Protein AF-A0A094CEX2-F1 (afdb_monomer)

Solvent-accessible surface area (backbone atoms only — not comparable to full-atom values): 44362 Å² total; per-residue (Å²): 135,81,74,61,68,61,62,55,50,54,52,52,53,50,49,59,58,53,74,72,60,43,93,90,74,58,53,67,59,61,56,51,52,52,51,27,53,52,49,45,54,44,64,75,66,52,51,73,67,57,58,60,52,45,56,56,52,57,50,51,46,53,52,35,51,51,54,36,54,76,50,42,46,71,78,70,44,41,90,73,66,64,40,45,44,69,59,51,19,60,75,56,70,47,59,51,69,62,50,50,57,41,48,51,49,36,34,75,69,55,29,30,37,68,82,51,87,66,22,38,23,62,32,82,62,39,48,41,73,76,74,40,56,47,42,49,33,54,49,48,46,56,69,63,39,42,66,25,55,77,40,43,69,62,50,55,74,77,42,61,81,70,44,42,69,32,36,31,51,2,42,35,23,51,68,67,78,37,59,77,31,34,56,66,64,52,32,72,75,33,67,69,62,37,49,51,49,55,50,15,53,56,21,40,42,68,71,55,57,64,75,85,37,53,74,59,58,58,49,65,84,78,47,87,57,85,53,58,86,45,31,36,36,36,31,50,61,42,64,84,37,63,57,58,52,51,48,52,48,50,23,44,74,69,71,52,75,81,69,43,36,38,34,38,23,25,46,58,78,51,53,72,72,44,63,88,76,78,53,80,84,50,48,80,44,72,48,60,63,89,41,76,48,84,73,60,47,26,43,25,39,36,39,56,75,52,60,36,63,31,35,68,73,58,36,26,50,36,47,30,26,48,50,70,21,44,34,79,82,15,32,41,39,40,36,38,59,62,44,63,95,63,78,50,72,63,65,79,32,77,76,50,62,66,58,58,48,28,54,46,22,39,29,43,6,16,36,64,36,29,69,70,53,49,50,52,39,32,53,74,25,50,36,39,79,72,44,70,77,64,84,70,97,61,87,62,95,60,66,50,36,47,38,33,46,28,35,60,48,83,74,76,71,80,74,78,70,69,59,54,47,80,81,32,86,64,59,82,52,56,70,68,60,52,49,56,54,47,72,76,43,58,69,38,55,43,49,51,53,23,70,61,34,72,67,44,27,68,73,39,41,79,76,43,59,76,50,66,85,73,51,54,72,68,52,50,43,52,27,46,59,59,52,38,73,81,31,86,63,39,42,72,39,90,62,62,71,41,80,44,53,53,94,56,44,75,82,54,53,59,72,69,88,85,63,77,83,68,88,82,76,53,55,50,57,52,53,39,54,54,30,33,76,56,22,38,38,64,75,45,49,30,74,65,38,50,37,42,18,36,48,30,45,74,72,68,38,53,70,63,13,50,57,36,32,56,61,35,37,28,79,48,81,42,79,42,92,92,42,35,28,34,41,40,39,27,44,50,46,78,50,98,72,23,39,29,36,41,42,36,40,37,37,38,39,58,64,88,56,72,66,83,57,95,45,82,65,63,73,31,81,25,56,90,47,75,33,52,27,67,71,54,37,54,69,71,67,47,81,78,64,46,79,87,49,26,67,87,50,74,70,85,81,56,76,44,69,50,57,45,36,55,39,35,36,40,68,47,60,43,58,57,62,91,54,10,34,35,43,38,40,38,34,25,35,43,50,38,51,50,82,51,99,74,36,62,45,46,46,47,30,68,56,66,96,86,66,85,58,77,56,91,78,65,89,57,51,57,44,22,63,66,71,73,44,57,63,92,77,59,58,87,67,78,78,55,50,75,66,53,52,49,50,50,47,65,58,48,70,67,80,80,84,89,71,94,74,88,78,88,76,80,71,80,67,71,85,70,74,73,96,65,50,43,47,75,61,96,91,39,84,39,81,46,128

Mean predicted aligned error: 18.52 Å

Foldseek 3Di:
DPDPVVLVVLVVVLVVLVVPDDPVDDFLVSVLLSVLSVVLSCVVVDDPVNVVCVVVLVVLLLVLVLVCVVLVLLVVADQDDKDALVVSCVVSVHDSVVSQVSVVSCCVVVQWPDPDVRMIHGDPNSCCCVPALQVLLSNLCVPQFVVLLVCVVVLVVVDPPCLLLAQQSFSSCVSVVRRNDFPVRVVVVPVVSVVSVLSNVVSVCVVPPPPPLDQLLCQLVLDDQVDQAAAQEEEAQCQLCRNVVVSVVSNVVSVDPSSHAAEYEEAPVSPVPHPPPNDPRYHYDYDDLLDADPRAAHQEYEEEPPQQLHHLVSSLSSLLSVLVRHDQNHWYWYFAAADDPDQDPRSVRPPCPQVVVQSSSSNSNGGHYHPVSVCVSCVSSQKDFDAAFDPDPDRDPPPRRRGGTIGHDPDPPPCPPPQLLVPDPNVPPDLVVVVVVLVPDQLLVLVLQLPSHPVSVVSCVVVNVVAVVPDDLVSLLSSVVSVVVVVLQWDQDSQQSDIDGLVVLVLQWDDPPPDDDDPDDGRQNVLQVVLVVLLLHAPRAHLRLQLSLLSCVVVVVNVSNVVSQVSRWDWDWDQDPPQKIKIWTKHWDAFPLWIKMKIKIKIFDALLDWPPDPDQCWPHNFNQGTRRGPVCVQLQVFDDDTSVQLDPDDRPLFWAADQQAQKIWDWHKHDPDRLGIMIMIMMMATCTNSPDPPRPRSVSRRDPPPRRDTDDDDGQPRVCRVVVHGSVPDDRCVPDDPVNVVCNSPSRDDPDDPDDDDDDDDPPVVVPDDPFHWDDDPNDTHTDD

Nearest PDB structures (foldseek):
  8gzi-assembly1_A  TM=8.769E-01  e=2.306E-27  Apiospora montagnei NRRL 25634
  8gx4-assembly1_A  TM=8.651E-01  e=3.452E-27  Apiospora montagnei NRRL 25634
  7y3h-assembly1_A  TM=8.638E-01  e=3.630E-27  Apiospora montagnei NRRL 25634
  7wvs-assembly1_A  TM=8.689E-01  e=3.172E-26  Aspergillus carbonarius ITEM 5010
  7ww0-assembly1_A  TM=8.620E-01  e=8.694E-26  Aspergillus carbonarius ITEM 5010

pLDDT: mean 79.98, std 17.13, range [29.84, 98.12]

Structure (mmCIF, N/CA/C/O backbone):
data_AF-A0A094CEX2-F1
#
_entry.id   AF-A0A094CEX2-F1
#
loop_
_atom_site.group_PDB
_atom_site.id
_atom_site.type_symbol
_atom_site.label_atom_id
_atom_site.label_alt_id
_atom_site.label_comp_id
_atom_site.label_asym_id
_atom_site.label_entity_id
_atom_site.label_seq_id
_atom_site.pdbx_PDB_ins_code
_atom_site.Cartn_x
_atom_site.Cartn_y
_atom_site.Cartn_z
_atom_site.occupancy
_atom_site.B_iso_or_equiv
_atom_site.auth_seq_id
_atom_site.auth_comp_id
_atom_site.auth_asym_id
_atom_site.auth_atom_id
_atom_site.pdbx_PDB_model_num
ATOM 1 N N . MET A 1 1 ? 19.146 40.187 -23.172 1.00 41.97 1 MET A N 1
ATOM 2 C CA . MET A 1 1 ? 18.973 38.766 -22.816 1.00 41.97 1 MET A CA 1
ATOM 3 C C . MET A 1 1 ? 19.075 38.684 -21.307 1.00 41.97 1 MET A C 1
ATOM 5 O O . MET A 1 1 ? 20.151 38.933 -20.786 1.00 41.97 1 MET A O 1
ATOM 9 N N . ALA A 1 2 ? 17.954 38.509 -20.607 1.00 44.34 2 ALA A N 1
ATOM 10 C CA . ALA A 1 2 ? 17.988 38.311 -19.162 1.00 44.34 2 ALA A CA 1
ATOM 11 C C . ALA A 1 2 ? 18.497 36.888 -18.921 1.00 44.34 2 ALA A C 1
ATOM 13 O O . ALA A 1 2 ? 17.893 35.943 -19.421 1.00 44.34 2 ALA A O 1
ATOM 14 N N . THR A 1 3 ? 19.634 36.747 -18.244 1.00 53.03 3 THR A N 1
ATOM 15 C CA . THR A 1 3 ? 20.130 35.459 -17.755 1.00 53.03 3 THR A CA 1
ATOM 16 C C . THR A 1 3 ? 18.992 34.798 -16.991 1.00 53.03 3 THR A C 1
ATOM 18 O O . THR A 1 3 ? 18.396 35.448 -16.127 1.00 53.03 3 THR A O 1
ATOM 21 N N . ASP A 1 4 ? 18.649 33.555 -17.329 1.00 66.12 4 ASP A N 1
ATOM 22 C CA . ASP A 1 4 ? 17.597 32.836 -16.621 1.00 66.12 4 ASP A CA 1
ATOM 23 C C . ASP A 1 4 ? 18.059 32.606 -15.177 1.00 66.12 4 ASP A C 1
ATOM 25 O O . ASP A 1 4 ? 18.829 31.697 -14.863 1.00 66.12 4 ASP A O 1
ATOM 29 N N . SER A 1 5 ? 17.674 33.535 -14.301 1.00 75.75 5 SER A N 1
ATOM 30 C CA . SER A 1 5 ? 18.176 33.617 -12.930 1.00 75.75 5 SER A CA 1
ATOM 31 C C . SER A 1 5 ? 17.856 32.366 -12.117 1.00 75.75 5 SER A C 1
ATOM 33 O O . SER A 1 5 ? 18.447 32.158 -11.063 1.00 75.75 5 SER A O 1
ATOM 35 N N . LYS A 1 6 ? 16.904 31.541 -12.564 1.00 81.44 6 LYS A N 1
ATOM 36 C CA . LYS A 1 6 ? 16.589 30.255 -11.949 1.00 81.44 6 LYS A CA 1
ATOM 37 C C . LYS A 1 6 ? 17.618 29.186 -12.335 1.00 81.44 6 LYS A C 1
ATOM 39 O O . LYS A 1 6 ? 18.218 28.614 -11.434 1.00 81.44 6 LYS A O 1
ATOM 44 N N . LEU A 1 7 ? 17.898 29.012 -13.629 1.00 82.88 7 LEU A N 1
ATOM 45 C CA . LEU A 1 7 ? 18.857 28.019 -14.130 1.00 82.88 7 LEU A CA 1
ATOM 46 C C . LEU A 1 7 ? 20.246 28.183 -13.495 1.00 82.88 7 LEU A C 1
ATOM 48 O O . LEU A 1 7 ? 20.850 27.216 -13.038 1.00 82.88 7 LEU A O 1
ATOM 52 N N . VAL A 1 8 ? 20.734 29.426 -13.418 1.00 85.62 8 VAL A N 1
ATOM 53 C CA . VAL A 1 8 ? 22.031 29.729 -12.791 1.00 85.62 8 VAL A CA 1
ATOM 54 C C . VAL A 1 8 ? 22.029 29.350 -11.307 1.00 85.62 8 VAL A C 1
ATOM 56 O O . VAL A 1 8 ? 22.964 28.699 -10.852 1.00 85.62 8 VAL A O 1
ATOM 59 N N . ARG A 1 9 ? 20.957 29.677 -10.569 1.00 84.75 9 ARG A N 1
ATOM 60 C CA . ARG A 1 9 ? 20.820 29.316 -9.147 1.00 84.75 9 ARG A CA 1
ATOM 61 C C . ARG A 1 9 ? 20.773 27.804 -8.926 1.00 84.75 9 ARG A C 1
ATOM 63 O O . ARG A 1 9 ? 21.356 27.323 -7.958 1.00 84.75 9 ARG A O 1
ATOM 70 N N . ASP A 1 10 ? 20.104 27.059 -9.801 1.00 83.44 10 ASP A N 1
ATOM 71 C CA . ASP A 1 10 ? 19.992 25.602 -9.679 1.00 83.44 10 ASP A CA 1
ATOM 72 C C . ASP A 1 10 ? 21.339 24.913 -9.964 1.00 83.44 10 ASP A C 1
ATOM 74 O O . ASP A 1 10 ? 21.730 23.996 -9.238 1.00 83.44 10 ASP A O 1
ATOM 78 N N . ILE A 1 11 ? 22.106 25.414 -10.942 1.00 88.62 11 ILE A N 1
ATOM 79 C CA . ILE A 1 11 ? 23.482 24.963 -11.219 1.00 88.62 11 ILE A CA 1
ATOM 80 C C . ILE A 1 11 ? 24.421 25.298 -10.054 1.00 88.62 11 ILE A C 1
ATOM 82 O O . ILE A 1 11 ? 25.196 24.441 -9.631 1.00 88.62 11 ILE A O 1
ATOM 86 N N . GLU A 1 12 ? 24.352 26.516 -9.510 1.00 88.75 12 GLU A N 1
ATOM 87 C CA . GLU A 1 12 ? 25.137 26.914 -8.334 1.00 88.75 12 GLU A CA 1
ATOM 88 C C . GLU A 1 12 ? 24.800 26.030 -7.125 1.00 88.75 12 GLU A C 1
ATOM 90 O O . GLU A 1 12 ? 25.701 25.536 -6.450 1.00 88.75 12 GLU A O 1
ATOM 95 N N . SER A 1 13 ? 23.514 25.741 -6.896 1.00 83.81 13 SER A N 1
ATOM 96 C CA . SER A 1 13 ? 23.085 24.827 -5.836 1.00 83.81 13 SER A CA 1
ATOM 97 C C . SER A 1 13 ? 23.597 23.403 -6.050 1.00 83.81 13 SER A C 1
ATOM 99 O O . SER A 1 13 ? 24.000 22.769 -5.075 1.00 83.81 13 SER A O 1
ATOM 101 N N . LEU A 1 14 ? 23.568 22.881 -7.280 1.00 87.19 14 LEU A N 1
ATOM 102 C CA . LEU A 1 14 ? 24.113 21.560 -7.599 1.00 87.19 14 LEU A CA 1
ATOM 103 C C . LEU A 1 14 ? 25.624 21.519 -7.343 1.00 87.19 14 LEU A C 1
ATOM 105 O O . LEU A 1 14 ? 26.117 20.560 -6.751 1.00 87.19 14 LEU A O 1
ATOM 109 N N . LEU A 1 15 ? 26.345 22.570 -7.744 1.00 89.00 15 LEU A N 1
ATOM 110 C CA . LEU A 1 15 ? 27.784 22.691 -7.540 1.00 89.00 15 LEU A CA 1
ATOM 111 C C . LEU A 1 15 ? 28.150 22.705 -6.051 1.00 89.00 15 LEU A C 1
ATOM 113 O O . LEU A 1 15 ? 29.106 22.039 -5.666 1.00 89.00 15 LEU A O 1
ATOM 117 N N . GLU A 1 16 ? 27.400 23.419 -5.209 1.00 85.50 16 GLU A N 1
ATOM 118 C CA . GLU A 1 16 ? 27.648 23.435 -3.761 1.00 85.50 16 GLU A CA 1
ATOM 119 C C . GLU A 1 16 ? 27.480 22.051 -3.123 1.00 85.50 16 GLU A C 1
ATOM 121 O O . GLU A 1 16 ? 28.332 21.633 -2.340 1.00 85.50 16 GLU A O 1
ATOM 126 N N . VAL A 1 17 ? 26.442 21.294 -3.500 1.00 81.12 17 VAL A N 1
ATOM 127 C CA . VAL A 1 17 ? 26.275 19.912 -3.012 1.00 81.12 17 VAL A CA 1
ATOM 128 C C . VAL A 1 17 ? 27.386 19.009 -3.559 1.00 81.12 17 VAL A C 1
ATOM 130 O O . VAL A 1 17 ? 27.942 18.196 -2.823 1.00 81.12 17 VAL A O 1
ATOM 133 N N . ALA A 1 18 ? 27.762 19.175 -4.830 1.00 85.00 18 ALA A N 1
ATOM 134 C CA . ALA A 1 18 ? 28.803 18.375 -5.470 1.00 85.00 18 ALA A CA 1
ATOM 135 C C . ALA A 1 18 ? 30.206 18.636 -4.893 1.00 85.00 18 ALA A C 1
ATOM 137 O O . ALA A 1 18 ? 31.010 17.711 -4.827 1.00 85.00 18 ALA A O 1
ATOM 138 N N . LYS A 1 19 ? 30.506 19.856 -4.421 1.00 84.88 19 LYS A N 1
ATOM 139 C CA . LYS A 1 19 ? 31.777 20.182 -3.743 1.00 84.88 19 LYS A CA 1
ATOM 140 C C . LYS A 1 19 ? 31.993 19.377 -2.460 1.00 84.88 19 LYS A C 1
ATOM 142 O O . LYS A 1 19 ? 33.137 19.146 -2.084 1.00 84.88 19 LYS A O 1
ATOM 147 N N . GLY A 1 20 ? 30.910 18.969 -1.797 1.00 76.69 20 GLY A N 1
ATOM 148 C CA . GLY A 1 20 ? 30.946 18.107 -0.614 1.00 76.69 20 GLY A CA 1
ATOM 149 C C . GLY A 1 20 ? 30.864 16.610 -0.924 1.00 76.69 20 GLY A C 1
ATOM 150 O O . GLY A 1 20 ? 30.819 15.812 0.010 1.00 76.69 20 GLY A O 1
ATOM 151 N N . TYR A 1 21 ? 30.804 16.213 -2.200 1.00 81.31 21 TYR A N 1
ATOM 152 C CA . TYR A 1 21 ? 30.651 14.816 -2.594 1.00 81.31 21 TYR A CA 1
ATOM 153 C C . TYR A 1 21 ? 32.002 14.108 -2.695 1.00 81.31 21 TYR A C 1
ATOM 155 O O . TYR A 1 21 ? 32.784 14.360 -3.611 1.00 81.31 21 TYR A O 1
ATOM 163 N N . ASP A 1 22 ? 32.242 13.174 -1.781 1.00 78.94 22 ASP A N 1
ATOM 164 C CA . ASP A 1 22 ? 33.359 12.236 -1.849 1.00 78.94 22 ASP A CA 1
ATOM 165 C C . ASP A 1 22 ? 32.870 10.896 -2.424 1.00 78.94 22 ASP A C 1
ATOM 167 O O . ASP A 1 22 ? 32.064 10.203 -1.807 1.00 78.94 22 ASP A O 1
ATOM 171 N N . ALA A 1 23 ? 33.348 10.513 -3.610 1.00 72.25 23 ALA A N 1
ATOM 172 C CA . ALA A 1 23 ? 32.933 9.274 -4.269 1.00 72.25 23 ALA A CA 1
ATOM 173 C C . ALA A 1 23 ? 33.337 7.996 -3.505 1.00 72.25 23 ALA A C 1
ATOM 175 O O . ALA A 1 23 ? 32.732 6.949 -3.741 1.00 72.25 23 ALA A O 1
ATOM 176 N N . GLU A 1 24 ? 34.329 8.070 -2.612 1.00 71.44 24 GLU A N 1
ATOM 177 C CA . GLU A 1 24 ? 34.808 6.938 -1.812 1.00 71.44 24 GLU A CA 1
ATOM 178 C C . GLU A 1 24 ? 34.102 6.835 -0.449 1.00 71.44 24 GLU A C 1
ATOM 180 O O . GLU A 1 24 ? 34.021 5.743 0.112 1.00 71.44 24 GLU A O 1
ATOM 185 N N . GLN A 1 25 ? 33.552 7.943 0.070 1.00 64.25 25 GLN A N 1
ATOM 186 C CA . GLN A 1 25 ? 32.942 8.013 1.410 1.00 64.25 25 GLN A CA 1
ATOM 187 C C . GLN A 1 25 ? 31.435 8.322 1.418 1.00 64.25 25 GLN A C 1
ATOM 189 O O . GLN A 1 25 ? 30.785 8.170 2.454 1.00 64.25 25 GLN A O 1
ATOM 194 N N . ALA A 1 26 ? 30.855 8.777 0.303 1.00 60.72 26 ALA A N 1
ATOM 195 C CA . ALA A 1 26 ? 29.472 9.243 0.279 1.00 60.72 26 ALA A CA 1
ATOM 196 C C . ALA A 1 26 ? 28.456 8.102 0.396 1.00 60.72 26 ALA A C 1
ATOM 198 O O . ALA A 1 26 ? 28.494 7.104 -0.329 1.00 60.72 26 ALA A O 1
ATOM 199 N N . ASP A 1 27 ? 27.458 8.316 1.252 1.00 70.00 27 ASP A N 1
ATOM 200 C CA . ASP A 1 27 ? 26.315 7.426 1.358 1.00 70.00 27 ASP A CA 1
ATOM 201 C C . ASP A 1 27 ? 25.450 7.446 0.077 1.00 70.00 27 ASP A C 1
ATOM 203 O O . ASP A 1 27 ? 25.404 8.399 -0.711 1.00 70.00 27 ASP A O 1
ATOM 207 N N . LYS A 1 28 ? 24.721 6.350 -0.155 1.00 68.94 28 LYS A N 1
ATOM 208 C CA . LYS A 1 28 ? 23.826 6.195 -1.315 1.00 68.94 28 LYS A CA 1
ATOM 209 C C . LYS A 1 28 ? 22.787 7.324 -1.411 1.00 68.94 28 LYS A C 1
ATOM 211 O O . LYS A 1 28 ? 22.345 7.642 -2.513 1.00 68.94 28 LYS A O 1
ATOM 216 N N . ARG A 1 29 ? 22.419 7.942 -0.285 1.00 69.94 29 ARG A N 1
ATOM 217 C CA . ARG A 1 29 ? 21.447 9.040 -0.204 1.00 69.94 29 ARG A CA 1
ATOM 218 C C . ARG A 1 29 ? 21.976 10.305 -0.871 1.00 69.94 29 ARG A C 1
ATOM 220 O O . ARG A 1 29 ? 21.283 10.858 -1.719 1.00 69.94 29 ARG A O 1
ATOM 227 N N . THR A 1 30 ? 23.198 10.711 -0.550 1.00 75.25 30 THR A N 1
ATOM 228 C CA . THR A 1 30 ? 23.838 11.900 -1.127 1.00 75.25 30 THR A CA 1
ATOM 229 C C . THR A 1 30 ? 24.037 11.738 -2.632 1.00 75.25 30 THR A C 1
ATOM 231 O O . THR A 1 30 ? 23.718 12.639 -3.406 1.00 75.25 30 THR A O 1
ATOM 234 N N . ARG A 1 31 ? 24.466 10.549 -3.083 1.00 80.75 31 ARG A N 1
ATOM 235 C CA . ARG A 1 31 ? 24.586 10.253 -4.521 1.00 80.75 31 ARG A CA 1
ATOM 236 C C . ARG A 1 31 ? 23.244 10.376 -5.252 1.00 80.75 31 ARG A C 1
ATOM 238 O O . ARG A 1 31 ? 23.190 10.942 -6.340 1.00 80.75 31 ARG A O 1
ATOM 245 N N . LEU A 1 32 ? 22.172 9.823 -4.681 1.00 76.38 32 LEU A N 1
ATOM 246 C CA . LEU A 1 32 ? 20.836 9.887 -5.280 1.00 76.38 32 LEU A CA 1
ATOM 247 C C . LEU A 1 32 ? 20.270 11.314 -5.285 1.00 76.38 32 LEU A C 1
ATOM 249 O O . LEU A 1 32 ? 19.606 11.679 -6.248 1.00 76.38 32 LEU A O 1
ATOM 253 N N . ASP A 1 33 ? 20.559 12.121 -4.259 1.00 76.94 33 ASP A N 1
ATOM 254 C CA . ASP A 1 33 ? 20.197 13.546 -4.226 1.00 76.94 33 ASP A CA 1
ATOM 255 C C . ASP A 1 33 ? 20.841 14.324 -5.380 1.00 76.94 33 ASP A C 1
ATOM 257 O O . ASP A 1 33 ? 20.167 15.071 -6.089 1.00 76.94 33 ASP A O 1
ATOM 261 N N . LEU A 1 34 ? 22.138 14.099 -5.609 1.00 82.06 34 LEU A N 1
ATOM 262 C CA . LEU A 1 34 ? 22.882 14.733 -6.697 1.00 82.06 34 LEU A CA 1
ATOM 263 C C . LEU A 1 34 ? 22.347 14.351 -8.075 1.00 82.06 34 LEU A C 1
ATOM 265 O O . LEU A 1 34 ? 22.128 15.230 -8.906 1.00 82.06 34 LEU A O 1
ATOM 269 N N . ILE A 1 35 ? 22.104 13.057 -8.307 1.00 82.19 35 ILE A N 1
ATOM 270 C CA . ILE A 1 35 ? 21.503 12.578 -9.560 1.00 82.19 35 ILE A CA 1
ATOM 271 C C . ILE A 1 35 ? 20.138 13.230 -9.764 1.00 82.19 35 ILE A C 1
ATOM 273 O O . ILE A 1 35 ? 19.864 13.749 -10.839 1.00 82.19 35 ILE A O 1
ATOM 277 N N . ALA A 1 36 ? 19.321 13.299 -8.714 1.00 77.81 36 ALA A N 1
ATOM 278 C CA . ALA A 1 36 ? 17.993 13.875 -8.820 1.00 77.81 36 ALA A CA 1
ATOM 279 C C . ALA A 1 36 ? 17.995 15.362 -9.193 1.00 77.81 36 ALA A C 1
ATOM 281 O O . ALA A 1 36 ? 17.142 15.814 -9.956 1.00 77.81 36 ALA A O 1
ATOM 282 N N . ARG A 1 37 ? 18.959 16.128 -8.677 1.00 79.81 37 ARG A N 1
ATOM 283 C CA . ARG A 1 37 ? 19.152 17.535 -9.056 1.00 79.81 37 ARG A CA 1
ATOM 284 C C . ARG A 1 37 ? 19.651 17.674 -10.493 1.00 79.81 37 ARG A C 1
ATOM 286 O O . ARG A 1 37 ? 19.204 18.575 -11.197 1.00 79.81 37 ARG A O 1
ATOM 293 N N . LEU A 1 38 ? 20.550 16.789 -10.925 1.00 85.25 38 LEU A N 1
ATOM 294 C CA . LEU A 1 38 ? 21.049 16.764 -12.300 1.00 85.25 38 LEU A CA 1
ATOM 295 C C . LEU A 1 38 ? 19.926 16.453 -13.298 1.00 85.25 38 LEU A C 1
ATOM 297 O O . LEU A 1 38 ? 19.821 17.120 -14.323 1.00 85.25 38 LEU A O 1
ATOM 301 N N . ASP A 1 39 ? 19.070 15.484 -12.985 1.00 80.56 39 ASP A N 1
ATOM 302 C CA . ASP A 1 39 ? 17.951 15.110 -13.849 1.00 80.56 39 ASP A CA 1
ATOM 303 C C . ASP A 1 39 ? 16.885 16.209 -13.909 1.00 80.56 39 ASP A C 1
ATOM 305 O O . ASP A 1 39 ? 16.397 16.509 -14.992 1.00 80.56 39 ASP A O 1
ATOM 309 N N . ALA A 1 40 ? 16.584 16.885 -12.793 1.00 79.06 40 ALA A N 1
ATOM 310 C CA . ALA A 1 40 ? 15.690 18.047 -12.797 1.00 79.06 40 ALA A CA 1
ATOM 311 C C . ALA A 1 40 ? 16.228 19.188 -13.679 1.00 79.06 40 ALA A C 1
ATOM 313 O O . ALA A 1 40 ? 15.484 19.788 -14.450 1.00 79.06 40 ALA A O 1
ATOM 314 N N . LEU A 1 41 ? 17.537 19.453 -13.612 1.00 84.19 41 LEU A N 1
ATOM 315 C CA . LEU A 1 41 ? 18.189 20.425 -14.487 1.00 84.19 41 LEU A CA 1
ATOM 316 C C . LEU A 1 41 ? 18.095 20.002 -15.959 1.00 84.19 41 LEU A C 1
ATOM 318 O O . LEU A 1 41 ? 17.832 20.827 -16.830 1.00 84.19 41 LEU A O 1
ATOM 322 N N . ARG A 1 42 ? 18.296 18.711 -16.238 1.00 83.75 42 ARG A N 1
ATOM 323 C CA . ARG A 1 42 ? 18.160 18.151 -17.582 1.00 83.75 42 ARG A CA 1
ATOM 324 C C . ARG A 1 42 ? 16.732 18.279 -18.107 1.00 83.75 42 ARG A C 1
ATOM 326 O O . ARG A 1 42 ? 16.567 18.675 -19.248 1.00 83.75 42 ARG A O 1
ATOM 333 N N . GLU A 1 43 ? 15.717 18.003 -17.293 1.00 82.00 43 GLU A N 1
ATOM 334 C CA . GLU A 1 43 ? 14.307 18.154 -17.679 1.00 82.00 43 GLU A CA 1
ATOM 335 C C . GLU A 1 43 ? 13.951 19.592 -18.079 1.00 82.00 43 GLU A C 1
ATOM 337 O O . GLU A 1 43 ? 13.131 19.784 -18.972 1.00 82.00 43 GLU A O 1
ATOM 342 N N . GLU A 1 44 ? 14.572 20.600 -17.459 1.00 82.94 44 GLU A N 1
ATOM 343 C CA . GLU A 1 44 ? 14.368 22.009 -17.827 1.00 82.94 44 GLU A CA 1
ATOM 344 C C . GLU A 1 44 ? 15.051 22.399 -19.141 1.00 82.94 44 GLU A C 1
ATOM 346 O O . GLU A 1 44 ? 14.623 23.347 -19.801 1.00 82.94 44 GLU A O 1
ATOM 351 N N . LEU A 1 45 ? 16.113 21.681 -19.509 1.00 85.00 45 LEU A N 1
ATOM 352 C CA . LEU A 1 45 ? 16.909 21.933 -20.707 1.00 85.00 45 LEU A CA 1
ATOM 353 C C . LEU A 1 45 ? 16.503 21.055 -21.900 1.00 85.00 45 LEU A C 1
ATOM 355 O O . LEU A 1 45 ? 16.787 21.431 -23.035 1.00 85.00 45 LEU A O 1
ATOM 359 N N . ASP A 1 46 ? 15.889 19.895 -21.651 1.00 86.06 46 ASP A N 1
ATOM 360 C CA . ASP A 1 46 ? 15.481 18.931 -22.674 1.00 86.06 46 ASP A CA 1
ATOM 361 C C . ASP A 1 46 ? 14.490 19.598 -23.649 1.00 86.06 46 ASP A C 1
ATOM 363 O O . ASP A 1 46 ? 13.420 20.078 -23.261 1.00 86.06 46 ASP A O 1
ATOM 367 N N . ASP A 1 47 ? 14.808 19.574 -24.945 1.00 91.62 47 ASP A N 1
ATOM 368 C CA . ASP A 1 47 ? 13.845 19.955 -25.973 1.00 91.62 47 ASP A CA 1
ATOM 369 C C . ASP A 1 47 ? 12.689 18.928 -26.009 1.00 91.62 47 ASP A C 1
ATOM 371 O O . ASP A 1 47 ? 12.936 17.716 -25.986 1.00 91.62 47 ASP A O 1
ATOM 375 N N . PRO A 1 48 ? 11.411 19.352 -26.087 1.00 91.88 48 PRO A N 1
ATOM 376 C CA . PRO A 1 48 ? 10.281 18.423 -26.069 1.00 91.88 48 PRO A CA 1
ATOM 377 C C . PRO A 1 48 ? 10.300 17.370 -27.189 1.00 91.88 48 PRO A C 1
ATOM 379 O O . PRO A 1 48 ? 9.851 16.239 -26.979 1.00 91.88 48 PRO A O 1
ATOM 382 N N . VAL A 1 49 ? 10.811 17.713 -28.376 1.00 92.06 49 VAL A N 1
ATOM 383 C CA . VAL A 1 49 ? 10.921 16.787 -29.512 1.00 92.06 49 VAL A CA 1
ATOM 384 C C . VAL A 1 49 ? 12.058 15.800 -29.266 1.00 92.06 49 VAL A C 1
ATOM 386 O O . VAL A 1 49 ? 11.878 14.598 -29.466 1.00 92.06 49 VAL A O 1
ATOM 389 N N . GLU A 1 50 ? 13.198 16.263 -28.758 1.00 88.00 50 GLU A N 1
ATOM 390 C CA . GLU A 1 50 ? 14.301 15.381 -28.355 1.00 88.00 50 GLU A CA 1
ATOM 391 C C . GLU A 1 50 ? 13.887 14.428 -27.225 1.00 88.00 50 GLU A C 1
ATOM 393 O O . GLU A 1 50 ? 14.181 13.230 -27.277 1.00 88.00 50 GLU A O 1
ATOM 398 N N . LYS A 1 51 ? 13.115 14.914 -26.244 1.00 88.69 51 LYS A N 1
ATOM 399 C CA . LYS A 1 51 ? 12.554 14.088 -25.170 1.00 88.69 51 LYS A CA 1
ATOM 400 C C . LYS A 1 51 ? 11.635 13.001 -25.716 1.00 88.69 51 LYS A C 1
ATOM 402 O O . LYS A 1 51 ? 11.718 11.854 -25.273 1.00 88.69 51 LYS A O 1
ATOM 407 N N . MET A 1 52 ? 10.795 13.321 -26.699 1.00 91.00 52 MET A N 1
ATOM 408 C CA . MET A 1 52 ? 9.973 12.327 -27.392 1.00 91.00 52 MET A CA 1
ATOM 409 C C . MET A 1 52 ? 10.849 11.283 -28.104 1.00 91.00 52 MET A C 1
ATOM 411 O O . MET A 1 52 ? 10.620 10.083 -27.952 1.00 91.00 52 MET A O 1
ATOM 415 N N . PHE A 1 53 ? 11.883 11.709 -28.833 1.00 89.56 53 PHE A N 1
ATOM 416 C CA . PHE A 1 53 ? 12.781 10.787 -29.536 1.00 89.56 53 PHE A CA 1
ATOM 417 C C . PHE A 1 53 ? 13.682 9.965 -28.603 1.00 89.56 53 PHE A C 1
ATOM 419 O O . PHE A 1 53 ? 14.108 8.876 -28.991 1.00 89.56 53 PHE A O 1
ATOM 426 N N . SER A 1 54 ? 13.900 10.395 -27.355 1.00 89.00 54 SER A N 1
ATOM 427 C CA . SER A 1 54 ? 14.651 9.616 -26.356 1.00 89.00 54 SER A CA 1
ATOM 428 C C . SER A 1 54 ? 14.059 8.222 -26.094 1.00 89.00 54 SER A C 1
ATOM 430 O O . SER A 1 54 ? 14.793 7.294 -25.755 1.00 89.00 54 SER A O 1
ATOM 432 N N . GLN A 1 55 ? 12.759 8.027 -26.349 1.00 90.81 55 GLN A N 1
ATOM 433 C CA . GLN A 1 55 ? 12.120 6.710 -26.259 1.00 90.81 55 GLN A CA 1
ATOM 434 C C . GLN A 1 55 ? 12.692 5.714 -27.280 1.00 90.81 55 GLN A C 1
ATOM 436 O O . GLN A 1 55 ? 12.872 4.538 -26.961 1.00 90.81 55 GLN A O 1
ATOM 441 N N . ILE A 1 56 ? 13.054 6.182 -28.482 1.00 90.69 56 ILE A N 1
ATOM 442 C CA . ILE A 1 56 ? 13.715 5.353 -29.503 1.00 90.69 56 ILE A CA 1
ATOM 443 C C . ILE A 1 56 ? 15.115 4.956 -29.036 1.00 90.69 56 ILE A C 1
ATOM 445 O O . ILE A 1 56 ? 15.527 3.813 -29.242 1.00 90.69 56 ILE A O 1
ATOM 449 N N . THR A 1 57 ? 15.836 5.866 -28.376 1.00 87.75 57 THR A N 1
ATOM 450 C CA . THR A 1 57 ? 17.156 5.578 -27.802 1.00 87.75 57 THR A CA 1
ATOM 451 C C . THR A 1 57 ? 17.067 4.481 -26.744 1.00 87.75 57 THR A C 1
ATOM 453 O O . THR A 1 57 ? 17.790 3.491 -26.843 1.00 87.75 57 THR A O 1
ATOM 456 N N . ASN A 1 58 ? 16.135 4.596 -25.792 1.00 89.19 58 ASN A N 1
ATOM 457 C CA . ASN A 1 58 ? 15.945 3.606 -24.725 1.00 89.19 58 ASN A CA 1
ATOM 458 C C . ASN A 1 58 ? 15.578 2.220 -25.282 1.00 89.19 58 ASN A C 1
ATOM 460 O O . ASN A 1 58 ? 16.139 1.202 -24.865 1.00 89.19 58 ASN A O 1
ATOM 464 N N . TYR A 1 59 ? 14.675 2.185 -26.266 1.00 90.88 59 TYR A N 1
ATOM 465 C CA . TYR A 1 59 ? 14.305 0.965 -26.982 1.00 90.88 59 TYR A CA 1
ATOM 466 C C . TYR A 1 59 ? 15.510 0.332 -27.691 1.00 90.88 59 TYR A C 1
ATOM 468 O O . TYR A 1 59 ? 15.806 -0.846 -27.493 1.00 90.88 59 TYR A O 1
ATOM 476 N N . SER A 1 60 ? 16.240 1.125 -28.478 1.00 93.19 60 SER A N 1
ATOM 477 C CA . SER A 1 60 ? 17.376 0.647 -29.275 1.00 93.19 60 SER A CA 1
ATOM 478 C C . SER A 1 60 ? 18.509 0.132 -28.390 1.00 93.19 60 SER A C 1
ATOM 480 O O . SER A 1 60 ? 19.133 -0.879 -28.707 1.00 93.19 60 SER A O 1
ATOM 482 N N . GLN A 1 61 ? 18.751 0.797 -27.257 1.00 94.06 61 GLN A N 1
ATOM 483 C CA . GLN A 1 61 ? 19.715 0.361 -26.254 1.00 94.06 61 GLN A CA 1
ATOM 484 C C . GLN A 1 61 ? 19.306 -0.979 -25.638 1.00 94.06 61 GLN A C 1
ATOM 486 O O . GLN A 1 61 ? 20.125 -1.892 -25.598 1.00 94.06 61 GLN A O 1
ATOM 491 N N . THR A 1 62 ? 18.049 -1.124 -25.213 1.00 93.25 62 THR A N 1
ATOM 492 C CA . THR A 1 62 ? 17.547 -2.374 -24.616 1.00 93.25 62 THR A CA 1
ATOM 493 C C . THR A 1 62 ? 17.633 -3.537 -25.609 1.00 93.25 62 THR A C 1
ATOM 495 O O . THR A 1 62 ? 18.116 -4.614 -25.262 1.00 93.25 62 THR A O 1
ATOM 498 N N . ALA A 1 63 ? 17.255 -3.307 -26.870 1.00 93.75 63 ALA A N 1
ATOM 499 C CA . ALA A 1 63 ? 17.361 -4.304 -27.933 1.00 93.75 63 ALA A CA 1
ATOM 500 C C . ALA A 1 63 ? 18.820 -4.712 -28.214 1.00 93.75 63 ALA A C 1
ATOM 502 O O . ALA A 1 63 ? 19.113 -5.900 -28.354 1.00 93.75 63 ALA A O 1
ATOM 503 N N . ALA A 1 64 ? 19.747 -3.747 -28.259 1.00 96.25 64 ALA A N 1
ATOM 504 C CA . ALA A 1 64 ? 21.166 -4.023 -28.471 1.00 96.25 64 ALA A CA 1
ATOM 505 C C . ALA A 1 64 ? 21.798 -4.777 -27.293 1.00 96.25 64 ALA A C 1
ATOM 507 O O . ALA A 1 64 ? 22.564 -5.713 -27.519 1.00 96.25 64 ALA A O 1
ATOM 508 N N . VAL A 1 65 ? 21.450 -4.414 -26.053 1.00 95.38 65 VAL A N 1
ATOM 509 C CA . VAL A 1 65 ? 21.861 -5.152 -24.850 1.00 95.38 65 VAL A CA 1
ATOM 510 C C . VAL A 1 65 ? 21.387 -6.597 -24.933 1.00 95.38 65 VAL A C 1
ATOM 512 O O . VAL A 1 65 ? 22.219 -7.492 -24.803 1.00 95.38 65 VAL A O 1
ATOM 515 N N . ASN A 1 66 ? 20.098 -6.834 -25.209 1.00 93.31 66 ASN A N 1
ATOM 516 C CA . ASN A 1 66 ? 19.566 -8.196 -25.276 1.00 93.31 66 ASN A CA 1
ATOM 517 C C . ASN A 1 66 ? 20.274 -9.021 -26.361 1.00 93.31 66 ASN A C 1
ATOM 519 O O . ASN A 1 66 ? 20.776 -10.108 -26.091 1.00 93.31 66 ASN A O 1
ATOM 523 N N . ALA A 1 67 ? 20.418 -8.474 -27.573 1.00 95.19 67 ALA A N 1
ATOM 524 C CA . ALA A 1 67 ? 21.115 -9.161 -28.659 1.00 95.19 67 ALA A CA 1
ATOM 525 C C . ALA A 1 67 ? 22.561 -9.534 -28.279 1.00 95.19 67 ALA A C 1
ATOM 527 O O . ALA A 1 67 ? 22.984 -10.673 -28.470 1.00 95.19 67 ALA A O 1
ATOM 528 N N . LEU A 1 68 ? 23.322 -8.597 -27.709 1.00 96.12 68 LEU A N 1
ATOM 529 C CA . LEU A 1 68 ? 24.726 -8.821 -27.352 1.00 96.12 68 LEU A CA 1
ATOM 530 C C . LEU A 1 68 ? 24.897 -9.739 -26.129 1.00 96.12 68 LEU A C 1
ATOM 532 O O . LEU A 1 68 ? 25.892 -10.464 -26.055 1.00 96.12 68 LEU A O 1
ATOM 536 N N . LEU A 1 69 ? 23.934 -9.764 -25.203 1.00 93.44 69 LEU A N 1
ATOM 537 C CA . LEU A 1 69 ? 23.867 -10.743 -24.112 1.00 93.44 69 LEU A CA 1
ATOM 538 C C . LEU A 1 69 ? 23.670 -12.165 -24.647 1.00 93.44 69 LEU A C 1
ATOM 540 O O . LEU A 1 69 ? 24.446 -13.055 -24.299 1.00 93.44 69 LEU A O 1
ATOM 544 N N . GLN A 1 70 ? 22.702 -12.364 -25.547 1.00 90.81 70 GLN A N 1
ATOM 545 C CA . GLN A 1 70 ? 22.417 -13.668 -26.163 1.00 90.81 70 GLN A CA 1
ATOM 546 C C . GLN A 1 70 ? 23.605 -14.184 -26.993 1.00 90.81 70 GLN A C 1
ATOM 548 O O . GLN A 1 70 ? 23.920 -15.374 -26.984 1.00 90.81 70 GLN A O 1
ATOM 553 N N . LEU A 1 71 ? 24.330 -13.273 -27.649 1.00 95.19 71 LEU A N 1
ATOM 554 C CA . LEU A 1 71 ? 25.578 -13.564 -28.365 1.00 95.19 71 LEU A CA 1
ATOM 555 C C . LEU A 1 71 ? 26.795 -13.743 -27.444 1.00 95.19 71 LEU A C 1
ATOM 557 O O . LEU A 1 71 ? 27.901 -13.977 -27.925 1.00 95.19 71 LEU A O 1
ATOM 561 N N . LYS A 1 72 ? 26.620 -13.608 -26.123 1.00 95.00 72 LYS A N 1
ATOM 562 C CA . LYS A 1 72 ? 27.677 -13.685 -25.103 1.00 95.00 72 LYS A CA 1
ATOM 563 C C . LYS A 1 72 ? 28.819 -12.688 -25.313 1.00 95.00 72 LYS A C 1
ATOM 565 O O . LYS A 1 72 ? 29.909 -12.878 -24.779 1.00 95.00 72 LYS A O 1
ATOM 570 N N . VAL A 1 73 ? 28.572 -11.582 -26.015 1.00 97.38 73 VAL A N 1
ATOM 571 C CA . VAL A 1 73 ? 29.586 -10.557 -26.305 1.00 97.38 73 VAL A CA 1
ATOM 572 C C . VAL A 1 73 ? 30.170 -9.978 -25.020 1.00 97.38 73 VAL A C 1
ATOM 574 O O . VAL A 1 73 ? 31.385 -9.847 -24.913 1.00 97.38 73 VAL A O 1
ATOM 577 N N . PHE A 1 74 ? 29.331 -9.727 -24.011 1.00 96.44 74 PHE A N 1
ATOM 578 C CA . PHE A 1 74 ? 29.780 -9.265 -22.695 1.00 96.44 74 PHE A CA 1
ATOM 579 C C . PHE A 1 74 ? 30.817 -10.197 -22.054 1.00 96.44 74 PHE A C 1
ATOM 581 O O . PHE A 1 74 ? 31.720 -9.712 -21.397 1.00 96.44 74 PHE A O 1
ATOM 588 N N . HIS A 1 75 ? 30.744 -11.509 -22.286 1.00 95.62 75 HIS A N 1
ATOM 589 C CA . HIS A 1 75 ? 31.673 -12.483 -21.706 1.00 95.62 75 HIS A CA 1
ATOM 590 C C . HIS A 1 75 ? 32.989 -12.604 -22.492 1.00 95.62 75 HIS A C 1
ATOM 592 O O . HIS A 1 75 ? 33.978 -13.103 -21.959 1.00 95.62 75 HIS A O 1
ATOM 598 N N . HIS A 1 76 ? 32.991 -12.194 -23.764 1.00 96.81 76 HIS A N 1
ATOM 599 C CA . HIS A 1 76 ? 34.130 -12.331 -24.674 1.00 96.81 76 HIS A CA 1
ATOM 600 C C . HIS A 1 76 ? 34.954 -11.050 -24.830 1.00 96.81 76 HIS A C 1
ATOM 602 O O . HIS A 1 76 ? 36.106 -11.121 -25.259 1.00 96.81 76 HIS A O 1
ATOM 608 N N . VAL A 1 77 ? 34.410 -9.887 -24.461 1.00 97.38 77 VAL A N 1
ATOM 609 C CA . VAL A 1 77 ? 35.228 -8.685 -24.266 1.00 97.38 77 VAL A CA 1
ATOM 610 C C . VAL A 1 77 ? 36.103 -8.905 -23.020 1.00 97.38 77 VAL A C 1
ATOM 612 O O . VAL A 1 77 ? 35.599 -9.337 -21.984 1.00 97.38 77 VAL A O 1
ATOM 615 N N . PRO A 1 78 ? 37.423 -8.664 -23.085 1.00 96.31 78 PRO A N 1
ATOM 616 C CA . PRO A 1 78 ? 38.296 -8.918 -21.947 1.00 96.31 78 PRO A CA 1
ATOM 617 C C . PRO A 1 78 ? 37.989 -7.936 -20.809 1.00 96.31 78 PRO A C 1
ATOM 619 O O . PRO A 1 78 ? 37.852 -6.733 -21.042 1.00 96.31 78 PRO A O 1
ATOM 622 N N . ARG A 1 79 ? 37.907 -8.446 -19.567 1.00 94.81 79 ARG A N 1
ATOM 623 C CA . ARG A 1 79 ? 37.649 -7.636 -18.355 1.00 94.81 79 ARG A CA 1
ATOM 624 C C . ARG A 1 79 ? 38.620 -6.462 -18.219 1.00 94.81 79 ARG A C 1
ATOM 626 O O . ARG A 1 79 ? 38.209 -5.372 -17.832 1.00 94.81 79 ARG A O 1
ATOM 633 N N . GLU A 1 80 ? 39.881 -6.690 -18.574 1.00 93.25 80 GLU A N 1
ATOM 634 C CA . GLU A 1 80 ? 40.925 -5.673 -18.667 1.00 93.25 80 GLU A CA 1
ATOM 635 C C . GLU A 1 80 ? 41.489 -5.634 -20.091 1.00 93.25 80 GLU A C 1
ATOM 637 O O . GLU A 1 80 ? 41.765 -6.672 -20.690 1.00 93.25 80 GLU A O 1
ATOM 642 N N . GLY A 1 81 ? 41.686 -4.431 -20.630 1.00 94.25 81 GLY A N 1
ATOM 643 C CA . GLY A 1 81 ? 42.150 -4.231 -22.003 1.00 94.25 81 GLY A CA 1
ATOM 644 C C . GLY A 1 81 ? 41.006 -4.047 -22.998 1.00 94.25 81 GLY A C 1
ATOM 645 O O . GLY A 1 81 ? 39.941 -3.532 -22.657 1.00 94.25 81 GLY A O 1
ATOM 646 N N . SER A 1 82 ? 41.252 -4.399 -24.258 1.00 97.31 82 SER A N 1
ATOM 647 C CA . SER A 1 82 ? 40.315 -4.175 -25.359 1.00 97.31 82 SER A CA 1
ATOM 648 C C . SER A 1 82 ? 40.413 -5.262 -26.420 1.00 97.31 82 SER A C 1
ATOM 650 O O . SER A 1 82 ? 41.460 -5.888 -26.554 1.00 97.31 82 SER A O 1
ATOM 652 N N . ILE A 1 83 ? 39.360 -5.421 -27.218 1.00 98.00 83 ILE A N 1
ATOM 653 C CA . ILE A 1 83 ? 39.292 -6.379 -28.325 1.00 98.00 83 ILE A CA 1
ATOM 654 C C . ILE A 1 83 ? 38.820 -5.701 -29.614 1.00 98.00 83 ILE A C 1
ATOM 656 O O . ILE A 1 83 ? 37.959 -4.818 -29.582 1.00 98.00 83 ILE A O 1
ATOM 660 N N . ALA A 1 84 ? 39.381 -6.105 -30.754 1.00 98.00 84 ALA A N 1
ATOM 661 C CA . ALA A 1 84 ? 38.957 -5.613 -32.062 1.00 98.00 84 ALA A CA 1
ATOM 662 C C . ALA A 1 84 ? 37.622 -6.251 -32.485 1.00 98.00 84 ALA A C 1
ATOM 664 O O . ALA A 1 84 ? 37.407 -7.448 -32.296 1.00 98.00 84 ALA A O 1
ATOM 665 N N . ALA A 1 85 ? 36.744 -5.485 -33.136 1.00 97.56 85 ALA A N 1
ATOM 666 C CA . ALA A 1 85 ? 35.426 -5.939 -33.579 1.00 97.56 85 ALA A CA 1
ATOM 667 C C . ALA A 1 85 ? 35.512 -7.173 -34.486 1.00 97.56 85 ALA A C 1
ATOM 669 O O . ALA A 1 85 ? 34.714 -8.091 -34.349 1.00 97.56 85 ALA A O 1
ATOM 670 N N . LYS A 1 86 ? 36.513 -7.228 -35.376 1.00 97.81 86 LYS A N 1
ATOM 671 C CA . LYS A 1 86 ? 36.744 -8.370 -36.274 1.00 97.81 86 LYS A CA 1
ATOM 672 C C . LYS A 1 86 ? 37.038 -9.664 -35.517 1.00 97.81 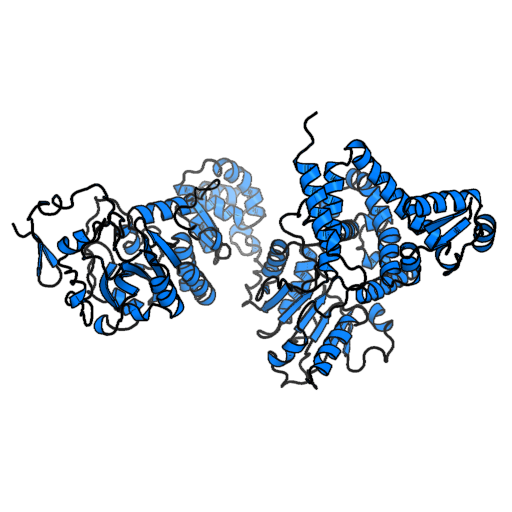86 LYS A C 1
ATOM 674 O O . LYS A 1 86 ? 36.529 -10.714 -35.893 1.00 97.81 86 LYS A O 1
ATOM 679 N N . GLU A 1 87 ? 37.857 -9.582 -34.476 1.00 98.00 87 GLU A N 1
ATOM 680 C CA . GLU A 1 87 ? 38.188 -10.726 -33.627 1.00 98.00 87 GLU A CA 1
ATOM 681 C C . GLU A 1 87 ? 36.967 -11.150 -32.806 1.00 98.00 87 GLU A C 1
ATOM 683 O O . GLU A 1 87 ? 36.584 -12.317 -32.813 1.00 98.00 87 GLU A O 1
ATOM 688 N N . LEU A 1 88 ? 36.283 -10.186 -32.186 1.00 97.75 88 LEU A N 1
ATOM 689 C CA . LEU A 1 88 ? 35.076 -10.436 -31.404 1.00 97.75 88 LEU A CA 1
ATOM 690 C C . LEU A 1 88 ? 33.964 -11.075 -32.251 1.00 97.75 88 LEU A C 1
ATOM 692 O O . LEU A 1 88 ? 33.365 -12.055 -31.819 1.00 97.75 88 LEU A O 1
ATOM 696 N N . ALA A 1 89 ? 33.740 -10.584 -33.474 1.00 98.06 89 ALA A N 1
ATOM 697 C CA . ALA A 1 89 ? 32.774 -11.123 -34.436 1.00 98.06 89 ALA A CA 1
ATOM 698 C C . ALA A 1 89 ? 33.068 -12.582 -34.808 1.00 98.06 89 ALA A C 1
ATOM 700 O O . ALA A 1 89 ? 32.146 -13.392 -34.903 1.00 98.06 89 ALA A O 1
ATOM 701 N N . GLN A 1 90 ? 34.348 -12.935 -34.966 1.00 97.75 90 GLN A N 1
ATOM 702 C CA . GLN A 1 90 ? 34.770 -14.316 -35.205 1.00 97.75 90 GLN A CA 1
ATOM 703 C C . GLN A 1 90 ? 34.512 -15.208 -33.987 1.00 97.75 90 GLN A C 1
ATOM 705 O O . GLN A 1 90 ? 34.022 -16.321 -34.156 1.00 97.75 90 GLN A O 1
ATOM 710 N N . ILE A 1 91 ? 34.798 -14.718 -32.775 1.00 97.62 91 ILE A N 1
ATOM 711 C CA . ILE A 1 91 ? 34.579 -15.464 -31.525 1.00 97.62 91 ILE A CA 1
ATOM 712 C C . ILE A 1 91 ? 33.093 -15.775 -31.322 1.00 97.62 91 ILE A C 1
ATOM 714 O O . ILE A 1 91 ? 32.746 -16.916 -31.023 1.00 97.62 91 ILE A O 1
ATOM 718 N N . VAL A 1 92 ? 32.214 -14.783 -31.504 1.00 96.94 92 VAL A N 1
ATOM 719 C CA . VAL A 1 92 ? 30.764 -14.961 -31.297 1.00 96.94 92 VAL A CA 1
ATOM 720 C C . VAL A 1 92 ? 30.023 -15.483 -32.530 1.00 96.94 92 VAL A C 1
ATOM 722 O O . VAL A 1 92 ? 28.818 -15.711 -32.464 1.00 96.94 92 VAL A O 1
ATOM 725 N N . ASN A 1 93 ? 30.733 -15.696 -33.644 1.00 96.69 93 ASN A N 1
ATOM 726 C CA . ASN A 1 93 ? 30.198 -16.171 -34.921 1.00 96.69 93 ASN A CA 1
ATOM 727 C C . ASN A 1 93 ? 29.030 -15.315 -35.459 1.00 96.69 93 ASN A C 1
ATOM 729 O O . ASN A 1 93 ? 27.951 -15.822 -35.772 1.00 96.69 93 ASN A O 1
ATOM 733 N N . VAL A 1 94 ? 29.251 -14.003 -35.565 1.00 97.19 94 VAL A N 1
ATOM 734 C CA . VAL A 1 94 ? 28.291 -13.034 -36.120 1.00 97.19 94 VAL A CA 1
ATOM 735 C C . VAL A 1 94 ? 28.967 -12.191 -37.190 1.00 97.19 94 VAL A C 1
ATOM 737 O O . VAL A 1 94 ? 30.173 -11.965 -37.150 1.00 97.19 94 VAL A O 1
ATOM 740 N N . ASP A 1 95 ? 28.187 -11.723 -38.161 1.00 98.12 95 ASP A N 1
ATOM 741 C CA . ASP A 1 95 ? 28.676 -10.789 -39.168 1.00 98.12 95 ASP A CA 1
ATOM 742 C C . ASP A 1 95 ? 29.256 -9.513 -38.524 1.00 98.12 95 ASP A C 1
ATOM 744 O O . ASP A 1 95 ? 28.679 -8.934 -37.597 1.00 98.12 95 ASP A O 1
ATOM 748 N N . LEU A 1 96 ? 30.411 -9.074 -39.028 1.00 97.81 96 LEU A N 1
ATOM 749 C CA . LEU A 1 96 ? 31.136 -7.927 -38.486 1.00 97.81 96 LEU A CA 1
ATOM 750 C C . LEU A 1 96 ? 30.289 -6.648 -38.521 1.00 97.81 96 LEU A C 1
ATOM 752 O O . LEU A 1 96 ? 30.296 -5.891 -37.553 1.00 97.81 96 LEU A 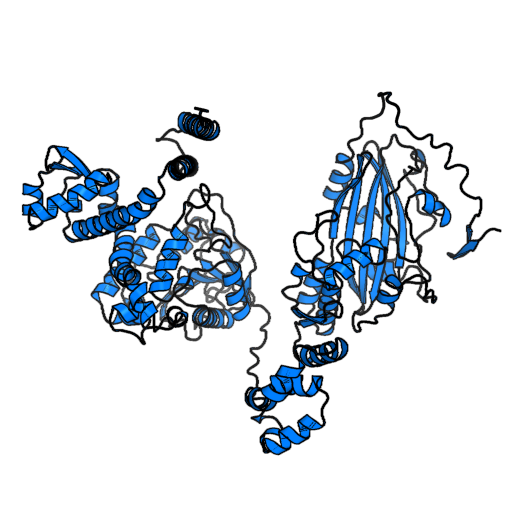O 1
ATOM 756 N N . GLU A 1 97 ? 29.536 -6.405 -39.595 1.00 97.69 97 GLU A N 1
ATOM 757 C CA . GLU A 1 97 ? 28.720 -5.198 -39.719 1.00 97.69 97 GLU A CA 1
ATOM 758 C C . GLU A 1 97 ? 27.591 -5.191 -38.682 1.00 97.69 97 GLU A C 1
ATOM 760 O O . GLU A 1 97 ? 27.323 -4.164 -38.050 1.00 97.69 97 GLU A O 1
ATOM 765 N N . VAL A 1 98 ? 26.965 -6.349 -38.456 1.00 97.25 98 VAL A N 1
ATOM 766 C CA . VAL A 1 98 ? 25.916 -6.512 -37.443 1.00 97.25 98 VAL A CA 1
ATOM 767 C C . VAL A 1 98 ? 26.469 -6.237 -36.045 1.00 97.25 98 VAL A C 1
ATOM 769 O O . VAL A 1 98 ? 25.906 -5.405 -35.326 1.00 97.25 98 VAL A O 1
ATOM 772 N N . LEU A 1 99 ? 27.588 -6.870 -35.672 1.00 97.81 99 LEU A N 1
ATOM 773 C CA . LEU A 1 99 ? 28.219 -6.660 -34.366 1.00 97.81 99 LEU A CA 1
ATOM 774 C C . LEU A 1 99 ? 28.589 -5.187 -34.162 1.00 97.81 99 LEU A C 1
ATOM 776 O O . LEU A 1 99 ? 28.228 -4.596 -33.144 1.00 97.81 99 LEU A O 1
ATOM 780 N N . THR A 1 100 ? 29.262 -4.575 -35.139 1.00 97.19 100 THR A N 1
ATOM 781 C CA . THR A 1 100 ? 29.702 -3.179 -35.058 1.00 97.19 100 THR A CA 1
ATOM 782 C C . THR A 1 100 ? 28.518 -2.228 -34.878 1.00 97.19 100 THR A C 1
ATOM 784 O O . THR A 1 100 ? 28.592 -1.294 -34.079 1.00 97.19 100 THR A O 1
ATOM 787 N N . ARG A 1 101 ? 27.386 -2.457 -35.559 1.00 96.38 101 ARG A N 1
ATOM 788 C CA . ARG A 1 101 ? 26.179 -1.621 -35.410 1.00 96.38 101 ARG A CA 1
ATOM 789 C C . ARG A 1 101 ? 25.554 -1.721 -34.019 1.00 96.38 101 ARG A C 1
ATOM 791 O O . ARG A 1 101 ? 25.145 -0.694 -33.481 1.00 96.38 101 ARG A O 1
ATOM 798 N N . LEU A 1 102 ? 25.508 -2.917 -33.431 1.00 97.00 102 LEU A N 1
ATOM 799 C CA . LEU A 1 102 ? 25.012 -3.113 -32.065 1.00 97.00 102 LEU A CA 1
ATOM 800 C C . LEU A 1 102 ? 25.966 -2.496 -31.031 1.00 97.00 102 LEU A C 1
ATOM 802 O O . LEU A 1 102 ? 25.528 -1.780 -30.129 1.00 97.00 102 LEU A O 1
ATOM 806 N N . MET A 1 103 ? 27.275 -2.698 -31.204 1.00 97.38 103 MET A N 1
ATOM 807 C CA . MET A 1 103 ? 28.294 -2.124 -30.325 1.00 97.38 103 MET A CA 1
ATOM 808 C C . MET A 1 103 ? 28.306 -0.596 -30.376 1.00 97.38 103 MET A C 1
ATOM 810 O O . MET A 1 103 ? 28.450 0.023 -29.326 1.00 97.38 103 MET A O 1
ATOM 814 N N . ARG A 1 104 ? 28.070 0.033 -31.540 1.00 95.69 104 ARG A N 1
ATOM 815 C CA . ARG A 1 104 ? 27.962 1.502 -31.658 1.00 95.69 104 ARG A CA 1
ATOM 816 C C . ARG A 1 104 ? 26.944 2.084 -30.683 1.00 95.69 104 ARG A C 1
ATOM 818 O O . ARG A 1 104 ? 27.262 3.062 -30.009 1.00 95.69 104 ARG A O 1
ATOM 825 N N . ILE A 1 105 ? 25.771 1.457 -30.561 1.00 95.62 105 ILE A N 1
ATOM 826 C CA . ILE A 1 105 ? 24.726 1.878 -29.618 1.00 95.62 105 ILE A CA 1
ATOM 827 C C . ILE A 1 105 ? 25.274 1.812 -28.190 1.00 95.62 105 ILE A C 1
ATOM 829 O O . ILE A 1 105 ? 25.272 2.821 -27.491 1.00 95.62 105 ILE A O 1
ATOM 833 N N . LEU A 1 106 ? 25.823 0.662 -27.784 1.00 96.44 106 LEU A N 1
ATOM 834 C CA . LEU A 1 106 ? 26.300 0.470 -26.411 1.00 96.44 106 LEU A CA 1
ATOM 835 C C . LEU A 1 106 ? 27.552 1.289 -26.073 1.00 96.44 106 LEU A C 1
ATOM 837 O O . LEU A 1 106 ? 27.772 1.608 -24.906 1.00 96.44 106 LEU A O 1
ATOM 841 N N . THR A 1 107 ? 28.368 1.656 -27.062 1.00 96.31 107 THR A N 1
ATOM 842 C CA . THR A 1 107 ? 29.478 2.597 -26.868 1.00 96.31 107 THR A CA 1
ATOM 843 C C . THR A 1 107 ? 28.998 4.040 -26.753 1.00 96.31 107 THR A C 1
ATOM 845 O O . THR A 1 107 ? 29.489 4.776 -25.901 1.00 96.31 107 THR A O 1
ATOM 848 N N . ALA A 1 108 ? 28.002 4.443 -27.551 1.00 93.00 108 ALA A N 1
ATOM 849 C CA . ALA A 1 108 ? 27.431 5.787 -27.504 1.00 93.00 108 ALA A CA 1
ATOM 850 C C . ALA A 1 108 ? 26.660 6.039 -26.198 1.00 93.00 108 ALA A C 1
ATOM 852 O O . ALA A 1 108 ? 26.666 7.155 -25.686 1.00 93.00 108 ALA A O 1
ATOM 853 N N . THR A 1 109 ? 26.049 4.998 -25.622 1.00 92.06 109 THR A N 1
ATOM 854 C CA . THR A 1 109 ? 25.371 5.055 -24.317 1.00 92.06 109 THR A CA 1
ATOM 855 C C . THR A 1 109 ? 26.297 4.730 -23.140 1.00 92.06 109 THR A C 1
ATOM 857 O O . THR A 1 109 ? 25.822 4.553 -22.019 1.00 92.06 109 THR A O 1
ATOM 860 N N . ASN A 1 110 ? 27.616 4.647 -23.371 1.00 93.75 110 ASN A N 1
ATOM 861 C CA . ASN A 1 110 ? 28.647 4.408 -22.355 1.00 93.75 110 ASN A CA 1
ATOM 862 C C . ASN A 1 110 ? 28.487 3.091 -21.561 1.00 93.75 110 ASN A C 1
ATOM 864 O O . ASN A 1 110 ? 29.013 2.960 -20.457 1.00 93.75 110 ASN A O 1
ATOM 868 N N . ILE A 1 111 ? 27.787 2.093 -22.113 1.00 95.75 111 ILE A N 1
ATOM 869 C CA . ILE A 1 111 ? 27.801 0.726 -21.572 1.00 95.75 111 ILE A CA 1
ATOM 870 C C . ILE A 1 111 ? 29.167 0.099 -21.862 1.00 95.75 111 ILE A C 1
ATOM 872 O O . ILE A 1 111 ? 29.834 -0.363 -20.940 1.00 95.75 111 ILE A O 1
ATOM 876 N N . PHE A 1 112 ? 29.626 0.165 -23.110 1.00 97.38 112 PHE A N 1
ATOM 877 C CA . PHE A 1 112 ? 31.001 -0.147 -23.507 1.00 97.38 112 PHE A CA 1
ATOM 878 C C . PHE A 1 112 ? 31.778 1.133 -23.826 1.00 97.38 112 PHE A C 1
ATOM 880 O O . PHE A 1 112 ? 31.203 2.211 -23.966 1.00 97.38 112 PHE A O 1
ATOM 887 N N . ARG A 1 113 ? 33.100 1.020 -23.966 1.00 96.06 113 ARG A N 1
ATOM 888 C CA . ARG A 1 113 ? 33.974 2.104 -24.427 1.00 96.06 113 ARG A CA 1
ATOM 889 C C . ARG A 1 113 ? 34.624 1.726 -25.754 1.00 96.06 113 ARG A C 1
ATOM 891 O O . ARG A 1 113 ? 35.137 0.619 -25.882 1.00 96.06 113 ARG A O 1
ATOM 898 N N . SER A 1 114 ? 34.665 2.663 -26.701 1.00 94.75 114 SER A N 1
ATOM 899 C CA . SER A 1 114 ? 35.518 2.556 -27.893 1.00 94.75 114 SER A CA 1
ATOM 900 C C . SER A 1 114 ? 36.892 3.140 -27.568 1.00 94.75 114 SER A C 1
ATOM 902 O O . SER A 1 114 ? 36.978 4.311 -27.202 1.00 94.75 114 SER A O 1
ATOM 904 N N . VAL A 1 115 ? 37.954 2.337 -27.650 1.00 93.31 115 VAL A N 1
ATOM 905 C CA . VAL A 1 115 ? 39.336 2.798 -27.378 1.00 93.31 115 VAL A CA 1
ATOM 906 C C . VAL A 1 115 ? 40.085 3.196 -28.650 1.00 93.31 115 VAL A C 1
ATOM 908 O O . VAL A 1 115 ? 40.999 4.012 -28.600 1.00 93.31 115 VAL A O 1
ATOM 911 N N . ALA A 1 116 ? 39.666 2.645 -29.786 1.00 92.00 116 ALA A N 1
ATOM 912 C CA . ALA A 1 116 ? 40.093 2.995 -31.134 1.00 92.00 116 ALA A CA 1
ATOM 913 C C . ALA A 1 116 ? 38.929 2.713 -32.101 1.00 92.00 116 ALA A C 1
ATOM 915 O O . ALA A 1 116 ? 37.843 2.313 -31.662 1.00 92.00 116 ALA A O 1
ATOM 916 N N . GLU A 1 117 ? 39.143 2.926 -33.401 1.00 91.69 117 GLU A N 1
ATOM 917 C CA . GLU A 1 117 ? 38.196 2.506 -34.437 1.00 91.69 117 GLU A CA 1
ATOM 918 C C . GLU A 1 117 ? 37.923 1.000 -34.312 1.00 91.69 117 GLU A C 1
ATOM 920 O O . GLU A 1 117 ? 38.855 0.201 -34.190 1.00 91.69 117 GLU A O 1
ATOM 925 N N . ASP A 1 118 ? 36.638 0.636 -34.249 1.00 93.12 118 ASP A N 1
ATOM 926 C CA . ASP A 1 118 ? 36.154 -0.743 -34.130 1.00 93.12 118 ASP A CA 1
ATOM 927 C C . ASP A 1 118 ? 36.897 -1.585 -33.073 1.00 93.12 118 ASP A C 1
ATOM 929 O O . ASP A 1 118 ? 37.174 -2.765 -33.272 1.00 93.12 118 ASP A O 1
ATOM 933 N N . THR A 1 119 ? 37.241 -0.976 -31.934 1.00 97.62 119 THR A N 1
ATOM 934 C CA . THR A 1 119 ? 37.948 -1.642 -30.831 1.00 97.62 119 THR A CA 1
ATOM 935 C C . THR A 1 119 ? 37.295 -1.293 -29.499 1.00 97.62 119 THR A C 1
ATOM 937 O O . THR A 1 119 ? 37.193 -0.116 -29.137 1.00 97.62 119 THR A O 1
ATOM 940 N N . TYR A 1 120 ? 36.872 -2.314 -28.754 1.00 98.06 120 TYR A N 1
ATOM 941 C CA . TYR A 1 120 ? 35.969 -2.172 -27.614 1.00 98.06 120 TYR A CA 1
ATOM 942 C C . TYR A 1 120 ? 36.595 -2.643 -26.305 1.00 98.06 120 TYR A C 1
ATOM 944 O O . TYR A 1 120 ? 37.317 -3.637 -26.269 1.00 98.06 120 TYR A O 1
ATOM 952 N N . ALA A 1 121 ? 36.277 -1.941 -25.223 1.00 97.94 121 ALA A N 1
ATOM 953 C CA . ALA A 1 121 ? 36.664 -2.273 -23.859 1.00 97.94 121 ALA A CA 1
ATOM 954 C C . ALA A 1 121 ? 35.456 -2.168 -22.923 1.00 97.94 121 ALA A C 1
ATOM 956 O O . ALA A 1 121 ? 34.529 -1.383 -23.168 1.00 97.94 121 ALA A O 1
ATOM 957 N N . HIS A 1 122 ? 35.482 -2.923 -21.828 1.00 97.88 122 HIS A N 1
ATOM 958 C CA . HIS A 1 122 ? 34.476 -2.793 -20.783 1.00 97.88 122 HIS A CA 1
ATOM 959 C C . HIS A 1 122 ? 34.503 -1.408 -20.121 1.00 97.88 122 HIS A C 1
ATOM 961 O O . HIS A 1 122 ? 35.546 -0.779 -19.937 1.00 97.88 122 HIS A O 1
ATOM 967 N N . THR A 1 123 ? 33.326 -0.954 -19.701 1.00 96.75 123 THR A N 1
ATOM 968 C CA . THR A 1 123 ? 33.179 0.007 -18.603 1.00 96.75 123 THR A CA 1
ATOM 969 C C . THR A 1 123 ? 32.629 -0.709 -17.370 1.00 96.75 123 THR A C 1
ATOM 971 O O . THR A 1 123 ? 32.125 -1.834 -17.464 1.00 96.75 123 THR A O 1
ATOM 974 N N . LYS A 1 124 ? 32.611 -0.017 -16.224 1.00 93.06 124 LYS A N 1
ATOM 975 C CA . LYS A 1 124 ? 31.916 -0.505 -15.024 1.00 93.06 124 LYS A CA 1
ATOM 976 C C . LYS A 1 124 ? 30.441 -0.856 -15.272 1.00 93.06 124 LYS A C 1
ATOM 978 O O . LYS A 1 124 ? 29.917 -1.708 -14.576 1.00 93.06 124 LYS A O 1
ATOM 983 N N . PHE A 1 125 ? 29.783 -0.239 -16.260 1.00 94.12 125 PHE A N 1
ATOM 984 C CA . PHE A 1 125 ? 28.377 -0.500 -16.577 1.00 94.12 125 PHE A CA 1
ATOM 985 C C . PHE A 1 125 ? 28.187 -1.787 -17.383 1.00 94.12 125 PHE A C 1
ATOM 987 O O . PHE A 1 125 ? 27.239 -2.517 -17.136 1.00 94.12 125 PHE A O 1
ATOM 994 N N . SER A 1 126 ? 29.093 -2.103 -18.315 1.00 95.38 126 SER A N 1
ATOM 995 C CA . SER A 1 126 ? 29.043 -3.383 -19.037 1.00 95.38 126 SER A CA 1
ATOM 996 C C . SER A 1 126 ? 29.373 -4.594 -18.158 1.00 95.38 126 SER A C 1
ATOM 998 O O . SER A 1 126 ? 28.860 -5.671 -18.422 1.00 95.38 126 SER A O 1
ATOM 1000 N N . LEU A 1 127 ? 30.205 -4.434 -17.122 1.00 94.62 127 LEU A N 1
ATOM 1001 C CA . LEU A 1 127 ? 30.591 -5.544 -16.237 1.00 94.62 127 LEU A CA 1
ATOM 1002 C C . LEU A 1 127 ? 29.427 -6.040 -15.364 1.00 94.62 127 LEU A C 1
ATOM 1004 O O . LEU A 1 127 ? 29.363 -7.225 -15.057 1.00 94.62 127 LEU A O 1
ATOM 1008 N N . VAL A 1 128 ? 28.466 -5.164 -15.041 1.00 91.69 128 VAL A N 1
ATOM 1009 C CA . VAL A 1 128 ? 27.234 -5.523 -14.308 1.00 91.69 128 VAL A CA 1
ATOM 1010 C C . VAL A 1 128 ? 26.486 -6.660 -15.011 1.00 91.69 128 VAL A C 1
ATOM 1012 O O . VAL A 1 128 ? 26.015 -7.572 -14.353 1.00 91.69 128 VAL A O 1
ATOM 1015 N N . TYR A 1 129 ? 26.469 -6.683 -16.344 1.00 91.88 129 TYR A N 1
ATOM 1016 C CA . TYR A 1 129 ? 25.805 -7.730 -17.130 1.00 91.88 129 TYR A CA 1
ATOM 1017 C C . TYR A 1 129 ? 26.489 -9.111 -17.072 1.00 91.88 129 TYR A C 1
ATOM 1019 O O . TYR A 1 129 ? 25.981 -10.069 -17.647 1.00 91.88 129 TYR A O 1
ATOM 1027 N N . ILE A 1 130 ? 27.659 -9.208 -16.435 1.00 90.12 130 ILE A N 1
ATOM 1028 C CA . ILE A 1 130 ? 28.388 -10.462 -16.197 1.00 90.12 130 ILE A CA 1
ATOM 1029 C C . ILE A 1 130 ? 28.304 -10.840 -14.716 1.00 90.12 130 ILE A C 1
ATOM 1031 O O . ILE A 1 130 ? 28.134 -12.007 -14.380 1.00 90.12 130 ILE A O 1
ATOM 1035 N N . ASP A 1 131 ? 28.473 -9.845 -13.844 1.00 82.38 131 ASP A N 1
ATOM 1036 C CA . ASP A 1 131 ? 28.722 -10.053 -12.417 1.00 82.38 131 ASP A CA 1
ATOM 1037 C C . ASP A 1 131 ? 27.470 -9.902 -11.546 1.00 82.38 131 ASP A C 1
ATOM 1039 O O . ASP A 1 131 ? 27.439 -10.403 -10.422 1.00 82.38 131 ASP A O 1
ATOM 1043 N N . ASP A 1 132 ? 26.452 -9.189 -12.027 1.00 79.62 132 ASP A N 1
ATOM 1044 C CA . ASP A 1 132 ? 25.282 -8.842 -11.229 1.00 79.62 132 ASP A CA 1
ATOM 1045 C C . ASP A 1 132 ? 24.167 -9.872 -11.391 1.00 79.62 132 ASP A C 1
ATOM 1047 O O . ASP A 1 132 ? 23.703 -10.172 -12.498 1.00 79.62 132 ASP A O 1
ATOM 1051 N N . VAL A 1 133 ? 23.695 -10.356 -10.246 1.00 75.62 133 VAL A N 1
ATOM 1052 C CA . VAL A 1 133 ? 22.591 -11.309 -10.130 1.00 75.62 133 VAL A CA 1
ATOM 1053 C C . VAL A 1 133 ? 21.309 -10.772 -10.789 1.00 75.62 133 VAL A C 1
ATOM 1055 O O . VAL A 1 133 ? 20.556 -11.531 -11.395 1.00 75.62 133 VAL A O 1
ATOM 1058 N N . ALA A 1 134 ? 21.074 -9.457 -10.786 1.00 79.62 134 ALA A N 1
ATOM 1059 C CA . ALA A 1 134 ? 19.885 -8.849 -11.381 1.00 79.62 134 ALA A CA 1
ATOM 1060 C C . ALA A 1 134 ? 19.802 -8.993 -12.916 1.00 79.62 134 ALA A C 1
ATOM 1062 O O . ALA A 1 134 ? 18.736 -8.755 -13.490 1.00 79.62 134 ALA A O 1
ATOM 1063 N N . THR A 1 135 ? 20.880 -9.405 -13.594 1.00 86.12 135 THR A N 1
ATOM 1064 C CA . THR A 1 135 ? 20.907 -9.578 -15.058 1.00 86.12 135 THR A CA 1
ATOM 1065 C C . THR A 1 135 ? 19.906 -10.630 -15.544 1.00 86.12 135 THR A C 1
ATOM 1067 O O . THR A 1 135 ? 19.233 -10.424 -16.558 1.00 86.12 135 THR A O 1
ATOM 1070 N N . ASP A 1 136 ? 19.740 -11.729 -14.804 1.00 87.44 136 ASP A N 1
ATOM 1071 C CA . ASP A 1 136 ? 18.761 -12.768 -15.153 1.00 87.44 136 ASP A CA 1
ATOM 1072 C C . ASP A 1 136 ? 17.324 -12.236 -15.059 1.00 87.44 136 ASP A C 1
ATOM 1074 O O . ASP A 1 136 ? 16.484 -12.533 -15.910 1.00 87.44 136 ASP A O 1
ATOM 1078 N N . PHE A 1 137 ? 17.048 -11.388 -14.062 1.00 87.81 137 PHE A N 1
ATOM 1079 C CA . PHE A 1 137 ? 15.744 -10.748 -13.902 1.00 87.81 137 PHE A CA 1
ATOM 1080 C C . PHE A 1 137 ? 15.464 -9.726 -15.011 1.00 87.81 137 PHE A C 1
ATOM 1082 O O . PHE A 1 137 ? 14.367 -9.704 -15.568 1.00 87.81 137 PHE A O 1
ATOM 1089 N N . LEU A 1 138 ? 16.465 -8.927 -15.399 1.00 88.12 138 LEU A N 1
ATOM 1090 C CA . LEU A 1 138 ? 16.355 -8.040 -16.560 1.00 88.12 138 LEU A CA 1
ATOM 1091 C C . LEU A 1 138 ? 16.012 -8.832 -17.830 1.00 88.12 138 LEU A C 1
ATOM 1093 O O . LEU A 1 138 ? 15.092 -8.460 -18.557 1.00 88.12 138 LEU A O 1
ATOM 1097 N N . THR A 1 139 ? 16.733 -9.927 -18.078 1.00 88.50 139 THR A N 1
ATOM 1098 C CA . THR A 1 139 ? 16.534 -10.775 -19.262 1.00 88.50 139 THR A CA 1
ATOM 1099 C C . THR A 1 139 ? 15.130 -11.375 -19.275 1.00 88.50 139 THR A C 1
ATOM 1101 O O . THR A 1 139 ? 14.463 -11.339 -20.305 1.00 88.50 139 THR A O 1
ATOM 1104 N N . LEU A 1 140 ? 14.624 -11.827 -18.120 1.00 90.69 140 LEU A N 1
ATOM 1105 C CA . LEU A 1 140 ? 13.244 -12.294 -17.980 1.00 90.69 140 LEU A CA 1
ATOM 1106 C C . LEU A 1 140 ? 12.230 -11.220 -18.402 1.00 90.69 140 LEU A C 1
ATOM 1108 O O . LEU A 1 140 ? 11.339 -11.501 -19.199 1.00 90.69 140 LEU A O 1
ATOM 1112 N N . CYS A 1 141 ? 12.361 -9.990 -17.899 1.00 90.88 141 CYS A N 1
ATOM 1113 C CA . CYS A 1 141 ? 11.456 -8.897 -18.260 1.00 90.88 141 CYS A CA 1
ATOM 1114 C C . CYS A 1 141 ? 11.506 -8.583 -19.764 1.00 90.88 141 CYS A C 1
ATOM 1116 O O . CYS A 1 141 ? 10.468 -8.368 -20.395 1.00 90.88 141 CYS A O 1
ATOM 1118 N N . VAL A 1 142 ? 12.702 -8.574 -20.354 1.00 92.00 142 VAL A N 1
ATOM 1119 C CA . VAL A 1 142 ? 12.881 -8.275 -21.780 1.00 92.00 142 VAL A CA 1
ATOM 1120 C C . VAL A 1 142 ? 12.337 -9.390 -22.674 1.00 92.00 142 VAL A C 1
ATOM 1122 O O . VAL A 1 142 ? 11.730 -9.082 -23.695 1.00 92.00 142 VAL A O 1
ATOM 1125 N N . ASP A 1 143 ? 12.507 -10.657 -22.304 1.00 89.25 143 ASP A N 1
ATOM 1126 C CA . ASP A 1 143 ? 12.105 -11.787 -23.148 1.00 89.25 143 ASP A CA 1
ATOM 1127 C C . ASP A 1 143 ? 10.630 -12.177 -22.960 1.00 89.25 143 ASP A C 1
ATOM 1129 O O . ASP A 1 143 ? 9.957 -12.540 -23.925 1.00 89.25 143 ASP A O 1
ATOM 1133 N N . GLU A 1 144 ? 10.100 -12.101 -21.736 1.00 90.88 144 GLU A N 1
ATOM 1134 C CA . GLU A 1 144 ? 8.745 -12.571 -21.422 1.00 90.88 144 GLU A CA 1
ATOM 1135 C C . GLU A 1 144 ? 7.699 -11.451 -21.506 1.00 90.88 144 GLU A C 1
ATOM 1137 O O . GLU A 1 144 ? 6.588 -11.675 -21.986 1.00 90.88 144 GLU A O 1
ATOM 1142 N N . VAL A 1 145 ? 8.032 -10.237 -21.055 1.00 92.69 145 VAL A N 1
ATOM 1143 C CA . VAL A 1 145 ? 7.052 -9.152 -20.870 1.00 92.69 145 VAL A CA 1
ATOM 1144 C C . VAL A 1 145 ? 7.087 -8.156 -22.025 1.00 92.69 145 VAL A C 1
ATOM 1146 O O . VAL A 1 145 ? 6.041 -7.815 -22.586 1.00 92.69 145 VAL A O 1
ATOM 1149 N N . ALA A 1 146 ? 8.276 -7.682 -22.407 1.00 93.62 146 ALA A N 1
ATOM 1150 C CA . ALA A 1 146 ? 8.412 -6.602 -23.383 1.00 93.62 146 ALA A CA 1
ATOM 1151 C C . ALA A 1 146 ? 7.745 -6.890 -24.750 1.00 93.62 146 ALA A C 1
ATOM 1153 O O . ALA A 1 146 ? 7.071 -5.991 -25.260 1.00 93.62 146 ALA A O 1
ATOM 1154 N N . PRO A 1 147 ? 7.820 -8.104 -25.343 1.00 94.12 147 PRO A N 1
ATOM 1155 C CA . PRO A 1 147 ? 7.198 -8.381 -26.641 1.00 94.12 147 PRO A CA 1
ATOM 1156 C C . PRO A 1 147 ? 5.673 -8.227 -26.626 1.00 94.12 147 PRO A C 1
ATOM 1158 O O . PRO A 1 147 ? 5.085 -7.709 -27.578 1.00 94.12 147 PRO A O 1
ATOM 1161 N N . ALA A 1 148 ? 5.028 -8.637 -25.531 1.00 94.81 148 ALA A N 1
ATOM 1162 C CA . ALA A 1 148 ? 3.598 -8.440 -25.329 1.00 94.81 148 ALA A CA 1
ATOM 1163 C C . ALA A 1 148 ? 3.272 -6.966 -25.035 1.00 94.81 148 ALA A C 1
ATOM 1165 O O . ALA A 1 148 ? 2.315 -6.428 -25.593 1.00 94.81 148 ALA A O 1
ATOM 1166 N N . ALA A 1 149 ? 4.103 -6.286 -24.236 1.00 94.38 149 ALA A N 1
ATOM 1167 C CA . ALA A 1 149 ? 3.949 -4.865 -23.921 1.00 94.38 149 ALA A CA 1
ATOM 1168 C C . ALA A 1 149 ? 3.980 -3.974 -25.178 1.00 94.38 149 ALA A C 1
ATOM 1170 O O . ALA A 1 149 ? 3.127 -3.101 -25.345 1.00 94.38 149 ALA A O 1
ATOM 1171 N N . TYR A 1 150 ? 4.910 -4.220 -26.110 1.00 93.06 150 TYR A N 1
ATOM 1172 C CA . TYR A 1 150 ? 5.003 -3.463 -27.367 1.00 93.06 150 TYR A CA 1
ATOM 1173 C C . TYR A 1 150 ? 3.779 -3.635 -28.271 1.00 93.06 150 TYR A C 1
ATOM 1175 O O . TYR A 1 150 ? 3.470 -2.750 -29.068 1.00 93.06 150 TYR A O 1
ATOM 1183 N N . ARG A 1 151 ? 3.059 -4.752 -28.132 1.00 94.56 151 ARG A N 1
ATOM 1184 C CA . ARG A 1 151 ? 1.858 -5.068 -28.914 1.00 94.56 151 ARG A CA 1
ATOM 1185 C C . ARG A 1 151 ? 0.557 -4.716 -28.186 1.00 94.56 151 ARG A C 1
ATOM 1187 O O . ARG A 1 151 ? -0.517 -5.075 -28.663 1.00 94.56 151 ARG A O 1
ATOM 1194 N N . LEU A 1 152 ? 0.619 -3.963 -27.082 1.00 94.38 152 LEU A N 1
ATOM 1195 C CA . LEU A 1 152 ? -0.573 -3.486 -26.371 1.00 94.38 152 LEU A CA 1
ATOM 1196 C C . LEU A 1 152 ? -1.590 -2.762 -27.274 1.00 94.38 152 LEU A C 1
ATOM 1198 O O . LEU A 1 152 ? -2.777 -3.042 -27.118 1.00 94.38 152 LEU A O 1
ATOM 1202 N N . PRO A 1 153 ? -1.201 -1.896 -28.236 1.00 94.56 153 PRO A N 1
ATOM 1203 C CA . PRO A 1 153 ? -2.175 -1.278 -29.138 1.00 94.56 153 PRO A CA 1
ATOM 1204 C C . PRO A 1 153 ? -2.960 -2.298 -29.978 1.00 94.56 153 PRO A C 1
ATOM 1206 O O . PRO A 1 153 ? -4.169 -2.155 -30.149 1.00 94.56 153 PRO A O 1
ATOM 1209 N N . GLU A 1 154 ? -2.298 -3.351 -30.467 1.00 95.75 154 GLU A N 1
ATOM 1210 C CA . GLU A 1 154 ? -2.944 -4.433 -31.223 1.00 95.75 154 GLU A CA 1
ATOM 1211 C C . GLU A 1 154 ? -3.892 -5.238 -30.327 1.00 95.75 154 GLU A C 1
ATOM 1213 O O . GLU A 1 154 ? -5.048 -5.472 -30.692 1.00 95.75 154 GLU A O 1
ATOM 1218 N N . TYR A 1 155 ? -3.439 -5.591 -29.122 1.00 95.31 155 TYR A N 1
ATOM 1219 C CA . TYR A 1 155 ? -4.263 -6.264 -28.120 1.00 95.31 155 TYR A CA 1
ATOM 1220 C C . TYR A 1 155 ? -5.522 -5.441 -27.789 1.00 95.31 155 TYR A C 1
ATOM 1222 O O . TYR A 1 155 ? -6.640 -5.942 -27.902 1.00 95.31 155 TYR A O 1
ATOM 1230 N N . MET A 1 156 ? -5.370 -4.148 -27.481 1.00 93.81 156 MET A N 1
ATOM 1231 C CA . MET A 1 156 ? -6.484 -3.250 -27.138 1.00 93.81 156 MET A CA 1
ATOM 1232 C C . MET A 1 156 ? -7.442 -2.992 -28.307 1.00 93.81 156 MET A C 1
ATOM 1234 O O . MET A 1 156 ? -8.595 -2.638 -28.084 1.00 93.81 156 MET A O 1
ATOM 1238 N N . SER A 1 157 ? -6.994 -3.162 -29.554 1.00 94.00 157 SER A N 1
ATOM 1239 C CA . SER A 1 157 ? -7.873 -3.052 -30.727 1.00 94.00 157 SER A CA 1
ATOM 1240 C C . SER A 1 157 ? -8.781 -4.272 -30.922 1.00 94.00 157 SER A C 1
ATOM 1242 O O . SER A 1 157 ? -9.806 -4.177 -31.596 1.00 94.00 157 SER A O 1
ATOM 1244 N N . THR A 1 158 ? -8.408 -5.413 -30.336 1.00 91.44 158 THR A N 1
ATOM 1245 C CA . THR A 1 158 ? -9.093 -6.705 -30.496 1.00 91.44 158 THR A CA 1
ATOM 1246 C C . THR A 1 158 ? -9.828 -7.160 -29.234 1.00 91.44 158 THR A C 1
ATOM 1248 O O . THR A 1 158 ? -10.691 -8.032 -29.322 1.00 91.44 158 THR A O 1
ATOM 1251 N N . HIS A 1 159 ? -9.548 -6.540 -28.084 1.00 92.19 159 HIS A N 1
ATOM 1252 C CA . HIS A 1 159 ? -10.112 -6.887 -26.780 1.00 92.19 159 HIS A CA 1
ATOM 1253 C C . HIS A 1 159 ? -10.809 -5.691 -26.135 1.00 92.19 159 HIS A C 1
ATOM 1255 O O . HIS A 1 159 ? -10.440 -4.537 -26.345 1.00 92.19 159 HIS A O 1
ATOM 1261 N N . ASP A 1 160 ? -11.801 -5.968 -25.290 1.00 89.25 160 ASP A N 1
ATOM 1262 C CA . ASP A 1 160 ? -12.341 -4.943 -24.403 1.00 89.25 160 ASP A CA 1
ATOM 1263 C C . ASP A 1 160 ? -11.262 -4.487 -23.410 1.00 89.25 160 ASP A C 1
ATOM 1265 O O . ASP A 1 160 ? -10.518 -5.307 -22.869 1.00 89.25 160 ASP A O 1
ATOM 1269 N N . SER A 1 161 ? -11.203 -3.184 -23.117 1.00 81.81 161 SER A N 1
ATOM 1270 C CA . SER A 1 161 ? -10.190 -2.629 -22.210 1.00 81.81 161 SER A CA 1
ATOM 1271 C C . SER A 1 161 ? -10.222 -3.234 -20.802 1.00 81.81 161 SER A C 1
ATOM 1273 O O . SER A 1 161 ? -9.202 -3.232 -20.127 1.00 81.81 161 SER A O 1
ATOM 1275 N N . SER A 1 162 ? -11.361 -3.767 -20.346 1.00 85.81 162 SER A N 1
ATOM 1276 C CA . SER A 1 162 ? -11.457 -4.469 -19.060 1.00 85.81 162 SER A CA 1
ATOM 1277 C C . SER A 1 162 ? -10.942 -5.911 -19.118 1.00 85.81 162 SER A C 1
ATOM 1279 O O . SER A 1 162 ? -10.613 -6.475 -18.077 1.00 85.81 162 SER A O 1
ATOM 1281 N N . GLY A 1 163 ? -10.808 -6.493 -20.316 1.00 84.50 163 GLY A N 1
ATOM 1282 C CA . GLY A 1 163 ? -10.246 -7.828 -20.532 1.00 84.50 163 GLY A CA 1
ATOM 1283 C C . GLY A 1 163 ? -8.781 -7.942 -20.105 1.00 84.50 163 GLY A C 1
ATOM 1284 O O . GLY A 1 163 ? -8.364 -9.002 -19.644 1.00 84.50 163 GLY A O 1
ATOM 1285 N N . ILE A 1 164 ? -8.029 -6.836 -20.144 1.00 89.38 164 ILE A N 1
ATOM 1286 C CA . ILE A 1 164 ? -6.642 -6.786 -19.656 1.00 89.38 164 ILE A CA 1
ATOM 1287 C C . ILE A 1 164 ? -6.543 -7.057 -18.144 1.00 89.38 164 ILE A C 1
ATOM 1289 O O . ILE A 1 164 ? -5.527 -7.547 -17.664 1.00 89.38 164 ILE A O 1
ATOM 1293 N N . LEU A 1 165 ? -7.621 -6.782 -17.397 1.00 90.75 165 LEU A N 1
ATOM 1294 C CA . LEU A 1 165 ? -7.727 -6.995 -15.950 1.00 90.75 165 LEU A CA 1
ATOM 1295 C C . LEU A 1 165 ? -8.238 -8.400 -15.602 1.00 90.75 165 LEU A C 1
ATOM 1297 O O . LEU A 1 165 ? -8.696 -8.637 -14.486 1.00 90.75 165 LEU A O 1
ATOM 1301 N N . ASN A 1 166 ? -8.227 -9.333 -16.550 1.00 92.50 166 ASN A N 1
ATOM 1302 C CA . ASN A 1 166 ? -8.480 -10.741 -16.288 1.00 92.50 166 ASN A CA 1
ATOM 1303 C C . ASN A 1 166 ? -7.174 -11.517 -16.524 1.00 92.50 166 ASN A C 1
ATOM 1305 O O . ASN A 1 166 ? -6.701 -11.564 -17.663 1.00 92.50 166 ASN A O 1
ATOM 1309 N N . PRO A 1 167 ? -6.615 -12.184 -15.492 1.00 93.44 167 PRO A N 1
ATOM 1310 C CA . PRO A 1 167 ? -5.349 -12.906 -15.610 1.00 93.44 167 PRO A CA 1
ATOM 1311 C C . PRO A 1 167 ? -5.305 -13.961 -16.724 1.00 93.44 167 PRO A C 1
ATOM 1313 O O . PRO A 1 167 ? -4.226 -14.322 -17.180 1.00 93.44 167 PRO A O 1
ATOM 1316 N N . ARG A 1 168 ? -6.464 -14.475 -17.161 1.00 94.38 168 ARG A N 1
ATOM 1317 C CA . ARG A 1 168 ? -6.573 -15.508 -18.206 1.00 94.38 168 ARG A CA 1
ATOM 1318 C C . ARG A 1 168 ? -6.687 -14.958 -19.627 1.00 94.38 168 ARG A C 1
ATOM 1320 O O . ARG A 1 168 ? -6.655 -15.738 -20.571 1.00 94.38 168 ARG A O 1
ATOM 1327 N N . THR A 1 169 ? -6.847 -13.653 -19.793 1.00 94.44 169 THR A N 1
ATOM 1328 C CA . THR A 1 169 ? -6.891 -12.979 -21.103 1.00 94.44 169 THR A CA 1
ATOM 1329 C C . THR A 1 169 ? -5.796 -11.924 -21.193 1.00 94.44 169 THR A C 1
ATOM 1331 O O . THR A 1 169 ? -5.939 -10.952 -21.920 1.00 94.44 169 THR A O 1
ATOM 1334 N N . SER A 1 170 ? -4.716 -12.065 -20.417 1.00 95.19 170 SER A N 1
ATOM 1335 C CA . SER A 1 170 ? -3.659 -11.058 -20.334 1.00 95.19 170 SER A CA 1
ATOM 1336 C C . SER A 1 170 ? -2.928 -10.868 -21.675 1.00 95.19 170 SER A C 1
ATOM 1338 O O . SER A 1 170 ? -2.867 -11.803 -22.483 1.00 95.19 170 SER A O 1
ATOM 1340 N N . PRO A 1 171 ? -2.318 -9.692 -21.921 1.00 96.25 171 PRO A N 1
ATOM 1341 C CA . PRO A 1 171 ? -1.527 -9.444 -23.126 1.00 96.25 171 PRO A CA 1
ATOM 1342 C C . PRO A 1 171 ? -0.432 -10.490 -23.355 1.00 96.25 171 PRO A C 1
ATOM 1344 O O . PRO A 1 171 ? -0.166 -10.859 -24.497 1.00 96.25 171 PRO A O 1
ATOM 1347 N N . PHE A 1 172 ? 0.173 -11.010 -22.281 1.00 96.12 172 PHE A N 1
ATOM 1348 C CA . PHE A 1 172 ? 1.125 -12.116 -22.352 1.00 96.12 172 PHE A CA 1
ATOM 1349 C C . PHE A 1 172 ? 0.499 -13.390 -22.933 1.00 96.12 172 PHE A C 1
ATOM 1351 O O . PHE A 1 172 ? 1.056 -13.989 -23.857 1.00 96.12 172 PHE A O 1
ATOM 1358 N N . ALA A 1 173 ? -0.650 -13.814 -22.398 1.00 95.19 173 ALA A N 1
ATOM 1359 C CA . ALA A 1 173 ? -1.333 -15.020 -22.853 1.00 95.19 173 ALA A CA 1
ATOM 1360 C C . ALA A 1 173 ? -1.779 -14.878 -24.314 1.00 95.19 173 ALA A C 1
ATOM 1362 O O . ALA A 1 173 ? -1.569 -15.796 -25.105 1.00 95.19 173 ALA A O 1
ATOM 1363 N N . TRP A 1 174 ? -2.302 -13.710 -24.692 1.00 95.75 174 TRP A N 1
ATOM 1364 C CA . TRP A 1 174 ? -2.650 -13.387 -26.075 1.00 95.75 174 TRP A CA 1
ATOM 1365 C C . TRP A 1 174 ? -1.440 -13.428 -27.015 1.00 95.75 174 TRP A C 1
ATOM 1367 O O . TRP A 1 174 ? -1.485 -14.103 -28.038 1.00 95.75 174 TRP A O 1
ATOM 1377 N N . HIS A 1 175 ? -0.327 -12.782 -26.647 1.00 95.81 175 HIS A N 1
ATOM 1378 C CA . HIS A 1 175 ? 0.887 -12.743 -27.471 1.00 95.81 175 HIS A CA 1
ATOM 1379 C C . HIS A 1 175 ? 1.445 -14.140 -27.783 1.00 95.81 175 HIS A C 1
ATOM 1381 O O . HIS A 1 175 ? 2.064 -14.337 -28.826 1.00 95.81 175 HIS A O 1
ATOM 1387 N N . ASN A 1 176 ? 1.244 -15.096 -26.874 1.00 95.38 176 ASN A N 1
ATOM 1388 C CA . ASN A 1 176 ? 1.749 -16.462 -26.992 1.00 95.38 176 ASN A CA 1
ATOM 1389 C C . ASN A 1 176 ? 0.685 -17.475 -27.472 1.00 95.38 176 ASN A C 1
ATOM 1391 O O . ASN A 1 176 ? 0.920 -18.679 -27.364 1.00 95.38 176 ASN A O 1
ATOM 1395 N N . ASP A 1 177 ? -0.481 -17.031 -27.959 1.00 96.00 177 ASP A N 1
ATOM 1396 C CA . ASP A 1 177 ? -1.599 -17.897 -28.374 1.00 96.00 177 ASP A CA 1
ATOM 1397 C C . ASP A 1 177 ? -2.054 -18.867 -27.258 1.00 96.00 177 ASP A C 1
ATOM 1399 O O . ASP A 1 177 ? -2.192 -20.083 -27.452 1.00 96.00 177 ASP A O 1
ATOM 1403 N N . ARG A 1 178 ? -2.214 -18.348 -26.034 1.00 96.12 178 ARG A N 1
ATOM 1404 C CA . ARG A 1 178 ? -2.556 -19.106 -24.813 1.00 96.12 178 ARG A CA 1
ATOM 1405 C C . ARG A 1 178 ? -3.662 -18.472 -23.968 1.00 96.12 178 ARG A C 1
ATOM 1407 O O . ARG A 1 178 ? -3.769 -18.770 -22.778 1.00 96.12 178 ARG A O 1
ATOM 1414 N N . GLU A 1 179 ? -4.510 -17.636 -24.557 1.00 94.12 179 GLU A N 1
ATOM 1415 C CA . GLU A 1 179 ? -5.692 -17.133 -23.852 1.00 94.12 179 GLU A CA 1
ATOM 1416 C C . GLU A 1 179 ? -6.540 -18.272 -23.261 1.00 94.12 179 GLU A C 1
ATOM 1418 O O . GLU A 1 179 ? -6.648 -19.371 -23.808 1.00 94.12 179 GLU A O 1
ATOM 1423 N N . GLY A 1 180 ? -7.113 -18.009 -22.090 1.00 94.31 180 GLY A N 1
ATOM 1424 C CA . GLY A 1 180 ? -7.721 -19.004 -21.211 1.00 94.31 180 GLY A CA 1
ATOM 1425 C C . GLY A 1 180 ? -6.786 -19.484 -20.098 1.00 94.31 180 GLY A C 1
ATOM 1426 O O . GLY A 1 180 ? -7.285 -19.976 -19.083 1.00 94.31 180 GLY A O 1
ATOM 1427 N N . LYS A 1 181 ? -5.467 -19.293 -20.228 1.00 95.31 181 LYS A N 1
ATOM 1428 C CA . LYS A 1 181 ? -4.463 -19.622 -19.204 1.00 95.31 181 LYS A CA 1
ATOM 1429 C C . LYS A 1 181 ? -3.864 -18.367 -18.583 1.00 95.31 181 LYS A C 1
ATOM 1431 O O . LYS A 1 181 ? -3.723 -17.349 -19.253 1.00 95.31 181 LYS A O 1
ATOM 1436 N N . ASN A 1 182 ? -3.520 -18.440 -17.300 1.00 94.31 182 ASN A N 1
ATOM 1437 C CA . ASN A 1 182 ? -2.721 -17.394 -16.658 1.00 94.31 182 ASN A CA 1
ATOM 1438 C C . ASN A 1 182 ? -1.221 -17.563 -16.974 1.00 94.31 182 ASN A C 1
ATOM 1440 O O . ASN A 1 182 ? -0.794 -18.602 -17.479 1.00 94.31 182 ASN A O 1
ATOM 1444 N N . PHE A 1 183 ? -0.418 -16.547 -16.649 1.00 94.44 183 PHE A N 1
ATOM 1445 C CA . PHE A 1 183 ? 1.031 -16.528 -16.890 1.00 94.44 183 PHE A CA 1
ATOM 1446 C C . PHE A 1 183 ? 1.756 -17.801 -16.414 1.00 94.44 183 PHE A C 1
ATOM 1448 O O . PHE A 1 183 ? 2.516 -18.405 -17.171 1.00 94.44 183 PHE A O 1
ATOM 1455 N N . TYR A 1 184 ? 1.473 -18.264 -15.195 1.00 90.62 184 TYR A N 1
ATOM 1456 C CA . TYR A 1 184 ? 2.122 -19.445 -14.619 1.00 90.62 184 TYR A CA 1
ATOM 1457 C C . TYR A 1 184 ? 1.683 -20.748 -15.287 1.00 90.62 184 TYR A C 1
ATOM 1459 O O . TYR A 1 184 ? 2.513 -21.617 -15.544 1.00 90.62 184 TYR A O 1
ATOM 1467 N N . GLU A 1 185 ? 0.396 -20.885 -15.612 1.00 91.56 185 GLU A N 1
ATOM 1468 C CA . GLU A 1 185 ? -0.119 -22.031 -16.369 1.00 91.56 185 GLU A CA 1
ATOM 1469 C C . GLU A 1 185 ? 0.552 -22.140 -17.743 1.00 91.56 185 GLU A C 1
ATOM 1471 O O . GLU A 1 185 ? 0.863 -23.248 -18.171 1.00 91.56 185 GLU A O 1
ATOM 1476 N N . CYS A 1 186 ? 0.834 -21.012 -18.404 1.00 93.25 186 CYS A N 1
ATOM 1477 C CA . CYS A 1 186 ? 1.610 -20.983 -19.644 1.00 93.25 186 CYS A CA 1
ATOM 1478 C C . CYS A 1 186 ? 3.061 -21.446 -19.427 1.00 93.25 186 CYS A C 1
ATOM 1480 O O . CYS A 1 186 ? 3.540 -22.313 -20.157 1.00 93.25 186 CYS A O 1
ATOM 1482 N N . LEU A 1 187 ? 3.755 -20.925 -18.405 1.00 90.50 187 LEU A N 1
ATOM 1483 C CA . LEU A 1 187 ? 5.139 -21.321 -18.105 1.00 90.50 187 LEU A CA 1
ATOM 1484 C C . LEU A 1 187 ? 5.277 -22.818 -17.805 1.00 90.50 187 LEU A C 1
ATOM 1486 O O . LEU A 1 187 ? 6.264 -23.433 -18.206 1.00 90.50 187 LEU A O 1
ATOM 1490 N N . LEU A 1 188 ? 4.287 -23.433 -17.151 1.00 86.00 188 LEU A N 1
ATOM 1491 C CA . LEU A 1 188 ? 4.294 -24.873 -16.871 1.00 86.00 188 LEU A CA 1
ATOM 1492 C C . LEU A 1 188 ? 4.345 -25.739 -18.144 1.00 86.00 188 LEU A C 1
ATOM 1494 O O . LEU A 1 188 ? 4.839 -26.869 -18.082 1.00 86.00 188 LEU A O 1
ATOM 1498 N N . GLU A 1 189 ? 3.897 -25.215 -19.290 1.00 89.75 189 GLU A N 1
ATOM 1499 C CA . GLU A 1 189 ? 3.979 -25.883 -20.600 1.00 89.75 189 GLU A CA 1
ATOM 1500 C C . GLU A 1 189 ? 5.345 -25.731 -21.277 1.00 89.75 189 GLU A C 1
ATOM 1502 O O . GLU A 1 189 ? 5.637 -26.434 -22.246 1.00 89.75 189 GLU A O 1
ATOM 1507 N N . TRP A 1 190 ? 6.195 -24.835 -20.769 1.00 91.62 190 TRP A N 1
ATOM 1508 C CA . TRP A 1 190 ? 7.492 -24.493 -21.344 1.00 91.62 190 TRP A CA 1
ATOM 1509 C C . TRP A 1 190 ? 8.609 -24.682 -20.310 1.00 91.62 190 TRP A C 1
ATOM 1511 O O . TRP A 1 190 ? 9.079 -23.706 -19.722 1.00 91.62 190 TRP A O 1
ATOM 1521 N N . PRO A 1 191 ? 9.090 -25.924 -20.097 1.00 86.19 191 PRO A N 1
ATOM 1522 C CA . PRO A 1 191 ? 10.057 -26.236 -19.043 1.00 86.19 191 PRO A CA 1
ATOM 1523 C C . PRO A 1 191 ? 11.319 -25.365 -19.060 1.00 86.19 191 PRO A C 1
ATOM 1525 O O . PRO A 1 191 ? 11.831 -25.013 -18.003 1.00 86.19 191 PRO A O 1
ATOM 1528 N N . GLU A 1 192 ? 11.805 -24.991 -20.246 1.00 87.38 192 GLU A N 1
ATOM 1529 C CA . GLU A 1 192 ? 12.970 -24.116 -20.394 1.00 87.38 192 GLU A CA 1
ATOM 1530 C C . GLU A 1 192 ? 12.687 -22.682 -19.909 1.00 87.38 192 GLU A C 1
ATOM 1532 O O . GLU A 1 192 ? 13.467 -22.133 -19.131 1.00 87.38 192 GLU A O 1
ATOM 1537 N N . ARG A 1 193 ? 11.547 -22.094 -20.307 1.00 90.19 193 ARG A N 1
ATOM 1538 C CA . ARG A 1 193 ? 11.112 -20.757 -19.856 1.00 90.19 193 ARG A CA 1
ATOM 1539 C C . ARG A 1 193 ? 10.845 -20.748 -18.356 1.00 90.19 193 ARG A C 1
ATOM 1541 O O . ARG A 1 193 ? 11.297 -19.841 -17.667 1.00 90.19 193 ARG A O 1
ATOM 1548 N N . LEU A 1 194 ? 10.197 -21.793 -17.836 1.00 85.50 194 LEU A N 1
ATOM 1549 C CA . LEU A 1 194 ? 9.991 -21.981 -16.399 1.00 85.50 194 LEU A CA 1
ATOM 1550 C C . LEU A 1 194 ? 11.320 -22.050 -15.635 1.00 85.50 194 LEU A C 1
ATOM 1552 O O . LEU A 1 194 ? 11.448 -21.459 -14.568 1.00 85.50 194 LEU A O 1
ATOM 1556 N N . ASN A 1 195 ? 12.325 -22.744 -16.176 1.00 83.44 195 ASN A N 1
ATOM 1557 C CA . ASN A 1 195 ? 13.645 -22.799 -15.554 1.00 83.44 195 ASN A CA 1
ATOM 1558 C C . ASN A 1 195 ? 14.314 -21.415 -15.515 1.00 83.44 195 ASN A C 1
ATOM 1560 O O . ASN A 1 195 ? 14.830 -21.027 -14.469 1.00 83.44 195 ASN A O 1
ATOM 1564 N N . ARG A 1 196 ? 14.257 -20.645 -16.613 1.00 85.69 196 ARG A N 1
ATOM 1565 C CA . ARG A 1 196 ? 14.756 -19.257 -16.631 1.00 85.69 196 ARG A CA 1
ATOM 1566 C C . ARG A 1 196 ? 14.013 -18.367 -15.639 1.00 85.69 196 ARG A C 1
ATOM 1568 O O . ARG A 1 196 ? 14.656 -17.625 -14.906 1.00 85.69 196 ARG A O 1
ATOM 1575 N N . PHE A 1 197 ? 12.689 -18.493 -15.564 1.00 88.19 197 PHE A N 1
ATOM 1576 C CA . PHE A 1 197 ? 11.871 -17.803 -14.568 1.00 88.19 197 PHE A CA 1
ATOM 1577 C C . PHE A 1 197 ? 12.340 -18.119 -13.141 1.00 88.19 197 PHE A C 1
ATOM 1579 O O . PHE A 1 197 ? 12.613 -17.205 -12.371 1.00 88.19 197 PHE A O 1
ATOM 1586 N N . ASN A 1 198 ? 12.533 -19.396 -12.800 1.00 82.69 198 ASN A N 1
ATOM 1587 C CA . ASN A 1 198 ? 12.988 -19.801 -11.465 1.00 82.69 198 ASN A CA 1
ATOM 1588 C C . ASN A 1 198 ? 14.387 -19.260 -11.111 1.00 82.69 198 ASN A C 1
ATOM 1590 O O . ASN A 1 198 ? 14.634 -18.893 -9.956 1.00 82.69 198 ASN A O 1
ATOM 1594 N N . ILE A 1 199 ? 15.303 -19.208 -12.086 1.00 83.12 199 ILE A N 1
ATOM 1595 C CA . ILE A 1 199 ? 16.627 -18.588 -11.919 1.00 83.12 199 ILE A CA 1
ATOM 1596 C C . ILE A 1 199 ? 16.459 -17.090 -11.648 1.00 83.12 199 ILE A C 1
ATOM 1598 O O . ILE A 1 199 ? 16.928 -16.609 -10.620 1.00 83.12 199 ILE A O 1
ATOM 1602 N N . ALA A 1 200 ? 15.708 -16.383 -12.493 1.00 87.12 200 ALA A N 1
ATOM 1603 C CA . ALA A 1 200 ? 15.452 -14.953 -12.353 1.00 87.12 200 ALA A CA 1
ATOM 1604 C C . ALA A 1 200 ? 14.769 -14.582 -11.023 1.00 87.12 200 ALA A C 1
ATOM 1606 O O . ALA A 1 200 ? 15.115 -13.570 -10.422 1.00 87.12 200 ALA A O 1
ATOM 1607 N N . MET A 1 201 ? 13.842 -15.401 -10.514 1.00 85.06 201 MET A N 1
ATOM 1608 C CA . MET A 1 201 ? 13.244 -15.179 -9.188 1.00 85.06 201 MET A CA 1
ATOM 1609 C C . MET A 1 201 ? 14.279 -15.341 -8.068 1.00 85.06 201 MET A C 1
ATOM 1611 O O . MET A 1 201 ? 14.310 -14.553 -7.126 1.00 85.06 201 MET A O 1
ATOM 1615 N N . THR A 1 202 ? 15.175 -16.328 -8.189 1.00 79.94 202 THR A N 1
ATOM 1616 C CA . THR A 1 202 ? 16.265 -16.541 -7.222 1.00 79.94 202 THR A CA 1
ATOM 1617 C C . THR A 1 202 ? 17.234 -15.361 -7.197 1.00 79.94 202 THR A C 1
ATOM 1619 O O . THR A 1 202 ? 17.704 -14.972 -6.128 1.00 79.94 202 THR A O 1
ATOM 1622 N N . THR A 1 203 ? 17.544 -14.779 -8.352 1.00 80.62 203 THR A N 1
ATOM 1623 C CA . THR A 1 203 ? 18.479 -13.660 -8.416 1.00 80.62 203 THR A CA 1
ATOM 1624 C C . THR A 1 203 ? 17.849 -12.321 -8.046 1.00 80.62 203 THR A C 1
ATOM 1626 O O . THR A 1 203 ? 18.498 -11.510 -7.384 1.00 80.62 203 THR A O 1
ATOM 1629 N N . GLN A 1 204 ? 16.572 -12.107 -8.379 1.00 82.00 204 GLN A N 1
ATOM 1630 C CA . GLN A 1 204 ? 15.799 -10.954 -7.916 1.00 82.00 204 GLN A CA 1
ATOM 1631 C C . GLN A 1 204 ? 15.747 -10.911 -6.382 1.00 82.00 204 GLN A C 1
ATOM 1633 O O . GLN A 1 204 ? 15.895 -9.852 -5.779 1.00 82.00 204 GLN A O 1
ATOM 1638 N N . GLU A 1 205 ? 15.572 -12.069 -5.749 1.00 79.56 205 GLU A N 1
ATOM 1639 C CA . GLU A 1 205 ? 15.602 -12.227 -4.296 1.00 79.56 205 GLU A CA 1
ATOM 1640 C C . GLU A 1 205 ? 16.961 -11.863 -3.680 1.00 79.56 205 GLU A C 1
ATOM 1642 O O . GLU A 1 205 ? 17.021 -11.216 -2.637 1.00 79.56 205 GLU A O 1
ATOM 1647 N N . ALA A 1 206 ? 18.065 -12.217 -4.342 1.00 76.44 206 ALA A N 1
ATOM 1648 C CA . ALA A 1 206 ? 19.405 -11.831 -3.902 1.00 76.44 206 ALA A CA 1
ATOM 1649 C C . ALA A 1 206 ? 19.672 -10.322 -4.073 1.00 76.44 206 ALA A C 1
ATOM 1651 O O . ALA A 1 206 ? 20.319 -9.713 -3.222 1.00 76.44 206 ALA A O 1
ATOM 1652 N N . ALA A 1 207 ? 19.165 -9.715 -5.151 1.00 73.19 207 ALA A N 1
ATOM 1653 C CA . ALA A 1 207 ? 19.299 -8.281 -5.414 1.00 73.19 207 ALA A CA 1
ATOM 1654 C C . ALA A 1 207 ? 18.460 -7.416 -4.457 1.00 73.19 207 ALA A C 1
ATOM 1656 O O . ALA A 1 207 ? 18.820 -6.275 -4.161 1.00 73.19 207 ALA A O 1
ATOM 1657 N N . LEU A 1 208 ? 17.338 -7.959 -3.985 1.00 76.50 208 LEU A N 1
ATOM 1658 C CA . LEU A 1 208 ? 16.366 -7.301 -3.120 1.00 76.50 208 LEU A CA 1
ATOM 1659 C C . LEU A 1 208 ? 16.082 -8.207 -1.916 1.00 76.50 208 LEU A C 1
ATOM 1661 O O . LEU A 1 208 ? 15.046 -8.875 -1.900 1.00 76.50 208 LEU A O 1
ATOM 1665 N N . PRO A 1 209 ? 16.999 -8.277 -0.938 1.00 76.31 209 PRO A N 1
ATOM 1666 C CA . PRO A 1 209 ? 16.868 -9.189 0.192 1.00 76.31 209 PRO A CA 1
ATOM 1667 C C . PRO A 1 209 ? 15.694 -8.805 1.097 1.00 76.31 209 PRO A C 1
ATOM 1669 O O . PRO A 1 209 ? 15.328 -7.635 1.199 1.00 76.31 209 PRO A O 1
ATOM 1672 N N . VAL A 1 210 ? 15.135 -9.799 1.793 1.00 80.81 210 VAL A N 1
ATOM 1673 C CA . VAL A 1 210 ? 14.024 -9.591 2.739 1.00 80.81 210 VAL A CA 1
ATOM 1674 C C . VAL A 1 210 ? 14.462 -8.830 3.997 1.00 80.81 210 VAL A C 1
ATOM 1676 O O . VAL A 1 210 ? 13.670 -8.138 4.642 1.00 80.81 210 VAL A O 1
ATOM 1679 N N . LEU A 1 211 ? 15.742 -8.955 4.353 1.00 78.19 211 LEU A N 1
ATOM 1680 C CA . LEU A 1 211 ? 16.325 -8.349 5.544 1.00 78.19 211 LEU A CA 1
ATOM 1681 C C . LEU A 1 211 ? 16.329 -6.820 5.441 1.00 78.19 211 LEU A C 1
ATOM 1683 O O . LEU A 1 211 ? 16.669 -6.244 4.409 1.00 78.19 211 LEU A O 1
ATOM 1687 N N . GLY A 1 212 ? 15.958 -6.154 6.535 1.00 70.94 212 GLY A N 1
ATOM 1688 C CA . GLY A 1 212 ? 15.827 -4.695 6.592 1.00 70.94 212 GLY A CA 1
ATOM 1689 C C . GLY A 1 212 ? 14.467 -4.155 6.132 1.00 70.94 212 GLY A C 1
ATOM 1690 O O . GLY A 1 212 ? 14.177 -2.989 6.388 1.00 70.94 212 GLY A O 1
ATOM 1691 N N . MET A 1 213 ? 13.604 -4.987 5.532 1.00 71.06 213 MET A N 1
ATOM 1692 C CA . MET A 1 213 ? 12.211 -4.615 5.231 1.00 71.06 213 MET A CA 1
ATOM 1693 C C . MET A 1 213 ? 11.310 -4.638 6.473 1.00 71.06 213 MET A C 1
ATOM 1695 O O . MET A 1 213 ? 10.277 -3.966 6.510 1.00 71.06 213 MET A O 1
ATOM 1699 N N . PHE A 1 214 ? 11.675 -5.456 7.461 1.00 75.38 214 PHE A N 1
ATOM 1700 C CA . PHE A 1 214 ? 10.960 -5.650 8.716 1.00 75.38 214 PHE A CA 1
ATOM 1701 C C . PHE A 1 214 ? 11.935 -6.150 9.794 1.00 75.38 214 PHE A C 1
ATOM 1703 O O . PHE A 1 214 ? 12.839 -6.915 9.462 1.00 75.38 214 PHE A O 1
ATOM 1710 N N . PRO A 1 215 ? 11.777 -5.760 11.073 1.00 78.25 215 PRO A N 1
ATOM 1711 C CA . PRO A 1 215 ? 12.621 -6.261 12.156 1.00 78.25 215 PRO A CA 1
ATOM 1712 C C . PRO A 1 215 ? 12.184 -7.673 12.591 1.00 78.25 215 PRO A C 1
ATOM 1714 O O . PRO A 1 215 ? 11.566 -7.842 13.647 1.00 78.25 215 PRO A O 1
ATOM 1717 N N . PHE A 1 216 ? 12.462 -8.699 11.778 1.00 83.44 216 PHE A N 1
ATOM 1718 C CA . PHE A 1 216 ? 11.986 -10.072 12.015 1.00 83.44 216 PHE A CA 1
ATOM 1719 C C . PHE A 1 216 ? 12.491 -10.659 13.336 1.00 83.44 216 PHE A C 1
ATOM 1721 O O . PHE A 1 216 ? 11.747 -11.362 14.019 1.00 83.44 216 PHE A O 1
ATOM 1728 N N . SER A 1 217 ? 13.703 -10.288 13.746 1.00 83.38 217 SER A N 1
ATOM 1729 C CA . SER A 1 217 ? 14.283 -10.599 15.061 1.00 83.38 217 SER A CA 1
ATOM 1730 C C . SER A 1 217 ? 13.407 -10.196 16.260 1.00 83.38 217 SER A C 1
ATOM 1732 O O . SER A 1 217 ? 13.533 -10.773 17.337 1.00 83.38 217 SER A O 1
ATOM 1734 N N . THR A 1 218 ? 12.472 -9.253 16.101 1.00 82.50 218 THR A N 1
ATOM 1735 C CA . THR A 1 218 ? 11.555 -8.838 17.182 1.00 82.50 218 THR A CA 1
ATOM 1736 C C . THR A 1 218 ? 10.314 -9.722 17.319 1.00 82.50 218 THR A C 1
ATOM 1738 O O . THR A 1 218 ? 9.644 -9.678 18.353 1.00 82.50 218 THR A O 1
ATOM 1741 N N . LEU A 1 219 ? 10.002 -10.546 16.311 1.00 82.31 219 LEU A N 1
ATOM 1742 C CA . LEU A 1 219 ? 8.791 -11.371 16.286 1.00 82.31 219 LEU A CA 1
ATOM 1743 C C . LEU A 1 219 ? 8.695 -12.348 17.461 1.00 82.31 219 LEU A C 1
ATOM 1745 O O . LEU A 1 219 ? 7.638 -12.358 18.102 1.00 82.31 219 LEU A O 1
ATOM 1749 N N . PRO A 1 220 ? 9.748 -13.123 17.802 1.00 83.25 220 PRO A N 1
ATOM 1750 C CA . PRO A 1 220 ? 9.641 -14.135 18.849 1.00 83.25 220 PRO A CA 1
ATOM 1751 C C . PRO A 1 220 ? 9.261 -13.559 20.214 1.00 83.25 220 PRO A C 1
ATOM 1753 O O . PRO A 1 220 ? 8.519 -14.187 20.954 1.00 83.25 220 PRO A O 1
ATOM 1756 N N . ALA A 1 221 ? 9.690 -12.333 20.534 1.00 79.69 221 ALA A N 1
ATOM 1757 C CA . ALA A 1 221 ? 9.360 -11.684 21.805 1.00 79.69 221 ALA A CA 1
ATOM 1758 C C . ALA A 1 221 ? 7.861 -11.357 21.955 1.00 79.69 221 ALA A C 1
ATOM 1760 O O . ALA A 1 221 ? 7.379 -11.141 23.066 1.00 79.69 221 ALA A O 1
ATOM 1761 N N . SER A 1 222 ? 7.127 -11.296 20.842 1.00 73.88 222 SER A N 1
ATOM 1762 C CA . SER A 1 222 ? 5.693 -10.981 20.797 1.00 73.88 222 SER A CA 1
ATOM 1763 C C . SER A 1 222 ? 4.797 -12.208 20.602 1.00 73.88 222 SER A C 1
ATOM 1765 O O . SER A 1 222 ? 3.572 -12.073 20.560 1.00 73.88 222 SER A O 1
ATOM 1767 N N . ILE A 1 223 ? 5.402 -13.390 20.464 1.00 82.31 223 ILE A N 1
ATOM 1768 C CA . ILE A 1 223 ? 4.740 -14.640 20.107 1.00 82.31 223 ILE A CA 1
ATOM 1769 C C . ILE A 1 223 ? 4.898 -15.639 21.254 1.00 82.31 223 ILE A C 1
ATOM 1771 O O . ILE A 1 223 ? 5.990 -15.847 21.770 1.00 82.31 223 ILE A O 1
ATOM 1775 N N . ASP A 1 224 ? 3.798 -16.282 21.644 1.00 80.75 224 ASP A N 1
ATOM 1776 C CA . ASP A 1 224 ? 3.836 -17.389 22.597 1.00 80.75 224 ASP A CA 1
ATOM 1777 C C . ASP A 1 224 ? 4.325 -18.669 21.903 1.00 80.75 224 ASP A C 1
ATOM 1779 O O . ASP A 1 224 ? 3.539 -19.389 21.294 1.00 80.75 224 ASP A O 1
ATOM 1783 N N . THR A 1 225 ? 5.627 -18.944 21.992 1.00 78.62 225 THR A N 1
ATOM 1784 C CA . THR A 1 225 ? 6.269 -20.135 21.412 1.00 78.62 225 THR A CA 1
ATOM 1785 C C . THR A 1 225 ? 6.207 -21.363 22.332 1.00 78.62 225 THR A C 1
ATOM 1787 O O . THR A 1 225 ? 7.033 -22.267 22.210 1.00 78.62 225 THR A O 1
ATOM 1790 N N . SER A 1 226 ? 5.284 -21.401 23.302 1.00 80.44 226 SER A N 1
ATOM 1791 C CA . SER A 1 226 ? 5.167 -22.524 24.247 1.00 80.44 226 SER A CA 1
ATOM 1792 C C . SER A 1 226 ? 4.671 -23.826 23.608 1.00 80.44 226 SER A C 1
ATOM 1794 O O . SER A 1 226 ? 4.972 -24.902 24.129 1.00 80.44 226 SER A O 1
ATOM 1796 N N . ASP A 1 227 ? 3.947 -23.744 22.487 1.00 84.06 227 ASP A N 1
ATOM 1797 C CA . ASP A 1 227 ? 3.518 -24.896 21.690 1.00 84.06 227 ASP A CA 1
ATOM 1798 C C . ASP A 1 227 ? 4.497 -25.144 20.524 1.00 84.06 227 ASP A C 1
ATOM 1800 O O . ASP A 1 227 ? 4.439 -24.433 19.518 1.00 84.06 227 ASP A O 1
ATOM 1804 N N . PRO A 1 228 ? 5.383 -26.155 20.611 1.00 79.69 228 PRO A N 1
ATOM 1805 C CA . PRO A 1 228 ? 6.370 -26.434 19.569 1.00 79.69 228 PRO A CA 1
ATOM 1806 C C . PRO A 1 228 ? 5.762 -27.042 18.295 1.00 79.69 228 PRO A C 1
ATOM 1808 O O . PRO A 1 228 ? 6.422 -27.069 17.255 1.00 79.69 228 PRO A O 1
ATOM 1811 N N . GLU A 1 229 ? 4.525 -27.550 18.354 1.00 85.50 229 GLU A N 1
ATOM 1812 C CA . GLU A 1 229 ? 3.838 -28.131 17.196 1.00 85.50 229 GLU A CA 1
ATOM 1813 C C . GLU A 1 229 ? 3.151 -27.066 16.338 1.00 85.50 229 GLU A C 1
ATOM 1815 O O . GLU A 1 229 ? 2.913 -27.282 15.146 1.00 85.50 229 GLU A O 1
ATOM 1820 N N . ARG A 1 230 ? 2.869 -25.899 16.922 1.00 90.56 230 ARG A N 1
ATOM 1821 C CA . ARG A 1 230 ? 2.320 -24.748 16.218 1.00 90.56 230 ARG A CA 1
ATOM 1822 C C . ARG A 1 230 ? 3.393 -24.114 15.334 1.00 90.56 230 ARG A C 1
ATOM 1824 O O . ARG A 1 230 ? 4.460 -23.722 15.799 1.00 90.56 230 ARG A O 1
ATOM 1831 N N . ALA A 1 231 ? 3.104 -23.986 14.039 1.00 93.69 231 ALA A N 1
ATOM 1832 C CA . ALA A 1 231 ? 4.032 -23.361 13.103 1.00 93.69 231 ALA A CA 1
ATOM 1833 C C . ALA A 1 231 ? 4.301 -21.897 13.494 1.00 93.69 231 ALA A C 1
ATOM 1835 O O . ALA A 1 231 ? 3.370 -21.098 13.651 1.00 93.69 231 ALA A O 1
ATOM 1836 N N . PHE A 1 232 ? 5.579 -21.547 13.618 1.00 92.81 232 PHE A N 1
ATOM 1837 C CA . PHE A 1 232 ? 6.026 -20.183 13.875 1.00 92.81 232 PHE A CA 1
ATOM 1838 C C . PHE A 1 232 ? 5.740 -19.290 12.673 1.00 92.81 232 PHE A C 1
ATOM 1840 O O . PHE A 1 232 ? 5.102 -18.246 12.792 1.00 92.81 232 PHE A O 1
ATOM 1847 N N . ILE A 1 233 ? 6.167 -19.741 11.497 1.00 93.50 233 ILE A N 1
ATOM 1848 C CA . ILE A 1 233 ? 6.010 -19.020 10.243 1.00 93.50 233 ILE A CA 1
ATOM 1849 C C . ILE A 1 233 ? 5.678 -19.994 9.117 1.00 93.50 233 ILE A C 1
ATOM 1851 O O . ILE A 1 233 ? 6.273 -21.067 9.008 1.00 93.50 233 ILE A O 1
ATOM 1855 N N . VAL A 1 234 ? 4.712 -19.606 8.291 1.00 97.19 234 VAL A N 1
ATOM 1856 C CA . VAL A 1 234 ? 4.341 -20.279 7.047 1.00 97.19 234 VAL A CA 1
ATOM 1857 C C . VAL A 1 234 ? 4.629 -19.315 5.903 1.00 97.19 234 VAL A C 1
ATOM 1859 O O . VAL A 1 234 ? 3.935 -18.308 5.765 1.00 97.19 234 VAL A O 1
ATOM 1862 N N . ASP A 1 235 ? 5.653 -19.612 5.109 1.00 96.81 235 ASP A N 1
ATOM 1863 C CA . ASP A 1 235 ? 6.013 -18.862 3.904 1.00 96.81 235 ASP A CA 1
ATOM 1864 C C . ASP A 1 235 ? 5.198 -19.389 2.714 1.00 96.81 235 ASP A C 1
ATOM 1866 O O . ASP A 1 235 ? 5.447 -20.489 2.212 1.00 96.81 235 ASP A O 1
ATOM 1870 N N . VAL A 1 236 ? 4.151 -18.653 2.333 1.00 97.25 236 VAL A N 1
ATOM 1871 C CA . VAL A 1 236 ? 3.145 -19.081 1.353 1.00 97.25 236 VAL A CA 1
ATOM 1872 C C . VAL A 1 236 ? 3.572 -18.660 -0.051 1.00 97.25 236 VAL A C 1
ATOM 1874 O O . VAL A 1 236 ? 3.650 -17.469 -0.341 1.00 97.25 236 VAL A O 1
ATOM 1877 N N . ALA A 1 237 ? 3.772 -19.643 -0.934 1.00 93.44 237 ALA A N 1
ATOM 1878 C CA . ALA A 1 237 ? 4.395 -19.463 -2.249 1.00 93.44 237 ALA A CA 1
ATOM 1879 C C . ALA A 1 237 ? 5.804 -18.845 -2.154 1.00 93.44 237 ALA A C 1
ATOM 1881 O O . ALA A 1 237 ? 6.178 -17.976 -2.938 1.00 93.44 237 ALA A O 1
ATOM 1882 N N . GLY A 1 238 ? 6.590 -19.311 -1.178 1.00 91.56 238 GLY A N 1
ATOM 1883 C CA . GLY A 1 238 ? 7.938 -18.810 -0.883 1.00 91.56 238 GLY A CA 1
ATOM 1884 C C . GLY A 1 238 ? 9.021 -19.230 -1.888 1.00 91.56 238 GLY A C 1
ATOM 1885 O O . GLY A 1 238 ? 10.217 -19.046 -1.636 1.00 91.56 238 GLY A O 1
ATOM 1886 N N . GLY A 1 239 ? 8.653 -19.858 -3.009 1.00 88.75 239 GLY A N 1
ATOM 1887 C CA . GLY A 1 239 ? 9.587 -20.318 -4.027 1.00 88.75 239 GLY A CA 1
ATOM 1888 C C . GLY A 1 239 ? 10.542 -21.378 -3.482 1.00 88.75 239 GLY A C 1
ATOM 1889 O O . GLY A 1 239 ? 10.134 -22.462 -3.069 1.00 88.75 239 GLY A O 1
ATOM 1890 N N . ARG A 1 240 ? 11.848 -21.077 -3.485 1.00 87.50 240 ARG A N 1
ATOM 1891 C CA . ARG A 1 240 ? 12.886 -21.994 -2.979 1.00 87.50 240 ARG A CA 1
ATOM 1892 C C . ARG A 1 240 ? 13.261 -21.722 -1.516 1.00 87.50 240 ARG A C 1
ATOM 1894 O O . ARG A 1 240 ? 14.239 -22.295 -1.041 1.00 87.50 240 ARG A O 1
ATOM 1901 N N . GLY A 1 241 ? 12.500 -20.880 -0.807 1.00 89.31 241 GLY A N 1
ATOM 1902 C CA . GLY A 1 241 ? 12.629 -20.637 0.634 1.00 89.31 241 GLY A CA 1
ATOM 1903 C C . GLY A 1 241 ? 13.782 -19.722 1.049 1.00 89.31 241 GLY A C 1
ATOM 1904 O O . GLY A 1 241 ? 14.203 -19.758 2.203 1.00 89.31 241 GLY A O 1
ATOM 1905 N N . GLN A 1 242 ? 14.321 -18.911 0.135 1.00 86.44 242 GLN A N 1
ATOM 1906 C CA . GLN A 1 242 ? 15.446 -18.018 0.429 1.00 86.44 242 GLN A CA 1
ATOM 1907 C C . GLN A 1 242 ? 15.075 -16.946 1.464 1.00 86.44 242 GLN A C 1
ATOM 1909 O O . GLN A 1 242 ? 15.850 -16.722 2.395 1.00 86.44 242 GLN A O 1
ATOM 1914 N N . SER A 1 243 ? 13.895 -16.320 1.337 1.00 89.00 243 SER A N 1
ATOM 1915 C CA . SER A 1 243 ? 13.410 -15.338 2.317 1.00 89.00 243 SER A CA 1
ATOM 1916 C C . SER A 1 243 ? 13.212 -15.989 3.685 1.00 89.00 243 SER A C 1
ATOM 1918 O O . SER A 1 243 ? 13.705 -15.467 4.682 1.00 89.00 243 SER A O 1
ATOM 1920 N N . LEU A 1 244 ? 12.569 -17.162 3.733 1.00 91.56 244 LEU A N 1
ATOM 1921 C CA . LEU A 1 244 ? 12.379 -17.911 4.974 1.00 91.56 244 LEU A CA 1
ATOM 1922 C C . LEU A 1 244 ? 13.713 -18.219 5.668 1.00 91.56 244 LEU A C 1
ATOM 1924 O O . LEU A 1 244 ? 13.840 -17.979 6.863 1.00 91.56 244 LEU A O 1
ATOM 1928 N N . LEU A 1 245 ? 14.720 -18.671 4.916 1.00 89.38 245 LEU A N 1
ATOM 1929 C CA . LEU A 1 245 ? 16.054 -18.958 5.446 1.00 89.38 245 LEU A CA 1
ATOM 1930 C C . LEU A 1 245 ? 16.758 -17.706 5.994 1.00 89.38 245 LEU A C 1
ATOM 1932 O O . LEU A 1 245 ? 17.444 -17.781 7.012 1.00 89.38 245 LEU A O 1
ATOM 1936 N N . GLN A 1 246 ? 16.619 -16.557 5.324 1.00 88.31 246 GLN A N 1
ATOM 1937 C CA . GLN A 1 246 ? 17.162 -15.285 5.813 1.00 88.31 246 GLN A CA 1
ATOM 1938 C C . GLN A 1 246 ? 16.470 -14.853 7.113 1.00 88.31 246 GLN A C 1
ATOM 1940 O O . GLN A 1 246 ? 17.152 -14.494 8.069 1.00 88.31 246 GLN A O 1
ATOM 1945 N N . ILE A 1 247 ? 15.139 -14.957 7.171 1.00 89.50 247 ILE A N 1
ATOM 1946 C CA . ILE A 1 247 ? 14.335 -14.622 8.353 1.00 89.50 247 ILE A CA 1
ATOM 1947 C C . ILE A 1 247 ? 14.723 -15.504 9.545 1.00 89.50 247 ILE A C 1
ATOM 1949 O O . ILE A 1 247 ? 14.966 -14.990 10.635 1.00 89.50 247 ILE A O 1
ATOM 1953 N N . THR A 1 248 ? 14.810 -16.825 9.358 1.00 88.69 248 THR A N 1
ATOM 1954 C CA . THR A 1 248 ? 15.165 -17.741 10.453 1.00 88.69 248 THR A CA 1
ATOM 1955 C C . THR A 1 248 ? 16.583 -17.490 10.958 1.00 88.69 248 THR A C 1
ATOM 1957 O O . THR A 1 248 ? 16.793 -17.491 12.166 1.00 88.69 248 THR A O 1
ATOM 1960 N N . ARG A 1 249 ? 17.537 -17.195 10.063 1.00 88.00 249 ARG A N 1
ATOM 1961 C CA . ARG A 1 249 ? 18.915 -16.845 10.446 1.00 88.00 249 ARG A CA 1
ATOM 1962 C C . ARG A 1 249 ? 18.996 -15.537 11.224 1.00 88.00 249 ARG A C 1
ATOM 1964 O O . ARG A 1 249 ? 19.650 -15.518 12.257 1.00 88.00 249 ARG A O 1
ATOM 1971 N N . GLU A 1 250 ? 18.313 -14.475 10.785 1.00 87.69 250 GLU A N 1
ATOM 1972 C CA . GLU A 1 250 ? 18.279 -13.196 11.522 1.00 87.69 250 GLU A CA 1
ATOM 1973 C C . GLU A 1 250 ? 17.769 -13.406 12.958 1.00 87.69 250 GLU A C 1
ATOM 1975 O O . GLU A 1 250 ? 18.298 -12.845 13.920 1.00 87.69 250 GLU A O 1
ATOM 1980 N N . ILE A 1 251 ? 16.751 -14.254 13.111 1.00 87.69 251 ILE A N 1
ATOM 1981 C CA . ILE A 1 251 ? 16.188 -14.591 14.416 1.00 87.69 251 ILE A CA 1
ATOM 1982 C C . ILE A 1 251 ? 17.187 -15.396 15.264 1.00 87.69 251 ILE A C 1
ATOM 1984 O O . ILE A 1 251 ? 17.408 -15.047 16.425 1.00 87.69 251 ILE A O 1
ATOM 1988 N N . GLU A 1 252 ? 17.829 -16.422 14.705 1.00 85.56 252 GLU A N 1
ATOM 1989 C CA . GLU A 1 252 ? 18.848 -17.216 15.409 1.00 85.56 252 GLU A CA 1
ATOM 1990 C C . GLU A 1 252 ? 20.055 -16.366 15.839 1.00 85.56 252 GLU A C 1
ATOM 1992 O O . GLU A 1 252 ? 20.508 -16.454 16.983 1.00 85.56 252 GLU A O 1
ATOM 1997 N N . GLU A 1 253 ? 20.538 -15.487 14.959 1.00 86.62 253 GLU A N 1
ATOM 1998 C CA . GLU A 1 253 ? 21.651 -14.564 15.217 1.00 86.62 253 GLU A CA 1
ATOM 1999 C C . GLU A 1 253 ? 21.324 -13.536 16.311 1.00 86.62 253 GLU A C 1
ATOM 2001 O O . GLU A 1 253 ? 22.223 -13.082 17.021 1.00 86.62 253 GLU A O 1
ATOM 2006 N N . SER A 1 254 ? 20.041 -13.220 16.521 1.00 83.50 254 SER A N 1
ATOM 2007 C CA . SER A 1 254 ? 19.586 -12.377 17.637 1.00 83.50 254 SER A CA 1
ATOM 2008 C C . SER A 1 254 ? 19.646 -13.071 19.011 1.00 83.50 254 SER A C 1
ATOM 2010 O O . SER A 1 254 ? 19.355 -12.452 20.036 1.00 83.50 254 SER A O 1
ATOM 2012 N N . GLY A 1 255 ? 20.050 -14.347 19.054 1.00 79.69 255 GLY A N 1
ATOM 2013 C CA . GLY A 1 255 ? 20.174 -15.153 20.271 1.00 79.69 255 GLY A CA 1
ATOM 2014 C C . GLY A 1 255 ? 18.901 -15.910 20.653 1.00 79.69 255 GLY A C 1
ATOM 2015 O O . GLY A 1 255 ? 18.877 -16.583 21.687 1.00 79.69 255 GLY A O 1
ATOM 2016 N N . VAL A 1 256 ? 17.847 -15.831 19.835 1.00 77.94 256 VAL A N 1
ATOM 2017 C CA . VAL A 1 256 ? 16.607 -16.583 20.035 1.00 77.94 256 VAL A CA 1
ATOM 2018 C C . VAL A 1 256 ? 16.731 -17.943 19.351 1.00 77.94 256 VAL A C 1
ATOM 2020 O O . VAL A 1 256 ? 16.869 -18.030 18.137 1.00 77.94 256 VAL A O 1
ATOM 2023 N N . THR A 1 257 ? 16.645 -19.025 20.124 1.00 71.94 257 THR A N 1
ATOM 2024 C CA . THR A 1 257 ? 16.667 -20.402 19.602 1.00 71.94 257 THR A CA 1
ATOM 2025 C C . THR A 1 257 ? 15.341 -21.102 19.885 1.00 71.94 257 THR A C 1
ATOM 2027 O O . THR A 1 257 ? 14.642 -20.755 20.835 1.00 71.94 257 THR A O 1
ATOM 2030 N N . GLY A 1 258 ? 14.980 -22.089 19.059 1.00 69.12 258 GLY A N 1
ATOM 2031 C CA . GLY A 1 258 ? 13.786 -22.908 19.295 1.00 69.12 258 GLY A CA 1
ATOM 2032 C C . GLY A 1 258 ? 12.458 -22.192 19.030 1.00 69.12 258 GLY A C 1
ATOM 2033 O O . GLY A 1 258 ? 11.489 -22.435 19.738 1.00 69.12 258 GLY A O 1
ATOM 2034 N N . ILE A 1 259 ? 12.396 -21.336 18.004 1.00 73.31 259 ILE A N 1
ATOM 2035 C CA . ILE A 1 259 ? 11.206 -20.536 17.659 1.00 73.31 259 ILE A CA 1
ATOM 2036 C C . ILE A 1 259 ? 9.974 -21.340 17.212 1.00 73.31 259 ILE A C 1
ATOM 2038 O O . ILE A 1 259 ? 8.917 -20.752 17.030 1.00 73.31 259 ILE A O 1
ATOM 2042 N N . GLY A 1 260 ? 10.078 -22.663 17.071 1.00 72.75 260 GLY A N 1
ATOM 2043 C CA . GLY A 1 260 ? 9.017 -23.539 16.566 1.00 72.75 260 GLY A CA 1
ATOM 2044 C C . GLY A 1 260 ? 9.225 -23.922 15.098 1.00 72.75 260 GLY A C 1
ATOM 2045 O O . GLY A 1 260 ? 10.283 -23.670 14.520 1.00 72.75 260 GLY A O 1
ATOM 2046 N N . LYS A 1 261 ? 8.227 -24.574 14.489 1.00 86.44 261 LYS A N 1
ATOM 2047 C CA . LYS A 1 261 ? 8.325 -25.095 13.112 1.00 86.44 261 LYS A CA 1
ATOM 2048 C C . LYS A 1 261 ? 8.229 -23.977 12.071 1.00 86.44 261 LYS A C 1
ATOM 2050 O O . LYS A 1 261 ? 7.281 -23.191 12.093 1.00 86.44 261 LYS A O 1
ATOM 2055 N N . ALA A 1 262 ? 9.169 -23.948 11.131 1.00 92.81 262 ALA A N 1
ATOM 2056 C CA . ALA A 1 262 ? 9.098 -23.132 9.923 1.00 92.81 262 ALA A CA 1
ATOM 2057 C C . ALA A 1 262 ? 8.563 -23.981 8.761 1.00 92.81 262 ALA A C 1
ATOM 2059 O O . ALA A 1 262 ? 9.064 -25.080 8.521 1.00 92.81 262 ALA A O 1
ATOM 2060 N N . VAL A 1 263 ? 7.559 -23.475 8.043 1.00 96.31 263 VAL A N 1
ATOM 2061 C CA . VAL A 1 263 ? 6.921 -24.184 6.927 1.00 96.31 263 VAL A CA 1
ATOM 2062 C C . VAL A 1 263 ? 7.099 -23.385 5.641 1.00 96.31 263 VAL A C 1
ATOM 2064 O O . VAL A 1 263 ? 6.710 -22.221 5.577 1.00 96.31 263 VAL A O 1
ATOM 2067 N N . LEU A 1 264 ? 7.643 -24.019 4.605 1.00 96.69 264 LEU A N 1
ATOM 2068 C CA . LEU A 1 264 ? 7.671 -23.501 3.241 1.00 96.69 264 LEU A CA 1
ATOM 2069 C C . LEU A 1 264 ? 6.540 -24.132 2.432 1.00 96.69 264 LEU A C 1
ATOM 2071 O O . LEU A 1 264 ? 6.414 -25.358 2.376 1.00 96.69 264 LEU A O 1
ATOM 2075 N N . GLN A 1 265 ? 5.754 -23.296 1.763 1.00 97.62 265 GLN A N 1
ATOM 2076 C CA . GLN A 1 265 ? 4.673 -23.726 0.893 1.00 97.62 265 GLN A CA 1
ATOM 2077 C C . GLN A 1 265 ? 4.878 -23.270 -0.547 1.00 97.62 265 GLN A C 1
ATOM 2079 O O . GLN A 1 265 ? 5.126 -22.096 -0.787 1.00 97.62 265 GLN A O 1
ATOM 2084 N N . ASP A 1 266 ? 4.706 -24.185 -1.502 1.00 93.62 266 ASP A N 1
ATOM 2085 C CA . ASP A 1 266 ? 4.660 -23.881 -2.939 1.00 93.62 266 ASP A CA 1
ATOM 2086 C C . ASP A 1 266 ? 4.007 -25.044 -3.720 1.00 93.62 266 ASP A C 1
ATOM 2088 O O . ASP A 1 266 ? 3.571 -26.046 -3.143 1.00 93.62 266 ASP A O 1
ATOM 2092 N N . ARG A 1 267 ? 3.927 -24.952 -5.047 1.00 90.62 267 ARG A N 1
ATOM 2093 C CA . ARG A 1 267 ? 3.533 -26.069 -5.914 1.00 90.62 267 ARG A CA 1
ATOM 2094 C C . ARG A 1 267 ? 4.564 -27.196 -5.808 1.00 90.62 267 ARG A C 1
ATOM 2096 O O . ARG A 1 267 ? 5.762 -26.944 -5.733 1.00 90.62 267 ARG A O 1
ATOM 2103 N N . GLU A 1 268 ? 4.101 -28.442 -5.900 1.00 90.56 268 GLU A N 1
ATOM 2104 C CA . GLU A 1 268 ? 4.932 -29.658 -5.809 1.00 90.56 268 GLU A CA 1
ATOM 2105 C C . GLU A 1 268 ? 6.208 -29.571 -6.664 1.00 90.56 268 GLU A C 1
ATOM 2107 O O . GLU A 1 268 ? 7.316 -29.680 -6.151 1.00 90.56 268 GLU A O 1
ATOM 2112 N N . ARG A 1 269 ? 6.066 -29.200 -7.942 1.00 83.94 269 ARG A N 1
ATOM 2113 C CA . ARG A 1 269 ? 7.190 -29.071 -8.882 1.00 83.94 269 ARG A CA 1
ATOM 2114 C C . ARG A 1 269 ? 8.246 -28.033 -8.473 1.00 83.94 269 ARG A C 1
ATOM 2116 O O . ARG A 1 269 ? 9.401 -28.163 -8.872 1.00 83.94 269 ARG A O 1
ATOM 2123 N N . VAL A 1 270 ? 7.864 -26.988 -7.736 1.00 84.69 270 VAL A N 1
ATOM 2124 C CA . VAL A 1 270 ? 8.807 -25.981 -7.221 1.00 84.69 270 VAL A CA 1
ATOM 2125 C C . VAL A 1 270 ? 9.566 -26.552 -6.027 1.00 84.69 270 VAL A C 1
ATOM 2127 O O . VAL A 1 270 ? 10.792 -26.453 -5.982 1.00 84.69 270 VAL A O 1
ATOM 2130 N N . LEU A 1 271 ? 8.858 -27.215 -5.109 1.00 89.88 271 LEU A N 1
ATOM 2131 C CA . LEU A 1 271 ? 9.448 -27.844 -3.926 1.00 89.88 271 LEU A CA 1
ATOM 2132 C C . LEU A 1 271 ? 10.413 -28.984 -4.291 1.00 89.88 271 LEU A C 1
ATOM 2134 O O . LEU A 1 271 ? 11.485 -29.083 -3.692 1.00 89.88 271 LEU A O 1
ATOM 2138 N N . ASP A 1 272 ? 10.085 -29.782 -5.310 1.00 87.88 272 ASP A N 1
ATOM 2139 C CA . ASP A 1 272 ? 10.930 -30.872 -5.822 1.00 87.88 272 ASP A CA 1
ATOM 2140 C C . ASP A 1 272 ? 12.267 -30.379 -6.397 1.00 87.88 272 ASP A C 1
ATOM 2142 O O . ASP A 1 272 ? 13.260 -31.107 -6.410 1.00 87.88 272 ASP A O 1
ATOM 2146 N N . ALA A 1 273 ? 12.324 -29.125 -6.860 1.00 83.38 273 ALA A N 1
ATOM 2147 C CA . ALA A 1 273 ? 13.542 -28.507 -7.382 1.00 83.38 273 ALA A CA 1
ATOM 2148 C C . ALA A 1 273 ? 14.479 -27.976 -6.275 1.00 83.38 273 ALA A C 1
ATOM 2150 O O . ALA A 1 273 ? 15.551 -27.425 -6.567 1.00 83.38 273 ALA A O 1
ATOM 2151 N N . ILE A 1 274 ? 14.088 -28.089 -5.002 1.00 86.06 274 ILE A N 1
ATOM 2152 C CA . ILE A 1 274 ? 14.894 -27.673 -3.851 1.00 86.06 274 ILE A CA 1
ATOM 2153 C C . ILE A 1 274 ? 15.752 -28.862 -3.395 1.00 86.06 274 ILE A C 1
ATOM 2155 O O . ILE A 1 274 ? 15.187 -29.878 -2.980 1.00 86.06 274 ILE A O 1
ATOM 2159 N N . PRO A 1 275 ? 17.095 -28.744 -3.381 1.00 86.12 275 PRO A N 1
ATOM 2160 C CA . PRO A 1 275 ? 17.962 -29.782 -2.827 1.00 86.12 275 PRO A CA 1
ATOM 2161 C C . PRO A 1 275 ? 17.551 -30.168 -1.398 1.00 86.12 275 PRO A C 1
ATOM 2163 O O . PRO A 1 275 ? 17.080 -29.331 -0.620 1.00 86.12 275 PRO A O 1
ATOM 2166 N N . ALA A 1 276 ? 17.687 -31.449 -1.051 1.00 78.69 276 ALA A N 1
ATOM 2167 C CA . ALA A 1 276 ? 17.197 -31.985 0.222 1.00 78.69 276 ALA A CA 1
ATOM 2168 C C . ALA A 1 276 ? 17.823 -31.292 1.450 1.00 78.69 276 ALA A C 1
ATOM 2170 O O . ALA A 1 276 ? 17.164 -31.138 2.473 1.00 78.69 276 ALA A O 1
ATOM 2171 N N . ASP A 1 277 ? 19.062 -30.832 1.317 1.00 81.38 277 ASP A N 1
ATOM 2172 C CA . ASP A 1 277 ? 19.900 -30.194 2.331 1.00 81.38 277 ASP A CA 1
ATOM 2173 C C . ASP A 1 277 ? 19.851 -28.654 2.320 1.00 81.38 277 ASP A C 1
ATOM 2175 O O . ASP A 1 277 ? 20.405 -28.019 3.214 1.00 81.38 277 ASP A O 1
ATOM 2179 N N . ALA A 1 278 ? 19.171 -28.034 1.348 1.00 82.81 278 ALA A N 1
ATOM 2180 C CA . ALA A 1 278 ? 19.190 -26.578 1.178 1.00 82.81 278 ALA A CA 1
ATOM 2181 C C . ALA A 1 278 ? 18.437 -25.800 2.275 1.00 82.81 278 ALA A C 1
ATOM 2183 O O . ALA A 1 278 ? 18.741 -24.631 2.510 1.00 82.81 278 ALA A O 1
ATOM 2184 N N . LEU A 1 279 ? 17.456 -26.429 2.934 1.00 84.94 279 LEU A N 1
ATOM 2185 C CA . LEU A 1 279 ? 16.599 -25.810 3.954 1.00 84.94 279 LEU A CA 1
ATOM 2186 C C . LEU A 1 279 ? 16.512 -26.712 5.200 1.00 84.94 279 LEU A C 1
ATOM 2188 O O . LEU A 1 279 ? 15.499 -27.389 5.404 1.00 84.94 279 LEU A O 1
ATOM 2192 N N . PRO A 1 280 ? 17.578 -26.789 6.016 1.00 81.56 280 PRO A N 1
ATOM 2193 C CA . PRO A 1 280 ? 17.575 -27.625 7.212 1.00 81.56 280 PRO A CA 1
ATOM 2194 C C . PRO A 1 280 ? 16.518 -27.136 8.212 1.00 81.56 280 PRO A C 1
ATOM 2196 O O . PRO A 1 280 ? 16.420 -25.945 8.485 1.00 81.56 280 PRO A O 1
ATOM 2199 N N . GLY A 1 281 ? 15.725 -28.060 8.761 1.00 81.75 281 GLY A N 1
ATOM 2200 C CA . GLY A 1 281 ? 14.707 -27.744 9.775 1.00 81.75 281 GLY A CA 1
ATOM 2201 C C . GLY A 1 281 ? 13.415 -27.105 9.247 1.00 81.75 281 GLY A C 1
ATOM 2202 O O . GLY A 1 281 ? 12.534 -26.803 10.049 1.00 81.75 281 GLY A O 1
ATOM 2203 N N . VAL A 1 282 ? 13.271 -26.934 7.928 1.00 90.31 282 VAL A N 1
ATOM 2204 C CA . VAL A 1 282 ? 12.057 -26.397 7.292 1.00 90.31 282 VAL A CA 1
ATOM 2205 C C . VAL A 1 282 ? 11.174 -27.535 6.783 1.00 90.31 282 VAL A C 1
ATOM 2207 O O . VAL A 1 282 ? 11.615 -28.389 6.012 1.00 90.31 282 VAL A O 1
ATOM 2210 N N . GLU A 1 283 ? 9.902 -27.523 7.172 1.00 93.00 283 GLU A N 1
ATOM 2211 C CA . GLU A 1 283 ? 8.887 -28.422 6.626 1.00 93.00 283 GLU A CA 1
ATOM 2212 C C . GLU A 1 283 ? 8.418 -27.910 5.257 1.00 93.00 283 GLU A C 1
ATOM 2214 O O . GLU A 1 283 ? 8.045 -26.747 5.118 1.00 93.00 283 GLU A O 1
ATOM 2219 N N . LYS A 1 284 ? 8.428 -28.765 4.231 1.00 95.25 284 LYS A N 1
ATOM 2220 C CA . LYS A 1 284 ? 7.972 -28.414 2.877 1.00 95.25 284 LYS A CA 1
ATOM 2221 C C . LYS A 1 284 ? 6.567 -28.972 2.663 1.00 95.25 284 LYS A C 1
ATOM 2223 O O . LYS A 1 284 ? 6.375 -30.182 2.758 1.00 95.25 284 LYS A O 1
ATOM 2228 N N . VAL A 1 285 ? 5.598 -28.115 2.348 1.00 96.38 285 VAL A N 1
ATOM 2229 C CA . VAL A 1 285 ? 4.186 -28.496 2.188 1.00 96.38 285 VAL A CA 1
ATOM 2230 C C . VAL A 1 285 ? 3.670 -28.014 0.840 1.00 96.38 285 VAL A C 1
ATOM 2232 O O . VAL A 1 285 ? 3.685 -26.819 0.561 1.00 96.38 285 VAL A O 1
ATOM 2235 N N . SER A 1 286 ? 3.177 -28.921 -0.006 1.00 96.25 286 SER A N 1
ATOM 2236 C CA . SER A 1 286 ? 2.603 -28.488 -1.280 1.00 96.25 286 SER A CA 1
ATOM 2237 C C . SER A 1 286 ? 1.260 -27.781 -1.083 1.00 96.25 286 SER A C 1
ATOM 2239 O O . SER A 1 286 ? 0.415 -28.253 -0.320 1.00 96.25 286 SER A O 1
ATOM 2241 N N . ILE A 1 287 ? 1.049 -26.664 -1.784 1.00 95.38 287 ILE A N 1
ATOM 2242 C CA . ILE A 1 287 ? -0.211 -25.920 -1.751 1.00 95.38 287 ILE A CA 1
ATOM 2243 C C . ILE A 1 287 ? -0.608 -25.393 -3.136 1.00 95.38 287 ILE A C 1
ATOM 2245 O O . ILE A 1 287 ? 0.222 -24.962 -3.936 1.00 95.38 287 ILE A O 1
ATOM 2249 N N . ASP A 1 288 ? -1.914 -25.369 -3.388 1.00 94.69 288 ASP A N 1
ATOM 2250 C CA . ASP A 1 288 ? -2.541 -24.400 -4.282 1.00 94.69 288 ASP A CA 1
ATOM 2251 C C . ASP A 1 288 ? -3.205 -23.332 -3.409 1.00 94.69 288 ASP A C 1
ATOM 2253 O O . ASP A 1 288 ? -4.182 -23.627 -2.720 1.00 94.69 288 ASP A O 1
ATOM 2257 N N . PHE A 1 289 ? -2.678 -22.107 -3.380 1.00 95.06 289 PHE A N 1
ATOM 2258 C CA . PHE A 1 289 ? -3.198 -21.060 -2.492 1.00 95.06 289 PHE A CA 1
ATOM 2259 C C . PHE A 1 289 ? -4.613 -20.573 -2.856 1.00 95.06 289 PHE A C 1
ATOM 2261 O O . PHE A 1 289 ? -5.210 -19.811 -2.098 1.00 95.06 289 PHE A O 1
ATOM 2268 N N . PHE A 1 290 ? -5.177 -21.023 -3.986 1.00 94.50 290 PHE A N 1
ATOM 2269 C CA . PHE A 1 290 ? -6.595 -20.842 -4.309 1.00 94.50 290 PHE A CA 1
ATOM 2270 C C . PHE A 1 290 ? -7.494 -21.879 -3.624 1.00 94.50 290 PHE A C 1
ATOM 2272 O O . PHE A 1 290 ? -8.708 -21.867 -3.818 1.00 94.50 290 PHE A O 1
ATOM 2279 N N . THR A 1 291 ? -6.908 -22.781 -2.837 1.00 95.31 291 THR A N 1
ATOM 2280 C CA . THR A 1 291 ? -7.606 -23.758 -2.002 1.00 95.31 291 THR A CA 1
ATOM 2281 C C . THR A 1 291 ? -7.416 -23.430 -0.515 1.00 95.31 291 THR A C 1
ATOM 2283 O O . THR A 1 291 ? -6.514 -22.664 -0.161 1.00 95.31 291 THR A O 1
ATOM 2286 N N . PRO A 1 292 ? -8.258 -23.970 0.390 1.00 96.88 292 PRO A N 1
ATOM 2287 C CA . PRO A 1 292 ? -8.154 -23.6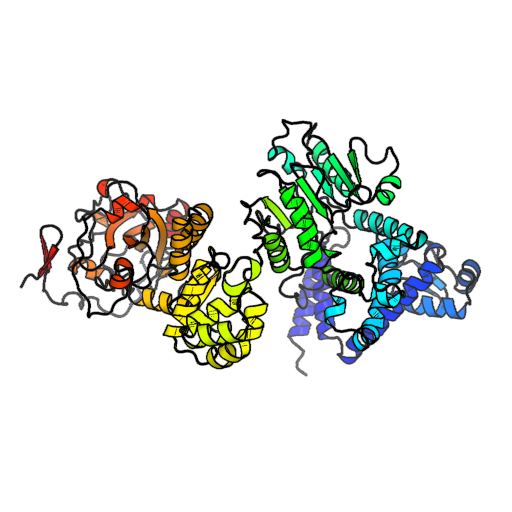78 1.816 1.00 96.88 292 PRO A CA 1
ATOM 2288 C C . PRO A 1 292 ? -6.764 -23.982 2.390 1.00 96.88 292 PRO A C 1
ATOM 2290 O O . PRO A 1 292 ? -6.258 -25.092 2.251 1.00 96.88 292 PRO A O 1
ATOM 2293 N N . GLN A 1 293 ? -6.190 -23.015 3.111 1.00 97.62 293 GLN A N 1
ATOM 2294 C CA . GLN A 1 293 ? -4.857 -23.116 3.714 1.00 97.62 293 GLN A CA 1
ATOM 2295 C C . GLN A 1 293 ? -4.775 -24.309 4.701 1.00 97.62 293 GLN A C 1
ATOM 2297 O O . GLN A 1 293 ? -5.529 -24.310 5.685 1.00 97.62 293 GLN A O 1
ATOM 2302 N N . PRO A 1 294 ? -3.915 -25.325 4.461 1.00 96.88 294 PRO A N 1
ATOM 2303 C CA . PRO A 1 294 ? -3.853 -26.550 5.264 1.00 96.88 294 PRO A CA 1
ATOM 2304 C C . PRO A 1 294 ? -3.231 -26.355 6.648 1.00 96.88 294 PRO A C 1
ATOM 2306 O O . PRO A 1 294 ? -3.675 -26.994 7.603 1.00 96.88 294 PRO A O 1
ATOM 2309 N N . ILE A 1 295 ? -2.244 -25.467 6.787 1.00 97.06 295 ILE A N 1
ATOM 2310 C CA . ILE A 1 295 ? -1.623 -25.186 8.082 1.00 97.06 295 ILE A CA 1
ATOM 2311 C C . ILE A 1 295 ? -2.541 -24.241 8.839 1.00 97.06 295 ILE A C 1
ATOM 2313 O O . ILE A 1 295 ? -2.831 -23.146 8.369 1.00 97.06 295 ILE A O 1
ATOM 2317 N N . LYS A 1 296 ? -3.050 -24.683 9.988 1.00 95.31 296 LYS A N 1
ATOM 2318 C CA . LYS A 1 296 ? -3.977 -23.903 10.811 1.00 95.31 296 LYS A CA 1
ATOM 2319 C C . LYS A 1 296 ? -3.250 -23.255 11.972 1.00 95.31 296 LYS A C 1
ATOM 2321 O O . LYS A 1 296 ? -2.321 -23.820 12.537 1.00 95.31 296 LYS A O 1
ATOM 2326 N N . ASN A 1 297 ? -3.749 -22.091 12.366 1.00 93.88 297 ASN A N 1
ATOM 2327 C CA . ASN A 1 297 ? -3.343 -21.354 13.552 1.00 93.88 297 ASN A CA 1
ATOM 2328 C C . ASN A 1 297 ? -1.859 -20.966 13.599 1.00 93.88 297 ASN A C 1
ATOM 2330 O O . ASN A 1 297 ? -1.409 -20.599 14.675 1.00 93.88 297 ASN A O 1
ATOM 2334 N N . ALA A 1 298 ? -1.100 -20.984 12.498 1.00 94.75 298 ALA A N 1
ATOM 2335 C CA . ALA A 1 298 ? 0.296 -20.536 12.520 1.00 94.75 298 ALA A CA 1
ATOM 2336 C C . ALA A 1 298 ? 0.425 -19.130 13.128 1.00 94.75 298 ALA A C 1
ATOM 2338 O O . ALA A 1 298 ? -0.481 -18.302 12.975 1.00 94.75 298 ALA A O 1
ATOM 2339 N N . HIS A 1 299 ? 1.517 -18.850 13.837 1.00 91.69 299 HIS A N 1
ATOM 2340 C CA . HIS A 1 299 ? 1.718 -17.517 14.409 1.00 91.69 299 HIS A CA 1
ATOM 2341 C C . HIS A 1 299 ? 1.858 -16.468 13.309 1.00 91.69 299 HIS A C 1
ATOM 2343 O O . HIS A 1 299 ? 1.250 -15.401 13.401 1.00 91.69 299 HIS A O 1
ATOM 2349 N N . ILE A 1 300 ? 2.587 -16.801 12.244 1.00 92.69 300 ILE A N 1
ATOM 2350 C CA . ILE A 1 300 ? 2.814 -15.929 11.100 1.00 92.69 300 ILE A CA 1
ATOM 2351 C C . ILE A 1 300 ? 2.476 -16.670 9.809 1.00 92.69 300 ILE A C 1
ATOM 2353 O O . ILE A 1 300 ? 2.987 -17.754 9.550 1.00 92.69 300 ILE A O 1
ATOM 2357 N N . TYR A 1 301 ? 1.659 -16.046 8.970 1.00 95.56 301 TYR A N 1
ATOM 2358 C CA . TYR A 1 301 ? 1.603 -16.338 7.541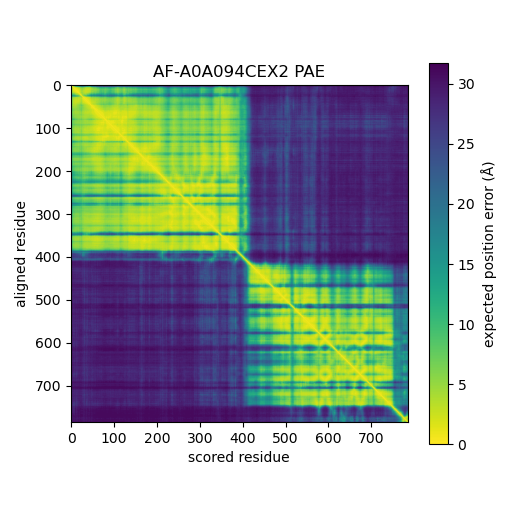 1.00 95.56 301 TYR A CA 1
ATOM 2359 C C . TYR A 1 301 ? 2.355 -15.228 6.817 1.00 95.56 301 TYR A C 1
ATOM 2361 O O . TYR A 1 301 ? 2.167 -14.054 7.139 1.00 95.56 301 TYR A O 1
ATOM 2369 N N . TYR A 1 302 ? 3.205 -15.584 5.865 1.00 95.19 302 TYR A N 1
ATOM 2370 C CA . TYR A 1 302 ? 3.993 -14.635 5.095 1.00 95.19 302 TYR A CA 1
ATOM 2371 C C . TYR A 1 302 ? 3.678 -14.774 3.607 1.00 95.19 302 TYR A C 1
ATOM 2373 O O . TYR A 1 302 ? 3.639 -15.881 3.078 1.00 95.19 302 TYR A O 1
ATOM 2381 N N . LEU A 1 303 ? 3.406 -13.642 2.959 1.00 94.12 303 LEU A N 1
ATOM 2382 C CA . LEU A 1 303 ? 3.253 -13.516 1.514 1.00 94.12 303 LEU A CA 1
ATOM 2383 C C . LEU A 1 303 ? 4.226 -12.451 1.026 1.00 94.12 303 LEU A C 1
ATOM 2385 O O . LEU A 1 303 ? 4.204 -11.321 1.522 1.00 94.12 303 LEU A O 1
ATOM 2389 N N . ARG A 1 304 ? 5.039 -12.777 0.026 1.00 90.81 304 ARG A N 1
ATOM 2390 C CA . ARG A 1 304 ? 5.979 -11.823 -0.553 1.00 90.81 304 ARG A CA 1
ATOM 2391 C C . ARG A 1 304 ? 5.978 -11.893 -2.070 1.00 90.81 304 ARG A C 1
ATOM 2393 O O . ARG A 1 304 ? 6.209 -12.966 -2.612 1.00 90.81 304 ARG A O 1
ATOM 2400 N N . ARG A 1 305 ? 5.750 -10.756 -2.739 1.00 89.94 305 ARG A N 1
ATOM 2401 C CA . ARG A 1 305 ? 5.632 -10.682 -4.209 1.00 89.94 305 ARG A CA 1
ATOM 2402 C C . ARG A 1 305 ? 4.643 -11.712 -4.763 1.00 89.94 305 ARG A C 1
ATOM 2404 O O . ARG A 1 305 ? 4.884 -12.369 -5.771 1.00 89.94 305 ARG A O 1
ATOM 2411 N N . ILE A 1 306 ? 3.526 -11.888 -4.061 1.00 93.69 306 ILE A N 1
ATOM 2412 C CA . ILE A 1 306 ? 2.442 -12.794 -4.453 1.00 93.69 306 ILE A CA 1
ATOM 2413 C C . ILE A 1 306 ? 1.229 -11.985 -4.871 1.00 93.69 306 ILE A C 1
ATOM 2415 O O . ILE A 1 306 ? 0.639 -12.244 -5.917 1.00 93.69 306 ILE A O 1
ATOM 2419 N N . MET A 1 307 ? 0.859 -10.986 -4.073 1.00 94.00 307 MET A N 1
ATOM 2420 C CA . MET A 1 307 ? -0.356 -10.209 -4.272 1.00 94.00 307 MET A CA 1
ATOM 2421 C C . MET A 1 307 ? -0.305 -9.424 -5.577 1.00 94.00 307 MET A C 1
ATOM 2423 O O . MET A 1 307 ? -1.340 -9.283 -6.230 1.00 94.00 307 MET A O 1
ATOM 2427 N N . HIS A 1 308 ? 0.876 -8.960 -5.988 1.00 94.69 308 HIS A N 1
ATOM 2428 C CA . HIS A 1 308 ? 1.027 -8.214 -7.232 1.00 94.69 308 HIS A CA 1
ATOM 2429 C C . HIS A 1 308 ? 0.829 -9.052 -8.507 1.00 94.69 308 HIS A C 1
ATOM 2431 O O . HIS A 1 308 ? 0.473 -8.505 -9.544 1.00 94.69 308 HIS A O 1
ATOM 2437 N N . ASN A 1 309 ? 0.917 -10.384 -8.432 1.00 94.19 309 ASN A N 1
ATOM 2438 C CA . ASN A 1 309 ? 0.729 -11.267 -9.591 1.00 94.19 309 ASN A CA 1
ATOM 2439 C C . ASN A 1 309 ? -0.746 -11.445 -9.973 1.00 94.19 309 ASN A C 1
ATOM 2441 O O . ASN A 1 309 ? -1.064 -12.003 -11.023 1.00 94.19 309 ASN A O 1
ATOM 2445 N N . TRP A 1 310 ? -1.657 -10.994 -9.108 1.00 95.56 310 TRP A N 1
ATOM 2446 C CA . TRP A 1 310 ? -3.080 -11.291 -9.188 1.00 95.56 310 TRP A CA 1
ATOM 2447 C C . TRP A 1 310 ? -3.923 -10.022 -9.125 1.00 95.56 310 TRP A C 1
ATOM 2449 O O . TRP A 1 310 ? -3.584 -9.063 -8.431 1.00 95.56 310 TRP A O 1
ATOM 2459 N N . GLN A 1 311 ? -5.074 -10.034 -9.795 1.00 95.38 311 GLN A N 1
ATOM 2460 C CA . GLN A 1 311 ? -6.075 -8.970 -9.683 1.00 95.38 311 GLN A CA 1
ATOM 2461 C C . GLN A 1 311 ? -6.835 -9.073 -8.361 1.00 95.38 311 GLN A C 1
ATOM 2463 O O . GLN A 1 311 ? -6.733 -10.057 -7.630 1.00 95.38 311 GLN A O 1
ATOM 2468 N N . ASP A 1 312 ? -7.604 -8.032 -8.033 1.00 94.75 312 ASP A N 1
ATOM 2469 C CA . ASP A 1 312 ? -8.259 -7.900 -6.724 1.00 94.75 312 ASP A CA 1
ATOM 2470 C C . ASP A 1 312 ? -9.160 -9.094 -6.387 1.00 94.75 312 ASP A C 1
ATOM 2472 O O . ASP A 1 312 ? -9.215 -9.522 -5.237 1.00 94.75 312 ASP A O 1
ATOM 2476 N N . ARG A 1 313 ? -9.832 -9.677 -7.385 1.00 93.38 313 ARG A N 1
ATOM 2477 C CA . ARG A 1 313 ? -10.702 -10.840 -7.183 1.00 93.38 313 ARG A CA 1
ATOM 2478 C C . ARG A 1 313 ? -9.916 -12.054 -6.688 1.00 93.38 313 ARG A C 1
ATOM 2480 O O . ARG A 1 313 ? -10.317 -12.673 -5.706 1.00 93.38 313 ARG A O 1
ATOM 2487 N N . GLU A 1 314 ? -8.832 -12.398 -7.368 1.00 94.25 314 GLU A N 1
ATOM 2488 C CA . GLU A 1 314 ? -7.977 -13.541 -7.044 1.00 94.25 314 GLU A CA 1
ATOM 2489 C C . GLU A 1 314 ? -7.221 -13.302 -5.730 1.00 94.25 314 GLU A C 1
ATOM 2491 O O . GLU A 1 314 ? -7.194 -14.174 -4.861 1.00 94.25 314 GLU A O 1
ATOM 2496 N N . ALA A 1 315 ? -6.712 -12.084 -5.539 1.00 95.56 315 ALA A N 1
ATOM 2497 C CA . ALA A 1 315 ? -6.088 -11.622 -4.305 1.00 95.56 315 ALA A CA 1
ATOM 2498 C C . ALA A 1 315 ? -6.993 -11.828 -3.076 1.00 95.56 315 ALA A C 1
ATOM 2500 O O . ALA A 1 315 ? -6.554 -12.378 -2.066 1.00 95.56 315 ALA A O 1
ATOM 2501 N N . ILE A 1 316 ? -8.270 -11.438 -3.161 1.00 94.81 316 ILE A N 1
ATOM 2502 C CA . ILE A 1 316 ? -9.236 -11.610 -2.064 1.00 94.81 316 ILE A CA 1
ATOM 2503 C C . ILE A 1 316 ? -9.452 -13.092 -1.736 1.00 94.81 316 ILE A C 1
ATOM 2505 O O . ILE A 1 316 ? -9.577 -13.429 -0.559 1.00 94.81 316 ILE A O 1
ATOM 2509 N N . VAL A 1 317 ? -9.478 -13.985 -2.732 1.00 95.62 317 VAL A N 1
ATOM 2510 C CA . VAL A 1 317 ? -9.636 -15.435 -2.502 1.00 95.62 317 VAL A CA 1
ATOM 2511 C C . VAL A 1 317 ? -8.459 -15.987 -1.699 1.00 95.62 317 VAL A C 1
ATOM 2513 O O . VAL A 1 317 ? -8.677 -16.623 -0.667 1.00 95.62 317 VAL A O 1
ATOM 2516 N N . ILE A 1 318 ? -7.229 -15.683 -2.124 1.00 95.94 318 ILE A N 1
ATOM 2517 C CA . ILE A 1 318 ? -5.998 -16.114 -1.440 1.00 95.94 318 ILE A CA 1
ATOM 2518 C C . ILE A 1 318 ? -5.994 -15.607 0.009 1.00 95.94 318 ILE A C 1
ATOM 2520 O O . ILE A 1 318 ? -5.827 -16.381 0.955 1.00 95.94 318 ILE A O 1
ATOM 2524 N N . LEU A 1 319 ? -6.254 -14.310 0.197 1.00 95.62 319 LEU A N 1
ATOM 2525 C CA . LEU A 1 319 ? -6.292 -13.683 1.518 1.00 95.62 319 LEU A CA 1
ATOM 2526 C C . LEU A 1 319 ? -7.385 -14.274 2.418 1.00 95.62 319 LEU A C 1
ATOM 2528 O O . LEU A 1 319 ? -7.148 -14.469 3.609 1.00 95.62 319 LEU A O 1
ATOM 2532 N N . SER A 1 320 ? -8.558 -14.595 1.865 1.00 92.50 320 SER A N 1
ATOM 2533 C CA . SER A 1 320 ? -9.669 -15.184 2.626 1.00 92.50 320 SER A CA 1
ATOM 2534 C C . SER A 1 320 ? -9.310 -16.574 3.157 1.00 92.50 320 SER A C 1
ATOM 2536 O O . SER A 1 320 ? -9.579 -16.880 4.316 1.00 92.50 320 SER A O 1
ATOM 2538 N N . HIS A 1 321 ? -8.633 -17.404 2.356 1.00 96.81 321 HIS A N 1
ATOM 2539 C CA . HIS A 1 321 ? -8.178 -18.722 2.806 1.00 96.81 321 HIS A CA 1
ATOM 2540 C C . HIS A 1 321 ? -7.131 -18.651 3.918 1.00 96.81 321 HIS A C 1
ATOM 2542 O O . HIS A 1 321 ? -7.157 -19.481 4.831 1.00 96.81 321 HIS A O 1
ATOM 2548 N N . ILE A 1 322 ? -6.247 -17.652 3.882 1.00 95.88 322 ILE A N 1
ATOM 2549 C CA . ILE A 1 322 ? -5.315 -17.391 4.982 1.00 95.88 322 ILE A CA 1
ATOM 2550 C C . ILE A 1 322 ? -6.085 -16.919 6.222 1.00 95.88 322 ILE A C 1
ATOM 2552 O O . ILE A 1 322 ? -5.899 -17.479 7.301 1.00 95.88 322 ILE A O 1
ATOM 2556 N N . ALA A 1 323 ? -7.002 -15.957 6.077 1.00 92.56 323 ALA A N 1
ATOM 2557 C CA . ALA A 1 323 ? -7.817 -15.439 7.179 1.00 92.56 323 ALA A CA 1
ATOM 2558 C C . ALA A 1 323 ? -8.627 -16.541 7.893 1.00 92.56 323 ALA A C 1
ATOM 2560 O O . ALA A 1 323 ? -8.719 -16.560 9.127 1.00 92.56 323 ALA A O 1
ATOM 2561 N N . ASP A 1 324 ? -9.160 -17.503 7.137 1.00 92.69 324 ASP A N 1
ATOM 2562 C CA . ASP A 1 324 ? -9.861 -18.672 7.673 1.00 92.69 324 ASP A CA 1
ATOM 2563 C C . ASP A 1 324 ? -8.942 -19.576 8.509 1.00 92.69 324 ASP A C 1
ATOM 2565 O O . ASP A 1 324 ? -9.377 -20.142 9.515 1.00 92.69 324 ASP A O 1
ATOM 2569 N N . ALA A 1 325 ? -7.668 -19.696 8.128 1.00 95.44 325 ALA A N 1
ATOM 2570 C CA . ALA A 1 325 ? -6.670 -20.491 8.838 1.00 95.44 325 ALA A CA 1
ATOM 2571 C C . ALA A 1 325 ? -6.027 -19.772 10.035 1.00 95.44 325 ALA A C 1
ATOM 2573 O O . ALA A 1 325 ? -5.375 -20.420 10.854 1.00 95.44 325 ALA A O 1
ATOM 2574 N N . MET A 1 326 ? -6.203 -18.458 10.168 1.00 91.44 326 MET A N 1
ATOM 2575 C CA . MET A 1 326 ? -5.653 -17.675 11.274 1.00 91.44 326 MET A CA 1
ATOM 2576 C C . MET A 1 326 ? -6.391 -17.925 12.598 1.00 91.44 326 MET A C 1
ATOM 2578 O O . MET A 1 326 ? -7.628 -17.898 12.664 1.00 91.44 326 MET A O 1
ATOM 2582 N N . ALA A 1 327 ? -5.616 -18.072 13.673 1.00 90.12 327 ALA A N 1
ATOM 2583 C CA . ALA A 1 327 ? -6.073 -17.921 15.049 1.00 90.12 327 ALA A CA 1
ATOM 2584 C C . ALA A 1 327 ? -6.224 -16.422 15.404 1.00 90.12 327 ALA A C 1
ATOM 2586 O O . ALA A 1 327 ? -5.740 -15.562 14.664 1.00 90.12 327 ALA A O 1
ATOM 2587 N N . PRO A 1 328 ? -6.886 -16.062 16.522 1.00 84.62 328 PRO A N 1
ATOM 2588 C CA . PRO A 1 328 ? -7.026 -14.658 16.936 1.00 84.62 328 PRO A CA 1
ATOM 2589 C C . PRO A 1 328 ? -5.691 -13.918 17.144 1.00 84.62 328 PRO A C 1
ATOM 2591 O O . PRO A 1 328 ? -5.609 -12.704 16.954 1.00 84.62 328 PRO A O 1
ATOM 2594 N N . ASP A 1 329 ? -4.647 -14.643 17.530 1.00 85.06 329 ASP A N 1
ATOM 2595 C CA . ASP A 1 329 ? -3.289 -14.149 17.757 1.00 85.06 329 ASP A CA 1
ATOM 2596 C C . ASP A 1 329 ? -2.357 -14.336 16.545 1.00 85.06 329 ASP A C 1
ATOM 2598 O O . ASP A 1 329 ? -1.267 -13.772 16.545 1.00 85.06 329 ASP A O 1
ATOM 2602 N N . SER A 1 330 ? -2.792 -15.030 15.486 1.00 89.25 330 SER A N 1
ATOM 2603 C CA . SER A 1 330 ? -2.048 -15.112 14.224 1.00 89.25 330 SER A CA 1
ATOM 2604 C C . SER A 1 330 ? -1.870 -13.733 13.589 1.00 89.25 330 SER A C 1
ATOM 2606 O O . SER A 1 330 ? -2.712 -12.836 13.746 1.00 89.25 330 SER A O 1
ATOM 2608 N N . ARG A 1 331 ? -0.800 -13.583 12.809 1.00 88.62 331 ARG A N 1
ATOM 2609 C CA . ARG A 1 331 ? -0.532 -12.426 11.955 1.00 88.62 331 ARG A CA 1
ATOM 2610 C C . ARG A 1 331 ? -0.311 -12.862 10.514 1.00 88.62 331 ARG A C 1
ATOM 2612 O O . ARG A 1 331 ? 0.285 -13.902 10.265 1.00 88.62 331 ARG A O 1
ATOM 2619 N N . LEU A 1 332 ? -0.791 -12.055 9.575 1.00 91.06 332 LEU A N 1
ATOM 2620 C CA . LEU A 1 332 ? -0.368 -12.125 8.178 1.00 91.06 332 LEU A CA 1
ATOM 2621 C C . LEU A 1 332 ? 0.578 -10.954 7.921 1.00 91.06 332 LEU A C 1
ATOM 2623 O O . LEU A 1 332 ? 0.237 -9.825 8.279 1.00 91.06 332 LEU A O 1
ATOM 2627 N N . LEU A 1 333 ? 1.737 -11.255 7.342 1.00 90.94 333 LEU A N 1
ATOM 2628 C CA . LEU A 1 333 ? 2.744 -10.316 6.868 1.00 90.94 333 LEU A CA 1
ATOM 2629 C C . LEU A 1 333 ? 2.737 -10.311 5.335 1.00 90.94 333 LEU A C 1
ATOM 2631 O O . LEU A 1 333 ? 2.779 -11.372 4.715 1.00 90.94 333 LEU A O 1
ATOM 2635 N N . ILE A 1 334 ? 2.686 -9.123 4.730 1.00 89.94 334 ILE A N 1
ATOM 2636 C CA . ILE A 1 334 ? 2.694 -8.947 3.270 1.00 89.94 334 ILE A CA 1
ATOM 2637 C C . ILE A 1 334 ? 3.871 -8.046 2.881 1.00 89.94 334 ILE A C 1
ATOM 2639 O O . ILE A 1 334 ? 3.929 -6.884 3.299 1.00 89.94 334 ILE A O 1
ATOM 2643 N N . GLY A 1 335 ? 4.811 -8.591 2.106 1.00 88.25 335 GLY A N 1
ATOM 2644 C CA . GLY A 1 335 ? 5.952 -7.877 1.531 1.00 88.25 335 GLY A CA 1
ATOM 2645 C C . GLY A 1 335 ? 5.731 -7.596 0.047 1.00 88.25 335 GLY A C 1
ATOM 2646 O O . GLY A 1 335 ? 5.898 -8.489 -0.778 1.00 88.25 335 GLY A O 1
ATOM 2647 N N . GLU A 1 336 ? 5.351 -6.365 -0.284 1.00 86.25 336 GLU A N 1
ATOM 2648 C CA . GLU A 1 336 ? 4.996 -5.946 -1.645 1.00 86.25 336 GLU A CA 1
ATOM 2649 C C . GLU A 1 336 ? 5.493 -4.528 -1.921 1.00 86.25 336 GLU A C 1
ATOM 2651 O O . GLU A 1 336 ? 5.721 -3.740 -0.989 1.00 86.25 336 GLU A O 1
ATOM 2656 N N . MET A 1 337 ? 5.594 -4.185 -3.207 1.00 84.88 337 MET A N 1
ATOM 2657 C CA . MET A 1 337 ? 5.687 -2.786 -3.595 1.00 84.88 337 MET A CA 1
ATOM 2658 C C . MET A 1 337 ? 4.351 -2.083 -3.371 1.00 84.88 337 MET A C 1
ATOM 2660 O O . MET A 1 337 ? 3.278 -2.677 -3.450 1.00 84.88 337 MET A O 1
ATOM 2664 N N . VAL A 1 338 ? 4.409 -0.793 -3.034 1.00 84.69 338 VAL A N 1
ATOM 2665 C CA . VAL A 1 338 ? 3.196 0.007 -2.847 1.00 84.69 338 VAL A CA 1
ATOM 2666 C C . VAL A 1 338 ? 3.264 1.273 -3.660 1.00 84.69 338 VAL A C 1
ATOM 2668 O O . VAL A 1 338 ? 4.113 2.138 -3.433 1.00 84.69 338 VAL A O 1
ATOM 2671 N N . VAL A 1 339 ? 2.302 1.378 -4.569 1.00 87.50 339 VAL A N 1
ATOM 2672 C CA . VAL A 1 339 ? 2.136 2.511 -5.466 1.00 87.50 339 VAL A CA 1
ATOM 2673 C C . VAL A 1 339 ? 1.774 3.750 -4.640 1.00 87.50 339 VAL A C 1
ATOM 2675 O O . VAL A 1 339 ? 0.795 3.730 -3.884 1.00 87.50 339 VAL A O 1
ATOM 2678 N N . PRO A 1 340 ? 2.532 4.852 -4.750 1.00 84.06 340 PRO A N 1
ATOM 2679 C CA . PRO A 1 340 ? 2.133 6.117 -4.152 1.00 84.06 340 PRO A CA 1
ATOM 2680 C C . PRO A 1 340 ? 0.786 6.588 -4.717 1.00 84.06 340 PRO A C 1
ATOM 2682 O O . PRO A 1 340 ? 0.593 6.602 -5.928 1.00 84.06 340 PRO A O 1
ATOM 2685 N N . GLU A 1 341 ? -0.124 7.052 -3.853 1.00 83.19 341 GLU A N 1
ATOM 2686 C CA . GLU A 1 341 ? -1.439 7.588 -4.270 1.00 83.19 341 GLU A CA 1
ATOM 2687 C C . GLU A 1 341 ? -1.322 8.730 -5.293 1.00 83.19 341 GLU A C 1
ATOM 2689 O O . GLU A 1 341 ? -2.206 8.945 -6.120 1.00 83.19 341 GLU A O 1
ATOM 2694 N N . VAL A 1 342 ? -0.225 9.484 -5.213 1.00 81.62 342 VAL A N 1
ATOM 2695 C CA . VAL A 1 342 ? 0.138 10.513 -6.180 1.00 81.62 342 VAL A CA 1
ATOM 2696 C C . VAL A 1 342 ? 1.562 10.220 -6.640 1.00 81.62 342 VAL A C 1
ATOM 2698 O O . VAL A 1 342 ? 2.473 10.263 -5.802 1.00 81.62 342 VAL A O 1
ATOM 2701 N N . PRO A 1 343 ? 1.780 9.954 -7.941 1.00 75.88 343 PRO A N 1
ATOM 2702 C CA . PRO A 1 343 ? 3.119 9.853 -8.484 1.00 75.88 343 PRO A CA 1
ATOM 2703 C C . PRO A 1 343 ? 3.887 11.131 -8.183 1.00 75.88 343 PRO A C 1
ATOM 2705 O O . PRO A 1 343 ? 3.425 12.242 -8.458 1.00 75.88 343 PRO A O 1
ATOM 2708 N N . LYS A 1 344 ? 5.057 10.984 -7.573 1.00 68.12 344 LYS A N 1
ATOM 2709 C CA . LYS A 1 344 ? 5.941 12.123 -7.353 1.00 68.12 344 LYS A CA 1
ATOM 2710 C C . LYS A 1 344 ? 6.453 12.573 -8.725 1.00 68.12 344 LYS A C 1
ATOM 2712 O O . LYS A 1 344 ? 6.903 11.748 -9.508 1.00 68.12 344 LYS A O 1
ATOM 2717 N N . THR A 1 345 ? 6.352 13.861 -9.028 1.00 59.44 345 THR A N 1
ATOM 2718 C CA . THR A 1 345 ? 6.882 14.458 -10.265 1.00 59.44 345 THR A CA 1
ATOM 2719 C C . THR A 1 345 ? 8.240 15.110 -9.991 1.00 59.44 345 THR A C 1
ATOM 2721 O O . THR A 1 345 ? 8.439 15.662 -8.905 1.00 59.44 345 THR A O 1
ATOM 2724 N N . GLY A 1 346 ? 9.161 15.081 -10.958 1.00 53.91 346 GLY A N 1
ATOM 2725 C CA . GLY A 1 346 ? 10.503 15.667 -10.828 1.00 53.91 346 GLY A CA 1
ATOM 2726 C C . GLY A 1 346 ? 11.378 14.978 -9.767 1.00 53.91 346 GLY A C 1
ATOM 2727 O O . GLY A 1 346 ? 11.244 13.782 -9.518 1.00 53.91 346 GLY A O 1
ATOM 2728 N N . TYR A 1 347 ? 12.238 15.751 -9.092 1.00 47.47 347 TYR A N 1
ATOM 2729 C CA . TYR A 1 347 ? 13.255 15.354 -8.090 1.00 47.47 347 TYR A CA 1
ATOM 2730 C C . TYR A 1 347 ? 12.862 14.249 -7.073 1.00 47.47 347 TYR A C 1
ATOM 2732 O O . TYR A 1 347 ? 13.716 13.490 -6.615 1.00 47.47 347 TYR A O 1
ATOM 2740 N N . ALA A 1 348 ? 11.582 14.115 -6.706 1.00 46.38 348 ALA A N 1
ATOM 2741 C CA . ALA A 1 348 ? 11.115 13.114 -5.740 1.00 46.38 348 ALA A CA 1
ATOM 2742 C C . ALA A 1 348 ? 10.549 11.819 -6.379 1.00 46.38 348 ALA A C 1
ATOM 2744 O O . ALA A 1 348 ? 10.182 10.902 -5.643 1.00 46.38 348 ALA A O 1
ATOM 2745 N N . GLY A 1 349 ? 10.465 11.747 -7.715 1.00 52.28 349 GLY A N 1
ATOM 2746 C CA . GLY A 1 349 ? 9.797 10.702 -8.507 1.00 52.28 349 GLY A CA 1
ATOM 2747 C C . GLY A 1 349 ? 10.687 9.828 -9.389 1.00 52.28 349 GLY A C 1
ATOM 2748 O O . GLY A 1 349 ? 10.167 9.050 -10.177 1.00 52.28 349 GLY A O 1
ATOM 2749 N N . LEU A 1 350 ? 12.010 9.937 -9.266 1.00 56.09 350 LEU A N 1
ATOM 2750 C CA . LEU A 1 350 ? 12.969 9.236 -10.134 1.00 56.09 350 LEU A CA 1
ATOM 2751 C C . LEU A 1 350 ? 12.987 7.716 -9.984 1.00 56.09 350 LEU A C 1
ATOM 2753 O O . LEU A 1 350 ? 13.482 7.016 -10.865 1.00 56.09 350 LEU A O 1
ATOM 2757 N N . ASP A 1 351 ? 12.472 7.196 -8.872 1.00 69.69 351 ASP A N 1
ATOM 2758 C CA . ASP A 1 351 ? 12.339 5.757 -8.717 1.00 69.69 351 ASP A CA 1
ATOM 2759 C C . ASP A 1 351 ? 11.143 5.255 -9.534 1.00 69.69 351 ASP A C 1
ATOM 2761 O O . ASP A 1 351 ? 10.006 5.202 -9.061 1.00 69.69 351 ASP A O 1
ATOM 2765 N N . MET A 1 352 ? 11.426 4.897 -10.786 1.00 79.38 352 MET A N 1
ATOM 2766 C CA . MET A 1 352 ? 10.451 4.318 -11.705 1.00 79.38 352 MET A CA 1
ATOM 2767 C C . MET A 1 352 ? 10.164 2.837 -11.426 1.00 79.38 352 MET A C 1
ATOM 2769 O O . MET A 1 352 ? 9.341 2.256 -12.133 1.00 79.38 352 MET A O 1
ATOM 2773 N N . THR A 1 353 ? 10.806 2.234 -10.414 1.00 82.12 353 THR A N 1
ATOM 2774 C CA . THR A 1 353 ? 10.750 0.790 -10.128 1.00 82.12 353 THR A CA 1
ATOM 2775 C C . THR A 1 353 ? 9.339 0.265 -9.995 1.00 82.12 353 THR A C 1
ATOM 2777 O O . THR A 1 353 ? 8.953 -0.648 -10.719 1.00 82.12 353 THR A O 1
ATOM 2780 N N . VAL A 1 354 ? 8.536 0.902 -9.145 1.00 84.62 354 VAL A N 1
ATOM 2781 C CA . VAL A 1 354 ? 7.152 0.477 -8.923 1.00 84.62 354 VAL A CA 1
ATOM 2782 C C . VAL A 1 354 ? 6.295 0.596 -10.189 1.00 84.62 354 VAL A C 1
ATOM 2784 O O . VAL A 1 354 ? 5.427 -0.236 -10.413 1.00 84.62 354 VAL A O 1
ATOM 2787 N N . TYR A 1 355 ? 6.551 1.582 -11.056 1.00 88.81 355 TYR A N 1
ATOM 2788 C CA . TYR A 1 355 ? 5.726 1.813 -12.246 1.00 88.81 355 TYR A CA 1
ATOM 2789 C C . TYR A 1 355 ? 6.103 0.903 -13.413 1.00 88.81 355 TYR A C 1
ATOM 2791 O O . TYR A 1 355 ? 5.216 0.412 -14.107 1.00 88.81 355 TYR A O 1
ATOM 2799 N N . TRP A 1 356 ? 7.398 0.657 -13.656 1.00 88.44 356 TRP A N 1
ATOM 2800 C CA . TRP A 1 356 ? 7.768 -0.328 -14.675 1.00 88.44 356 TRP A CA 1
ATOM 2801 C C . TRP A 1 356 ? 7.435 -1.747 -14.212 1.00 88.44 356 TRP A C 1
ATOM 2803 O O . TRP A 1 356 ? 7.070 -2.573 -15.050 1.00 88.44 356 TRP A O 1
ATOM 2813 N N . MET A 1 357 ? 7.481 -2.023 -12.902 1.00 91.06 357 MET A N 1
ATOM 2814 C CA . MET A 1 357 ? 6.995 -3.287 -12.352 1.00 91.06 357 MET A CA 1
ATOM 2815 C C . MET A 1 357 ? 5.484 -3.423 -12.552 1.00 91.06 357 MET A C 1
ATOM 2817 O O . MET A 1 357 ? 5.043 -4.448 -13.060 1.00 91.06 357 MET A O 1
ATOM 2821 N N . ASP A 1 358 ? 4.698 -2.379 -12.271 1.00 94.44 358 ASP A N 1
ATOM 2822 C CA . ASP A 1 358 ? 3.250 -2.388 -12.520 1.00 94.44 358 ASP A CA 1
ATOM 2823 C C . ASP A 1 358 ? 2.914 -2.608 -14.001 1.00 94.44 358 ASP A C 1
ATOM 2825 O O . ASP A 1 358 ? 2.016 -3.378 -14.327 1.00 94.44 358 ASP A O 1
ATOM 2829 N N . MET A 1 359 ? 3.694 -2.034 -14.924 1.00 94.25 359 MET A N 1
ATOM 2830 C CA . MET A 1 359 ? 3.559 -2.339 -16.353 1.00 94.25 359 MET A CA 1
ATOM 2831 C C . MET A 1 359 ? 3.840 -3.813 -16.668 1.00 94.25 359 MET A C 1
ATOM 2833 O O . MET A 1 359 ? 3.154 -4.394 -17.510 1.00 94.25 359 MET A O 1
ATOM 2837 N N . CYS A 1 360 ? 4.814 -4.436 -15.996 1.00 94.75 360 CYS A N 1
ATOM 2838 C CA . CYS A 1 360 ? 5.049 -5.873 -16.132 1.00 94.75 360 CYS A CA 1
ATOM 2839 C C . CYS A 1 360 ? 3.867 -6.679 -15.595 1.00 94.75 360 CYS A C 1
ATOM 2841 O O . CYS A 1 360 ? 3.391 -7.591 -16.273 1.00 94.75 360 CYS A O 1
ATOM 2843 N N . MET A 1 361 ? 3.360 -6.302 -14.419 1.00 95.75 361 MET A N 1
ATOM 2844 C CA . MET A 1 361 ? 2.206 -6.939 -13.798 1.00 95.75 361 MET A CA 1
ATOM 2845 C C . MET A 1 361 ? 0.971 -6.826 -14.695 1.00 95.75 361 MET A C 1
ATOM 2847 O O . MET A 1 361 ? 0.361 -7.845 -15.004 1.00 95.75 361 MET A O 1
ATOM 2851 N N . LEU A 1 362 ? 0.669 -5.648 -15.242 1.00 95.62 362 LEU A N 1
ATOM 2852 C CA . LEU A 1 362 ? -0.438 -5.440 -16.180 1.00 95.62 362 LEU A CA 1
ATOM 2853 C C . LEU A 1 362 ? -0.373 -6.389 -17.388 1.00 95.62 362 LEU A C 1
ATOM 2855 O O . LEU A 1 362 ? -1.387 -6.954 -17.796 1.00 95.62 362 LEU A O 1
ATOM 2859 N N . VAL A 1 363 ? 0.821 -6.589 -17.955 1.00 96.31 363 VAL A N 1
ATOM 2860 C CA . VAL A 1 363 ? 1.032 -7.450 -19.131 1.00 96.31 363 VAL A CA 1
ATOM 2861 C C . VAL A 1 363 ? 0.823 -8.931 -18.814 1.00 96.31 363 VAL A C 1
ATOM 2863 O O . VAL A 1 363 ? 0.279 -9.655 -19.651 1.00 96.31 363 VAL A O 1
ATOM 2866 N N . ILE A 1 364 ? 1.216 -9.392 -17.625 1.00 94.94 364 ILE A N 1
ATOM 2867 C CA . ILE A 1 364 ? 1.017 -10.792 -17.212 1.00 94.94 364 ILE A CA 1
ATOM 2868 C C . ILE A 1 364 ? -0.359 -11.041 -16.574 1.00 94.94 364 ILE A C 1
ATOM 2870 O O . ILE A 1 364 ? -0.756 -12.196 -16.414 1.00 94.94 364 ILE A O 1
ATOM 2874 N N . GLY A 1 365 ? -1.114 -9.978 -16.278 1.00 93.88 365 GLY A N 1
ATOM 2875 C CA . GLY A 1 365 ? -2.453 -10.029 -15.688 1.00 93.88 365 GLY A CA 1
ATOM 2876 C C . GLY A 1 365 ? -2.506 -9.775 -14.177 1.00 93.88 365 GLY A C 1
ATOM 2877 O O . GLY A 1 365 ? -3.553 -9.991 -13.574 1.00 93.88 365 GLY A O 1
ATOM 2878 N N . GLY A 1 366 ? -1.418 -9.307 -13.572 1.00 95.62 366 GLY A N 1
ATOM 2879 C CA . GLY A 1 366 ? -1.318 -8.822 -12.195 1.00 95.62 366 GLY A CA 1
ATOM 2880 C C . GLY A 1 366 ? -1.540 -7.310 -12.044 1.00 95.62 366 GLY A C 1
ATOM 2881 O O . GLY A 1 366 ? -1.982 -6.630 -12.973 1.00 95.62 366 GLY A O 1
ATOM 2882 N N . LYS A 1 367 ? -1.258 -6.787 -10.846 1.00 95.12 367 LYS A N 1
ATOM 2883 C CA . LYS A 1 367 ? -1.452 -5.384 -10.463 1.00 95.12 367 LYS A CA 1
ATOM 2884 C C . LYS A 1 367 ? -0.611 -4.991 -9.239 1.00 95.12 367 LYS A C 1
ATOM 2886 O O . LYS A 1 367 ? -0.791 -5.579 -8.169 1.00 95.12 367 LYS A O 1
ATOM 2891 N N . GLU A 1 368 ? 0.186 -3.927 -9.344 1.00 93.94 368 GLU A N 1
ATOM 2892 C CA . GLU A 1 368 ? 0.722 -3.228 -8.169 1.00 93.94 368 GLU A CA 1
ATOM 2893 C C . GLU A 1 368 ? -0.366 -2.357 -7.527 1.00 93.94 368 GLU A C 1
ATOM 2895 O O . GLU A 1 368 ? -1.264 -1.843 -8.196 1.00 93.94 368 GLU A O 1
ATOM 2900 N N . ARG A 1 369 ? -0.330 -2.205 -6.200 1.00 92.56 369 ARG A N 1
ATOM 2901 C CA . ARG A 1 369 ? -1.428 -1.569 -5.452 1.00 92.56 369 ARG A CA 1
ATOM 2902 C C . ARG A 1 369 ? -0.972 -0.419 -4.581 1.00 92.56 369 ARG A C 1
ATOM 2904 O O . ARG A 1 369 ? 0.095 -0.459 -3.970 1.00 92.56 369 ARG A O 1
ATOM 2911 N N . SER A 1 370 ? -1.828 0.587 -4.455 1.00 89.94 370 SER A N 1
ATOM 2912 C CA . SER A 1 370 ? -1.675 1.614 -3.428 1.00 89.94 370 SER A CA 1
ATOM 2913 C C . SER A 1 370 ? -2.056 1.090 -2.038 1.00 89.94 370 SER A C 1
ATOM 2915 O O . SER A 1 370 ? -2.708 0.053 -1.897 1.00 89.94 370 SER A O 1
ATOM 2917 N N . GLU A 1 371 ? -1.704 1.823 -0.978 1.00 84.94 371 GLU A N 1
ATOM 2918 C CA . GLU A 1 371 ? -2.107 1.468 0.393 1.00 84.94 371 GLU A CA 1
ATOM 2919 C C . GLU A 1 371 ? -3.633 1.365 0.526 1.00 84.94 371 GLU A C 1
ATOM 2921 O O . GLU A 1 371 ? -4.158 0.446 1.159 1.00 84.94 371 GLU A O 1
ATOM 2926 N N . LYS A 1 372 ? -4.368 2.285 -0.106 1.00 86.00 372 LYS A N 1
ATOM 2927 C CA . LYS A 1 372 ? -5.831 2.277 -0.102 1.00 86.00 372 LYS A CA 1
ATOM 2928 C C . LYS A 1 372 ? -6.402 1.056 -0.819 1.00 86.00 372 LYS A C 1
ATOM 2930 O O . LYS A 1 372 ? -7.424 0.525 -0.384 1.00 86.00 372 LYS A O 1
ATOM 2935 N N . GLU A 1 373 ? -5.778 0.631 -1.911 1.00 91.00 373 GLU A N 1
ATOM 2936 C CA . GLU A 1 373 ? -6.185 -0.565 -2.649 1.00 91.00 373 GLU A CA 1
ATOM 2937 C C . GLU A 1 373 ? -5.879 -1.838 -1.860 1.00 91.00 373 GLU A C 1
ATOM 2939 O O . GLU A 1 373 ? -6.750 -2.700 -1.750 1.00 91.00 373 GLU A O 1
ATOM 2944 N N . PHE A 1 374 ? -4.710 -1.915 -1.215 1.00 88.75 374 PHE A N 1
ATOM 2945 C CA . PHE A 1 374 ? -4.402 -2.980 -0.260 1.00 88.75 374 PHE A CA 1
ATOM 2946 C C . PHE A 1 374 ? -5.438 -3.033 0.865 1.00 88.75 374 PHE A C 1
ATOM 2948 O O . PHE A 1 374 ? -6.026 -4.081 1.113 1.00 88.75 374 PHE A O 1
ATOM 2955 N N . LYS A 1 375 ? -5.752 -1.898 1.498 1.00 84.81 375 LYS A N 1
ATOM 2956 C CA . LYS A 1 375 ? -6.793 -1.834 2.533 1.00 84.81 375 LYS A CA 1
ATOM 2957 C C . LYS A 1 375 ? -8.133 -2.383 2.035 1.00 84.81 375 LYS A C 1
ATOM 2959 O O . LYS A 1 375 ? -8.782 -3.132 2.754 1.00 84.81 375 LYS A O 1
ATOM 2964 N N . ALA A 1 376 ? -8.527 -2.059 0.803 1.00 86.44 376 ALA A N 1
ATOM 2965 C CA . ALA A 1 376 ? -9.786 -2.528 0.235 1.00 86.44 376 ALA A CA 1
ATOM 2966 C C . ALA A 1 376 ? -9.841 -4.058 0.066 1.00 86.44 376 ALA A C 1
ATOM 2968 O O . ALA A 1 376 ? -10.853 -4.663 0.423 1.00 86.44 376 ALA A O 1
ATOM 2969 N N . ILE A 1 377 ? -8.777 -4.692 -0.443 1.00 89.62 377 ILE A N 1
ATOM 2970 C CA . ILE A 1 377 ? -8.746 -6.158 -0.603 1.00 89.62 377 ILE A CA 1
ATOM 2971 C C . ILE A 1 377 ? -8.636 -6.887 0.745 1.00 89.62 377 ILE A C 1
ATOM 2973 O O . ILE A 1 377 ? -9.208 -7.962 0.908 1.00 89.62 377 ILE A O 1
ATOM 2977 N N . LEU A 1 378 ? -7.967 -6.286 1.732 1.00 86.44 378 LEU A N 1
ATOM 2978 C CA . LEU A 1 378 ? -7.852 -6.829 3.088 1.00 86.44 378 LEU A CA 1
ATOM 2979 C C . LEU A 1 378 ? -9.187 -6.777 3.827 1.00 86.44 378 LEU A C 1
ATOM 2981 O O . LEU A 1 378 ? -9.624 -7.793 4.367 1.00 86.44 378 LEU A O 1
ATOM 2985 N N . ASP A 1 379 ? -9.862 -5.624 3.785 1.00 81.94 379 ASP A N 1
ATOM 2986 C CA . ASP A 1 379 ? -11.189 -5.441 4.375 1.00 81.94 379 ASP A CA 1
ATOM 2987 C C . ASP A 1 379 ? -12.183 -6.444 3.758 1.00 81.94 379 ASP A C 1
ATOM 2989 O O . ASP A 1 379 ? -12.978 -7.061 4.471 1.00 81.94 379 ASP A O 1
ATOM 2993 N N . ALA A 1 380 ? -12.111 -6.659 2.438 1.00 79.56 380 ALA A N 1
ATOM 2994 C CA . ALA A 1 380 ? -12.940 -7.637 1.734 1.00 79.56 380 ALA A CA 1
ATOM 2995 C C . ALA A 1 380 ? -12.650 -9.095 2.141 1.00 79.56 380 ALA A C 1
ATOM 2997 O O . ALA A 1 380 ? -13.566 -9.915 2.122 1.00 79.56 380 ALA A O 1
ATOM 2998 N N . ALA A 1 381 ? -11.414 -9.403 2.540 1.00 83.88 381 ALA A N 1
ATOM 2999 C CA . ALA A 1 381 ? -10.995 -10.711 3.044 1.00 83.88 381 ALA A CA 1
ATOM 3000 C C . ALA A 1 381 ? -11.180 -10.881 4.571 1.00 83.88 381 ALA A C 1
ATOM 3002 O O . ALA A 1 381 ? -10.793 -11.906 5.130 1.00 83.88 381 ALA A O 1
ATOM 3003 N N . GLY A 1 382 ? -11.758 -9.896 5.273 1.00 81.19 382 GLY A N 1
ATOM 3004 C CA . GLY A 1 382 ? -11.984 -9.957 6.727 1.00 81.19 382 GLY A CA 1
ATOM 3005 C C . GLY A 1 382 ? -10.737 -9.697 7.586 1.00 81.19 382 GLY A C 1
ATOM 3006 O O . GLY A 1 382 ? -10.724 -10.000 8.786 1.00 81.19 382 GLY A O 1
ATOM 3007 N N . LEU A 1 383 ? -9.695 -9.118 6.993 1.00 82.62 383 LEU A N 1
ATOM 3008 C CA . LEU A 1 383 ? -8.426 -8.798 7.639 1.00 82.62 383 LEU A CA 1
ATOM 3009 C C . LEU A 1 383 ? -8.362 -7.305 7.961 1.00 82.62 383 LEU A C 1
ATOM 3011 O O . LEU A 1 383 ? -8.756 -6.470 7.153 1.00 82.62 383 LEU A O 1
ATOM 3015 N N . ARG A 1 384 ? -7.829 -6.956 9.136 1.00 76.19 384 ARG A N 1
ATOM 3016 C CA . ARG A 1 384 ? -7.612 -5.557 9.527 1.00 76.19 384 ARG A CA 1
ATOM 3017 C C . ARG A 1 384 ? -6.133 -5.238 9.612 1.00 76.19 384 ARG A C 1
ATOM 3019 O O . ARG A 1 384 ? -5.398 -5.923 10.318 1.00 76.19 384 ARG A O 1
ATOM 3026 N N . LEU A 1 385 ? -5.753 -4.117 9.006 1.00 75.00 385 LEU A N 1
ATOM 3027 C CA . LEU A 1 385 ? -4.439 -3.500 9.153 1.00 75.00 385 LEU A CA 1
ATOM 3028 C C . LEU A 1 385 ? -4.186 -3.008 10.588 1.00 75.00 385 LEU A C 1
ATOM 3030 O O . LEU A 1 385 ? -4.930 -2.159 11.086 1.00 75.00 385 LEU A O 1
ATOM 3034 N N . LEU A 1 386 ? -3.155 -3.549 11.252 1.00 64.50 386 LEU A N 1
ATOM 3035 C CA . LEU A 1 386 ? -2.741 -3.171 12.611 1.00 64.50 386 LEU A CA 1
ATOM 3036 C C . LEU A 1 386 ? -1.677 -2.073 12.639 1.00 64.50 386 LEU A C 1
ATOM 3038 O O . LEU A 1 386 ? -1.774 -1.162 13.455 1.00 64.50 386 LEU A O 1
ATOM 3042 N N . TYR A 1 387 ? -0.687 -2.147 11.752 1.00 58.62 387 TYR A N 1
ATOM 3043 C CA . TYR A 1 387 ? 0.389 -1.164 11.643 1.00 58.62 387 TYR A CA 1
ATOM 3044 C C . TYR A 1 387 ? 0.479 -0.709 10.189 1.00 58.62 387 TYR A C 1
ATOM 3046 O O . TYR A 1 387 ? 0.578 -1.552 9.304 1.00 58.62 387 TYR A O 1
ATOM 3054 N N . GLY A 1 388 ? 0.373 0.604 9.956 1.00 51.75 388 GLY A N 1
ATOM 3055 C CA . GLY A 1 388 ? 0.523 1.206 8.628 1.00 51.75 388 GLY A CA 1
ATOM 3056 C C . GLY A 1 388 ? 1.976 1.199 8.147 1.00 51.75 388 GLY A C 1
ATOM 3057 O O . GLY A 1 388 ? 2.850 0.617 8.787 1.00 51.75 388 GLY A O 1
ATOM 3058 N N . ILE A 1 389 ? 2.228 1.871 7.022 1.00 49.66 389 ILE A N 1
ATOM 3059 C CA . ILE A 1 389 ? 3.539 1.928 6.362 1.00 49.66 389 ILE A CA 1
ATOM 3060 C C . ILE A 1 389 ? 4.653 2.283 7.359 1.00 49.66 389 ILE A C 1
ATOM 3062 O O . ILE A 1 389 ? 4.725 3.412 7.841 1.00 49.66 389 ILE A O 1
ATOM 3066 N N . MET A 1 390 ? 5.554 1.334 7.624 1.00 45.34 390 MET A N 1
ATOM 3067 C CA . MET A 1 390 ? 6.830 1.629 8.271 1.00 45.34 390 MET A CA 1
ATOM 3068 C C . MET A 1 390 ? 7.743 2.287 7.231 1.00 45.34 390 MET A C 1
ATOM 3070 O O . MET A 1 390 ? 8.377 1.604 6.429 1.00 45.34 390 MET A O 1
ATOM 3074 N N . GLU A 1 391 ? 7.782 3.622 7.200 1.00 41.78 391 GLU A N 1
ATOM 3075 C CA . GLU A 1 391 ? 8.850 4.344 6.503 1.00 41.78 391 GLU A CA 1
ATOM 3076 C C . GLU A 1 391 ? 10.135 4.175 7.319 1.00 41.78 391 GLU A C 1
ATOM 3078 O O . GLU A 1 391 ? 10.340 4.850 8.327 1.00 41.78 391 GLU A O 1
ATOM 3083 N N . MET A 1 392 ? 10.984 3.227 6.925 1.00 40.53 392 MET A N 1
ATOM 3084 C CA . MET A 1 392 ? 12.310 3.092 7.515 1.00 40.53 392 MET A CA 1
ATOM 3085 C C . MET A 1 392 ? 13.323 3.960 6.768 1.00 40.53 392 MET A C 1
ATOM 3087 O O . MET A 1 392 ? 13.436 3.909 5.544 1.00 40.53 392 MET A O 1
ATOM 3091 N N . ASP A 1 393 ? 14.076 4.755 7.527 1.00 35.56 393 ASP A N 1
ATOM 3092 C CA . ASP A 1 393 ? 15.184 5.570 7.033 1.00 35.56 393 ASP A CA 1
ATOM 3093 C C . ASP A 1 393 ? 16.432 4.685 6.903 1.00 35.56 393 ASP A C 1
ATOM 3095 O O . ASP A 1 393 ? 17.281 4.693 7.783 1.00 35.56 393 ASP A O 1
ATOM 3099 N N . ILE A 1 394 ? 16.530 3.870 5.845 1.00 34.41 394 ILE A N 1
ATOM 3100 C CA . ILE A 1 394 ? 17.786 3.228 5.421 1.00 34.41 394 ILE A CA 1
ATOM 3101 C C . ILE A 1 394 ? 17.857 3.206 3.884 1.00 34.41 394 ILE A C 1
ATOM 3103 O O . ILE A 1 394 ? 16.888 2.930 3.187 1.00 34.41 394 ILE A O 1
ATOM 3107 N N . SER A 1 395 ? 19.057 3.524 3.398 1.00 33.69 395 SER A N 1
ATOM 3108 C CA . SER A 1 395 ? 19.717 3.462 2.079 1.00 33.69 395 SER A CA 1
ATOM 3109 C C . SER A 1 395 ? 19.224 2.539 0.932 1.00 33.69 395 SER A C 1
ATOM 3111 O O . SER A 1 395 ? 19.927 2.413 -0.075 1.00 33.69 395 SER A O 1
ATOM 3113 N N . ILE A 1 396 ? 18.031 1.949 0.950 1.00 34.12 396 ILE A N 1
ATOM 3114 C CA . ILE A 1 396 ? 17.452 1.189 -0.167 1.00 34.12 396 ILE A CA 1
ATOM 3115 C C . ILE A 1 396 ? 16.096 1.807 -0.526 1.00 34.12 396 ILE A C 1
ATOM 3117 O O . ILE A 1 396 ? 15.047 1.407 -0.044 1.00 34.12 396 ILE A O 1
ATOM 3121 N N . ARG A 1 397 ? 16.121 2.812 -1.414 1.00 35.31 397 ARG A N 1
ATOM 3122 C CA . ARG A 1 397 ? 14.929 3.275 -2.144 1.00 35.31 397 ARG A CA 1
ATOM 3123 C C . ARG A 1 397 ? 14.546 2.252 -3.214 1.00 35.31 397 ARG A C 1
ATOM 3125 O O . ARG A 1 397 ? 14.736 2.503 -4.394 1.00 35.31 397 ARG A O 1
ATOM 3132 N N . ILE A 1 398 ? 14.115 1.081 -2.771 1.00 31.53 398 ILE A N 1
ATOM 3133 C CA . ILE A 1 398 ? 13.280 0.164 -3.537 1.00 31.53 398 ILE A CA 1
ATOM 3134 C C . ILE A 1 398 ? 12.191 -0.182 -2.537 1.00 31.53 398 ILE A C 1
ATOM 3136 O O . ILE A 1 398 ? 12.461 -0.822 -1.524 1.00 31.53 398 ILE A O 1
ATOM 3140 N N . PHE A 1 399 ? 11.016 0.416 -2.725 1.00 34.53 399 PHE A N 1
ATOM 3141 C CA . PHE A 1 399 ? 9.900 0.353 -1.786 1.00 34.53 399 PHE A CA 1
ATOM 3142 C C . PHE A 1 399 ? 9.306 -1.055 -1.738 1.00 34.53 399 PHE A C 1
ATOM 3144 O O . PHE A 1 399 ? 8.190 -1.259 -2.179 1.00 34.53 399 PHE A O 1
ATOM 3151 N N . GLU A 1 400 ? 10.009 -2.008 -1.148 1.00 35.28 400 GLU A N 1
ATOM 3152 C CA . GLU A 1 400 ? 9.401 -3.174 -0.527 1.00 35.28 400 GLU A CA 1
ATOM 3153 C C . GLU A 1 400 ? 9.423 -2.910 0.972 1.00 35.28 400 GLU A C 1
ATOM 3155 O O . GLU A 1 400 ? 10.389 -3.191 1.670 1.00 35.28 400 GLU A O 1
ATOM 3160 N N . SER A 1 401 ? 8.380 -2.260 1.478 1.00 34.69 401 SER A N 1
ATOM 3161 C CA . SER A 1 401 ? 8.165 -2.201 2.926 1.00 34.69 401 SER A CA 1
ATOM 3162 C C . SER A 1 401 ? 7.151 -3.277 3.256 1.00 34.69 401 SER A C 1
ATOM 3164 O O . SER A 1 401 ? 6.110 -3.385 2.607 1.00 34.69 401 SER A O 1
ATOM 3166 N N . LEU A 1 402 ? 7.466 -4.092 4.256 1.00 36.94 402 LEU A N 1
ATOM 3167 C CA . LEU A 1 402 ? 6.514 -5.026 4.823 1.00 36.94 402 LEU A CA 1
ATOM 3168 C C . LEU A 1 402 ? 5.409 -4.202 5.493 1.00 36.94 402 LEU A C 1
ATOM 3170 O O . LEU A 1 402 ? 5.612 -3.606 6.549 1.00 36.94 402 LEU A O 1
ATOM 3174 N N . LYS A 1 403 ? 4.271 -4.050 4.817 1.00 50.09 403 LYS A N 1
ATOM 3175 C CA . LYS A 1 403 ? 3.344 -2.942 5.107 1.00 50.09 403 LYS A CA 1
ATOM 3176 C C . LYS A 1 403 ? 2.133 -3.315 5.936 1.00 50.09 403 LYS A C 1
ATOM 3178 O O . LYS A 1 403 ? 1.325 -2.438 6.217 1.00 50.09 403 LYS A O 1
ATOM 3183 N N . LEU A 1 404 ? 1.956 -4.585 6.290 1.00 44.16 404 LEU A N 1
ATOM 3184 C CA . LEU A 1 404 ? 0.698 -5.033 6.868 1.00 44.16 404 LEU A CA 1
ATOM 3185 C C . LEU A 1 404 ? 0.964 -6.139 7.894 1.00 44.16 404 LEU A C 1
ATOM 3187 O O . LEU A 1 404 ? 1.219 -7.274 7.519 1.00 44.16 404 LEU A O 1
ATOM 3191 N N . ILE A 1 405 ? 0.894 -5.808 9.185 1.00 48.03 405 ILE A N 1
ATOM 3192 C CA . ILE A 1 405 ? 0.616 -6.787 10.245 1.00 48.03 405 ILE A CA 1
ATOM 3193 C C . ILE A 1 405 ? -0.903 -6.827 10.372 1.00 48.03 405 ILE A C 1
ATOM 3195 O O . ILE A 1 405 ? -1.533 -5.796 10.617 1.00 48.03 405 ILE A O 1
ATOM 3199 N N . LEU A 1 406 ? -1.501 -7.997 10.184 1.00 49.75 406 LEU A N 1
ATOM 3200 C CA . LEU A 1 406 ? -2.956 -8.139 10.130 1.00 49.75 406 LEU A CA 1
ATOM 3201 C C . LEU A 1 406 ? -3.457 -9.006 11.275 1.00 49.75 406 LEU A C 1
ATOM 3203 O O . LEU A 1 406 ? -2.867 -10.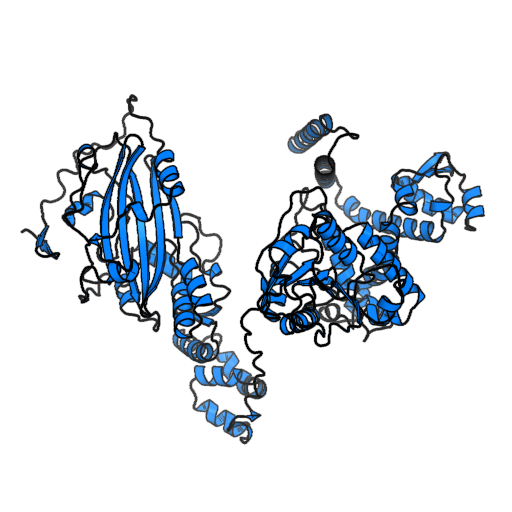047 11.548 1.00 49.75 406 LEU A O 1
ATOM 3207 N N . SER A 1 407 ? -4.549 -8.612 11.929 1.00 46.28 407 SER A N 1
ATOM 3208 C CA . SER A 1 407 ? -5.275 -9.500 12.842 1.00 46.28 407 SER A CA 1
ATOM 3209 C C . SER A 1 407 ? -6.639 -9.867 12.283 1.00 46.28 407 SER A C 1
ATOM 3211 O O . SER A 1 407 ? -7.275 -9.109 11.541 1.00 46.28 407 SER A O 1
ATOM 3213 N N . LYS A 1 408 ? -7.092 -11.060 12.668 1.00 40.84 408 LYS A N 1
ATOM 3214 C CA . LYS A 1 408 ? -8.434 -11.548 12.382 1.00 40.84 408 LYS A CA 1
ATOM 3215 C C . LYS A 1 408 ? -9.446 -10.626 13.056 1.00 40.84 408 LYS A C 1
ATOM 3217 O O . LYS A 1 408 ? -9.462 -10.497 14.282 1.00 40.84 408 LYS A O 1
ATOM 3222 N N . THR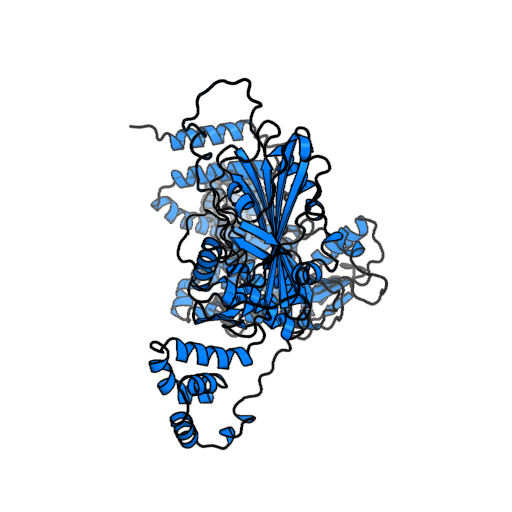 A 1 409 ? -10.306 -9.985 12.272 1.00 39.72 409 THR A N 1
ATOM 3223 C CA . THR A 1 409 ? -11.500 -9.354 12.843 1.00 39.72 409 THR A CA 1
ATOM 3224 C C . THR A 1 409 ? -12.514 -10.440 13.197 1.00 39.72 409 THR A C 1
ATOM 3226 O O . THR A 1 409 ? -12.509 -11.521 12.603 1.00 39.72 409 THR A O 1
ATOM 3229 N N . LYS A 1 410 ? -13.387 -10.193 14.189 1.00 37.59 410 LYS A N 1
ATOM 3230 C CA . LYS A 1 410 ? -14.576 -11.040 14.388 1.00 37.59 410 LYS A CA 1
ATOM 3231 C C . LYS A 1 410 ? -15.245 -11.184 13.016 1.00 37.59 410 LYS A C 1
ATOM 3233 O O . LYS A 1 410 ? -15.512 -10.144 12.414 1.00 37.59 410 LYS A O 1
ATOM 3238 N N . PRO A 1 411 ? -15.487 -12.409 12.518 1.00 32.59 411 PRO A N 1
ATOM 3239 C CA . PRO A 1 411 ? -15.962 -12.588 11.160 1.00 32.59 411 PRO A CA 1
ATOM 3240 C C . PRO A 1 411 ? -17.246 -11.783 10.984 1.00 32.59 411 PRO A C 1
ATOM 3242 O O . PRO A 1 411 ? -18.249 -12.037 11.657 1.00 32.59 411 PRO A O 1
ATOM 3245 N N . ALA A 1 412 ? -17.228 -10.820 10.063 1.00 36.66 412 ALA A N 1
ATOM 3246 C CA . ALA A 1 412 ? -18.445 -10.519 9.344 1.00 36.66 412 ALA A CA 1
ATOM 3247 C C . ALA A 1 412 ? -18.758 -11.814 8.600 1.00 36.66 412 ALA A C 1
ATOM 3249 O O . ALA A 1 412 ? -18.097 -12.141 7.619 1.00 36.66 412 ALA A O 1
ATOM 3250 N N . VAL A 1 413 ? -19.678 -12.605 9.158 1.00 32.16 413 VAL A N 1
ATOM 3251 C CA . VAL A 1 413 ? -20.225 -13.803 8.520 1.00 32.16 413 VAL A CA 1
ATOM 3252 C C . VAL A 1 413 ? -20.401 -13.474 7.037 1.00 32.16 413 VAL A C 1
ATOM 3254 O O . VAL A 1 413 ? -21.104 -12.497 6.746 1.00 32.16 413 VAL A O 1
ATOM 3257 N N . PRO A 1 414 ? -19.778 -14.215 6.100 1.00 32.16 414 PRO A N 1
ATOM 3258 C CA . PRO A 1 414 ? -20.142 -14.083 4.709 1.00 32.16 414 PRO A CA 1
ATOM 3259 C C . PRO A 1 414 ? -21.613 -14.460 4.659 1.00 32.16 414 PRO A C 1
ATOM 3261 O O . PRO A 1 414 ? -21.988 -15.619 4.837 1.00 32.16 414 PRO A O 1
ATOM 3264 N N . ILE A 1 415 ? -22.469 -13.451 4.523 1.00 35.91 415 ILE A N 1
ATOM 3265 C CA . ILE A 1 415 ? -23.887 -13.679 4.332 1.00 35.91 415 ILE A CA 1
ATOM 3266 C C . ILE A 1 415 ? -23.966 -14.314 2.947 1.00 35.91 415 ILE A C 1
ATOM 3268 O O . ILE A 1 415 ? -24.006 -13.605 1.940 1.00 35.91 415 ILE A O 1
ATOM 3272 N N . VAL A 1 416 ? -23.975 -15.648 2.889 1.00 39.06 416 VAL A N 1
ATOM 3273 C CA . VAL A 1 416 ? -24.584 -16.373 1.778 1.00 39.06 416 VAL A CA 1
ATOM 3274 C C . VAL A 1 416 ? -26.025 -15.900 1.795 1.00 39.06 416 VAL A C 1
ATOM 3276 O O . VAL A 1 416 ? -26.834 -16.363 2.595 1.00 39.06 416 VAL A O 1
ATOM 3279 N N . ARG A 1 417 ? -26.319 -14.856 1.017 1.00 46.12 417 ARG A N 1
ATOM 3280 C CA . ARG A 1 417 ? -27.671 -14.324 0.935 1.00 46.12 417 ARG A CA 1
ATOM 3281 C C . ARG A 1 417 ? -28.487 -15.421 0.259 1.00 46.12 417 ARG A C 1
ATOM 3283 O O . ARG A 1 417 ? -28.201 -15.701 -0.908 1.00 46.12 417 ARG A O 1
ATOM 3290 N N . PRO A 1 418 ? -29.454 -16.061 0.942 1.00 48.91 418 PRO A N 1
ATOM 3291 C CA . PRO A 1 418 ? -30.387 -16.931 0.246 1.00 48.91 418 PRO A CA 1
ATOM 3292 C C . PRO A 1 418 ? -30.998 -16.134 -0.907 1.00 48.91 418 PRO A C 1
ATOM 3294 O O . PRO A 1 418 ? -31.171 -14.915 -0.788 1.00 48.91 418 PRO A O 1
ATOM 3297 N N . ASN A 1 419 ? -31.292 -16.789 -2.030 1.00 62.47 419 ASN A N 1
ATOM 3298 C CA . ASN A 1 419 ? -32.015 -16.133 -3.109 1.00 62.47 419 ASN A CA 1
ATOM 3299 C C . ASN A 1 419 ? -33.349 -15.646 -2.529 1.00 62.47 419 ASN A C 1
ATOM 3301 O O . ASN A 1 419 ? -34.243 -16.447 -2.271 1.00 62.47 419 ASN A O 1
ATOM 3305 N N . ALA A 1 420 ? -33.452 -14.338 -2.266 1.00 65.69 420 ALA A N 1
ATOM 3306 C CA . ALA A 1 420 ? -34.571 -13.752 -1.531 1.00 65.69 420 ALA A CA 1
ATOM 3307 C C . ALA A 1 420 ? -35.915 -14.011 -2.220 1.00 65.69 420 ALA A C 1
ATOM 3309 O O . ALA A 1 420 ? -36.959 -13.898 -1.586 1.00 65.69 420 ALA A O 1
ATOM 3310 N N . LEU A 1 421 ? -35.890 -14.363 -3.511 1.00 73.69 421 LEU A N 1
ATOM 3311 C CA . LEU A 1 421 ? -37.067 -14.810 -4.229 1.00 73.69 421 LEU A CA 1
ATOM 3312 C C . LEU A 1 421 ? -37.473 -16.230 -3.823 1.00 73.69 421 LEU A C 1
ATOM 3314 O O . LEU A 1 421 ? -38.621 -16.417 -3.457 1.00 73.69 421 LEU A O 1
ATOM 3318 N N . GLU A 1 422 ? -36.558 -17.202 -3.842 1.00 73.88 422 GLU A N 1
ATOM 3319 C CA . GLU A 1 422 ? -36.836 -18.630 -3.578 1.00 73.88 422 GLU A CA 1
ATOM 3320 C C . GLU A 1 422 ? -37.332 -18.900 -2.154 1.00 73.88 422 GLU A C 1
ATOM 3322 O O . GLU A 1 422 ? -38.131 -19.807 -1.931 1.00 73.88 422 GLU A O 1
ATOM 3327 N N . SER A 1 423 ? -36.897 -18.090 -1.189 1.00 70.50 423 SER A N 1
ATOM 3328 C CA . SER A 1 423 ? -37.341 -18.169 0.205 1.00 70.50 423 SER A CA 1
ATOM 3329 C C . SER A 1 423 ? -38.594 -17.337 0.505 1.00 70.50 423 SER A C 1
ATOM 3331 O O . SER A 1 42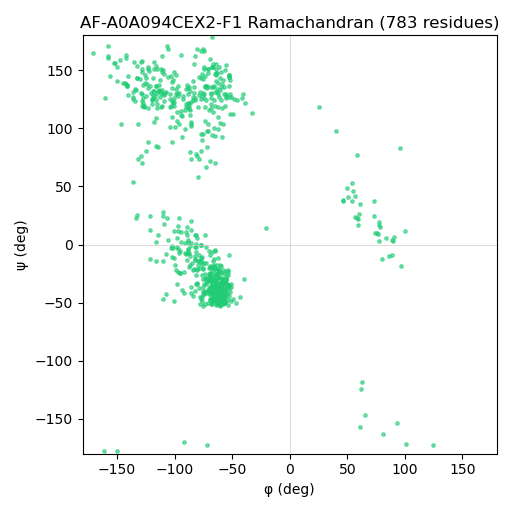3 ? -39.044 -17.293 1.651 1.00 70.50 423 SER A O 1
ATOM 3333 N N . SER A 1 424 ? -39.171 -16.673 -0.500 1.00 79.12 424 SER A N 1
ATOM 3334 C CA . SER A 1 424 ? -40.269 -15.725 -0.335 1.00 79.12 424 SER A CA 1
ATOM 3335 C C . SER A 1 424 ? -41.600 -16.248 -0.888 1.00 79.12 424 SER A C 1
ATOM 3337 O O . SER A 1 424 ? -41.621 -16.958 -1.897 1.00 79.12 424 SER A O 1
ATOM 3339 N N . PRO A 1 425 ? -42.750 -15.838 -0.311 1.00 78.69 425 PRO A N 1
ATOM 3340 C CA . PRO A 1 425 ? -44.072 -16.102 -0.885 1.00 78.69 425 PRO A CA 1
ATOM 3341 C C . PRO A 1 425 ? -44.222 -15.640 -2.342 1.00 78.69 425 PRO A C 1
ATOM 3343 O O . PRO A 1 425 ? -45.040 -16.190 -3.078 1.00 78.69 425 PRO A O 1
ATOM 3346 N N . PHE A 1 426 ? -43.416 -14.663 -2.775 1.00 83.12 426 PHE A N 1
ATOM 3347 C CA . PHE A 1 426 ? -43.418 -14.164 -4.148 1.00 83.12 426 PHE A CA 1
ATOM 3348 C C . PHE A 1 426 ? -42.884 -15.168 -5.177 1.00 83.12 426 PHE A C 1
ATOM 3350 O O . PHE A 1 426 ? -43.221 -15.028 -6.347 1.00 83.12 426 PHE A O 1
ATOM 3357 N N . TYR A 1 427 ? -42.109 -16.189 -4.779 1.00 82.00 427 TYR A N 1
ATOM 3358 C CA . TYR A 1 427 ? -41.600 -17.218 -5.702 1.00 82.00 427 TYR A CA 1
ATOM 3359 C C . TYR A 1 427 ? -42.711 -17.885 -6.521 1.00 82.00 427 TYR A C 1
ATOM 3361 O O . TYR A 1 427 ? -42.517 -18.255 -7.674 1.00 82.00 427 TYR A O 1
ATOM 3369 N N . LYS A 1 428 ? -43.886 -18.049 -5.902 1.00 83.50 428 LYS A N 1
ATOM 3370 C CA . LYS A 1 428 ? -45.039 -18.741 -6.485 1.00 83.50 428 LYS A CA 1
ATOM 3371 C C . LYS A 1 428 ? -45.956 -17.819 -7.294 1.00 83.50 428 LYS A C 1
ATOM 3373 O O . LYS A 1 428 ? -46.949 -18.299 -7.834 1.00 83.50 428 LYS A O 1
ATOM 3378 N N . LEU A 1 429 ? -45.681 -16.513 -7.333 1.00 87.50 429 LEU A N 1
ATOM 3379 C CA . LEU A 1 429 ? -46.548 -15.535 -7.986 1.00 87.50 429 LEU A CA 1
ATOM 3380 C C . LEU A 1 429 ? -46.055 -15.215 -9.405 1.00 87.50 429 LEU A C 1
ATOM 3382 O O . LEU A 1 429 ? -44.862 -14.973 -9.593 1.00 87.50 429 LEU A O 1
ATOM 3386 N N . PRO A 1 430 ? -46.961 -15.146 -10.397 1.00 88.38 430 PRO A N 1
ATOM 3387 C CA . PRO A 1 430 ? -46.643 -14.605 -11.711 1.00 88.38 430 PRO A CA 1
ATOM 3388 C C . PRO A 1 430 ? -46.166 -13.141 -11.628 1.00 88.38 430 PRO A C 1
ATOM 3390 O O . PRO A 1 430 ? -46.645 -12.395 -10.760 1.00 88.38 430 PRO A O 1
ATOM 3393 N N . PRO A 1 431 ? -45.274 -12.695 -12.534 1.00 85.94 431 PRO A N 1
ATOM 3394 C CA . PRO A 1 431 ? -44.800 -11.310 -12.598 1.00 85.94 431 PRO A CA 1
ATOM 3395 C C . PRO A 1 431 ? -45.922 -10.261 -12.625 1.00 85.94 431 PRO A C 1
ATOM 3397 O O . PRO A 1 431 ? -45.783 -9.201 -12.020 1.00 85.94 431 PRO A O 1
ATOM 3400 N N . GLU A 1 432 ? -47.058 -10.567 -13.253 1.00 87.88 432 GLU A N 1
ATOM 3401 C CA . GLU A 1 432 ? -48.219 -9.679 -13.364 1.00 87.88 432 GLU A CA 1
ATOM 3402 C C . GLU A 1 432 ? -48.852 -9.394 -11.996 1.00 87.88 432 GLU A C 1
ATOM 3404 O O . GLU A 1 432 ? -49.171 -8.246 -11.681 1.00 87.88 432 GLU A O 1
ATOM 3409 N N . LEU A 1 433 ? -48.983 -10.418 -11.142 1.00 89.44 433 LEU A N 1
ATOM 3410 C CA . LEU A 1 433 ? -49.497 -10.242 -9.780 1.00 89.44 433 LEU A CA 1
ATOM 3411 C C . LEU A 1 433 ? -48.509 -9.459 -8.914 1.00 89.44 433 LEU A C 1
ATOM 3413 O O . LEU A 1 433 ? -48.927 -8.641 -8.096 1.00 89.44 433 LEU A O 1
ATOM 3417 N N . ILE A 1 434 ? -47.204 -9.660 -9.118 1.00 88.00 434 ILE A N 1
ATOM 3418 C CA . ILE A 1 434 ? -46.165 -8.878 -8.438 1.00 88.00 434 ILE A CA 1
ATOM 3419 C C . ILE A 1 434 ? -46.283 -7.398 -8.833 1.00 88.00 434 ILE A C 1
ATOM 3421 O O . ILE A 1 434 ? -46.260 -6.536 -7.954 1.00 88.00 434 ILE A O 1
ATOM 3425 N N . CYS A 1 435 ? -46.491 -7.090 -10.117 1.00 87.19 435 CYS A N 1
ATOM 3426 C CA . CYS A 1 435 ? -46.725 -5.722 -10.583 1.00 87.19 435 CYS A CA 1
ATOM 3427 C C . CYS A 1 435 ? -47.952 -5.084 -9.914 1.00 87.19 435 CYS A C 1
ATOM 3429 O O . CYS A 1 435 ? -47.796 -4.011 -9.331 1.00 87.19 435 CYS A O 1
ATOM 3431 N N . ILE A 1 436 ? -49.102 -5.771 -9.873 1.00 88.94 436 ILE A N 1
ATOM 3432 C CA . ILE A 1 436 ? -50.330 -5.282 -9.210 1.00 88.94 436 ILE A CA 1
ATOM 3433 C C . ILE A 1 436 ? -50.092 -5.017 -7.717 1.00 88.94 436 ILE A C 1
ATOM 3435 O O . ILE A 1 436 ? -50.522 -3.992 -7.182 1.00 88.94 436 ILE A O 1
ATOM 3439 N N . ILE A 1 437 ? -49.372 -5.908 -7.027 1.00 88.62 437 ILE A N 1
ATOM 3440 C CA . ILE A 1 437 ? -48.998 -5.697 -5.621 1.00 88.62 437 ILE A CA 1
ATOM 3441 C C . ILE A 1 437 ? -48.150 -4.427 -5.497 1.00 88.62 437 ILE A C 1
ATOM 3443 O O . ILE A 1 437 ? -48.439 -3.575 -4.660 1.00 88.62 437 ILE A O 1
ATOM 3447 N N . THR A 1 438 ? -47.141 -4.253 -6.357 1.00 89.06 438 THR A N 1
ATOM 3448 C CA . THR A 1 438 ? -46.285 -3.057 -6.328 1.00 89.06 438 THR A CA 1
ATOM 3449 C C . THR A 1 438 ? -46.988 -1.772 -6.769 1.00 89.06 438 THR A C 1
ATOM 3451 O O . THR A 1 438 ? -46.485 -0.694 -6.472 1.00 89.06 438 THR A O 1
ATOM 3454 N N . ASP A 1 439 ? -48.108 -1.831 -7.495 1.00 87.44 439 ASP A N 1
ATOM 3455 C CA . ASP A 1 439 ? -48.929 -0.651 -7.834 1.00 87.44 439 ASP A CA 1
ATOM 3456 C C . ASP A 1 439 ? -49.620 -0.061 -6.600 1.00 87.44 439 ASP A C 1
ATOM 3458 O O . ASP A 1 439 ? -49.896 1.133 -6.559 1.00 87.44 439 ASP A O 1
ATOM 3462 N N . ASN A 1 440 ? -49.831 -0.878 -5.568 1.00 89.19 440 ASN A N 1
ATOM 3463 C CA . ASN A 1 440 ? -50.479 -0.475 -4.323 1.00 89.19 440 ASN A CA 1
ATOM 3464 C C . ASN A 1 440 ? -49.478 -0.139 -3.201 1.00 89.19 440 ASN A C 1
ATOM 3466 O O . ASN A 1 440 ? -49.884 0.104 -2.064 1.00 89.19 440 ASN A O 1
ATOM 3470 N N . LEU A 1 441 ? -48.172 -0.135 -3.492 1.00 88.69 441 LEU A N 1
ATOM 3471 C CA . LEU A 1 441 ? -47.122 0.161 -2.516 1.00 88.69 441 LEU A CA 1
ATOM 3472 C C . LEU A 1 441 ? -46.561 1.582 -2.695 1.00 88.69 441 LEU A C 1
ATOM 3474 O O . LEU A 1 441 ? -46.387 2.033 -3.828 1.00 88.69 441 LEU A O 1
ATOM 3478 N N . PRO A 1 442 ? -46.192 2.270 -1.595 1.00 88.44 442 PRO A N 1
ATOM 3479 C CA . PRO A 1 442 ? -45.440 3.520 -1.665 1.00 88.44 442 PRO A CA 1
ATOM 3480 C C . PRO A 1 442 ? -44.126 3.356 -2.438 1.00 88.44 442 PRO A C 1
ATOM 3482 O O . PRO A 1 442 ? -43.498 2.292 -2.402 1.00 88.44 442 PRO A O 1
ATOM 3485 N N . LEU A 1 443 ? -43.672 4.427 -3.094 1.00 86.44 443 LEU A N 1
ATOM 3486 C CA . LEU A 1 443 ? -42.487 4.403 -3.957 1.00 86.44 443 LEU A CA 1
ATOM 3487 C C . LEU A 1 443 ? -41.227 3.934 -3.211 1.00 86.44 443 LEU A C 1
ATOM 3489 O O . LEU A 1 443 ? -40.435 3.165 -3.755 1.00 86.44 443 LEU A O 1
ATOM 3493 N N . GLU A 1 444 ? -41.062 4.337 -1.950 1.00 87.31 444 GLU A N 1
ATOM 3494 C CA . GLU A 1 444 ? -39.968 3.898 -1.083 1.00 87.31 444 GLU A CA 1
ATOM 3495 C C . GLU A 1 444 ? -39.976 2.380 -0.834 1.00 87.31 444 GLU A C 1
ATOM 3497 O O . GLU A 1 444 ? -38.922 1.738 -0.807 1.00 87.31 444 GLU A O 1
ATOM 3502 N N . SER A 1 445 ? -41.159 1.779 -0.702 1.00 89.31 445 SER A N 1
ATOM 3503 C CA . SER A 1 445 ? -41.325 0.341 -0.489 1.00 89.31 445 SER A CA 1
ATOM 3504 C C . SER A 1 445 ? -41.068 -0.443 -1.772 1.00 89.31 445 SER A C 1
ATOM 3506 O O . SER A 1 445 ? -40.384 -1.463 -1.729 1.00 89.31 445 SER A O 1
ATOM 3508 N N . VAL A 1 446 ? -41.538 0.061 -2.920 1.00 88.38 446 VAL A N 1
ATOM 3509 C CA . VAL A 1 446 ? -41.245 -0.524 -4.242 1.00 88.38 446 VAL A CA 1
ATOM 3510 C C . VAL A 1 446 ? -39.744 -0.482 -4.526 1.00 88.38 446 VAL A C 1
ATOM 3512 O O . VAL A 1 446 ? -39.167 -1.476 -4.966 1.00 88.38 446 VAL A O 1
ATOM 3515 N N . GLY A 1 447 ? -39.090 0.637 -4.208 1.00 86.50 447 GLY A N 1
ATOM 3516 C CA . GLY A 1 447 ? -37.643 0.783 -4.320 1.00 86.50 447 GLY A CA 1
ATOM 3517 C C . GLY A 1 447 ? -36.880 -0.234 -3.487 1.00 86.50 447 GLY A C 1
ATOM 3518 O O . GLY A 1 447 ? -35.993 -0.913 -4.002 1.00 86.50 447 GLY A O 1
ATOM 3519 N N . SER A 1 448 ? -37.247 -0.383 -2.213 1.00 87.56 448 SER A N 1
ATOM 3520 C CA . SER A 1 448 ? -36.617 -1.355 -1.315 1.00 87.56 448 SER A CA 1
ATOM 3521 C C . SER A 1 448 ? -36.830 -2.792 -1.802 1.00 87.56 448 SER A C 1
ATOM 3523 O O . SER A 1 448 ? -35.866 -3.554 -1.882 1.00 87.56 448 SER A O 1
ATOM 3525 N N . LEU A 1 449 ? -38.052 -3.135 -2.227 1.00 87.38 449 LEU A N 1
ATOM 3526 C CA . LEU A 1 449 ? -38.378 -4.448 -2.782 1.00 87.38 449 LEU A CA 1
ATOM 3527 C C . LEU A 1 449 ? -37.555 -4.754 -4.039 1.00 87.38 449 LEU A C 1
ATOM 3529 O O . LEU A 1 449 ? -37.013 -5.853 -4.160 1.00 87.38 449 LEU A O 1
ATOM 3533 N N . SER A 1 450 ? -37.396 -3.775 -4.936 1.00 87.25 450 SER A N 1
ATOM 3534 C CA . SER A 1 450 ? -36.612 -3.937 -6.167 1.00 87.25 450 SER A CA 1
ATOM 3535 C C . SER A 1 450 ? -35.152 -4.321 -5.902 1.00 87.25 450 SER A C 1
ATOM 3537 O O . SER A 1 450 ? -34.551 -5.017 -6.710 1.00 87.25 450 SER A O 1
ATOM 3539 N N . LEU A 1 451 ? -34.583 -3.925 -4.759 1.00 85.62 451 LEU A N 1
ATOM 3540 C CA . LEU A 1 451 ? -33.188 -4.198 -4.402 1.00 85.62 451 LEU A CA 1
ATOM 3541 C C . LEU A 1 451 ? -32.978 -5.535 -3.678 1.00 85.62 451 LEU A C 1
ATOM 3543 O O . LEU A 1 451 ? -31.836 -5.914 -3.422 1.00 85.62 451 LEU A O 1
ATOM 3547 N N . SER A 1 452 ? -34.048 -6.263 -3.352 1.00 82.56 452 SER A N 1
ATOM 3548 C CA . SER A 1 452 ? -33.947 -7.524 -2.604 1.00 82.56 452 SER A CA 1
ATOM 3549 C C . SER A 1 452 ? -33.401 -8.693 -3.437 1.00 82.56 452 SER A C 1
ATOM 3551 O O . SER A 1 452 ? -32.734 -9.570 -2.890 1.00 82.56 452 SER A O 1
ATOM 3553 N N . CYS A 1 453 ? -33.629 -8.711 -4.758 1.00 82.88 453 CYS A N 1
ATOM 3554 C CA . CYS A 1 453 ? -33.083 -9.722 -5.668 1.00 82.88 453 CYS A CA 1
ATOM 3555 C C . CYS A 1 453 ? -33.018 -9.237 -7.129 1.00 82.88 453 CYS A C 1
ATOM 3557 O O . CYS A 1 453 ? -33.722 -8.310 -7.534 1.00 82.88 453 CYS A O 1
ATOM 3559 N N . ARG A 1 454 ? -32.188 -9.895 -7.953 1.00 82.75 454 ARG A N 1
ATOM 3560 C CA . ARG A 1 454 ? -32.021 -9.561 -9.384 1.00 82.75 454 ARG A CA 1
ATOM 3561 C C . ARG A 1 454 ? -33.324 -9.655 -10.207 1.00 82.75 454 ARG A C 1
ATOM 3563 O O . ARG A 1 454 ? -33.526 -8.770 -11.044 1.00 82.75 454 ARG A O 1
ATOM 3570 N N . PRO A 1 455 ? -34.209 -10.655 -10.003 1.00 84.69 455 PRO A N 1
ATOM 3571 C CA . PRO A 1 455 ? -35.487 -10.721 -10.717 1.00 84.69 455 PRO A CA 1
ATOM 3572 C C . PRO A 1 455 ? -36.404 -9.528 -10.433 1.00 84.69 455 PRO A C 1
ATOM 3574 O O . PRO A 1 455 ? -36.881 -8.898 -11.374 1.00 84.69 455 PRO A O 1
ATOM 3577 N N . PHE A 1 456 ? -36.592 -9.148 -9.163 1.00 87.25 456 PHE A N 1
ATOM 3578 C CA . PHE A 1 456 ? -37.393 -7.966 -8.821 1.00 87.25 456 PHE A CA 1
ATOM 3579 C C . PHE A 1 456 ? -36.767 -6.677 -9.316 1.00 87.25 456 PHE A C 1
ATOM 3581 O O . PHE A 1 456 ? -37.491 -5.804 -9.786 1.00 87.25 456 PHE A O 1
ATOM 3588 N N . TYR A 1 457 ? -35.439 -6.564 -9.257 1.00 86.25 457 TYR A N 1
ATOM 3589 C CA . TYR A 1 457 ? -34.760 -5.418 -9.839 1.00 86.25 457 TYR A CA 1
ATOM 3590 C C . TYR A 1 457 ? -35.101 -5.302 -11.325 1.00 86.25 457 TYR A C 1
ATOM 3592 O O . TYR A 1 457 ? -35.558 -4.258 -11.767 1.00 86.25 457 TYR A O 1
ATOM 3600 N N . SER A 1 458 ? -34.964 -6.387 -12.086 1.00 85.62 458 SER A N 1
ATOM 3601 C CA . SER A 1 458 ? -35.232 -6.385 -13.529 1.00 85.62 458 SER A CA 1
ATOM 3602 C C . SER A 1 458 ? -36.696 -6.071 -13.852 1.00 85.62 458 SER A C 1
ATOM 3604 O O . SER A 1 458 ? -36.959 -5.286 -14.758 1.00 85.62 458 SER A O 1
ATOM 3606 N N . LEU A 1 459 ? -37.634 -6.624 -13.074 1.00 86.69 459 LEU A N 1
ATOM 3607 C CA . LEU A 1 459 ? -39.075 -6.415 -13.242 1.00 86.69 459 LEU A CA 1
ATOM 3608 C C . LEU A 1 459 ? -39.513 -4.980 -12.903 1.00 86.69 459 LEU A C 1
ATOM 3610 O O . LEU A 1 459 ? -40.348 -4.406 -13.592 1.00 86.69 459 LEU A O 1
ATOM 3614 N N . LEU A 1 460 ? -38.963 -4.399 -11.833 1.00 86.25 460 LEU A N 1
ATOM 3615 C CA . LEU A 1 460 ? -39.446 -3.138 -11.256 1.00 86.25 460 LEU A CA 1
ATOM 3616 C C . LEU A 1 460 ? -38.579 -1.924 -11.621 1.00 86.25 460 LEU A C 1
ATOM 3618 O O . LEU A 1 460 ? -38.986 -0.787 -11.371 1.00 86.25 460 LEU A O 1
ATOM 3622 N N . LYS A 1 461 ? -37.396 -2.125 -12.218 1.00 81.56 461 LYS A N 1
ATOM 3623 C CA . LYS A 1 461 ? -36.441 -1.048 -12.535 1.00 81.56 461 LYS A CA 1
ATOM 3624 C C . LYS A 1 461 ? -37.056 0.044 -13.401 1.00 81.56 461 LYS A C 1
ATOM 3626 O O . LYS A 1 461 ? -36.837 1.213 -13.109 1.00 81.56 461 LYS A O 1
ATOM 3631 N N . THR A 1 462 ? -37.831 -0.296 -14.427 1.00 78.12 462 THR A N 1
ATOM 3632 C CA . THR A 1 462 ? -38.453 0.694 -15.329 1.00 78.12 462 THR A CA 1
ATOM 3633 C C . THR A 1 462 ? -39.473 1.583 -14.618 1.00 78.12 462 THR A C 1
ATOM 3635 O O . THR A 1 462 ? -39.586 2.757 -14.949 1.00 78.12 462 THR A O 1
ATOM 3638 N N . LYS A 1 463 ? -40.162 1.054 -13.603 1.00 71.12 463 LYS A N 1
ATOM 3639 C CA . LYS A 1 463 ? -41.133 1.783 -12.776 1.00 71.12 463 LYS A CA 1
ATOM 3640 C C . LYS A 1 463 ? -40.467 2.607 -11.668 1.00 71.12 463 LYS A C 1
ATOM 3642 O O . LYS A 1 463 ? -40.942 3.681 -11.310 1.00 71.12 463 LYS A O 1
ATOM 3647 N N . TYR A 1 464 ? -39.355 2.114 -11.124 1.00 70.94 464 TYR A N 1
ATOM 3648 C CA . TYR A 1 464 ? -38.630 2.768 -10.036 1.00 70.94 464 TYR A CA 1
ATOM 3649 C C . TYR A 1 464 ? -37.659 3.857 -10.529 1.00 70.94 464 TYR A C 1
ATOM 3651 O O . TYR A 1 464 ? -37.616 4.951 -9.975 1.00 70.94 464 TYR A O 1
ATOM 3659 N N . GLN A 1 465 ? -36.885 3.593 -11.585 1.00 65.62 465 GLN A N 1
ATOM 3660 C CA . GLN A 1 465 ? -35.736 4.409 -11.999 1.00 65.62 465 GLN A CA 1
ATOM 3661 C C . GLN A 1 465 ? -36.063 5.842 -12.480 1.00 65.62 465 GLN A C 1
ATOM 3663 O O . GLN A 1 465 ? -35.279 6.735 -12.143 1.00 65.62 465 GLN A O 1
ATOM 3668 N N . PRO A 1 466 ? -37.163 6.114 -13.215 1.00 60.00 466 PRO A N 1
ATOM 3669 C CA . PRO A 1 466 ? -37.550 7.482 -13.576 1.00 60.00 466 PRO A CA 1
ATOM 3670 C C . PRO A 1 466 ? -37.891 8.330 -12.345 1.00 60.00 466 PRO A C 1
ATOM 3672 O O . PRO A 1 466 ? -37.606 9.521 -12.312 1.00 60.00 466 PRO A O 1
ATOM 3675 N N . SER A 1 467 ? -38.418 7.691 -11.301 1.00 59.66 467 SER A N 1
ATOM 3676 C CA . SER A 1 467 ? -38.948 8.352 -10.113 1.00 59.66 467 SER A CA 1
ATOM 3677 C C . SER A 1 467 ? -37.851 8.766 -9.126 1.00 59.66 467 SER A C 1
ATOM 3679 O O . SER A 1 467 ? -37.988 9.809 -8.508 1.00 59.66 467 SER A O 1
ATOM 3681 N N . VAL A 1 468 ? -36.739 8.015 -9.010 1.00 57.12 468 VAL A N 1
ATOM 3682 C CA . VAL A 1 468 ? -35.682 8.199 -7.977 1.00 57.12 468 VAL A CA 1
ATOM 3683 C C . VAL A 1 468 ? -34.882 9.502 -8.101 1.00 57.12 468 VAL A C 1
ATOM 3685 O O . VAL A 1 468 ? -34.421 10.044 -7.094 1.00 57.12 468 VAL A O 1
ATOM 3688 N N . LYS A 1 469 ? -34.691 10.012 -9.322 1.00 53.47 469 LYS A N 1
ATOM 3689 C CA . LYS A 1 469 ? -33.873 11.215 -9.563 1.00 53.47 469 LYS A CA 1
ATOM 3690 C C . LYS A 1 469 ? -34.573 12.523 -9.176 1.00 53.47 469 LYS A C 1
ATOM 3692 O O . LYS A 1 469 ? -33.883 13.519 -8.989 1.00 53.47 469 LYS A O 1
ATOM 3697 N N . GLU A 1 470 ? -35.894 12.500 -9.009 1.00 59.72 470 GLU A N 1
ATOM 3698 C CA . GLU A 1 470 ? -36.729 13.673 -8.696 1.00 59.72 470 GLU A CA 1
ATOM 3699 C C . GLU A 1 470 ? -37.516 13.505 -7.384 1.00 59.72 470 GLU A C 1
ATOM 3701 O O . GLU A 1 470 ? -38.427 14.272 -7.085 1.00 59.72 470 GLU A O 1
ATOM 3706 N N . VAL A 1 471 ? -37.174 12.494 -6.579 1.00 67.31 471 VAL A N 1
ATOM 3707 C CA . VAL A 1 471 ? -37.908 12.168 -5.352 1.00 67.31 471 VAL A CA 1
ATOM 3708 C C . VAL A 1 471 ? -37.795 13.293 -4.333 1.00 67.31 471 VAL A C 1
ATOM 3710 O O . VAL A 1 471 ? -36.696 13.722 -3.977 1.00 67.31 471 VAL A O 1
ATOM 3713 N N . GLU A 1 472 ? -38.940 13.699 -3.787 1.00 79.25 472 GLU A N 1
ATOM 3714 C CA . GLU A 1 472 ? -39.002 14.601 -2.644 1.00 79.25 472 GLU A CA 1
ATOM 3715 C C . GLU A 1 472 ? -38.123 14.105 -1.487 1.00 79.25 472 GLU A C 1
ATOM 3717 O O . GLU A 1 472 ? -38.079 12.915 -1.164 1.00 79.25 472 GLU A O 1
ATOM 3722 N N . TYR A 1 473 ? -37.468 15.038 -0.797 1.00 83.88 473 TYR A N 1
ATOM 3723 C CA . TYR A 1 473 ? -36.559 14.763 0.318 1.00 83.88 473 TYR A CA 1
ATOM 3724 C C . TYR A 1 473 ? -37.086 13.693 1.299 1.00 83.88 473 TYR A C 1
ATOM 3726 O O . TYR A 1 473 ? -36.353 12.769 1.663 1.00 83.88 473 TYR A O 1
ATOM 3734 N N . LEU A 1 474 ? -38.366 13.783 1.683 1.00 82.62 474 LEU A N 1
ATOM 3735 C CA . LEU A 1 474 ? -39.011 12.885 2.645 1.00 82.62 474 LEU A CA 1
ATOM 3736 C C . LEU A 1 474 ? -39.160 11.448 2.133 1.00 82.62 474 LEU A C 1
ATOM 3738 O O . LEU A 1 474 ? -38.997 10.508 2.909 1.00 82.62 474 LEU A O 1
ATOM 3742 N N . VAL A 1 475 ? -39.452 11.259 0.848 1.00 85.06 475 VAL A N 1
ATOM 3743 C CA . VAL A 1 475 ? -39.628 9.922 0.263 1.00 85.06 475 VAL A CA 1
ATOM 3744 C C . VAL A 1 475 ? -38.269 9.226 0.138 1.00 85.06 475 VAL A C 1
ATOM 3746 O O . VAL A 1 475 ? -38.135 8.068 0.533 1.00 85.06 475 VAL A O 1
ATOM 3749 N N . MET A 1 476 ? -37.223 9.950 -0.281 1.00 86.06 476 MET A N 1
ATOM 3750 C CA . MET A 1 476 ? -35.847 9.434 -0.259 1.00 86.06 476 MET A CA 1
ATOM 3751 C C . MET A 1 476 ? -35.411 9.087 1.170 1.00 86.06 476 MET A C 1
ATOM 3753 O O . MET A 1 476 ? -34.862 8.015 1.409 1.00 86.06 476 MET A O 1
ATOM 3757 N N . GLN A 1 477 ? -35.719 9.944 2.145 1.00 86.56 477 GLN A N 1
ATOM 3758 C CA . GLN A 1 477 ? -35.382 9.690 3.542 1.00 86.56 477 GLN A CA 1
ATOM 3759 C C . GLN A 1 477 ? -36.029 8.388 4.045 1.00 86.56 477 GLN A C 1
ATOM 3761 O O . GLN A 1 477 ? -35.338 7.540 4.613 1.00 86.56 477 GLN A O 1
ATOM 3766 N N . ARG A 1 478 ? -37.332 8.186 3.793 1.00 88.25 478 ARG A N 1
ATOM 3767 C CA . ARG A 1 478 ? -38.046 6.943 4.144 1.00 88.25 478 ARG A CA 1
ATOM 3768 C C . ARG A 1 478 ? -37.444 5.722 3.455 1.00 88.25 478 ARG A C 1
ATOM 3770 O O . ARG A 1 478 ? -37.235 4.709 4.117 1.00 88.25 478 ARG A O 1
ATOM 3777 N N . PHE A 1 479 ? -37.108 5.829 2.170 1.00 89.12 479 PHE A N 1
ATOM 3778 C CA . PHE A 1 479 ? -36.437 4.765 1.424 1.00 89.12 479 PHE A CA 1
ATOM 3779 C C . PHE A 1 479 ? -35.099 4.367 2.061 1.00 89.12 479 PHE A C 1
ATOM 3781 O O . PHE A 1 479 ? -34.863 3.187 2.320 1.00 89.12 479 PHE A O 1
ATOM 3788 N N . LEU A 1 480 ? -34.246 5.335 2.404 1.00 89.94 480 LEU A N 1
ATOM 3789 C CA . LEU A 1 480 ? -32.974 5.050 3.072 1.00 89.94 480 LEU A CA 1
ATOM 3790 C C . LEU A 1 480 ? -33.178 4.423 4.458 1.00 89.94 480 LEU A C 1
ATOM 3792 O O . LEU A 1 480 ? -32.411 3.541 4.841 1.00 89.94 480 LEU A O 1
ATOM 3796 N N . TYR A 1 481 ? -34.217 4.824 5.200 1.00 89.06 481 TYR A N 1
ATOM 3797 C CA . TYR A 1 481 ? -34.576 4.193 6.476 1.00 89.06 481 TYR A CA 1
ATOM 3798 C C . TYR A 1 481 ? -35.118 2.767 6.323 1.00 89.06 481 TYR A C 1
ATOM 3800 O O . TYR A 1 481 ? -34.961 1.976 7.253 1.00 89.06 481 TYR A O 1
ATOM 3808 N N . LEU A 1 482 ? -35.726 2.413 5.186 1.00 90.19 482 LEU A N 1
ATOM 3809 C CA . LEU A 1 482 ? -36.049 1.018 4.876 1.00 90.19 482 LEU A CA 1
ATOM 3810 C C . LEU A 1 482 ? -34.762 0.218 4.645 1.00 90.19 482 LEU A C 1
ATOM 3812 O O . LEU A 1 482 ? -34.583 -0.819 5.274 1.00 90.19 482 LEU A O 1
ATOM 3816 N N . LEU A 1 483 ? -33.827 0.744 3.846 1.00 89.19 483 LEU A N 1
ATOM 3817 C CA . LEU A 1 483 ? -32.555 0.070 3.552 1.00 89.19 483 LEU A CA 1
ATOM 3818 C C . LEU A 1 483 ? -31.653 -0.101 4.777 1.00 89.19 483 LEU A C 1
ATOM 3820 O O . LEU A 1 483 ? -31.009 -1.133 4.943 1.00 89.19 483 LEU A O 1
ATOM 3824 N N . VAL A 1 484 ? -31.571 0.910 5.645 1.00 88.69 484 VAL A N 1
ATOM 3825 C CA . VAL A 1 484 ? -30.613 0.910 6.762 1.00 88.69 484 VAL A CA 1
ATOM 3826 C C . VAL A 1 484 ? -30.898 -0.171 7.812 1.00 88.69 484 VAL A C 1
ATOM 3828 O O . VAL A 1 484 ? -30.016 -0.480 8.619 1.00 88.69 484 VAL A O 1
ATOM 3831 N N . ARG A 1 485 ? -32.117 -0.734 7.814 1.00 85.81 485 ARG A N 1
ATOM 3832 C CA . ARG A 1 485 ? -32.518 -1.847 8.689 1.00 85.81 485 ARG A CA 1
ATOM 3833 C C . ARG A 1 485 ? -31.661 -3.084 8.436 1.00 85.81 485 ARG A C 1
ATOM 3835 O O . ARG A 1 485 ? -31.207 -3.696 9.397 1.00 85.81 485 ARG A O 1
ATOM 3842 N N . ASP A 1 486 ? -31.348 -3.347 7.170 1.00 83.31 486 ASP A N 1
ATOM 3843 C CA . ASP A 1 486 ? -30.556 -4.502 6.733 1.00 83.31 486 ASP A CA 1
ATOM 3844 C C . ASP A 1 486 ? -29.059 -4.181 6.588 1.00 83.31 486 ASP A C 1
ATOM 3846 O O . ASP A 1 486 ? -28.257 -5.024 6.188 1.00 83.31 486 ASP A O 1
ATOM 3850 N N . LEU A 1 487 ? -28.654 -2.948 6.910 1.00 87.38 487 LEU A N 1
ATOM 3851 C CA . LEU A 1 487 ? -27.277 -2.474 6.795 1.00 87.38 487 LEU A CA 1
ATOM 3852 C C . LEU A 1 487 ? -26.723 -2.136 8.185 1.00 87.38 487 LEU A C 1
ATOM 3854 O O . LEU A 1 487 ? -26.749 -0.966 8.593 1.00 87.38 487 LEU A O 1
ATOM 3858 N N . PRO A 1 488 ? -26.196 -3.122 8.939 1.00 85.62 488 PRO A N 1
ATOM 3859 C CA . PRO A 1 488 ? -25.790 -2.913 10.326 1.00 85.62 488 PRO A CA 1
ATOM 3860 C C . PRO A 1 488 ? -24.748 -1.797 10.456 1.00 85.62 488 PRO A C 1
ATOM 3862 O O . PRO A 1 488 ? -24.939 -0.896 11.266 1.00 85.62 488 PRO A O 1
ATOM 3865 N N . ALA A 1 489 ? -23.772 -1.756 9.549 1.00 86.88 489 ALA A N 1
ATOM 3866 C CA . ALA A 1 489 ? -22.682 -0.784 9.544 1.00 86.88 489 ALA A CA 1
ATOM 3867 C C . ALA A 1 489 ? -22.991 0.559 8.841 1.00 86.88 489 ALA A C 1
ATOM 3869 O O . ALA A 1 489 ? -22.074 1.330 8.563 1.00 86.88 489 ALA A O 1
ATOM 3870 N N . HIS A 1 490 ? -24.252 0.858 8.512 1.00 92.44 490 HIS A N 1
ATOM 3871 C CA . HIS A 1 490 ? -24.634 2.131 7.886 1.00 92.44 490 HIS A CA 1
ATOM 3872 C C . HIS A 1 490 ? -25.593 2.942 8.758 1.00 92.44 490 HIS A C 1
ATOM 3874 O O . HIS A 1 490 ? -26.405 2.386 9.492 1.00 92.44 490 HIS A O 1
ATOM 3880 N N . ILE A 1 491 ? -25.560 4.266 8.646 1.00 91.25 491 ILE A N 1
ATOM 3881 C CA . ILE A 1 491 ? -26.582 5.152 9.216 1.00 91.25 491 ILE A CA 1
ATOM 3882 C C . ILE A 1 491 ? -27.200 6.023 8.129 1.00 91.25 491 ILE A C 1
ATOM 3884 O O . ILE A 1 491 ? -26.531 6.380 7.163 1.00 91.25 491 ILE A O 1
ATOM 3888 N N . VAL A 1 492 ? -28.462 6.409 8.310 1.00 90.12 492 VAL A N 1
ATOM 3889 C CA . VAL A 1 492 ? -29.076 7.470 7.505 1.00 90.12 492 VAL A CA 1
ATOM 3890 C C . VAL A 1 492 ? -28.707 8.806 8.128 1.00 90.12 492 VAL A C 1
ATOM 3892 O O . VAL A 1 492 ? -28.951 9.042 9.314 1.00 90.12 492 VAL A O 1
ATOM 3895 N N . CYS A 1 493 ? -28.113 9.685 7.330 1.00 88.12 493 CYS A N 1
ATOM 3896 C CA . CYS A 1 493 ? -27.837 11.047 7.743 1.00 88.12 493 CYS A CA 1
ATOM 3897 C C . CYS A 1 493 ? -28.972 11.971 7.302 1.00 88.12 493 CYS A C 1
ATOM 3899 O O . CYS A 1 493 ? -29.136 12.205 6.103 1.00 88.12 493 CYS A O 1
ATOM 3901 N N . PRO A 1 494 ? -29.717 12.568 8.243 1.00 80.62 494 PRO A N 1
ATOM 3902 C CA . PRO A 1 494 ? -30.840 13.433 7.909 1.00 80.62 494 PRO A CA 1
ATOM 3903 C C . PRO A 1 494 ? -30.416 14.862 7.546 1.00 80.62 494 PRO A C 1
ATOM 3905 O O . PRO A 1 494 ? -31.239 15.760 7.486 1.00 80.62 494 PRO A O 1
ATOM 3908 N N . LYS A 1 495 ? -29.118 15.136 7.399 1.00 83.50 495 LYS A N 1
ATOM 3909 C CA . LYS A 1 495 ? -28.654 16.449 6.931 1.00 83.50 495 LYS A CA 1
ATOM 3910 C C . LYS A 1 495 ? -28.335 16.453 5.451 1.00 83.50 495 LYS A C 1
ATOM 3912 O O . LYS A 1 495 ? -28.559 17.464 4.812 1.00 83.50 495 LYS A O 1
ATOM 3917 N N . CYS A 1 496 ? -27.829 15.337 4.933 1.00 86.62 496 CYS A N 1
ATOM 3918 C CA . CYS A 1 496 ? -27.467 15.196 3.526 1.00 86.62 496 CYS A CA 1
ATOM 3919 C C . CYS A 1 496 ? -28.304 14.149 2.782 1.00 86.62 496 CYS A C 1
ATOM 3921 O O . CYS A 1 496 ? -28.031 13.882 1.615 1.00 86.62 496 CYS A O 1
ATOM 3923 N N . ASN A 1 497 ? -29.273 13.527 3.468 1.00 86.94 497 ASN A N 1
ATOM 3924 C CA . ASN A 1 497 ? -30.153 12.476 2.959 1.00 86.94 497 ASN A CA 1
ATOM 3925 C C . ASN A 1 497 ? -29.397 11.336 2.256 1.00 86.94 497 ASN A C 1
ATOM 3927 O O . ASN A 1 497 ? -29.696 10.966 1.123 1.00 86.94 497 ASN A O 1
ATOM 3931 N N . LYS A 1 498 ? -28.350 10.824 2.916 1.00 89.06 498 LYS A N 1
ATOM 3932 C CA . LYS A 1 498 ? -27.473 9.760 2.399 1.00 89.06 498 LYS A CA 1
ATOM 3933 C C . LYS A 1 498 ? -27.204 8.705 3.461 1.00 89.06 498 LYS A C 1
ATOM 3935 O O . LYS A 1 498 ? -27.270 8.979 4.661 1.00 89.06 498 LYS A O 1
ATOM 3940 N N . LEU A 1 499 ? -26.849 7.508 2.999 1.00 89.81 499 LEU A N 1
ATOM 3941 C CA . LEU A 1 499 ? -26.254 6.479 3.844 1.00 89.81 499 LEU A CA 1
ATOM 3942 C C . LEU A 1 499 ? -24.775 6.800 4.074 1.00 89.81 499 LEU A C 1
ATOM 3944 O O . LEU A 1 499 ? -24.032 7.076 3.130 1.00 89.81 499 LEU A O 1
ATOM 3948 N N . HIS A 1 500 ? -24.347 6.746 5.329 1.00 90.06 500 HIS A N 1
ATOM 3949 C CA . HIS A 1 500 ? -22.939 6.818 5.698 1.00 90.06 500 HIS A CA 1
ATOM 3950 C C . HIS A 1 500 ? -22.493 5.499 6.301 1.00 90.06 500 HIS A C 1
ATOM 3952 O O . HIS A 1 500 ? -23.170 4.943 7.165 1.00 90.06 500 HIS A O 1
ATOM 3958 N N . TYR A 1 501 ? -21.352 5.018 5.823 1.00 89.19 501 TYR A N 1
ATOM 3959 C CA . TYR A 1 501 ? -20.722 3.792 6.280 1.00 89.19 501 TYR A CA 1
ATOM 3960 C C . TYR A 1 501 ? -19.824 4.082 7.485 1.00 89.19 501 TYR A C 1
ATOM 3962 O O . TYR A 1 501 ? -19.038 5.028 7.443 1.00 89.19 501 TYR A O 1
ATOM 3970 N N . MET A 1 502 ? -19.941 3.283 8.549 1.00 88.81 502 MET A N 1
ATOM 3971 C CA . MET A 1 502 ? -19.221 3.503 9.810 1.00 88.81 502 MET A CA 1
ATOM 3972 C C . MET A 1 502 ? -17.696 3.486 9.643 1.00 88.81 502 MET A C 1
ATOM 3974 O O . MET A 1 502 ? -17.029 4.308 10.258 1.00 88.81 502 MET A O 1
ATOM 3978 N N . LEU A 1 503 ? -17.137 2.643 8.761 1.00 78.44 503 LEU A N 1
ATOM 3979 C CA . LEU A 1 503 ? -15.681 2.600 8.524 1.00 78.44 503 LEU A CA 1
ATOM 3980 C C . LEU A 1 503 ? -15.128 3.844 7.808 1.00 78.44 503 LEU A C 1
ATOM 3982 O O . LEU A 1 503 ? -13.920 4.000 7.679 1.00 78.44 503 LEU A O 1
ATOM 3986 N N . LEU A 1 504 ? -16.000 4.731 7.322 1.00 82.25 504 LEU A N 1
ATOM 3987 C CA . LEU A 1 504 ? -15.620 6.001 6.701 1.00 82.25 504 LEU A CA 1
ATOM 3988 C C . LEU A 1 504 ? -15.928 7.195 7.618 1.00 82.25 504 LEU A C 1
ATOM 3990 O O . LEU A 1 504 ? -16.076 8.319 7.128 1.00 82.25 504 LEU A O 1
ATOM 3994 N N . ALA A 1 505 ? -16.029 6.957 8.932 1.00 84.06 505 ALA A N 1
ATOM 3995 C CA . ALA A 1 505 ? -16.290 7.976 9.947 1.00 84.06 505 ALA A CA 1
ATOM 3996 C C . ALA A 1 505 ? -15.318 9.164 9.866 1.00 84.06 505 ALA A C 1
ATOM 3998 O O . ALA A 1 505 ? -15.758 10.305 10.015 1.00 84.06 505 ALA A O 1
ATOM 3999 N N . ASP A 1 506 ? -14.051 8.928 9.506 1.00 80.19 506 ASP A N 1
ATOM 4000 C CA . ASP A 1 506 ? -13.015 9.964 9.374 1.00 80.19 506 ASP A CA 1
ATOM 4001 C C . ASP A 1 506 ? -13.396 11.100 8.416 1.00 80.19 506 ASP A C 1
ATOM 4003 O O . ASP A 1 506 ? -13.034 12.259 8.620 1.00 80.19 506 ASP A O 1
ATOM 4007 N N . ARG A 1 507 ? -14.219 10.813 7.396 1.00 81.12 507 ARG A N 1
ATOM 4008 C CA . ARG A 1 507 ? -14.719 11.834 6.454 1.00 81.12 507 ARG A CA 1
ATOM 4009 C C . ARG A 1 507 ? -15.591 12.892 7.133 1.00 81.12 507 ARG A C 1
ATOM 4011 O O . ARG A 1 507 ? -15.840 13.951 6.552 1.00 81.12 507 ARG A O 1
ATOM 4018 N N . HIS A 1 508 ? -16.076 12.595 8.334 1.00 83.31 508 HIS A N 1
ATOM 4019 C CA . HIS A 1 508 ? -16.962 13.432 9.127 1.00 83.31 508 HIS A CA 1
ATOM 4020 C C . HIS A 1 508 ? -16.261 14.111 10.310 1.00 83.31 508 HIS A C 1
ATOM 4022 O O . HIS A 1 508 ? -16.947 14.813 11.056 1.00 83.31 508 HIS A O 1
ATOM 4028 N N . LEU A 1 509 ? -14.941 13.950 10.470 1.00 79.06 509 LEU A N 1
ATOM 4029 C CA . LEU A 1 509 ? -14.152 14.673 11.471 1.00 79.06 509 LEU A CA 1
ATOM 4030 C C . LEU A 1 509 ? -14.153 16.179 11.181 1.00 79.06 509 LEU A C 1
ATOM 4032 O O . LEU A 1 509 ? -14.220 16.618 10.027 1.00 79.06 509 LEU A O 1
ATOM 4036 N N . ALA A 1 510 ? -14.098 17.006 12.220 1.00 65.25 510 ALA A N 1
ATOM 4037 C CA . ALA A 1 510 ? -14.005 18.454 12.059 1.00 65.25 510 ALA A CA 1
ATOM 4038 C C . ALA A 1 510 ? -12.594 18.861 11.583 1.00 65.25 510 ALA A C 1
ATOM 4040 O O . ALA A 1 510 ? -11.595 18.372 12.098 1.00 65.25 510 ALA A O 1
ATOM 4041 N N . SER A 1 511 ? -12.501 19.766 10.601 1.00 56.66 511 SER A N 1
ATOM 4042 C CA . SER A 1 511 ? -11.224 20.409 10.232 1.00 56.66 511 SER A CA 1
ATOM 4043 C C . SER A 1 511 ? -10.803 21.385 11.341 1.00 56.66 511 SER A C 1
ATOM 4045 O O . SER A 1 511 ? -11.698 21.943 11.985 1.00 56.66 511 SER A O 1
ATOM 4047 N N . PRO A 1 512 ? -9.502 21.660 11.570 1.00 51.62 512 PRO A N 1
ATOM 4048 C CA . PRO A 1 512 ? -9.088 22.693 12.512 1.00 51.62 512 PRO A CA 1
ATOM 4049 C C . PRO A 1 512 ? -9.775 24.029 12.202 1.00 51.62 512 PRO A C 1
ATOM 4051 O O . PRO A 1 512 ? -9.744 24.523 11.066 1.00 51.62 512 PRO A O 1
ATOM 4054 N N . LEU A 1 513 ? -10.416 24.581 13.241 1.00 43.62 513 LEU A N 1
ATOM 4055 C CA . LEU A 1 513 ? -11.035 25.906 13.269 1.00 43.62 513 LEU A CA 1
ATOM 4056 C C . LEU A 1 513 ? -10.102 26.905 12.560 1.00 43.62 513 LEU A C 1
ATOM 4058 O O . LEU A 1 513 ? -8.927 26.982 12.923 1.00 43.62 513 LEU A O 1
ATOM 4062 N N . TYR A 1 514 ? -10.640 27.628 11.569 1.00 40.09 514 TYR A N 1
ATOM 4063 C CA . TYR A 1 514 ? -9.996 28.655 10.720 1.00 40.09 514 TYR A CA 1
ATOM 4064 C C . TYR A 1 514 ? -9.293 28.215 9.426 1.00 40.09 514 TYR A C 1
ATOM 4066 O O . TYR A 1 514 ? -8.786 29.067 8.696 1.00 40.09 514 TYR A O 1
ATOM 4074 N N . SER A 1 515 ? -9.334 26.938 9.045 1.00 38.84 515 SER A N 1
ATOM 4075 C CA . SER A 1 515 ? -8.973 26.563 7.669 1.00 38.84 515 SER A CA 1
ATOM 4076 C C . SER A 1 515 ? -10.026 27.103 6.684 1.00 38.84 515 SER A C 1
ATOM 4078 O O . SER A 1 515 ? -11.205 26.751 6.766 1.00 38.84 515 SER A O 1
ATOM 4080 N N . ARG A 1 516 ? -9.623 27.998 5.761 1.00 35.84 516 ARG A N 1
ATOM 4081 C CA . ARG A 1 516 ? -10.488 28.428 4.644 1.00 35.84 516 ARG A CA 1
ATOM 4082 C C . ARG A 1 516 ? -11.003 27.167 3.940 1.00 35.84 516 ARG A C 1
ATOM 4084 O O . ARG A 1 516 ? -10.181 26.306 3.621 1.00 35.84 516 ARG A O 1
ATOM 4091 N N . PRO A 1 517 ? -12.318 27.029 3.702 1.00 36.25 517 PRO A N 1
ATOM 4092 C CA . PRO A 1 517 ? -12.865 25.808 3.134 1.00 36.25 517 PRO A CA 1
ATOM 4093 C C . PRO A 1 517 ? -12.281 25.586 1.738 1.00 36.25 517 PRO A C 1
ATOM 4095 O O . PRO A 1 517 ? -12.598 26.307 0.791 1.00 36.25 517 PRO A O 1
ATOM 4098 N N . SER A 1 518 ? -11.427 24.572 1.606 1.00 42.84 518 SER A N 1
ATOM 4099 C CA . SER A 1 518 ? -11.176 23.954 0.312 1.00 42.84 518 SER A CA 1
ATOM 4100 C C . SER A 1 518 ? -12.456 23.225 -0.136 1.00 42.84 518 SER A C 1
ATOM 4102 O O . SER A 1 518 ? -13.336 22.896 0.662 1.00 42.84 518 SER A O 1
ATOM 4104 N N . LYS A 1 519 ? -12.617 23.097 -1.453 1.00 46.09 519 LYS A N 1
ATOM 4105 C CA . LYS A 1 519 ? -13.860 22.778 -2.177 1.00 46.09 519 LYS A CA 1
ATOM 4106 C C . LYS A 1 519 ? -14.764 21.703 -1.517 1.00 46.09 519 LYS A C 1
ATOM 4108 O O . LYS A 1 519 ? -14.339 20.583 -1.271 1.00 46.09 519 LYS A O 1
ATOM 4113 N N . ARG A 1 520 ? -16.057 22.057 -1.386 1.00 55.12 520 ARG A N 1
ATOM 4114 C CA . ARG A 1 520 ? -17.259 21.230 -1.093 1.00 55.12 520 ARG A CA 1
ATOM 4115 C C . ARG A 1 520 ? -17.244 20.415 0.217 1.00 55.12 520 ARG A C 1
ATOM 4117 O O . ARG A 1 520 ? -17.169 19.190 0.201 1.00 55.12 520 ARG A O 1
ATOM 4124 N N . LEU A 1 521 ? -17.465 21.085 1.353 1.00 65.56 521 LEU A N 1
ATOM 4125 C CA . LEU A 1 521 ? -17.932 20.413 2.577 1.00 65.56 521 LEU A CA 1
ATOM 4126 C C . LEU A 1 521 ? -19.318 19.780 2.347 1.00 65.56 521 LEU A C 1
ATOM 4128 O O . LEU A 1 521 ? -20.192 20.389 1.737 1.00 65.56 521 LEU A O 1
ATOM 4132 N N . SER A 1 522 ? -19.534 18.566 2.860 1.00 73.31 522 SER A N 1
ATOM 4133 C CA . SER A 1 522 ? -20.853 17.917 2.850 1.00 73.31 522 SER A CA 1
ATOM 4134 C C . SER A 1 522 ? -21.857 18.681 3.722 1.00 73.31 522 SER A C 1
ATOM 4136 O O . SER A 1 522 ? -21.481 19.153 4.796 1.00 73.31 522 SER A O 1
ATOM 4138 N N . GLU A 1 523 ? -23.136 18.698 3.344 1.00 81.44 523 GLU A N 1
ATOM 4139 C CA . GLU A 1 523 ? -24.225 19.366 4.086 1.00 81.44 523 GLU A CA 1
ATOM 4140 C C . GLU A 1 523 ? -24.279 18.980 5.574 1.00 81.44 523 GLU A C 1
ATOM 4142 O O . GLU A 1 523 ? -24.503 19.829 6.435 1.00 81.44 523 GLU A O 1
ATOM 4147 N N . CYS A 1 524 ? -23.981 17.720 5.911 1.00 82.31 524 CYS A N 1
ATOM 4148 C CA . CYS A 1 524 ? -23.930 17.270 7.302 1.00 82.31 524 CYS A CA 1
ATOM 4149 C C . CYS A 1 524 ? -22.790 17.903 8.115 1.00 82.31 524 CYS A C 1
ATOM 4151 O O . CYS A 1 524 ? -22.980 18.186 9.293 1.00 82.31 524 CYS A O 1
ATOM 4153 N N . ARG A 1 525 ? -21.641 18.190 7.489 1.00 79.25 525 ARG A N 1
ATOM 4154 C CA . ARG A 1 525 ? -20.518 18.896 8.134 1.00 79.25 525 ARG A CA 1
ATOM 4155 C C . ARG A 1 525 ? -20.793 20.389 8.269 1.00 79.25 525 ARG A C 1
ATOM 4157 O O . ARG A 1 525 ? -20.428 20.977 9.279 1.00 79.25 525 ARG A O 1
ATOM 4164 N N . LEU A 1 526 ? -21.460 20.992 7.283 1.00 77.88 526 LEU A N 1
ATOM 4165 C CA . LEU A 1 526 ? -21.901 22.386 7.378 1.00 77.88 526 LEU A CA 1
ATOM 4166 C C . LEU A 1 526 ? -22.878 22.574 8.545 1.00 77.88 526 LEU A C 1
ATOM 4168 O O . LEU A 1 526 ? -22.724 23.514 9.316 1.00 77.88 526 LEU A O 1
ATOM 4172 N N . ALA A 1 527 ? -23.818 21.642 8.728 1.00 76.69 527 ALA A N 1
ATOM 4173 C CA . ALA A 1 527 ? -24.750 21.673 9.852 1.00 76.69 527 ALA A CA 1
ATOM 4174 C C . ALA A 1 527 ? -24.045 21.596 11.221 1.00 76.69 527 ALA A C 1
ATOM 4176 O O . ALA A 1 527 ? -24.435 22.314 12.143 1.00 76.69 527 ALA A O 1
ATOM 4177 N N . ASP A 1 528 ? -23.006 20.765 11.352 1.00 79.50 528 ASP A N 1
ATOM 4178 C CA . ASP A 1 528 ? -22.219 20.659 12.589 1.00 79.50 528 ASP A CA 1
ATOM 4179 C C . ASP A 1 528 ? -21.406 21.933 12.860 1.00 79.50 528 ASP A C 1
ATOM 4181 O O . ASP A 1 528 ? -21.409 22.443 13.980 1.00 79.50 528 ASP A O 1
ATOM 4185 N N . LEU A 1 529 ? -20.796 22.514 11.821 1.00 74.62 529 LEU A N 1
ATOM 4186 C CA . LEU A 1 529 ? -20.058 23.775 11.924 1.00 74.62 529 LEU A CA 1
ATOM 4187 C C . LEU A 1 529 ? -20.966 24.941 12.348 1.00 74.62 529 LEU A C 1
ATOM 4189 O O . LEU A 1 529 ? -20.603 25.725 13.225 1.00 74.62 529 LEU A O 1
ATOM 4193 N N . SER A 1 530 ? -22.167 25.038 11.770 1.00 71.75 530 SER A N 1
ATOM 4194 C CA . SER A 1 530 ? -23.166 26.027 12.187 1.00 71.75 530 SER A CA 1
ATOM 4195 C C . SER A 1 530 ? -23.611 25.814 13.635 1.00 71.75 530 SER A C 1
ATOM 4197 O O . SER A 1 530 ? -23.746 26.786 14.373 1.00 71.75 530 SER A O 1
ATOM 4199 N N . GLY A 1 531 ? -23.800 24.558 14.060 1.00 69.75 531 GLY A N 1
ATOM 4200 C CA . GLY A 1 531 ? -24.138 24.208 15.441 1.00 69.75 531 GLY A CA 1
ATOM 4201 C C . GLY A 1 531 ? -23.058 24.613 16.449 1.00 69.75 531 GLY A C 1
ATOM 4202 O O . GLY A 1 531 ? -23.386 25.040 17.556 1.00 69.75 531 GLY A O 1
ATOM 4203 N N . HIS A 1 532 ? -21.785 24.534 16.060 1.00 70.94 532 HIS A N 1
ATOM 4204 C CA . HIS A 1 532 ? -20.671 25.016 16.871 1.00 70.94 532 HIS A CA 1
ATOM 4205 C C . HIS A 1 532 ? -20.680 26.545 17.015 1.00 70.94 532 HIS A C 1
ATOM 4207 O O . HIS A 1 532 ? -20.582 27.056 18.128 1.00 70.94 532 HIS A O 1
ATOM 4213 N N . TYR A 1 533 ? -20.883 27.279 15.913 1.00 63.59 533 TYR A N 1
ATOM 4214 C CA . TYR A 1 533 ? -20.903 28.749 15.915 1.00 63.59 533 TYR A CA 1
ATOM 4215 C C . TYR A 1 533 ? -21.969 29.340 16.855 1.00 63.59 533 TYR A C 1
ATOM 4217 O O . TYR A 1 533 ? -21.743 30.368 17.486 1.00 63.59 533 TYR A O 1
ATOM 4225 N N . ILE A 1 534 ? -23.114 28.668 16.997 1.00 63.22 534 ILE A N 1
ATOM 4226 C CA . ILE A 1 534 ? -24.207 29.086 17.893 1.00 63.22 534 ILE A CA 1
ATOM 4227 C C . ILE A 1 534 ? -24.089 28.519 19.325 1.00 63.22 534 ILE A C 1
ATOM 4229 O O . ILE A 1 534 ? -25.033 28.632 20.106 1.00 63.22 534 ILE A O 1
ATOM 4233 N N . GLY A 1 535 ? -22.969 27.870 19.674 1.00 65.44 535 GLY A N 1
ATOM 4234 C CA . GLY A 1 535 ? -22.721 27.280 21.000 1.00 65.44 535 GLY A CA 1
ATOM 4235 C C . GLY A 1 535 ? -23.499 25.989 21.292 1.00 65.44 535 GLY A C 1
ATOM 4236 O O . GLY A 1 535 ? -23.525 25.511 22.423 1.00 65.44 535 GLY A O 1
ATOM 4237 N N . GLY A 1 536 ? -24.161 25.399 20.295 1.00 69.69 536 GLY A N 1
ATOM 4238 C CA . GLY A 1 536 ? -24.980 24.194 20.456 1.00 69.69 536 GLY A CA 1
ATOM 4239 C C . GLY A 1 536 ? -24.179 22.886 20.471 1.00 69.69 536 GLY A C 1
ATOM 4240 O O . GLY A 1 536 ? -24.674 21.887 21.003 1.00 69.69 536 GLY A O 1
ATOM 4241 N N . ILE A 1 537 ? -22.957 22.887 19.923 1.00 77.69 537 ILE A N 1
ATOM 4242 C CA . ILE A 1 537 ? -22.099 21.705 19.729 1.00 77.69 537 ILE A CA 1
ATOM 4243 C C . ILE A 1 537 ? -20.644 22.005 20.169 1.00 77.69 537 ILE A C 1
ATOM 4245 O O . ILE A 1 537 ? -20.109 23.040 19.759 1.00 77.69 537 ILE A O 1
ATOM 4249 N N . PRO A 1 538 ? -19.988 21.116 20.948 1.00 79.69 538 PRO A N 1
ATOM 4250 C CA . PRO A 1 538 ? -18.571 21.219 21.306 1.00 79.69 538 PRO A CA 1
ATOM 4251 C C . PRO A 1 538 ? -17.635 21.316 20.106 1.00 79.69 538 PRO A C 1
ATOM 4253 O O . PRO A 1 538 ? -17.948 20.829 19.016 1.00 79.69 538 PRO A O 1
ATOM 4256 N N . ALA A 1 539 ? -16.461 21.916 20.301 1.00 74.56 539 ALA A N 1
ATOM 4257 C CA . ALA A 1 539 ? -15.437 21.919 19.262 1.00 74.56 539 ALA A CA 1
ATOM 4258 C C . ALA A 1 539 ? -15.045 20.481 18.875 1.00 74.56 539 ALA A C 1
ATOM 4260 O O . ALA A 1 539 ? -14.909 19.607 19.726 1.00 74.56 539 ALA A O 1
ATOM 4261 N N . GLY A 1 540 ? -14.871 20.226 17.578 1.00 75.50 540 GLY A N 1
ATOM 4262 C CA . GLY A 1 540 ? -14.457 18.909 17.084 1.00 75.50 540 GLY A CA 1
ATOM 4263 C C . GLY A 1 540 ? -15.565 17.853 16.980 1.00 75.50 540 GLY A C 1
ATOM 4264 O O . GLY A 1 540 ? -15.363 16.836 16.321 1.00 75.50 540 GLY A O 1
ATOM 4265 N N . PHE A 1 541 ? -16.748 18.090 17.555 1.00 84.75 541 PHE A N 1
ATOM 4266 C CA . PHE A 1 541 ? -17.815 17.091 17.611 1.00 84.75 541 PHE A CA 1
ATOM 4267 C C . PHE A 1 541 ? -18.504 16.871 16.255 1.00 84.75 541 PHE A C 1
ATOM 4269 O O . PHE A 1 541 ? -18.884 17.817 15.562 1.00 84.75 541 PHE A O 1
ATOM 4276 N N . SER A 1 542 ? -18.741 15.600 15.914 1.00 88.12 542 SER A N 1
ATOM 4277 C CA . SER A 1 542 ? -19.437 15.192 14.692 1.00 88.12 542 SER A CA 1
ATOM 4278 C C . SER A 1 542 ? -20.753 14.490 15.002 1.00 88.12 542 SER A C 1
ATOM 4280 O O . SER A 1 542 ? -20.804 13.387 15.551 1.00 88.12 542 SER A O 1
ATOM 4282 N N . SER A 1 543 ? -21.854 15.090 14.560 1.00 86.25 543 SER A N 1
ATOM 4283 C CA . SER A 1 543 ? -23.197 14.534 14.728 1.00 86.25 543 SER A CA 1
ATOM 4284 C C . SER A 1 543 ? -23.412 13.214 14.005 1.00 86.25 543 SER A C 1
ATOM 4286 O O . SER A 1 543 ? -24.327 12.462 14.358 1.00 86.25 543 SER A O 1
ATOM 4288 N N . THR A 1 544 ? -22.646 12.999 12.939 1.00 89.12 544 THR A N 1
ATOM 4289 C CA . THR A 1 544 ? -22.704 11.793 12.116 1.00 89.12 544 THR A CA 1
ATOM 4290 C C . THR A 1 544 ? -22.007 10.651 12.844 1.00 89.12 544 THR A C 1
ATOM 4292 O O . THR A 1 544 ? -22.614 9.598 13.031 1.00 89.12 544 THR A O 1
ATOM 4295 N N . ILE A 1 545 ? -20.797 10.899 13.353 1.00 91.75 545 ILE A N 1
ATOM 4296 C CA . ILE A 1 545 ? -20.025 9.927 14.138 1.00 91.75 545 ILE A CA 1
ATOM 4297 C C . ILE A 1 545 ? -20.766 9.565 15.430 1.00 91.75 545 ILE A C 1
ATOM 4299 O O . ILE A 1 545 ? -20.894 8.387 15.739 1.00 91.75 545 ILE A O 1
ATOM 4303 N N . PHE A 1 546 ? -21.387 10.534 16.114 1.00 91.31 546 PHE A N 1
ATOM 4304 C CA . PHE A 1 546 ? -22.279 10.265 17.250 1.00 91.31 546 PHE A CA 1
ATOM 4305 C C . PHE A 1 546 ? -23.357 9.221 16.919 1.00 91.31 546 PHE A C 1
ATOM 4307 O O . PHE A 1 546 ? -23.546 8.258 17.658 1.00 91.31 546 PHE A O 1
ATOM 4314 N N . ARG A 1 547 ? -24.060 9.367 15.790 1.00 90.38 547 ARG A N 1
ATOM 4315 C CA . ARG A 1 547 ? -25.107 8.409 15.392 1.00 90.38 547 ARG A CA 1
ATOM 4316 C C . ARG A 1 547 ? -24.532 7.039 15.044 1.00 90.38 547 ARG A C 1
ATOM 4318 O O . ARG A 1 547 ? -25.169 6.035 15.353 1.00 90.38 547 ARG A O 1
ATOM 4325 N N . MET A 1 548 ? -23.355 7.001 14.417 1.00 92.81 548 MET A N 1
ATOM 4326 C CA . MET A 1 548 ? -22.629 5.759 14.137 1.00 92.81 548 MET A CA 1
ATOM 4327 C C . MET A 1 548 ? -22.288 5.035 15.444 1.00 92.81 548 MET A C 1
ATOM 4329 O O . MET A 1 548 ? -22.682 3.883 15.611 1.00 92.81 548 MET A O 1
ATOM 4333 N N . ALA A 1 549 ? -21.664 5.739 16.395 1.00 93.56 549 ALA A N 1
ATOM 4334 C CA . ALA A 1 549 ? -21.267 5.211 17.697 1.00 93.56 549 ALA A CA 1
ATOM 4335 C C . ALA A 1 549 ? -22.468 4.663 18.475 1.00 93.56 549 ALA A C 1
ATOM 4337 O O . ALA A 1 549 ? -22.459 3.522 18.933 1.00 93.56 549 ALA A O 1
ATOM 4338 N N . MET A 1 550 ? -23.553 5.441 18.552 1.00 93.31 550 MET A N 1
ATOM 4339 C CA . MET A 1 550 ? -24.762 5.018 19.257 1.00 93.31 550 MET A CA 1
ATOM 4340 C C . MET A 1 550 ? -25.468 3.843 18.572 1.00 93.31 550 MET A C 1
ATOM 4342 O O . MET A 1 550 ? -26.059 3.011 19.261 1.00 93.31 550 MET A O 1
ATOM 4346 N N . LYS A 1 551 ? -25.423 3.741 17.235 1.00 92.00 551 LYS A N 1
ATOM 4347 C CA . LYS A 1 551 ? -25.957 2.570 16.521 1.00 92.00 551 LYS A CA 1
ATOM 4348 C C . LYS A 1 551 ? -25.126 1.320 16.821 1.00 92.00 551 LYS A C 1
ATOM 4350 O O . LYS A 1 551 ? -25.722 0.320 17.211 1.00 92.00 551 LYS A O 1
ATOM 4355 N N . ALA A 1 552 ? -23.799 1.398 16.703 1.00 91.75 552 ALA A N 1
ATOM 4356 C CA . ALA A 1 552 ? -22.893 0.289 17.011 1.00 91.75 552 ALA A CA 1
ATOM 4357 C C . ALA A 1 552 ? -23.069 -0.195 18.462 1.00 91.75 552 ALA A C 1
ATOM 4359 O O . ALA A 1 552 ? -23.255 -1.385 18.707 1.00 91.75 552 ALA A O 1
ATOM 4360 N N . HIS A 1 553 ? -23.161 0.739 19.415 1.00 92.88 553 HIS A N 1
ATOM 4361 C CA . HIS A 1 553 ? -23.386 0.422 20.826 1.00 92.88 553 HIS A CA 1
ATOM 4362 C C . HIS A 1 553 ? -24.706 -0.329 21.056 1.00 92.88 553 HIS A C 1
ATOM 4364 O O . HIS A 1 553 ? -24.742 -1.315 21.787 1.00 92.88 553 HIS A O 1
ATOM 4370 N N . ARG A 1 554 ? -25.799 0.089 20.398 1.00 91.25 554 ARG A N 1
ATOM 4371 C CA . ARG A 1 554 ? -27.097 -0.611 20.478 1.00 91.25 554 ARG A CA 1
ATOM 4372 C C . ARG A 1 554 ? -27.071 -2.010 19.872 1.00 91.25 554 ARG A C 1
ATOM 4374 O O . ARG A 1 554 ? -27.863 -2.851 20.277 1.00 91.25 554 ARG A O 1
ATOM 4381 N N . GLN A 1 555 ? -26.203 -2.241 18.895 1.00 90.56 555 GLN A N 1
ATOM 4382 C CA . GLN A 1 555 ? -26.027 -3.545 18.260 1.00 90.56 555 GLN A CA 1
ATOM 4383 C C . GLN A 1 555 ? -25.110 -4.477 19.066 1.00 90.56 555 GLN A C 1
ATOM 4385 O O . GLN A 1 555 ? -24.913 -5.617 18.662 1.00 90.56 555 GLN A O 1
ATOM 4390 N N . GLY A 1 556 ? -24.556 -4.012 20.193 1.00 90.44 556 GLY A N 1
ATOM 4391 C CA . GLY A 1 556 ? -23.586 -4.767 20.987 1.00 90.44 556 GLY A CA 1
ATOM 4392 C C . GLY A 1 556 ? -22.176 -4.782 20.386 1.00 90.44 556 GLY A C 1
ATOM 4393 O O . GLY A 1 556 ? -21.309 -5.501 20.880 1.00 90.44 556 GLY A O 1
ATOM 4394 N N . ASP A 1 557 ? -21.920 -3.985 19.343 1.00 89.38 557 ASP A N 1
ATOM 4395 C CA . ASP A 1 557 ? -20.585 -3.804 18.774 1.00 89.38 557 ASP A CA 1
ATOM 4396 C C . ASP A 1 557 ? -19.831 -2.711 19.542 1.00 89.38 557 ASP A C 1
ATOM 4398 O O . ASP A 1 557 ? -19.669 -1.571 19.098 1.00 89.38 557 ASP A O 1
ATOM 4402 N N . TYR A 1 558 ? -19.408 -3.064 20.757 1.00 89.44 558 TYR A N 1
ATOM 4403 C CA . TYR A 1 558 ? -18.721 -2.143 21.660 1.00 89.44 558 TYR A CA 1
ATOM 4404 C C . TYR A 1 558 ? -17.342 -1.719 21.147 1.00 89.44 558 TYR A C 1
ATOM 4406 O O . TYR A 1 558 ? -16.903 -0.617 21.455 1.00 89.44 558 TYR A O 1
ATOM 4414 N N . SER A 1 559 ? -16.670 -2.550 20.342 1.00 85.94 559 SER A N 1
ATOM 4415 C CA . SER A 1 559 ? -15.359 -2.211 19.778 1.00 85.94 559 SER A CA 1
ATOM 4416 C C . SER A 1 559 ? -15.481 -1.077 18.762 1.00 85.94 559 SER A C 1
ATOM 4418 O O . SER A 1 559 ? -14.816 -0.050 18.911 1.00 85.94 559 SER A O 1
ATOM 4420 N N . THR A 1 560 ? -16.394 -1.212 17.795 1.00 86.44 560 THR A N 1
ATOM 4421 C CA . THR A 1 560 ? -16.684 -0.149 16.825 1.00 86.44 560 THR A CA 1
ATOM 4422 C C . THR A 1 560 ? -17.265 1.080 17.518 1.00 86.44 560 THR A C 1
ATOM 4424 O O . THR A 1 560 ? -16.876 2.202 17.204 1.00 86.44 560 THR A O 1
ATOM 4427 N N . ALA A 1 561 ? -18.159 0.896 18.497 1.00 90.25 561 ALA A N 1
ATOM 4428 C CA . ALA A 1 561 ? -18.717 2.007 19.260 1.00 90.25 561 ALA A CA 1
ATOM 4429 C C . ALA A 1 561 ? -17.631 2.819 19.976 1.00 90.25 561 ALA A C 1
ATOM 4431 O O . ALA A 1 561 ? -17.625 4.037 19.839 1.00 90.25 561 ALA A O 1
ATOM 4432 N N . ASN A 1 562 ? -16.706 2.165 20.685 1.00 91.12 562 ASN A N 1
ATOM 4433 C CA . ASN A 1 562 ? -15.625 2.843 21.403 1.00 91.12 562 ASN A CA 1
ATOM 4434 C C . ASN A 1 562 ? -14.687 3.572 20.436 1.00 91.12 562 ASN A C 1
ATOM 4436 O O . ASN A 1 562 ? -14.444 4.756 20.623 1.00 91.12 562 ASN A O 1
ATOM 4440 N N . SER A 1 563 ? -14.284 2.928 19.336 1.00 90.25 563 SER A N 1
ATOM 4441 C CA . SER A 1 563 ? -13.465 3.581 18.304 1.00 90.25 563 SER A CA 1
ATOM 4442 C C . SER A 1 563 ? -14.145 4.826 17.718 1.00 90.25 563 SER A C 1
ATOM 4444 O O . SER A 1 563 ? -13.497 5.841 17.485 1.00 90.25 563 SER A O 1
ATOM 4446 N N . LEU A 1 564 ? -15.461 4.782 17.494 1.00 92.38 564 LEU A N 1
ATOM 4447 C CA . LEU A 1 564 ? -16.228 5.935 17.014 1.00 92.38 564 LEU A CA 1
ATOM 4448 C C . LEU A 1 564 ? -16.397 7.020 18.085 1.00 92.38 564 LEU A C 1
ATOM 4450 O O . LEU A 1 564 ? -16.464 8.199 17.747 1.00 92.38 564 LEU A O 1
ATOM 4454 N N . VAL A 1 565 ? -16.472 6.646 19.363 1.00 92.50 565 VAL A N 1
ATOM 4455 C CA . VAL A 1 565 ? -16.473 7.593 20.486 1.00 92.50 565 VAL A CA 1
ATOM 4456 C C . VAL A 1 565 ? -15.123 8.302 20.590 1.00 92.50 565 VAL A C 1
ATOM 4458 O O . VAL A 1 565 ? -15.110 9.514 20.786 1.00 92.50 565 VAL A O 1
ATOM 4461 N N . ASP A 1 566 ? -14.010 7.603 20.361 1.00 89.62 566 ASP A N 1
ATOM 4462 C CA . ASP A 1 566 ? -12.668 8.198 20.371 1.00 89.62 566 ASP A CA 1
ATOM 4463 C C . ASP A 1 566 ? -12.520 9.290 19.302 1.00 89.62 566 ASP A C 1
ATOM 4465 O O . ASP A 1 566 ? -11.926 10.335 19.557 1.00 89.62 566 ASP A O 1
ATOM 4469 N N . HIS A 1 567 ? -13.156 9.120 18.138 1.00 88.38 567 HIS A N 1
ATOM 4470 C CA . HIS A 1 567 ? -13.214 10.141 17.085 1.00 88.38 567 HIS A CA 1
ATOM 4471 C C . HIS A 1 567 ? -14.008 11.405 17.462 1.00 88.38 567 HIS A C 1
ATOM 4473 O O . HIS A 1 567 ? -13.930 12.410 16.755 1.00 88.38 567 HIS A O 1
ATOM 4479 N N . LEU A 1 568 ? -14.800 11.370 18.539 1.00 88.25 568 LEU A N 1
ATOM 4480 C CA . LEU A 1 568 ? -15.470 12.553 19.090 1.00 88.25 568 LEU A CA 1
ATOM 4481 C C . LEU A 1 568 ? -14.586 13.307 20.091 1.00 88.25 568 LEU A C 1
ATOM 4483 O O . LEU A 1 568 ? -14.968 14.397 20.524 1.00 88.25 568 LEU A O 1
ATOM 4487 N N . SER A 1 569 ? -13.427 12.748 20.446 1.00 86.31 569 SER A N 1
ATOM 4488 C CA . SER A 1 569 ? -12.433 13.428 21.263 1.00 86.31 569 SER A CA 1
ATOM 4489 C C . SER A 1 569 ? -11.660 14.445 20.428 1.00 86.31 569 SER A C 1
ATOM 4491 O O . SER A 1 569 ? -11.364 14.239 19.250 1.00 86.31 569 SER A O 1
ATOM 4493 N N . TYR A 1 570 ? -11.333 15.577 21.040 1.00 86.25 570 TYR A N 1
ATOM 4494 C CA . TYR A 1 570 ? -10.706 16.702 20.355 1.00 86.25 570 TYR A CA 1
ATOM 4495 C C . TYR A 1 570 ? -9.687 17.376 21.260 1.00 86.25 570 TYR A C 1
ATOM 4497 O O . TYR A 1 570 ? -9.956 17.581 22.439 1.00 86.25 570 TYR A O 1
ATOM 4505 N N . ARG A 1 571 ? -8.536 17.765 20.710 1.00 88.81 571 ARG A N 1
ATOM 4506 C CA . ARG A 1 571 ? -7.538 18.587 21.398 1.00 88.81 571 ARG A CA 1
ATOM 4507 C C . ARG A 1 571 ? -7.038 19.665 20.449 1.00 88.81 571 ARG A C 1
ATOM 4509 O O . ARG A 1 571 ? -6.572 19.349 19.355 1.00 88.81 571 ARG A O 1
ATOM 4516 N N . LYS A 1 572 ? -7.085 20.926 20.872 1.00 85.50 572 LYS A N 1
ATOM 4517 C CA . LYS A 1 572 ? -6.479 22.041 20.137 1.00 85.50 572 LYS A CA 1
ATOM 4518 C C . LYS A 1 572 ? -5.839 23.038 21.087 1.00 85.50 572 LYS A C 1
ATOM 4520 O O . LYS A 1 572 ? -6.449 23.411 22.083 1.00 85.50 572 LYS A O 1
ATOM 4525 N N . MET A 1 573 ? -4.641 23.486 20.727 1.00 85.06 573 MET A N 1
ATOM 4526 C CA . MET A 1 573 ? -3.992 24.640 21.334 1.00 85.06 573 MET A CA 1
ATOM 4527 C C . MET A 1 573 ? -4.174 25.856 20.419 1.00 85.06 573 MET A C 1
ATOM 4529 O O . MET A 1 573 ? -3.790 25.820 19.249 1.00 85.06 573 MET A O 1
ATOM 4533 N N . ASP A 1 574 ? -4.767 26.920 20.944 1.00 77.19 574 ASP A N 1
ATOM 4534 C CA . ASP A 1 574 ? -5.005 28.183 20.257 1.00 77.19 574 ASP A CA 1
ATOM 4535 C C . ASP A 1 574 ? -4.127 29.284 20.856 1.00 77.19 574 ASP A C 1
ATOM 4537 O O . ASP A 1 574 ? -4.073 29.472 22.070 1.00 77.19 574 ASP A O 1
ATOM 4541 N N . LYS A 1 575 ? -3.468 30.058 19.989 1.00 73.62 575 LYS A N 1
ATOM 4542 C CA . LYS A 1 575 ? -2.870 31.343 20.366 1.00 73.62 575 LYS A CA 1
ATOM 4543 C C . LYS A 1 575 ? -3.893 32.430 20.066 1.00 73.62 575 LYS A C 1
ATOM 4545 O O . LYS A 1 575 ? -4.218 32.670 18.904 1.00 73.62 575 LYS A O 1
ATOM 4550 N N . LEU A 1 576 ? -4.442 33.039 21.108 1.00 64.94 576 LEU A N 1
ATOM 4551 C CA . LEU A 1 576 ? -5.463 34.072 20.981 1.00 64.94 576 LEU A CA 1
ATOM 4552 C C . LEU A 1 576 ? -4.813 35.436 20.714 1.00 64.94 576 LEU A C 1
ATOM 4554 O O . LEU A 1 576 ? -3.663 35.693 21.082 1.00 64.94 576 LEU A O 1
ATOM 4558 N N . MET A 1 577 ? -5.578 36.336 20.092 1.00 53.56 577 MET A N 1
ATOM 4559 C CA . MET A 1 577 ? -5.200 37.748 19.974 1.00 53.56 577 MET A CA 1
ATOM 4560 C C . MET A 1 577 ? -4.873 38.292 21.374 1.00 53.56 577 MET A C 1
ATOM 4562 O O . MET A 1 577 ? -5.617 38.003 22.309 1.00 53.56 577 MET A O 1
ATOM 4566 N N . LEU A 1 578 ? -3.783 39.063 21.501 1.00 54.50 578 LEU A N 1
ATOM 4567 C CA . LEU A 1 578 ? -3.162 39.548 22.756 1.00 54.50 578 LEU A CA 1
ATOM 4568 C C . LEU A 1 578 ? -2.183 38.578 23.462 1.00 54.50 578 LEU A C 1
ATOM 4570 O O . LEU A 1 578 ? -1.662 38.926 24.516 1.00 54.50 578 LEU A O 1
ATOM 4574 N N . GLY A 1 579 ? -1.857 37.418 22.876 1.00 56.72 579 GLY A N 1
ATOM 4575 C CA . GLY A 1 579 ? -0.757 36.552 23.344 1.00 56.72 579 GLY A CA 1
ATOM 4576 C C . GLY A 1 579 ? -1.139 35.491 24.383 1.00 56.72 579 GLY A C 1
ATOM 4577 O O . GLY A 1 579 ? -0.262 34.788 24.881 1.00 56.72 579 GLY A O 1
ATOM 4578 N N . PHE A 1 580 ? -2.433 35.342 24.683 1.00 66.81 580 PHE A N 1
ATOM 4579 C CA . PHE A 1 580 ? -2.948 34.265 25.531 1.00 66.81 580 PHE A CA 1
ATOM 4580 C C . PHE A 1 580 ? -2.879 32.911 24.822 1.00 66.81 580 PHE A C 1
ATOM 4582 O O . PHE A 1 580 ? -3.032 32.820 23.599 1.00 66.81 580 PHE A O 1
ATOM 4589 N N . VAL A 1 581 ? -2.733 31.850 25.611 1.00 77.56 581 VAL A N 1
ATOM 4590 C CA . VAL A 1 581 ? -2.817 30.468 25.133 1.00 77.56 581 VAL A CA 1
ATOM 4591 C C . VAL A 1 581 ? -4.088 29.831 25.673 1.00 77.56 581 VAL A C 1
ATOM 4593 O O . VAL A 1 581 ? -4.368 29.912 26.868 1.00 77.56 581 VAL A O 1
ATOM 4596 N N . GLY A 1 582 ? -4.866 29.222 24.781 1.00 83.69 582 GLY A N 1
ATOM 4597 C CA . GLY A 1 582 ? -6.063 28.461 25.108 1.00 83.69 582 GLY A CA 1
ATOM 4598 C C . GLY A 1 582 ? -5.906 26.995 24.723 1.00 83.69 582 GLY A C 1
ATOM 4599 O O . GLY A 1 582 ? -5.604 26.697 23.573 1.00 83.69 582 GLY A O 1
ATOM 4600 N N . LEU A 1 583 ? -6.151 26.077 25.652 1.00 87.31 583 LEU A N 1
ATOM 4601 C CA . LEU A 1 583 ? -6.269 24.646 25.387 1.00 87.31 583 LEU A CA 1
ATOM 4602 C C . LEU A 1 583 ? -7.745 24.258 25.385 1.00 87.31 583 LEU A C 1
ATOM 4604 O O . LEU A 1 583 ? -8.454 24.485 26.361 1.00 87.31 583 LEU A O 1
ATOM 4608 N N . HIS A 1 584 ? -8.213 23.663 24.296 1.00 87.88 584 HIS A N 1
ATOM 4609 C CA . HIS A 1 584 ? -9.560 23.115 24.177 1.00 87.88 584 HIS A CA 1
ATOM 4610 C C . HIS A 1 584 ? -9.460 21.591 24.103 1.00 87.88 584 HIS A C 1
ATOM 4612 O O . HIS A 1 584 ? -8.855 21.061 23.167 1.00 87.88 584 HIS A O 1
ATOM 4618 N N . LYS A 1 585 ? -10.059 20.887 25.066 1.00 90.12 585 LYS A N 1
ATOM 4619 C CA . LYS A 1 585 ? -10.116 19.422 25.123 1.00 90.12 585 LYS A CA 1
ATOM 4620 C C . LYS A 1 585 ? -11.559 18.950 25.178 1.00 90.12 585 LYS A C 1
ATOM 4622 O O . LYS A 1 585 ? -12.355 19.490 25.934 1.00 90.12 585 LYS A O 1
ATOM 4627 N N . THR A 1 586 ? -11.895 17.939 24.390 1.00 90.25 586 THR A N 1
ATOM 4628 C CA . THR A 1 586 ? -13.188 17.255 24.436 1.00 90.25 586 THR A CA 1
ATOM 4629 C C . THR A 1 586 ? -12.962 15.761 24.570 1.00 90.25 586 THR A C 1
ATOM 4631 O O . THR A 1 586 ? -12.109 15.211 23.878 1.00 90.25 586 THR A O 1
ATOM 4634 N N . GLU A 1 587 ? -13.741 15.119 25.432 1.00 91.94 587 GLU A N 1
ATOM 4635 C CA . GLU A 1 587 ? -13.787 13.670 25.612 1.00 91.94 587 GLU A CA 1
ATOM 4636 C C . GLU A 1 587 ? -15.241 13.207 25.627 1.00 91.94 587 GLU A C 1
ATOM 4638 O O . GLU A 1 587 ? -16.122 13.884 26.162 1.00 91.94 587 GLU A O 1
ATOM 4643 N N . ALA A 1 588 ? -15.495 12.041 25.045 1.00 93.19 588 ALA A N 1
ATOM 4644 C CA . ALA A 1 588 ? -16.823 11.461 24.939 1.00 93.19 588 ALA A CA 1
ATOM 4645 C C . ALA A 1 588 ? -16.863 10.072 25.586 1.00 93.19 588 ALA A C 1
ATOM 4647 O O . ALA A 1 588 ? -15.874 9.346 25.610 1.00 93.19 588 ALA A O 1
ATOM 4648 N N . ARG A 1 589 ? -18.024 9.691 26.120 1.00 93.12 589 ARG A N 1
ATOM 4649 C CA . ARG A 1 589 ? -18.242 8.392 26.762 1.00 93.12 589 ARG A CA 1
ATOM 4650 C C . ARG A 1 589 ? -19.689 7.963 26.610 1.00 93.12 589 ARG A C 1
ATOM 4652 O O . ARG A 1 589 ? -20.595 8.777 26.762 1.00 93.12 589 ARG A O 1
ATOM 4659 N N . ILE A 1 590 ? -19.925 6.678 26.366 1.00 93.25 590 ILE A N 1
ATOM 4660 C CA . ILE A 1 590 ? -21.277 6.116 26.438 1.00 93.25 590 ILE A CA 1
ATOM 4661 C C . ILE A 1 590 ? -21.502 5.566 27.843 1.00 93.25 590 ILE A C 1
ATOM 4663 O O . ILE A 1 590 ? -20.741 4.725 28.315 1.00 93.25 590 ILE A O 1
ATOM 4667 N N . TYR A 1 591 ? -22.565 6.021 28.500 1.00 91.38 591 TYR A N 1
ATOM 4668 C CA . TYR A 1 591 ? -22.972 5.544 29.817 1.00 91.38 591 TYR A CA 1
ATOM 4669 C C . TYR A 1 591 ? -24.488 5.337 29.843 1.00 91.38 591 TYR A C 1
ATOM 4671 O O . TYR A 1 591 ? -25.246 6.174 29.356 1.00 91.38 591 TYR A O 1
ATOM 4679 N N . HIS A 1 592 ? -24.939 4.177 30.330 1.00 88.88 592 HIS A N 1
ATOM 4680 C CA . HIS A 1 592 ? -26.359 3.780 30.358 1.00 88.88 592 HIS A CA 1
ATOM 4681 C C . HIS A 1 592 ? -27.119 4.035 29.033 1.00 88.88 592 HIS A C 1
ATOM 4683 O O . HIS A 1 592 ? -28.292 4.415 29.015 1.00 88.88 592 HIS A O 1
ATOM 4689 N N . GLY A 1 593 ? -26.443 3.824 27.897 1.00 88.12 593 GLY A N 1
ATOM 4690 C CA . GLY A 1 593 ? -27.021 3.973 26.560 1.00 88.12 593 GLY A CA 1
ATOM 4691 C C . GLY A 1 593 ? -27.209 5.416 26.073 1.00 88.12 593 GLY A C 1
ATOM 4692 O O . GLY A 1 593 ? -27.835 5.600 25.029 1.00 88.12 593 GLY A O 1
ATOM 4693 N N . SER A 1 594 ? -26.673 6.415 26.780 1.00 91.88 594 SER A N 1
ATOM 4694 C CA . SER A 1 594 ? -26.564 7.809 26.328 1.00 91.88 594 SER A CA 1
ATOM 4695 C C . SER A 1 594 ? -25.104 8.186 26.079 1.00 91.88 594 SER A C 1
ATOM 4697 O O . SER A 1 594 ? -24.215 7.698 26.776 1.00 91.88 594 SER A O 1
ATOM 4699 N N . LEU A 1 595 ? -24.852 9.075 25.114 1.00 93.06 595 LEU A N 1
ATOM 4700 C CA . LEU A 1 595 ? -23.532 9.683 24.946 1.00 93.06 595 LEU A CA 1
ATOM 4701 C C . LEU A 1 595 ? -23.403 10.907 25.859 1.00 93.06 595 LEU A C 1
ATOM 4703 O O . LEU A 1 595 ? -24.164 11.867 25.730 1.00 93.06 595 LEU A O 1
ATOM 4707 N N . TYR A 1 596 ? -22.397 10.889 26.718 1.00 93.38 596 TYR A N 1
ATOM 4708 C CA . TYR A 1 596 ? -21.970 12.014 27.530 1.00 93.38 596 TYR A CA 1
ATOM 4709 C C . TYR A 1 596 ? -20.670 12.587 26.969 1.00 93.38 596 TYR A C 1
ATOM 4711 O O . TYR A 1 596 ? -19.818 11.846 26.480 1.00 93.38 596 TYR A O 1
ATOM 4719 N N . VAL A 1 597 ? -20.515 13.904 27.031 1.00 92.94 597 VAL A N 1
ATOM 4720 C CA . VAL A 1 597 ? -19.327 14.609 26.542 1.00 92.94 597 VAL A CA 1
ATOM 4721 C C . VAL A 1 597 ? -18.871 15.611 27.587 1.00 92.94 597 VAL A C 1
ATOM 4723 O O . VAL A 1 597 ? -19.693 16.383 28.081 1.00 92.94 597 VAL A O 1
ATOM 4726 N N . ARG A 1 598 ? -17.569 15.629 27.871 1.00 93.19 598 ARG A N 1
ATOM 4727 C CA . ARG A 1 598 ? -16.902 16.707 28.599 1.00 93.19 598 ARG A CA 1
ATOM 4728 C C . ARG A 1 598 ? -16.121 17.560 27.619 1.00 93.19 598 ARG A C 1
ATOM 4730 O O . ARG A 1 598 ? -15.261 17.040 26.920 1.00 93.19 598 ARG A O 1
ATOM 4737 N N . GLU A 1 599 ? -16.371 18.861 27.611 1.00 91.31 599 GLU A N 1
ATOM 4738 C CA . GLU A 1 599 ? -15.490 19.842 26.974 1.00 91.31 599 GLU A CA 1
ATOM 4739 C C . GLU A 1 599 ? -14.862 20.719 28.056 1.00 91.31 599 GLU A C 1
ATOM 4741 O O . GLU A 1 599 ? -15.565 21.289 28.887 1.00 91.31 599 GLU A O 1
ATOM 4746 N N . GLN A 1 600 ? -13.539 20.828 28.049 1.00 91.19 600 GLN A N 1
ATOM 4747 C CA . GLN A 1 600 ? -12.789 21.709 28.920 1.00 91.19 600 GLN A CA 1
ATOM 4748 C C . GLN A 1 600 ? -12.018 22.719 28.079 1.00 91.19 600 GLN A C 1
ATOM 4750 O O . GLN A 1 600 ? -11.294 22.362 27.148 1.00 91.19 600 GLN A O 1
ATOM 4755 N N . LYS A 1 601 ? -12.174 23.992 28.428 1.00 88.25 601 LYS A N 1
ATOM 4756 C CA . LYS A 1 601 ? -11.427 25.102 27.850 1.00 88.25 601 LYS A CA 1
ATOM 4757 C C . LYS A 1 601 ? -10.575 25.719 28.948 1.00 88.25 601 LYS A C 1
ATOM 4759 O O . LYS A 1 601 ? -11.114 26.150 29.965 1.00 88.25 601 LYS A O 1
ATOM 4764 N N . VAL A 1 602 ? -9.264 25.729 28.749 1.00 88.81 602 VAL A N 1
ATOM 4765 C CA . VAL A 1 602 ? -8.289 26.257 29.705 1.00 88.81 602 VAL A CA 1
ATOM 4766 C C . VAL A 1 602 ? -7.584 27.434 29.076 1.00 88.81 602 VAL A C 1
ATOM 4768 O O . VAL A 1 602 ? -7.005 27.301 28.004 1.00 88.81 602 VAL A O 1
ATOM 4771 N N . TYR A 1 603 ? -7.624 28.580 29.739 1.00 83.50 603 TYR A N 1
ATOM 4772 C CA . TYR A 1 603 ? -7.024 29.807 29.234 1.00 83.50 603 TYR A CA 1
ATOM 4773 C C . TYR A 1 603 ? -5.957 30.295 30.196 1.00 83.50 603 TYR A C 1
ATOM 4775 O O . TYR A 1 603 ? -6.255 30.558 31.361 1.00 83.50 603 TYR A O 1
ATOM 4783 N N . MET A 1 604 ? -4.725 30.413 29.702 1.00 80.75 604 MET A N 1
ATOM 4784 C CA . MET A 1 604 ? -3.601 30.908 30.487 1.00 80.75 604 MET A CA 1
ATOM 4785 C C . MET A 1 604 ? -3.528 32.431 30.400 1.00 80.75 604 MET A C 1
ATOM 4787 O O . MET A 1 604 ? -3.386 32.990 29.312 1.00 80.75 604 MET A O 1
ATOM 4791 N N . VAL A 1 605 ? -3.601 33.089 31.554 1.00 74.50 605 VAL A N 1
ATOM 4792 C CA . VAL A 1 605 ? -3.533 34.542 31.741 1.00 74.50 605 VAL A CA 1
ATOM 4793 C C . VAL A 1 605 ? -2.181 34.909 32.367 1.00 74.50 605 VAL A C 1
ATOM 4795 O O . VAL A 1 605 ? -1.816 34.311 33.376 1.00 74.50 605 VAL A O 1
ATOM 4798 N N . PRO A 1 606 ? -1.426 35.894 31.844 1.00 69.94 606 PRO A N 1
ATOM 4799 C CA . PRO A 1 606 ? -0.168 36.320 32.455 1.00 69.94 606 PRO A CA 1
ATOM 4800 C C . PRO A 1 606 ? -0.348 36.777 33.908 1.00 69.94 606 PRO A C 1
ATOM 4802 O O . PRO A 1 606 ? -1.298 37.493 34.221 1.00 69.94 606 PRO A O 1
ATOM 4805 N N . ALA A 1 607 ? 0.608 36.449 34.783 1.00 64.88 607 ALA A N 1
ATOM 4806 C CA . ALA A 1 607 ? 0.562 36.826 36.202 1.00 64.88 607 ALA A CA 1
ATOM 4807 C C . ALA A 1 607 ? 0.572 38.354 36.436 1.00 64.88 607 ALA A C 1
ATOM 4809 O O . ALA A 1 607 ? 0.146 38.827 37.485 1.00 64.88 607 ALA A O 1
ATOM 4810 N N . SER A 1 608 ? 1.047 39.133 35.457 1.00 58.94 608 SER A N 1
ATOM 4811 C CA . SER A 1 608 ? 1.080 40.602 35.484 1.00 58.94 608 SER A CA 1
ATOM 4812 C C . SER A 1 608 ? -0.261 41.268 35.149 1.00 58.94 608 SER A C 1
ATOM 4814 O O . SER A 1 608 ? -0.417 42.468 35.380 1.00 58.94 608 SER A O 1
ATOM 4816 N N . GLN A 1 609 ? -1.226 40.526 34.598 1.00 59.00 609 GLN A N 1
ATOM 4817 C CA . GLN A 1 609 ? -2.521 41.062 34.182 1.00 59.00 609 GLN A CA 1
ATOM 4818 C C . GLN A 1 609 ? -3.546 40.987 35.319 1.00 59.00 609 GLN A C 1
ATOM 4820 O O . GLN A 1 609 ? -3.709 39.953 35.967 1.00 59.00 609 GLN A O 1
ATOM 4825 N N . LYS A 1 610 ? -4.285 42.081 35.537 1.00 55.94 610 LYS A N 1
ATOM 4826 C CA . LYS A 1 610 ? -5.418 42.099 36.472 1.00 55.94 610 LYS A CA 1
ATOM 4827 C C . LYS A 1 610 ? -6.660 41.542 35.776 1.00 55.94 610 LYS A C 1
ATOM 4829 O O . LYS A 1 610 ? -7.053 42.021 34.718 1.00 55.94 610 LYS A O 1
ATOM 4834 N N . ILE A 1 611 ? -7.276 40.536 36.384 1.00 55.56 611 ILE A N 1
ATOM 4835 C CA . ILE A 1 611 ? -8.559 39.969 35.958 1.00 55.56 611 ILE A CA 1
ATOM 4836 C C . ILE A 1 611 ? -9.688 40.837 36.564 1.00 55.56 611 ILE A C 1
ATOM 4838 O O . ILE A 1 611 ? -9.531 41.273 37.709 1.00 55.56 611 ILE A O 1
ATOM 4842 N N . PRO A 1 612 ? -10.800 41.126 35.851 1.00 52.28 612 PRO A N 1
ATOM 4843 C CA . PRO A 1 612 ? -11.206 40.616 34.537 1.00 52.28 612 PRO A CA 1
ATOM 4844 C C . PRO A 1 612 ? -10.576 41.360 33.350 1.00 52.28 612 PRO A C 1
ATOM 4846 O O . PRO A 1 612 ? -10.649 42.581 33.240 1.00 52.28 612 PRO A O 1
ATOM 4849 N N . LEU A 1 613 ? -10.016 40.594 32.411 1.00 56.53 613 LEU A N 1
ATOM 4850 C CA . LEU A 1 613 ? -9.522 41.107 31.133 1.00 56.53 613 LEU A CA 1
ATOM 4851 C C . LEU A 1 613 ? -10.684 41.338 30.146 1.00 56.53 613 LEU A C 1
ATOM 4853 O O . LEU A 1 613 ? -11.616 40.527 30.112 1.00 56.53 613 LEU A O 1
ATOM 4857 N N . PRO A 1 614 ? -10.635 42.388 29.301 1.00 51.34 614 PRO A N 1
ATOM 4858 C CA . PRO A 1 614 ? -11.612 42.617 28.240 1.00 51.34 614 PRO A CA 1
ATOM 4859 C C . PRO A 1 614 ? -11.401 41.592 27.120 1.00 51.34 614 PRO A C 1
ATOM 4861 O O . PRO A 1 614 ? -10.704 41.831 26.136 1.00 51.34 614 PRO A O 1
ATOM 4864 N N . TRP A 1 615 ? -11.977 40.408 27.290 1.00 56.62 615 TRP A N 1
ATOM 4865 C CA . TRP A 1 615 ? -11.880 39.343 26.307 1.00 56.62 615 TRP A CA 1
ATOM 4866 C C . TRP A 1 615 ? -13.151 39.256 25.460 1.00 56.62 615 TRP A C 1
ATOM 4868 O O . TRP A 1 615 ? -14.238 38.997 25.972 1.00 56.62 615 TRP A O 1
ATOM 4878 N N . TYR A 1 616 ? -12.983 39.447 24.150 1.00 50.16 616 TYR A N 1
ATOM 4879 C CA . TYR A 1 616 ? -14.041 39.420 23.133 1.00 50.16 616 TYR A CA 1
ATOM 4880 C C . TYR A 1 616 ? -14.178 38.074 22.388 1.00 50.16 616 TYR A C 1
ATOM 4882 O O . TYR A 1 616 ? -14.781 38.011 21.319 1.00 50.16 616 TYR A O 1
ATOM 4890 N N . GLY A 1 617 ? -13.603 36.988 22.916 1.00 51.78 617 GLY A N 1
ATOM 4891 C CA . GLY A 1 617 ? -13.739 35.645 22.350 1.00 51.78 617 GLY A CA 1
ATOM 4892 C C . GLY A 1 617 ? -14.875 34.893 23.032 1.00 51.78 617 GLY A C 1
ATOM 4893 O O . GLY A 1 617 ? -14.765 34.545 24.204 1.00 51.78 617 GLY A O 1
ATOM 4894 N N . GLY A 1 618 ? -15.967 34.637 22.313 1.00 57.81 618 GLY A N 1
ATOM 4895 C CA . GLY A 1 618 ? -17.086 33.873 22.857 1.00 57.81 618 GLY A CA 1
ATOM 4896 C C . GLY A 1 618 ? -16.715 32.411 23.093 1.00 57.81 618 GLY A C 1
ATOM 4897 O O . GLY A 1 618 ? -16.348 31.706 22.157 1.00 57.81 618 GLY A O 1
ATOM 4898 N N . PHE A 1 619 ? -16.835 31.948 24.337 1.00 66.50 619 PHE A N 1
ATOM 4899 C CA . PHE A 1 619 ? -16.609 30.548 24.714 1.00 66.50 619 PHE A CA 1
ATOM 4900 C C . PHE A 1 619 ? -17.899 29.784 25.042 1.00 66.50 619 PHE A C 1
ATOM 4902 O O . PHE A 1 619 ? -17.804 28.571 25.187 1.00 66.50 619 PHE A O 1
ATOM 4909 N N . GLY A 1 620 ? -19.059 30.459 25.116 1.00 69.75 620 GLY A N 1
ATOM 4910 C CA . GLY A 1 620 ? -20.443 29.941 25.116 1.00 69.75 620 GLY A CA 1
ATOM 4911 C C . GLY A 1 620 ? -20.701 28.505 25.611 1.00 69.75 620 GLY A C 1
ATOM 4912 O O . GLY A 1 620 ? -20.286 27.543 24.974 1.00 69.75 620 GLY A O 1
ATOM 4913 N N . ILE A 1 621 ? -21.495 28.346 26.680 1.00 78.69 621 ILE A N 1
ATOM 4914 C CA . ILE A 1 621 ? -21.839 27.025 27.256 1.00 78.69 621 ILE A CA 1
ATOM 4915 C C . ILE A 1 621 ? -22.908 26.293 26.425 1.00 78.69 621 ILE A C 1
ATOM 4917 O O . ILE A 1 621 ? -22.834 25.095 26.131 1.00 78.69 621 ILE A O 1
ATOM 4921 N N . CYS A 1 622 ? -23.967 27.019 26.070 1.00 81.38 622 CYS A N 1
ATOM 4922 C CA . CYS A 1 622 ? -25.031 26.551 25.188 1.00 81.38 622 CYS A CA 1
ATOM 4923 C C . CYS A 1 622 ? -25.753 27.748 24.560 1.00 81.38 622 CYS A C 1
ATOM 4925 O O . CYS A 1 622 ? -25.577 28.881 25.004 1.00 81.38 622 CYS A O 1
ATOM 4927 N N . SER A 1 623 ? -26.635 27.506 23.590 1.00 77.06 623 SER A N 1
ATOM 4928 C CA . SER A 1 623 ? -27.478 28.551 22.988 1.00 77.06 623 SER A CA 1
ATOM 4929 C C . SER A 1 623 ? -28.376 29.294 23.997 1.00 77.06 623 SER A C 1
ATOM 4931 O O . SER A 1 623 ? -28.773 30.427 23.739 1.00 77.06 623 SER A O 1
ATOM 4933 N N . HIS A 1 624 ? -28.671 28.694 25.157 1.00 79.75 624 HIS A N 1
ATOM 4934 C CA . HIS A 1 624 ? -29.438 29.321 26.245 1.00 79.75 624 HIS A CA 1
ATOM 4935 C C . HIS A 1 624 ? -28.583 30.131 27.227 1.00 79.75 624 HIS A C 1
ATOM 4937 O O . HIS A 1 624 ? -29.120 30.937 27.980 1.00 79.75 624 HIS A O 1
ATOM 4943 N N . ILE A 1 625 ? -27.273 29.877 27.261 1.00 79.38 625 ILE A N 1
ATOM 4944 C CA . ILE A 1 625 ? -26.300 30.534 28.141 1.00 79.38 625 ILE A CA 1
ATOM 4945 C C . ILE A 1 625 ? -25.161 31.045 27.240 1.00 79.38 625 ILE A C 1
ATOM 4947 O O . ILE A 1 625 ? -24.066 30.462 27.221 1.00 79.38 625 ILE A O 1
ATOM 4951 N N . PRO A 1 626 ? -25.425 32.081 26.417 1.00 70.81 626 PRO A N 1
ATOM 4952 C CA . PRO A 1 626 ? -24.410 32.661 25.554 1.00 70.81 626 PRO A CA 1
ATOM 4953 C C . PRO A 1 626 ? -23.439 33.474 26.416 1.00 70.81 626 PRO A C 1
ATOM 4955 O O . PRO A 1 626 ? -23.778 34.546 26.905 1.00 70.81 626 PRO A O 1
ATOM 4958 N N . LEU A 1 627 ? -22.234 32.941 26.620 1.00 71.62 627 LEU A N 1
ATOM 4959 C CA . LEU A 1 627 ? -21.117 33.659 27.234 1.00 71.62 627 LEU A CA 1
ATOM 4960 C C . LEU A 1 627 ? -20.182 34.144 26.128 1.00 71.62 627 LEU A C 1
ATOM 4962 O O . LEU A 1 627 ? -19.408 33.366 25.563 1.00 71.62 627 LEU A O 1
ATOM 4966 N N . THR A 1 628 ? -20.283 35.426 25.790 1.00 64.69 628 THR A N 1
ATOM 4967 C CA . THR A 1 628 ? -19.447 36.077 24.775 1.00 64.69 628 THR A CA 1
ATOM 4968 C C . THR A 1 628 ? -18.145 36.643 25.350 1.00 64.69 628 THR A C 1
ATOM 4970 O O . THR A 1 628 ? -17.296 37.076 24.577 1.00 64.69 628 THR A O 1
ATOM 4973 N N . GLY A 1 629 ? -17.972 36.636 26.678 1.00 66.75 629 GLY A N 1
ATOM 4974 C CA . GLY A 1 629 ? -16.745 37.067 27.353 1.00 66.75 629 GLY A CA 1
ATOM 4975 C C . GLY A 1 629 ? -16.739 36.759 28.855 1.00 66.75 629 GLY A C 1
ATOM 4976 O O . GLY A 1 629 ? -17.780 36.475 29.447 1.00 66.75 629 GLY A O 1
ATOM 4977 N N . ILE A 1 630 ? -15.558 36.834 29.479 1.00 66.94 630 ILE A N 1
ATOM 4978 C CA . ILE A 1 630 ? -15.346 36.527 30.909 1.00 66.94 630 ILE A CA 1
ATOM 4979 C C . ILE A 1 630 ? -16.130 37.471 31.830 1.00 66.94 630 ILE A C 1
ATOM 4981 O O . ILE A 1 630 ? -16.638 37.036 32.856 1.00 66.94 630 ILE A O 1
ATOM 4985 N N . SER A 1 631 ? -16.309 38.742 31.460 1.00 65.25 631 SER A N 1
ATOM 4986 C CA . SER A 1 631 ? -17.095 39.698 32.257 1.00 65.25 631 SER A CA 1
ATOM 4987 C C . SER A 1 631 ? -18.568 39.296 32.411 1.00 65.25 631 SER A C 1
ATOM 4989 O O . SER A 1 631 ? -19.223 39.703 33.364 1.00 65.25 631 SER A O 1
ATOM 4991 N N . GLN A 1 632 ? -19.100 38.454 31.523 1.00 71.69 632 GLN A N 1
ATOM 4992 C CA . GLN A 1 632 ? -20.472 37.961 31.643 1.00 71.69 632 GLN A CA 1
ATOM 4993 C C . GLN A 1 632 ? -20.621 36.872 32.706 1.00 71.69 632 GLN A C 1
ATOM 4995 O O . GLN A 1 632 ? -21.744 36.563 33.085 1.00 71.69 632 GLN A O 1
ATOM 5000 N N . LEU A 1 633 ? -19.524 36.326 33.243 1.00 72.12 633 LEU A N 1
ATOM 5001 C CA . LEU A 1 633 ? -19.566 35.408 34.385 1.00 72.12 633 LEU A CA 1
ATOM 5002 C C . LEU A 1 633 ? -20.222 36.058 35.616 1.00 72.12 633 LEU A C 1
ATOM 5004 O O . LEU A 1 633 ? -20.968 35.388 36.329 1.00 72.12 633 LEU A O 1
ATOM 5008 N N . TYR A 1 634 ? -20.060 37.376 35.797 1.00 68.81 634 TYR A N 1
ATOM 5009 C CA . TYR A 1 634 ? -20.738 38.128 36.860 1.00 68.81 634 TYR A CA 1
ATOM 5010 C C . TYR A 1 634 ? -22.266 38.113 36.723 1.00 68.81 634 TYR A C 1
ATOM 5012 O O . TYR A 1 634 ? -22.965 38.153 37.731 1.00 68.81 634 TYR A O 1
ATOM 5020 N N . TRP A 1 635 ? -22.810 37.994 35.505 1.00 68.69 635 TRP A N 1
ATOM 5021 C CA . TRP A 1 635 ? -24.259 37.849 35.303 1.00 68.69 635 TRP A CA 1
ATOM 5022 C C . TRP A 1 635 ? -24.800 36.523 35.848 1.00 68.69 635 TRP A C 1
ATOM 5024 O O . TRP A 1 635 ? -26.000 36.405 36.080 1.00 68.69 635 TRP A O 1
ATOM 5034 N N . TYR A 1 636 ? -23.920 35.545 36.071 1.00 65.94 636 TYR A N 1
ATOM 5035 C CA . TYR A 1 636 ? -24.235 34.227 36.617 1.00 65.94 636 TYR A CA 1
ATOM 5036 C C . TYR A 1 636 ? -23.715 34.042 38.051 1.00 65.94 636 TYR A C 1
ATOM 5038 O O . TYR A 1 636 ? -23.634 32.908 38.514 1.00 65.94 636 TYR A O 1
ATOM 5046 N N . ASP A 1 637 ? -23.383 35.140 38.746 1.00 69.12 637 ASP A N 1
ATOM 5047 C CA . ASP A 1 637 ? -22.853 35.152 40.121 1.00 69.12 637 ASP A CA 1
ATOM 5048 C C . ASP A 1 637 ? -21.527 34.379 40.288 1.00 69.12 637 ASP A C 1
ATOM 5050 O O . ASP A 1 637 ? -21.135 33.958 41.376 1.00 69.12 637 ASP A O 1
ATOM 5054 N N . ILE A 1 638 ? -20.792 34.182 39.193 1.00 71.69 638 ILE A N 1
ATOM 5055 C CA . ILE A 1 638 ? -19.480 33.540 39.221 1.00 71.69 638 ILE A CA 1
ATOM 5056 C C . ILE A 1 638 ? -18.449 34.623 39.530 1.00 71.69 638 ILE A C 1
ATOM 5058 O O . ILE A 1 638 ? -18.121 35.457 38.682 1.00 71.69 638 ILE A O 1
ATOM 5062 N N . HIS A 1 639 ? -17.951 34.619 40.767 1.00 72.62 639 HIS A N 1
ATOM 5063 C CA . HIS A 1 639 ? -16.907 35.542 41.187 1.00 72.62 639 HIS A CA 1
ATOM 5064 C C . HIS A 1 639 ? -15.549 35.092 40.659 1.00 72.62 639 HIS A C 1
ATOM 5066 O O . HIS A 1 639 ? -15.107 33.971 40.920 1.00 72.62 639 HIS A O 1
ATOM 5072 N N . ILE A 1 640 ? -14.884 35.997 39.949 1.00 69.38 640 ILE A N 1
ATOM 5073 C CA . ILE A 1 640 ? -13.538 35.778 39.447 1.00 69.38 640 ILE A CA 1
ATOM 5074 C C . ILE A 1 640 ? -12.541 36.289 40.499 1.00 69.38 640 ILE A C 1
ATOM 5076 O O . ILE A 1 640 ? -12.552 37.495 40.763 1.00 69.38 640 ILE A O 1
ATOM 5080 N N . PRO A 1 641 ? -11.712 35.415 41.102 1.00 70.00 641 PRO A N 1
ATOM 5081 C CA . PRO A 1 641 ? -10.740 35.815 42.118 1.00 70.00 641 PRO A CA 1
ATOM 5082 C C . PRO A 1 641 ? -9.683 36.765 41.548 1.00 70.00 641 PRO A C 1
ATOM 5084 O O . PRO A 1 641 ? -9.328 36.695 40.364 1.00 70.00 641 PRO A O 1
ATOM 5087 N N . LYS A 1 642 ? -9.146 37.645 42.399 1.00 66.81 642 LYS A N 1
ATOM 5088 C CA . LYS A 1 642 ? -7.970 38.449 42.034 1.00 66.81 642 LYS A CA 1
ATOM 5089 C C . LYS A 1 642 ? -6.726 37.568 41.936 1.00 66.81 642 LYS A C 1
ATOM 5091 O O . LYS A 1 642 ? -6.681 36.487 42.509 1.00 66.81 642 LYS A O 1
ATOM 5096 N N . ALA A 1 643 ? -5.696 38.039 41.232 1.00 63.59 643 ALA A N 1
ATOM 5097 C CA . ALA A 1 643 ? -4.475 37.264 40.982 1.00 63.59 643 ALA A CA 1
ATOM 5098 C C . ALA A 1 643 ? -3.788 36.745 42.264 1.00 63.59 643 ALA A C 1
ATOM 5100 O O . ALA A 1 643 ? -3.227 35.655 42.255 1.00 63.59 643 ALA A O 1
ATOM 5101 N N . ASP A 1 644 ? -3.862 37.504 43.356 1.00 66.38 644 ASP A N 1
ATOM 5102 C CA . ASP A 1 644 ? -3.352 37.173 44.691 1.00 66.38 644 ASP A CA 1
ATOM 5103 C C . ASP A 1 644 ? -4.263 36.230 45.499 1.00 66.38 644 ASP A C 1
ATOM 5105 O O . ASP A 1 644 ? -3.821 35.648 46.483 1.00 66.38 644 ASP A O 1
ATOM 5109 N N . GLU A 1 645 ? -5.510 36.040 45.066 1.00 68.75 645 GLU A N 1
ATOM 5110 C CA . GLU A 1 645 ? -6.529 35.196 45.708 1.00 68.75 645 GLU A CA 1
ATOM 5111 C C . GLU A 1 645 ? -6.725 33.848 44.981 1.00 68.75 645 GLU A C 1
ATOM 5113 O O . GLU A 1 645 ? -7.530 33.024 45.414 1.00 68.75 645 GLU A O 1
ATOM 5118 N N . ILE A 1 646 ? -6.032 33.623 43.854 1.00 73.69 646 ILE A N 1
ATOM 5119 C CA . ILE A 1 646 ? -6.149 32.392 43.049 1.00 73.69 646 ILE A CA 1
ATOM 5120 C C . ILE A 1 646 ? -5.446 31.209 43.719 1.00 73.69 646 ILE A C 1
ATOM 5122 O O . ILE A 1 646 ? -5.894 30.069 43.585 1.00 73.69 646 ILE A O 1
ATOM 5126 N N . ASP A 1 647 ? -4.342 31.460 44.421 1.00 70.56 647 ASP A N 1
ATOM 5127 C CA . ASP A 1 647 ? -3.630 30.405 45.132 1.00 70.56 647 ASP A CA 1
ATOM 5128 C C . ASP A 1 647 ? -4.465 29.946 46.339 1.00 70.56 647 ASP A C 1
ATOM 5130 O O . ASP A 1 647 ? -4.773 30.732 47.233 1.00 70.56 647 ASP A O 1
ATOM 5134 N N . GLY A 1 648 ? -4.907 28.686 46.326 1.00 69.38 648 GLY A N 1
ATOM 5135 C CA . GLY A 1 648 ? -5.870 28.160 47.303 1.00 69.38 648 GLY A CA 1
ATOM 5136 C C . GLY A 1 648 ? -7.338 28.544 47.055 1.00 69.38 648 GLY A C 1
ATOM 5137 O O . GLY A 1 648 ? -8.161 28.380 47.956 1.00 69.38 648 GLY A O 1
ATOM 5138 N N . TYR A 1 649 ? -7.694 29.041 45.863 1.00 78.06 649 TYR A N 1
ATOM 5139 C CA . TYR A 1 649 ? -9.090 29.312 45.509 1.00 78.06 649 TYR A CA 1
ATOM 5140 C C . TYR A 1 649 ? -9.939 28.033 45.497 1.00 78.06 649 TYR A C 1
ATOM 5142 O O . TYR A 1 649 ? -9.614 27.055 44.824 1.00 78.06 649 TYR A O 1
ATOM 5150 N N . GLU A 1 650 ? -11.092 28.085 46.164 1.00 77.19 650 GLU A N 1
ATOM 5151 C CA . GLU A 1 650 ? -12.124 27.053 46.091 1.00 77.19 650 GLU A CA 1
ATOM 5152 C C . GLU A 1 650 ? -13.372 27.589 45.386 1.00 77.19 650 GLU A C 1
ATOM 5154 O O . GLU A 1 650 ? -13.911 28.647 45.734 1.00 77.19 650 GLU A O 1
ATOM 5159 N N . ASN A 1 651 ? -13.875 26.831 44.411 1.00 77.31 651 ASN A N 1
ATOM 5160 C CA . ASN A 1 651 ? -15.101 27.167 43.699 1.00 77.31 651 ASN A CA 1
ATOM 5161 C C . ASN A 1 651 ? -16.331 26.984 44.606 1.00 77.31 651 ASN A C 1
ATOM 5163 O O . ASN A 1 651 ? -16.894 25.895 44.733 1.00 77.31 651 ASN A O 1
ATOM 5167 N N . LYS A 1 652 ? -16.793 28.091 45.194 1.00 74.56 652 LYS A N 1
ATOM 5168 C CA . LYS A 1 652 ? -17.961 28.125 46.092 1.00 74.56 652 LYS A CA 1
ATOM 5169 C C . LYS A 1 652 ? -19.307 27.992 45.375 1.00 74.56 652 LYS A C 1
ATOM 5171 O O . LYS A 1 652 ? -20.311 27.722 46.029 1.00 74.56 652 LYS A O 1
ATOM 5176 N N . GLN A 1 653 ? -19.350 28.182 44.054 1.00 74.62 653 GLN A N 1
ATOM 5177 C CA . GLN A 1 653 ? -20.589 28.070 43.274 1.00 74.62 653 GLN A CA 1
ATOM 5178 C C . GLN A 1 653 ? -20.947 26.610 42.960 1.00 74.62 653 GLN A C 1
ATOM 5180 O O . GLN A 1 653 ? -22.120 26.282 42.732 1.00 74.62 653 GLN A O 1
ATOM 5185 N N . GLY A 1 654 ? -19.951 25.721 42.997 1.00 82.88 654 GLY A N 1
ATOM 5186 C CA . GLY A 1 654 ? -20.089 24.326 42.602 1.00 82.88 654 GLY A CA 1
ATOM 5187 C C . GLY A 1 654 ? -20.500 24.188 41.133 1.00 82.88 654 GLY A C 1
ATOM 5188 O O . GLY A 1 654 ? -20.310 25.090 40.319 1.00 82.88 654 GLY A O 1
ATOM 5189 N N . ILE A 1 655 ? -21.108 23.054 40.787 1.00 88.31 655 ILE A N 1
ATOM 5190 C CA . ILE A 1 655 ? -21.539 22.787 39.412 1.00 88.31 655 ILE A CA 1
ATOM 5191 C C . ILE A 1 655 ? -22.795 23.581 39.035 1.00 88.31 655 ILE A C 1
ATOM 5193 O O . ILE A 1 655 ? -23.810 23.490 39.712 1.00 88.31 655 ILE A O 1
ATOM 5197 N N . LEU A 1 656 ? -22.787 24.350 37.958 1.00 89.00 656 LEU A N 1
ATOM 5198 C CA . LEU A 1 656 ? -23.949 25.073 37.433 1.00 89.00 656 LEU A CA 1
ATOM 5199 C C . LEU A 1 656 ? -24.655 24.249 36.347 1.00 89.00 656 LEU A C 1
ATOM 5201 O O . LEU A 1 656 ? -24.096 23.283 35.834 1.00 89.00 656 LEU A O 1
ATOM 5205 N N . TYR A 1 657 ? -25.902 24.586 36.000 1.00 89.81 657 TYR A N 1
ATOM 5206 C CA . TYR A 1 657 ? -26.677 23.812 35.022 1.00 89.81 657 TYR A CA 1
ATOM 5207 C C . TYR A 1 657 ? -27.677 24.666 34.230 1.00 89.81 657 TYR A C 1
ATOM 5209 O O . TYR A 1 657 ? -28.159 25.696 34.706 1.00 89.81 657 TYR A O 1
ATOM 5217 N N . CYS A 1 658 ? -27.996 24.243 33.006 1.00 87.44 658 CYS A N 1
ATOM 5218 C CA . CYS A 1 658 ? -28.970 24.914 32.148 1.00 87.44 658 CYS A CA 1
ATOM 5219 C C . CYS A 1 658 ? -30.402 24.417 32.407 1.00 87.44 658 CYS A C 1
ATOM 5221 O O . CYS A 1 658 ? -30.668 23.224 32.434 1.00 87.44 658 CYS A O 1
ATOM 5223 N N . GLN A 1 659 ? -31.383 25.318 32.501 1.00 86.44 659 GLN A N 1
ATOM 5224 C CA . GLN A 1 659 ? -32.787 24.916 32.692 1.00 86.44 659 GLN A CA 1
ATOM 5225 C C . GLN A 1 659 ? -33.477 24.429 31.409 1.00 86.44 659 GLN A C 1
ATOM 5227 O O . GLN A 1 659 ? -34.603 23.939 31.477 1.00 86.44 659 GLN A O 1
ATOM 5232 N N . TYR A 1 660 ? -32.839 24.578 30.247 1.00 86.19 660 TYR A N 1
ATOM 5233 C CA . TYR A 1 660 ? -33.453 24.345 28.935 1.00 86.19 660 TYR A CA 1
ATOM 5234 C C . TYR A 1 660 ? -32.725 23.277 28.101 1.00 86.19 660 TYR A C 1
ATOM 5236 O O . TYR A 1 660 ? -33.272 22.769 27.122 1.00 86.19 660 TYR A O 1
ATOM 5244 N N . CYS A 1 661 ? -31.517 22.864 28.498 1.00 87.69 661 CYS A N 1
ATOM 5245 C CA . CYS A 1 661 ? -30.822 21.717 27.915 1.00 87.69 661 CYS A CA 1
ATOM 5246 C C . CYS A 1 661 ? -30.064 20.913 28.971 1.00 87.69 661 CYS A C 1
ATOM 5248 O O . CYS A 1 661 ? -29.808 21.402 30.061 1.00 87.69 661 CYS A O 1
ATOM 5250 N N . HIS A 1 662 ? -29.689 19.679 28.630 1.00 91.25 662 HIS A N 1
ATOM 5251 C CA . HIS A 1 662 ? -28.970 18.775 29.529 1.00 91.25 662 HIS A CA 1
ATOM 5252 C C . HIS A 1 662 ? -27.482 19.132 29.525 1.00 91.25 662 HIS A C 1
ATOM 5254 O O . HIS A 1 662 ? -26.668 18.524 28.829 1.00 91.25 662 HIS A O 1
ATOM 5260 N N . THR A 1 663 ? -27.144 20.219 30.212 1.00 91.06 663 THR A N 1
ATOM 5261 C CA . THR A 1 663 ? -25.775 20.733 30.280 1.00 91.06 663 THR A CA 1
ATOM 5262 C C . THR A 1 663 ? -25.472 21.225 31.675 1.00 91.06 663 THR A C 1
ATOM 5264 O O . THR A 1 663 ? -26.217 22.028 32.236 1.00 91.06 663 THR A O 1
ATOM 5267 N N . GLU A 1 664 ? -24.364 20.744 32.206 1.00 93.50 664 GLU A N 1
ATOM 5268 C CA . GLU A 1 664 ? -23.772 21.192 33.455 1.00 93.50 664 GLU A CA 1
ATOM 5269 C C . GLU A 1 664 ? -22.414 21.816 33.158 1.00 93.50 664 GLU A C 1
ATOM 5271 O O . GLU A 1 664 ? -21.778 21.455 32.171 1.00 93.50 664 GLU A O 1
ATOM 5276 N N . PHE A 1 665 ? -21.974 22.775 33.963 1.00 91.75 665 PHE A N 1
ATOM 5277 C CA . PHE A 1 665 ? -20.668 23.395 33.778 1.00 91.75 665 PHE A CA 1
ATOM 5278 C C . PHE A 1 665 ? -20.100 23.934 35.086 1.00 91.75 665 PHE A C 1
ATOM 5280 O O . PHE A 1 665 ? -20.847 24.255 36.008 1.00 91.75 665 PHE A O 1
ATOM 5287 N N . SER A 1 666 ? -18.783 24.063 35.153 1.00 90.50 666 SER A N 1
ATOM 5288 C CA . SER A 1 666 ? -18.059 24.740 36.221 1.00 90.50 666 SER A CA 1
ATOM 5289 C C . SER A 1 666 ? -17.076 25.747 35.641 1.00 90.50 666 SER A C 1
ATOM 5291 O O . SER A 1 666 ? -16.668 25.657 34.477 1.00 90.50 666 SER A O 1
ATOM 5293 N N . VAL A 1 667 ? -16.720 26.724 36.470 1.00 86.62 667 VAL A N 1
ATOM 5294 C CA . VAL A 1 667 ? -15.634 27.657 36.198 1.00 86.62 667 VAL A CA 1
ATOM 5295 C C . VAL A 1 667 ? -14.701 27.622 37.396 1.00 86.62 667 VAL A C 1
ATOM 5297 O O . VAL A 1 667 ? -15.125 27.922 38.510 1.00 86.62 667 VAL A O 1
ATOM 5300 N N . ASP A 1 668 ? -13.456 27.231 37.159 1.00 87.38 668 ASP A N 1
ATOM 5301 C CA . ASP A 1 668 ? -12.449 26.997 38.189 1.00 87.38 668 ASP A CA 1
ATOM 5302 C C . ASP A 1 668 ? -11.163 27.770 37.852 1.00 87.38 668 ASP A C 1
ATOM 5304 O O . ASP A 1 668 ? -10.925 28.142 36.700 1.00 87.38 668 ASP A O 1
ATOM 5308 N N . PHE A 1 669 ? -10.330 28.038 38.859 1.00 84.19 669 PHE A N 1
ATOM 5309 C CA . PHE A 1 669 ? -9.122 28.858 38.727 1.00 84.19 669 PHE A CA 1
ATOM 5310 C C . PHE A 1 669 ? -7.934 28.161 39.391 1.00 84.19 669 PHE A C 1
ATOM 5312 O O . PHE A 1 669 ? -8.097 27.537 40.437 1.00 84.19 669 PHE A O 1
ATOM 5319 N N . LYS A 1 670 ? -6.739 28.281 38.800 1.00 85.56 670 LYS A N 1
ATOM 5320 C CA . LYS A 1 670 ? -5.491 27.747 39.371 1.00 85.56 670 LYS A CA 1
ATOM 5321 C C . LYS A 1 670 ? -4.309 28.657 39.054 1.00 85.56 670 LYS A C 1
ATOM 5323 O O . LYS A 1 670 ? -4.183 29.138 37.928 1.00 85.56 670 LYS A O 1
ATOM 5328 N N . SER A 1 671 ? -3.426 28.859 40.027 1.00 81.88 671 SER A N 1
ATOM 5329 C CA . SER A 1 671 ? -2.172 29.593 39.836 1.00 81.88 671 SER A CA 1
ATOM 5330 C C . SER A 1 671 ? -1.068 28.637 39.387 1.00 81.88 671 SER A C 1
ATOM 5332 O O . SER A 1 671 ? -0.896 27.564 39.963 1.00 81.88 67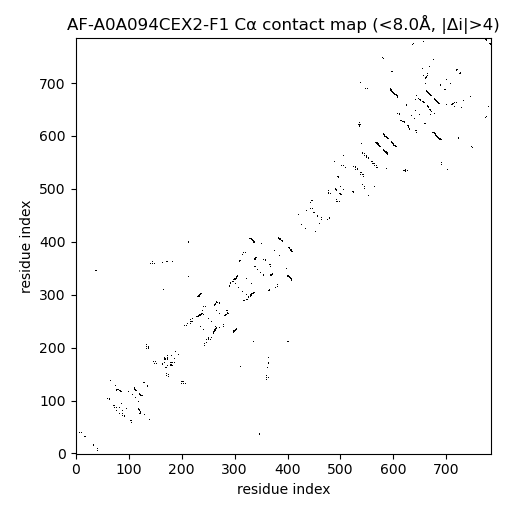1 SER A O 1
ATOM 5334 N N . TYR A 1 672 ? -0.300 29.041 38.376 1.00 81.25 672 TYR A N 1
ATOM 5335 C CA . TYR A 1 672 ? 0.951 28.400 37.954 1.00 81.25 672 TYR A CA 1
ATOM 5336 C C . TYR A 1 672 ? 2.164 29.293 38.293 1.00 81.25 672 TYR A C 1
ATOM 5338 O O . TYR A 1 672 ? 3.230 29.220 37.672 1.00 81.25 672 TYR A O 1
ATOM 5346 N N . GLY A 1 673 ? 2.013 30.177 39.287 1.00 77.25 673 GLY A N 1
ATOM 5347 C CA . GLY A 1 673 ? 3.065 31.075 39.757 1.00 77.25 673 GLY A CA 1
ATOM 5348 C C . GLY A 1 673 ? 3.529 32.043 38.667 1.00 77.25 673 GLY A C 1
ATOM 5349 O O . GLY A 1 673 ? 2.735 32.773 38.077 1.00 77.25 673 GLY A O 1
ATOM 5350 N N . LYS A 1 674 ? 4.837 32.051 38.373 1.00 73.69 674 LYS A N 1
ATOM 5351 C CA . LYS A 1 674 ? 5.419 32.951 37.358 1.00 73.69 674 LYS A CA 1
ATOM 5352 C C . LYS A 1 674 ? 4.921 32.672 35.935 1.00 73.69 674 LYS A C 1
ATOM 5354 O O . LYS A 1 674 ? 5.027 33.562 35.098 1.00 73.69 674 LYS A O 1
ATOM 5359 N N . ALA A 1 675 ? 4.401 31.474 35.660 1.00 73.75 675 ALA A N 1
ATOM 5360 C CA . ALA A 1 675 ? 3.884 31.120 34.339 1.00 73.75 675 ALA A CA 1
ATOM 5361 C C . ALA A 1 675 ? 2.512 31.755 34.040 1.00 73.75 675 ALA A C 1
ATOM 5363 O O . ALA A 1 675 ? 2.151 31.900 32.873 1.00 73.75 675 ALA A O 1
ATOM 5364 N N . GLY A 1 676 ? 1.769 32.178 35.070 1.00 77.31 676 GLY A N 1
ATOM 5365 C CA . GLY A 1 676 ? 0.448 32.785 34.929 1.00 77.31 676 GLY A CA 1
ATOM 5366 C C . GLY A 1 676 ? -0.642 32.087 35.737 1.00 77.31 676 GLY A C 1
ATOM 5367 O O . GLY A 1 676 ? -0.378 31.203 36.547 1.00 77.31 676 GLY A O 1
ATOM 5368 N N . ASN A 1 677 ? -1.879 32.516 35.505 1.00 79.00 677 ASN A N 1
ATOM 5369 C CA . ASN A 1 677 ? -3.095 32.007 36.121 1.00 79.00 677 ASN A CA 1
ATOM 5370 C C . ASN A 1 677 ? -3.970 31.346 35.057 1.00 79.00 677 ASN A C 1
ATOM 5372 O O . ASN A 1 677 ? -4.223 31.937 34.008 1.00 79.00 677 ASN A O 1
ATOM 5376 N N . ALA A 1 678 ? -4.470 30.149 35.333 1.00 84.06 678 ALA A N 1
ATOM 5377 C CA . ALA A 1 678 ? -5.340 29.417 34.429 1.00 84.06 678 ALA A CA 1
ATOM 5378 C C . ALA A 1 678 ? -6.811 29.576 34.828 1.00 84.06 678 ALA A C 1
ATOM 5380 O O . ALA A 1 678 ? -7.172 29.413 35.996 1.00 84.06 678 ALA A O 1
ATOM 5381 N N . VAL A 1 679 ? -7.657 29.855 33.835 1.00 84.56 679 VAL A N 1
ATOM 5382 C CA . VAL A 1 679 ? -9.120 29.801 33.944 1.00 84.56 679 VAL A CA 1
ATOM 5383 C C . VAL A 1 679 ? -9.605 28.527 33.266 1.00 84.56 679 VAL A C 1
ATOM 5385 O O . VAL A 1 679 ? -9.407 28.360 32.063 1.00 84.56 679 VAL A O 1
ATOM 5388 N N . PHE A 1 680 ? -10.253 27.651 34.024 1.00 88.31 680 PHE A N 1
ATOM 5389 C CA . PHE A 1 680 ? -10.845 26.408 33.546 1.00 88.31 680 PHE A CA 1
ATOM 5390 C C . PHE A 1 680 ? -12.344 26.601 33.373 1.00 88.31 680 PHE A C 1
ATOM 5392 O O . PHE A 1 680 ? -13.041 26.973 34.310 1.00 88.31 680 PHE A O 1
ATOM 5399 N N . ILE A 1 681 ? -12.856 26.306 32.185 1.00 88.25 681 ILE A N 1
ATOM 5400 C CA . ILE A 1 681 ? -14.289 26.230 31.914 1.00 88.25 681 ILE A CA 1
ATOM 5401 C C . ILE A 1 681 ? -14.569 24.797 31.494 1.00 88.25 681 ILE A C 1
ATOM 5403 O O . ILE A 1 681 ? -14.210 24.395 30.386 1.00 88.25 681 ILE A O 1
ATOM 5407 N N . THR A 1 682 ? -15.184 24.023 32.384 1.00 91.75 682 THR A N 1
ATOM 5408 C CA . THR A 1 682 ? -15.500 22.612 32.137 1.00 91.75 682 THR A CA 1
ATOM 5409 C C . THR A 1 682 ? -17.000 22.467 31.965 1.00 91.75 682 THR A C 1
ATOM 5411 O O . THR A 1 682 ? -17.760 22.934 32.804 1.00 91.75 682 THR A O 1
ATOM 5414 N N . GLN A 1 683 ? -17.443 21.830 30.888 1.00 91.81 683 GLN A N 1
ATOM 5415 C CA . GLN A 1 683 ? -18.851 21.550 30.641 1.00 91.81 683 GLN A CA 1
ATOM 5416 C C . GLN A 1 683 ? -19.092 20.066 30.393 1.00 91.81 683 GLN A C 1
ATOM 5418 O O . GLN A 1 683 ? -18.339 19.427 29.663 1.00 91.81 683 GLN A O 1
ATOM 5423 N N . TRP A 1 684 ? -20.177 19.543 30.956 1.00 93.69 684 TRP A N 1
ATOM 5424 C CA . TRP A 1 684 ? -20.663 18.180 30.773 1.00 93.69 684 TRP A CA 1
ATOM 5425 C C . TRP A 1 684 ? -22.017 18.204 30.072 1.00 93.69 684 TRP A C 1
ATOM 5427 O O . TRP A 1 684 ? -22.933 18.937 30.453 1.00 93.69 684 TRP A O 1
ATOM 5437 N N . ILE A 1 685 ? -22.149 17.400 29.022 1.00 92.31 685 ILE A N 1
ATOM 5438 C CA . ILE A 1 685 ? -23.304 17.403 28.125 1.00 92.31 685 ILE A CA 1
ATOM 5439 C C . ILE A 1 685 ? -23.824 15.979 27.979 1.00 92.31 685 ILE A C 1
ATOM 5441 O O . ILE A 1 685 ? -23.060 15.076 27.654 1.00 92.31 685 ILE A O 1
ATOM 5445 N N . ASP A 1 686 ? -25.132 15.792 28.146 1.00 92.50 686 ASP A N 1
ATOM 5446 C CA . ASP A 1 686 ? -25.827 14.552 27.781 1.00 92.50 686 ASP A CA 1
ATOM 5447 C C . ASP A 1 686 ? -26.479 14.733 26.401 1.00 92.50 686 ASP A C 1
ATOM 5449 O O . ASP A 1 686 ? -27.475 15.450 26.248 1.00 92.50 686 ASP A O 1
ATOM 5453 N N . PHE A 1 687 ? -25.898 14.096 25.382 1.00 87.69 687 PHE A N 1
ATOM 5454 C CA . PHE A 1 687 ? -26.383 14.129 23.999 1.00 87.69 687 PHE A CA 1
ATOM 5455 C C . PHE A 1 687 ? -27.533 13.154 23.727 1.00 87.69 687 PHE A C 1
ATOM 5457 O O . PHE A 1 687 ? -28.128 13.200 22.646 1.00 87.69 687 PHE A O 1
ATOM 5464 N N . GLY A 1 688 ? -27.873 12.305 24.694 1.00 89.19 688 GLY A N 1
ATOM 5465 C CA . GLY A 1 688 ? -28.941 11.327 24.582 1.00 89.19 688 GLY A CA 1
ATOM 5466 C C . GLY A 1 688 ? -28.546 10.056 23.839 1.00 89.19 688 GLY A C 1
ATOM 5467 O O . GLY A 1 688 ? -27.371 9.717 23.672 1.00 89.19 688 GLY A O 1
ATOM 5468 N N . LYS A 1 689 ? -29.573 9.315 23.421 1.00 87.44 689 LYS A N 1
ATOM 5469 C CA . LYS A 1 689 ? -29.449 7.943 22.916 1.00 87.44 689 LYS A CA 1
ATOM 5470 C C . LYS A 1 689 ? -29.139 7.894 21.424 1.00 87.44 689 LYS A C 1
ATOM 5472 O O . LYS A 1 689 ? -28.747 6.845 20.919 1.00 87.44 689 LYS A O 1
ATOM 5477 N N . GLY A 1 690 ? -29.370 8.984 20.688 1.00 81.19 690 GLY A N 1
ATOM 5478 C CA . GLY A 1 690 ? -29.122 9.039 19.243 1.00 81.19 690 GLY A CA 1
ATOM 5479 C C . GLY A 1 690 ? -29.951 8.017 18.455 1.00 81.19 690 GLY A C 1
ATOM 5480 O O . GLY A 1 690 ? -29.445 7.401 17.513 1.00 81.19 690 GLY A O 1
ATOM 5481 N N . GLN A 1 691 ? -31.184 7.756 18.904 1.00 70.56 691 GLN A N 1
ATOM 5482 C CA . GLN A 1 691 ? -32.110 6.805 18.274 1.00 70.56 691 GLN A CA 1
ATOM 5483 C C . GLN A 1 691 ? -32.922 7.454 17.152 1.00 70.56 691 GLN A C 1
ATOM 5485 O O . GLN A 1 691 ? -33.061 6.868 16.083 1.00 70.56 691 GLN A O 1
ATOM 5490 N N . GLU A 1 692 ? -33.393 8.678 17.368 1.00 66.19 692 GLU A N 1
ATOM 5491 C CA . GLU A 1 692 ? -34.207 9.417 16.407 1.00 66.19 692 GLU A CA 1
ATOM 5492 C C . GLU A 1 692 ? -33.492 10.695 15.967 1.00 66.19 692 GLU A C 1
ATOM 5494 O O . GLU A 1 692 ? -32.635 11.236 16.672 1.00 66.19 692 GLU A O 1
ATOM 5499 N N . GLU A 1 693 ? -33.855 11.212 14.790 1.00 57.91 693 GLU A N 1
ATOM 5500 C CA . GLU A 1 693 ? -33.438 12.557 14.381 1.00 57.91 693 GLU A CA 1
ATOM 5501 C C . GLU A 1 693 ? -33.840 13.621 15.410 1.00 57.91 693 GLU A C 1
ATOM 5503 O O . GLU A 1 693 ? -33.113 14.593 15.624 1.00 57.91 693 GLU A O 1
ATOM 5508 N N . ASP A 1 694 ? -34.950 13.349 16.087 1.00 54.25 694 ASP A N 1
ATOM 5509 C CA . ASP A 1 694 ? -35.645 14.209 17.017 1.00 54.25 694 ASP A CA 1
ATOM 5510 C C . ASP A 1 694 ? -35.278 13.937 18.494 1.00 54.25 694 ASP A C 1
ATOM 5512 O O . ASP A 1 694 ? -36.033 14.321 19.390 1.00 54.25 694 ASP A O 1
ATOM 5516 N N . ASP A 1 695 ? -34.114 13.338 18.793 1.00 71.25 695 ASP A N 1
ATOM 5517 C CA . ASP A 1 695 ? -33.659 13.172 20.186 1.00 71.25 695 ASP A CA 1
ATOM 5518 C C . ASP A 1 695 ? -33.701 14.528 20.917 1.00 71.25 695 ASP A C 1
ATOM 5520 O O . ASP A 1 695 ? -32.994 15.486 20.576 1.00 71.25 695 ASP A O 1
ATOM 5524 N N . TYR A 1 696 ? -34.613 14.629 21.886 1.00 61.62 696 TYR A N 1
ATOM 5525 C CA . TYR A 1 696 ? -34.985 15.888 22.521 1.00 61.62 696 TYR A CA 1
ATOM 5526 C C . TYR A 1 696 ? -33.791 16.551 23.218 1.00 61.62 696 TYR A C 1
ATOM 5528 O O . TYR A 1 696 ? -33.681 17.778 23.187 1.00 61.62 696 TYR A O 1
ATOM 5536 N N . LYS A 1 697 ? -32.859 15.757 23.769 1.00 77.75 697 LYS A N 1
ATOM 5537 C CA . LYS A 1 697 ? -31.669 16.272 24.464 1.00 77.75 697 LYS A CA 1
ATOM 5538 C C . LYS A 1 697 ? -30.727 17.009 23.518 1.00 77.75 697 LYS A C 1
ATOM 5540 O O . LYS A 1 697 ? -30.206 18.069 23.855 1.00 77.75 697 LYS A O 1
ATOM 5545 N N . ARG A 1 698 ? -30.567 16.486 22.303 1.00 72.81 698 ARG A N 1
ATOM 5546 C CA . ARG A 1 698 ? -29.765 17.115 21.252 1.00 72.81 698 ARG A CA 1
ATOM 5547 C C . ARG A 1 698 ? -30.488 18.306 20.624 1.00 72.81 698 ARG A C 1
ATOM 5549 O O . ARG A 1 698 ? -29.876 19.345 20.382 1.00 72.81 698 ARG A O 1
ATOM 5556 N N . ARG A 1 699 ? -31.789 18.179 20.353 1.00 69.69 699 ARG A N 1
ATOM 5557 C CA . ARG A 1 699 ? -32.579 19.255 19.734 1.00 69.69 699 ARG A CA 1
ATOM 5558 C C . ARG A 1 699 ? -32.693 20.494 20.595 1.00 69.69 699 ARG A C 1
ATOM 5560 O O . ARG A 1 699 ? -32.642 21.591 20.044 1.00 69.69 699 ARG A O 1
ATOM 5567 N N . SER A 1 700 ? -32.835 20.338 21.910 1.00 67.94 700 SER A N 1
ATOM 5568 C CA . SER A 1 700 ? -32.952 21.496 22.792 1.00 67.94 700 SER A CA 1
ATOM 5569 C C . SER A 1 700 ? -31.708 22.388 22.743 1.00 67.94 700 SER A C 1
ATOM 5571 O O . SER A 1 700 ? -31.834 23.585 22.942 1.00 67.94 700 SER A O 1
ATOM 5573 N N . ARG A 1 701 ? -30.531 21.861 22.369 1.00 73.44 701 ARG A N 1
ATOM 5574 C CA . ARG A 1 701 ? -29.306 22.658 22.156 1.00 73.44 701 ARG A CA 1
ATOM 5575 C C . ARG A 1 701 ? -29.218 23.347 20.788 1.00 73.44 701 ARG A C 1
ATOM 5577 O O . ARG A 1 701 ? -28.528 24.352 20.668 1.00 73.44 701 ARG A O 1
ATOM 5584 N N . LEU A 1 702 ? -29.872 22.802 19.759 1.00 67.06 702 LEU A N 1
ATOM 5585 C CA . LEU A 1 702 ? -29.758 23.262 18.363 1.00 67.06 702 LEU A CA 1
ATOM 5586 C C . LEU A 1 702 ? -30.925 24.149 17.900 1.00 67.06 702 LEU A C 1
ATOM 5588 O O . LEU A 1 702 ? -30.863 24.720 16.813 1.00 67.06 702 LEU A O 1
ATOM 5592 N N . GLY A 1 703 ? -32.006 24.229 18.680 1.00 58.22 703 GLY A N 1
ATOM 5593 C CA . GLY A 1 703 ? -33.171 25.057 18.370 1.00 58.22 703 GLY A CA 1
ATOM 5594 C C . GLY A 1 703 ? -32.910 26.552 18.578 1.00 58.22 703 GLY A C 1
ATOM 5595 O O . GLY A 1 703 ? -32.202 26.943 19.501 1.00 58.22 703 GLY A O 1
ATOM 5596 N N . GLY A 1 704 ? -33.508 27.393 17.727 1.00 52.25 704 GLY A N 1
ATOM 5597 C CA . GLY A 1 704 ? -33.536 28.846 17.925 1.00 52.25 704 GLY A CA 1
ATOM 5598 C C . GLY A 1 704 ? -34.378 29.272 19.139 1.00 52.25 704 GLY A C 1
ATOM 5599 O O . GLY A 1 704 ? -35.017 28.450 19.795 1.00 52.25 704 GLY A O 1
ATOM 5600 N N . ILE A 1 705 ? -34.423 30.586 19.389 1.00 46.47 705 ILE A N 1
ATOM 5601 C CA . ILE A 1 705 ? -34.989 31.284 20.569 1.00 46.47 705 ILE A CA 1
ATOM 5602 C C . ILE A 1 705 ? -36.461 30.904 20.896 1.00 46.47 705 ILE A C 1
ATOM 5604 O O . ILE A 1 705 ? -36.976 31.225 21.959 1.00 46.47 705 ILE A O 1
ATOM 5608 N N . THR A 1 706 ? -37.157 30.160 20.038 1.00 43.19 706 THR A N 1
ATOM 5609 C CA . THR A 1 706 ? -38.592 29.855 20.137 1.00 43.19 706 THR A CA 1
ATOM 5610 C C . THR A 1 706 ? -38.973 28.642 21.003 1.00 43.19 706 THR A C 1
ATOM 5612 O O . THR A 1 706 ? -40.159 28.326 21.077 1.00 43.19 706 THR A O 1
ATOM 5615 N N . ARG A 1 707 ? -38.041 27.922 21.658 1.00 54.25 707 ARG A N 1
ATOM 5616 C CA . ARG A 1 707 ? -38.370 26.649 22.358 1.00 54.25 707 ARG A CA 1
ATOM 5617 C C . ARG A 1 707 ? -37.754 26.461 23.751 1.00 54.25 707 ARG A C 1
ATOM 5619 O O . ARG A 1 707 ? -37.180 25.421 24.060 1.00 54.25 707 ARG A O 1
ATOM 5626 N N . TRP A 1 708 ? -37.970 27.434 24.629 1.00 65.94 708 TRP A N 1
ATOM 5627 C CA . TRP A 1 708 ? -37.513 27.445 26.026 1.00 65.94 708 TRP A CA 1
ATOM 5628 C C . TRP A 1 708 ? -38.423 26.599 26.943 1.00 65.94 708 TRP A C 1
ATOM 5630 O O . TRP A 1 708 ? -39.007 27.099 27.905 1.00 65.94 708 TRP A O 1
ATOM 5640 N N . LYS A 1 709 ? -38.595 25.301 26.651 1.00 74.88 709 LYS A N 1
ATOM 5641 C CA . LYS A 1 709 ? -39.302 24.388 27.569 1.00 74.88 709 LYS A CA 1
ATOM 5642 C C . LYS A 1 709 ? -38.328 23.910 28.643 1.00 74.88 709 LYS A C 1
ATOM 5644 O O . LYS A 1 709 ? -37.287 23.351 28.311 1.00 74.88 709 LYS A O 1
ATOM 5649 N N . LYS A 1 710 ? -38.671 24.119 29.919 1.00 81.62 710 LYS A N 1
ATOM 5650 C CA . LYS A 1 710 ? -37.833 23.678 31.041 1.00 81.62 710 LYS A CA 1
ATOM 5651 C C . LYS A 1 710 ? -37.658 22.160 31.030 1.00 81.62 710 LYS A C 1
ATOM 5653 O O . LYS A 1 710 ? -38.642 21.428 30.899 1.00 81.62 710 LYS A O 1
ATOM 5658 N N . VAL A 1 711 ? -36.419 21.715 31.198 1.00 84.31 711 VAL A N 1
ATOM 5659 C CA . VAL A 1 711 ? -36.055 20.305 31.355 1.00 84.31 711 VAL A CA 1
ATOM 5660 C C . VAL A 1 711 ? -35.804 19.997 32.826 1.00 84.31 711 VAL A C 1
ATOM 5662 O O . VAL A 1 711 ? -35.262 20.824 33.556 1.00 84.31 711 VAL A O 1
ATOM 5665 N N . ALA A 1 712 ? -36.233 18.819 33.273 1.00 83.00 712 ALA A N 1
ATOM 5666 C CA . ALA A 1 712 ? -36.032 18.365 34.643 1.00 83.00 712 ALA A CA 1
ATOM 5667 C C . ALA A 1 712 ? -34.914 17.319 34.672 1.00 83.00 712 ALA A C 1
ATOM 5669 O O . ALA A 1 712 ? -35.041 16.263 34.055 1.00 83.00 712 ALA A O 1
ATOM 5670 N N . TYR A 1 713 ? -33.833 17.620 35.385 1.00 89.19 713 TYR A N 1
ATOM 5671 C CA . TYR A 1 713 ? -32.759 16.686 35.710 1.00 89.19 713 TYR A CA 1
ATOM 5672 C C . TYR A 1 713 ? -32.101 17.110 37.026 1.00 89.19 713 TYR A C 1
ATOM 5674 O O . TYR A 1 713 ? -32.210 18.266 37.443 1.00 89.19 713 TYR A O 1
ATOM 5682 N N . GLN A 1 714 ? -31.470 16.162 37.714 1.00 90.25 714 GLN A N 1
ATOM 5683 C CA . GLN A 1 714 ? -30.807 16.428 38.985 1.00 90.25 714 GLN A CA 1
ATOM 5684 C C . GLN A 1 714 ? -29.474 17.141 38.733 1.00 90.25 714 GLN A C 1
ATOM 5686 O O . GLN A 1 714 ? -28.651 16.659 37.959 1.00 90.25 714 GLN A O 1
ATOM 5691 N N . ARG A 1 715 ? -29.253 18.275 39.403 1.00 90.25 715 ARG A N 1
ATOM 5692 C CA . ARG A 1 715 ? -27.975 19.001 39.378 1.00 90.25 715 ARG A CA 1
ATOM 5693 C C . ARG A 1 715 ? -26.838 18.076 39.835 1.00 90.25 715 ARG A C 1
ATOM 5695 O O . ARG A 1 715 ? -26.954 17.455 40.886 1.00 90.25 715 ARG A O 1
ATOM 5702 N N . GLY A 1 716 ? -25.763 18.014 39.058 1.00 90.19 716 GLY A N 1
ATOM 5703 C CA . GLY A 1 716 ? -24.603 17.149 39.278 1.00 90.19 716 GLY A CA 1
ATOM 5704 C C . GLY A 1 716 ? -24.716 15.765 38.635 1.00 90.19 716 GLY A C 1
ATOM 5705 O O . GLY A 1 716 ? -23.730 15.035 38.609 1.00 90.19 716 GLY A O 1
ATOM 5706 N N . SER A 1 717 ? -25.885 15.383 38.108 1.00 93.62 717 SER A N 1
ATOM 5707 C CA . SER A 1 717 ? -26.093 14.026 37.581 1.00 93.62 717 SER A CA 1
ATOM 5708 C C . SER A 1 717 ? -25.366 13.766 36.262 1.00 93.62 717 SER A C 1
ATOM 5710 O O . SER A 1 717 ? -24.986 12.627 36.001 1.00 93.62 717 SER A O 1
ATOM 5712 N N . ILE A 1 718 ? -25.145 14.794 35.436 1.00 94.44 718 ILE A N 1
ATOM 5713 C CA . ILE A 1 718 ? -24.469 14.644 34.138 1.00 94.44 718 ILE A CA 1
ATOM 5714 C C . ILE A 1 718 ? -22.961 14.532 34.355 1.00 94.44 718 ILE A C 1
ATOM 5716 O O . ILE A 1 718 ? -22.328 13.635 33.801 1.00 94.44 718 ILE A O 1
ATOM 5720 N N . CYS A 1 719 ? -22.404 15.394 35.208 1.00 94.19 719 CYS A N 1
ATOM 5721 C CA . CYS A 1 719 ? -21.026 15.285 35.669 1.00 94.19 719 CYS A CA 1
ATOM 5722 C C . CYS A 1 719 ? -20.778 13.929 36.329 1.00 94.19 719 CYS A C 1
ATOM 5724 O O . CYS A 1 719 ? -19.839 13.245 35.942 1.00 94.19 719 CYS A O 1
ATOM 5726 N N . ALA A 1 720 ? -21.638 13.495 37.255 1.00 93.06 720 ALA A N 1
ATOM 5727 C CA . ALA A 1 720 ? -21.454 12.213 37.931 1.00 93.06 720 ALA A CA 1
ATOM 5728 C C . ALA A 1 720 ? -21.509 11.017 36.972 1.00 93.06 720 ALA A C 1
ATOM 5730 O O . ALA A 1 720 ? -20.697 10.100 37.082 1.00 93.06 720 ALA A O 1
ATOM 5731 N N . ALA A 1 721 ? -22.412 11.046 35.988 1.00 92.94 721 ALA A N 1
ATOM 5732 C CA . ALA A 1 721 ? -22.484 10.020 34.951 1.00 92.94 721 ALA A CA 1
ATOM 5733 C C . ALA A 1 721 ? -21.228 9.985 34.063 1.00 92.94 721 ALA A C 1
ATOM 5735 O O . ALA A 1 721 ? -20.766 8.905 33.693 1.00 92.94 721 ALA A O 1
ATOM 5736 N N . PHE A 1 722 ? -20.668 11.148 33.717 1.00 93.94 722 PHE A N 1
ATOM 5737 C CA . PHE A 1 722 ? -19.464 11.215 32.892 1.00 93.94 722 PHE A CA 1
ATOM 5738 C C . PHE A 1 722 ? -18.204 10.852 33.687 1.00 93.94 722 PHE A C 1
ATOM 5740 O O . PHE A 1 722 ? -17.462 9.966 33.269 1.00 93.94 722 PHE A O 1
ATOM 5747 N N . GLU A 1 723 ? -17.977 11.498 34.830 1.00 93.25 723 GLU A N 1
ATOM 5748 C CA . GLU A 1 723 ? -16.766 11.359 35.651 1.00 93.25 723 GLU A CA 1
ATOM 5749 C C . GLU A 1 723 ? -16.746 10.069 36.485 1.00 93.25 723 GLU A C 1
ATOM 5751 O O . GLU A 1 723 ? -15.686 9.673 36.962 1.00 93.25 723 GLU A O 1
ATOM 5756 N N . MET A 1 724 ? -17.893 9.391 36.635 1.00 90.81 724 MET A N 1
ATOM 5757 C CA . MET A 1 724 ? -18.086 8.223 37.512 1.00 90.81 724 MET A CA 1
ATOM 5758 C C . MET A 1 724 ? -17.809 8.510 38.999 1.00 90.81 724 MET A C 1
ATOM 5760 O O . MET A 1 724 ? -17.468 7.606 39.757 1.00 90.81 724 MET A O 1
ATOM 5764 N N . LYS A 1 725 ? -17.964 9.771 39.411 1.00 90.56 725 LYS A N 1
ATOM 5765 C CA . LYS A 1 725 ? -17.781 10.270 40.782 1.00 90.56 725 LYS A CA 1
ATOM 5766 C C . LYS A 1 725 ? -18.549 11.569 40.986 1.00 90.56 725 LYS A C 1
ATOM 5768 O O . LYS A 1 725 ? -18.915 12.227 40.013 1.00 90.56 725 LYS A O 1
ATOM 5773 N N . GLU A 1 726 ? -18.794 11.958 42.232 1.00 87.81 726 GLU A N 1
ATOM 5774 C CA . GLU A 1 726 ? -19.456 13.232 42.513 1.00 87.81 726 GLU A CA 1
ATOM 5775 C C . GLU A 1 726 ? -18.586 14.430 42.111 1.00 87.81 726 GLU A C 1
ATOM 5777 O O . GLU A 1 726 ? -17.356 14.368 42.123 1.00 87.81 726 GLU A O 1
ATOM 5782 N N . TYR A 1 727 ? -19.226 15.559 41.791 1.00 84.69 727 TYR A N 1
ATOM 5783 C CA . TYR A 1 727 ? -18.515 16.786 41.415 1.00 84.69 727 TYR A CA 1
ATOM 5784 C C . TYR A 1 727 ? -17.522 17.252 42.494 1.00 84.69 727 TYR A C 1
ATOM 5786 O O . TYR A 1 727 ? -16.467 17.776 42.160 1.00 84.69 727 TYR A O 1
ATOM 5794 N N . ALA A 1 728 ? -17.818 17.025 43.779 1.00 83.06 728 ALA A N 1
ATOM 5795 C CA . ALA A 1 728 ? -16.919 17.384 44.880 1.00 83.06 728 ALA A CA 1
ATOM 5796 C C . ALA A 1 728 ? -15.552 16.666 44.816 1.00 83.06 728 ALA A C 1
ATOM 5798 O O . ALA A 1 728 ? -14.573 17.157 45.370 1.00 83.06 728 ALA A O 1
ATOM 5799 N N . GLU A 1 729 ? -15.470 15.530 44.117 1.00 83.31 729 GLU A N 1
ATOM 5800 C CA . GLU A 1 729 ? -14.243 14.750 43.907 1.00 83.31 729 GLU A CA 1
ATOM 5801 C C . GLU A 1 729 ? -13.569 15.045 42.551 1.00 83.31 729 GLU A C 1
ATOM 5803 O O . GLU A 1 729 ? -12.521 14.478 42.205 1.00 83.31 729 GLU A O 1
ATOM 5808 N N . PHE A 1 730 ? -14.179 15.902 41.730 1.00 87.12 730 PHE A N 1
ATOM 5809 C CA . PHE A 1 730 ? -13.618 16.330 40.459 1.00 87.12 730 PHE A CA 1
ATOM 5810 C C . PHE A 1 730 ? -12.638 17.486 40.678 1.00 87.12 730 PHE A C 1
ATOM 5812 O O . PHE A 1 730 ? -12.974 18.511 41.264 1.00 87.12 730 PHE A O 1
ATOM 5819 N N . LYS A 1 731 ? -11.414 17.330 40.165 1.00 86.19 731 LYS A N 1
ATOM 5820 C CA . LYS A 1 731 ? -10.400 18.388 40.145 1.00 86.19 731 LYS A CA 1
ATOM 5821 C C . LYS A 1 731 ? -10.204 18.857 38.709 1.00 86.19 731 LYS A C 1
ATOM 5823 O O . LYS A 1 731 ? -9.902 18.036 37.843 1.00 86.19 731 LYS A O 1
ATOM 5828 N N . CYS A 1 732 ? -10.372 20.151 38.449 1.00 83.12 732 CYS A N 1
ATOM 5829 C CA . CYS A 1 732 ? -10.335 20.703 37.090 1.00 83.12 732 CYS A CA 1
ATOM 5830 C C . CYS A 1 732 ? -9.006 20.430 36.357 1.00 83.12 732 CYS A C 1
ATOM 5832 O O . CYS A 1 732 ? -9.007 20.107 35.167 1.00 83.12 732 CYS A O 1
ATOM 5834 N N . ASP A 1 733 ? -7.891 20.468 37.081 1.00 84.31 733 ASP A N 1
ATOM 5835 C CA . ASP A 1 733 ? -6.535 20.248 36.583 1.00 84.31 733 ASP A CA 1
ATOM 5836 C C . ASP A 1 733 ? -6.188 18.769 36.364 1.00 84.31 733 ASP A C 1
ATOM 5838 O O . ASP A 1 733 ? -5.320 18.468 35.552 1.00 84.31 733 ASP A O 1
ATOM 5842 N N . SER A 1 734 ? -6.912 17.833 36.989 1.00 86.69 734 SER A N 1
ATOM 5843 C CA . SER A 1 734 ? -6.677 16.384 36.820 1.00 86.69 734 SER A CA 1
ATOM 5844 C C . SER A 1 734 ? -6.881 15.870 35.390 1.00 86.69 734 SER A C 1
ATOM 5846 O O . SER A 1 734 ? -6.522 14.739 35.073 1.00 86.69 734 SER A O 1
ATOM 5848 N N . THR A 1 735 ? -7.470 16.692 34.524 1.00 86.06 735 THR A N 1
ATOM 5849 C CA . THR A 1 735 ? -7.706 16.378 33.112 1.00 86.06 735 THR A CA 1
ATOM 5850 C C . THR A 1 735 ? -6.558 16.829 32.200 1.00 86.06 735 THR A C 1
ATOM 5852 O O . THR A 1 735 ? -6.557 16.505 31.008 1.00 86.06 735 THR A O 1
ATOM 5855 N N . LEU A 1 736 ? -5.574 17.566 32.728 1.00 89.56 736 LEU A N 1
ATOM 5856 C CA . LEU A 1 736 ? -4.383 17.995 31.999 1.00 89.56 736 LEU A CA 1
ATOM 5857 C C . LEU A 1 736 ? -3.266 16.952 32.115 1.00 89.56 736 LEU A C 1
ATOM 5859 O O . LEU A 1 736 ? -3.013 16.402 33.181 1.00 89.56 736 LEU A O 1
ATOM 5863 N N . THR A 1 737 ? -2.589 16.682 31.000 1.00 89.94 737 THR A N 1
ATOM 5864 C CA . THR A 1 737 ? -1.336 15.908 30.988 1.00 89.94 737 THR A CA 1
ATOM 5865 C C . THR A 1 737 ? -0.145 16.805 31.337 1.00 89.94 737 THR A C 1
ATOM 5867 O O . THR A 1 737 ? -0.223 18.021 31.173 1.00 89.94 737 THR A O 1
ATOM 5870 N N . GLU A 1 738 ? 0.995 16.225 31.726 1.00 86.25 738 GLU A N 1
ATOM 5871 C CA . GLU A 1 738 ? 2.237 16.992 31.952 1.00 86.25 738 GLU A CA 1
ATOM 5872 C C . GLU A 1 738 ? 2.628 17.834 30.727 1.00 86.25 738 GLU A C 1
ATOM 5874 O O . GLU A 1 738 ? 3.081 18.973 30.848 1.00 86.25 738 GLU A O 1
ATOM 5879 N N . GLN A 1 739 ? 2.396 17.294 29.527 1.00 87.06 739 GLN A N 1
ATOM 5880 C CA . GLN A 1 739 ? 2.630 18.005 28.276 1.00 87.06 739 GLN A CA 1
ATOM 5881 C C . GLN A 1 739 ? 1.634 19.158 28.077 1.00 87.06 739 GLN A C 1
ATOM 5883 O O . GLN A 1 739 ? 2.042 20.229 27.632 1.00 87.06 739 GLN A O 1
ATOM 5888 N N . ASP A 1 740 ? 0.353 18.977 28.427 1.00 89.06 740 ASP A N 1
ATOM 5889 C CA . ASP A 1 740 ? -0.646 20.054 28.370 1.00 89.06 740 ASP A CA 1
ATOM 5890 C C . ASP A 1 740 ? -0.241 21.222 29.277 1.00 89.06 740 ASP A C 1
ATOM 5892 O O . ASP A 1 740 ? -0.256 22.375 28.845 1.00 89.06 740 ASP A O 1
ATOM 5896 N N . GLU A 1 741 ? 0.161 20.924 30.515 1.00 86.69 741 GLU A N 1
ATOM 5897 C CA . GLU A 1 741 ? 0.617 21.931 31.475 1.00 86.69 741 GLU A CA 1
ATOM 5898 C C . GLU A 1 741 ? 1.885 22.638 30.990 1.00 86.69 741 GLU A C 1
ATOM 5900 O O . GLU A 1 741 ? 1.967 23.866 31.028 1.00 86.69 741 GLU A O 1
ATOM 5905 N N . LYS A 1 742 ? 2.860 21.888 30.466 1.00 85.44 742 LYS A N 1
ATOM 5906 C CA . LYS A 1 742 ? 4.087 22.456 29.901 1.00 85.44 742 LYS A CA 1
ATOM 5907 C C . LYS A 1 742 ? 3.794 23.393 28.730 1.00 85.44 742 LYS A C 1
ATOM 5909 O O . LYS A 1 742 ? 4.349 24.490 28.683 1.00 85.44 742 LYS A O 1
ATOM 5914 N N . GLU A 1 743 ? 2.941 22.999 27.788 1.00 85.62 743 GLU A N 1
ATOM 5915 C CA . GLU A 1 743 ? 2.590 23.829 26.628 1.00 85.62 743 GLU A CA 1
ATOM 5916 C C . GLU A 1 743 ? 1.811 25.087 27.032 1.00 85.62 743 GLU A C 1
ATOM 5918 O O . GLU A 1 743 ? 2.110 26.176 26.536 1.00 85.62 743 GLU A O 1
ATOM 5923 N N . LEU A 1 744 ? 0.863 24.965 27.967 1.00 83.56 744 LEU A N 1
ATOM 5924 C CA . LEU A 1 744 ? 0.121 26.099 28.522 1.00 83.56 744 LEU A CA 1
ATOM 5925 C C . LEU A 1 744 ? 1.053 27.097 29.231 1.00 83.56 744 LEU A C 1
ATOM 5927 O O . LEU A 1 744 ? 0.936 28.304 29.019 1.00 83.56 744 LEU A O 1
ATOM 5931 N N . CYS A 1 745 ? 2.009 26.601 30.022 1.00 78.56 745 CYS A N 1
ATOM 5932 C CA . CYS A 1 745 ? 2.957 27.423 30.779 1.00 78.56 745 CYS A CA 1
ATOM 5933 C C . CYS A 1 745 ? 4.062 28.052 29.916 1.00 78.56 745 CYS A C 1
ATOM 5935 O O . CYS A 1 745 ? 4.560 29.124 30.251 1.00 78.56 745 CYS A O 1
ATOM 5937 N N . THR A 1 746 ? 4.469 27.407 28.819 1.00 76.81 746 THR A N 1
ATOM 5938 C CA . THR A 1 746 ? 5.560 27.895 27.949 1.00 76.81 746 THR A CA 1
ATOM 5939 C C . THR A 1 746 ? 5.074 28.711 26.755 1.00 76.81 746 THR A C 1
ATOM 5941 O O . THR A 1 746 ? 5.820 29.533 26.231 1.00 76.81 746 THR A O 1
ATOM 5944 N N . GLY A 1 747 ? 3.831 28.511 26.310 1.00 66.12 747 GLY A N 1
ATOM 5945 C CA . GLY A 1 747 ? 3.296 29.177 25.124 1.00 66.12 747 GLY A CA 1
ATOM 5946 C C . GLY A 1 747 ? 2.892 30.642 25.337 1.00 66.12 747 GLY A C 1
ATOM 5947 O O . GLY A 1 747 ? 2.665 31.349 24.352 1.00 66.12 747 GLY A O 1
ATOM 5948 N N . CYS A 1 748 ? 2.789 31.098 26.589 1.00 61.28 748 CYS A N 1
ATOM 5949 C CA . CYS A 1 748 ? 2.421 32.466 26.950 1.00 61.28 748 CYS A CA 1
ATOM 5950 C C . CYS A 1 748 ? 3.618 33.418 26.749 1.00 61.28 748 CYS A C 1
ATOM 5952 O O . CYS A 1 748 ? 4.345 33.751 27.682 1.00 61.28 748 CYS A O 1
ATOM 5954 N N . TYR A 1 749 ? 3.855 33.838 25.504 1.00 53.88 749 TYR A N 1
ATOM 5955 C CA . TYR A 1 749 ? 4.890 34.816 25.156 1.00 53.88 749 TYR A CA 1
ATOM 5956 C C . TYR A 1 749 ? 4.340 36.239 25.291 1.00 53.88 749 TYR A C 1
ATOM 5958 O O . TYR A 1 749 ? 3.993 36.873 24.294 1.00 53.88 749 TYR A O 1
ATOM 5966 N N . TRP A 1 750 ? 4.270 36.758 26.517 1.00 49.62 750 TRP A N 1
ATOM 5967 C CA . TRP A 1 750 ? 4.190 38.205 26.728 1.00 49.62 750 TRP A CA 1
ATOM 5968 C C . TRP A 1 750 ? 5.394 38.675 27.556 1.00 49.62 750 TRP A C 1
ATOM 5970 O O . TRP A 1 750 ? 5.633 38.127 28.635 1.00 49.62 750 TRP A O 1
ATOM 5980 N N . PRO A 1 751 ? 6.182 39.657 27.079 1.00 40.12 751 PRO A N 1
ATOM 5981 C CA . PRO A 1 751 ? 7.267 40.234 27.861 1.00 40.12 751 PRO A CA 1
ATOM 5982 C C . PRO A 1 751 ? 6.687 41.034 29.031 1.00 40.12 751 PRO A C 1
ATOM 5984 O O . PRO A 1 751 ? 5.853 41.912 28.846 1.00 40.12 751 PRO A O 1
ATOM 5987 N N . TRP A 1 752 ? 7.129 40.738 30.250 1.00 38.75 752 TRP A N 1
ATOM 5988 C CA . TRP A 1 752 ? 6.805 41.508 31.454 1.00 38.75 752 TRP A CA 1
ATOM 5989 C C . TRP A 1 752 ? 6.966 43.018 31.187 1.00 38.75 752 TRP A C 1
ATOM 5991 O O . TRP A 1 752 ? 8.044 43.415 30.739 1.00 38.75 752 TRP A O 1
ATOM 6001 N N . PRO A 1 753 ? 5.946 43.873 31.405 1.00 40.84 753 PRO A N 1
ATOM 6002 C CA . PRO A 1 753 ? 6.051 45.263 30.991 1.00 40.84 753 PRO A CA 1
ATOM 6003 C C . PRO A 1 753 ? 7.037 46.034 31.874 1.00 40.84 753 PRO A C 1
ATOM 6005 O O . PRO A 1 753 ? 6.731 46.428 32.997 1.00 40.84 753 PRO A O 1
ATOM 6008 N N . GLY A 1 754 ? 8.212 46.266 31.293 1.00 36.09 754 GLY A N 1
ATOM 6009 C CA . GLY A 1 754 ? 9.008 47.483 31.416 1.00 36.09 754 GLY A CA 1
ATOM 6010 C C . GLY A 1 754 ? 9.020 48.277 30.103 1.00 36.09 754 GLY A C 1
ATOM 6011 O O . GLY A 1 754 ? 10.004 48.954 29.833 1.00 36.09 754 GLY A O 1
ATOM 6012 N N . ASP A 1 755 ? 7.976 48.169 29.272 1.00 32.31 755 ASP A N 1
ATOM 6013 C CA . ASP A 1 755 ? 7.923 48.841 27.971 1.00 32.31 755 ASP A CA 1
ATOM 6014 C C . ASP A 1 755 ? 6.644 49.674 27.818 1.00 32.31 755 ASP A C 1
ATOM 6016 O O . ASP A 1 755 ? 5.514 49.188 27.925 1.00 32.31 755 ASP A O 1
ATOM 6020 N N . THR A 1 756 ? 6.855 50.972 27.637 1.00 42.66 756 THR A N 1
ATOM 6021 C CA . THR A 1 756 ? 5.853 52.022 27.500 1.00 42.66 756 THR A CA 1
ATOM 6022 C C . THR A 1 756 ? 5.510 52.195 26.025 1.00 42.66 756 THR A C 1
ATOM 6024 O O . THR A 1 756 ? 6.215 52.894 25.302 1.00 42.66 756 THR A O 1
ATOM 6027 N N . SER A 1 757 ? 4.405 51.607 25.572 1.00 29.84 757 SER A N 1
ATOM 6028 C CA . SER A 1 757 ? 3.787 51.972 24.292 1.00 29.84 757 SER A CA 1
ATOM 6029 C C . SER A 1 757 ? 2.256 51.942 24.410 1.00 29.84 757 SER A C 1
ATOM 6031 O O . SER A 1 757 ? 1.719 51.051 25.077 1.00 29.84 757 SER A O 1
ATOM 6033 N N . PRO A 1 758 ? 1.534 52.926 23.839 1.00 35.38 758 PRO A N 1
ATOM 6034 C CA . PRO A 1 758 ? 0.129 53.163 24.135 1.00 35.38 758 PRO A CA 1
ATOM 6035 C C . PRO A 1 758 ? -0.768 52.303 23.238 1.00 35.38 758 PRO A C 1
ATOM 6037 O O . PRO A 1 758 ? -0.827 52.503 22.026 1.00 35.38 758 PRO A O 1
ATOM 6040 N N . TRP A 1 759 ? -1.521 51.375 23.829 1.00 32.25 759 TRP A N 1
ATOM 6041 C CA . TRP A 1 759 ? -2.659 50.767 23.139 1.00 32.25 759 TRP A CA 1
ATOM 6042 C C . TRP A 1 759 ? -3.896 51.668 23.279 1.00 32.25 759 TRP A C 1
ATOM 6044 O O . TRP A 1 759 ? -4.158 52.179 24.372 1.00 32.25 759 TRP A O 1
ATOM 6054 N N . PRO A 1 760 ? -4.657 51.888 22.192 1.00 35.22 760 PRO A N 1
ATOM 6055 C CA . PRO A 1 760 ? -5.865 52.691 22.220 1.00 35.22 760 PRO A CA 1
ATOM 6056 C C . PRO A 1 760 ? -6.999 51.909 22.896 1.00 35.22 760 PRO A C 1
ATOM 6058 O O . PRO A 1 760 ? -7.065 50.686 22.797 1.00 35.22 760 PRO A O 1
ATOM 6061 N N . HIS A 1 761 ? -7.915 52.660 23.509 1.00 35.72 761 HIS A N 1
ATOM 6062 C CA . HIS A 1 761 ? -9.102 52.247 24.274 1.00 35.72 761 HIS A CA 1
ATOM 6063 C C . HIS A 1 761 ? -8.908 52.169 25.795 1.00 35.72 761 HIS A C 1
ATOM 6065 O O . HIS A 1 761 ? -8.721 51.123 26.408 1.00 35.72 761 HIS A O 1
ATOM 6071 N N . ASP A 1 762 ? -9.038 53.358 26.377 1.00 35.47 762 ASP A N 1
ATOM 6072 C CA . ASP A 1 762 ? -9.543 53.641 27.715 1.00 35.47 762 ASP A CA 1
ATOM 6073 C C . ASP A 1 762 ? -10.636 52.638 28.163 1.00 35.47 762 ASP A C 1
ATOM 6075 O O . ASP A 1 762 ? -11.732 52.584 27.601 1.00 35.47 762 ASP A O 1
ATOM 6079 N N . LEU A 1 763 ? -10.326 51.819 29.175 1.00 40.59 763 LEU A N 1
ATOM 6080 C CA . LEU A 1 763 ? -11.239 50.836 29.780 1.00 40.59 763 LEU A CA 1
ATOM 6081 C C . LEU A 1 763 ? -12.191 51.454 30.820 1.00 40.59 763 LEU A C 1
ATOM 6083 O O . LEU A 1 763 ? -12.950 50.725 31.460 1.00 40.59 763 LEU A O 1
ATOM 6087 N N . SER A 1 764 ? -12.226 52.784 30.957 1.00 35.06 764 SER A N 1
ATOM 6088 C CA . SER A 1 764 ? -13.183 53.487 31.828 1.00 35.06 764 SER A CA 1
ATOM 6089 C C . SER A 1 764 ? -14.656 53.355 31.391 1.00 35.06 764 SER A C 1
ATOM 6091 O O . SER A 1 764 ? -15.560 53.764 32.119 1.00 35.06 764 SER A O 1
ATOM 6093 N N . VAL A 1 765 ? -14.934 52.739 30.233 1.00 35.75 765 VAL A N 1
ATOM 6094 C CA . VAL A 1 765 ? -16.294 52.574 29.682 1.00 35.75 765 VAL A CA 1
ATOM 6095 C C . VAL A 1 765 ? -16.996 51.281 30.145 1.00 35.75 765 VAL A C 1
ATOM 6097 O O . VAL A 1 765 ? -18.216 51.181 30.031 1.00 35.75 765 VAL A O 1
ATOM 6100 N N . LEU A 1 766 ? -16.293 50.308 30.742 1.00 36.09 766 LEU A N 1
ATOM 6101 C CA . LEU A 1 766 ? -16.934 49.086 31.273 1.00 36.09 766 LEU A CA 1
ATOM 6102 C C . LEU A 1 766 ? -17.548 49.258 32.671 1.00 36.09 766 LEU A C 1
ATOM 6104 O O . LEU A 1 766 ? -18.329 48.412 33.098 1.00 36.09 766 LEU A O 1
ATOM 6108 N N . ASP A 1 767 ? -17.289 50.380 33.343 1.00 35.06 767 ASP A N 1
ATOM 6109 C CA . ASP A 1 767 ? -17.848 50.692 34.668 1.00 35.06 767 ASP A CA 1
ATOM 6110 C C . ASP A 1 767 ? -19.299 51.234 34.600 1.00 35.06 767 ASP A C 1
ATOM 6112 O O . ASP A 1 767 ? -19.885 51.659 35.596 1.00 35.06 767 ASP A O 1
ATOM 6116 N N . LYS A 1 768 ? -19.908 51.250 33.401 1.00 35.31 768 LYS A N 1
ATOM 6117 C CA . LYS A 1 768 ? -21.255 51.801 33.148 1.00 35.31 768 LYS A CA 1
ATOM 6118 C C . LYS A 1 768 ? -22.184 50.898 32.322 1.00 35.31 768 LYS A C 1
ATOM 6120 O O . LYS A 1 768 ? -23.122 51.397 31.703 1.00 35.31 768 LYS A O 1
ATOM 6125 N N . ALA A 1 769 ? -21.987 49.579 32.332 1.00 34.94 769 ALA A N 1
ATOM 6126 C CA . ALA A 1 769 ? -22.966 48.637 31.781 1.00 34.94 769 ALA A CA 1
ATOM 6127 C C . ALA A 1 769 ? -23.925 48.133 32.880 1.00 34.94 769 ALA A C 1
ATOM 6129 O O . ALA A 1 769 ? -23.631 47.181 33.591 1.00 34.94 769 ALA A O 1
ATOM 6130 N N . ASP A 1 770 ? -25.053 48.839 33.000 1.00 35.41 770 ASP A N 1
ATOM 6131 C CA . ASP A 1 770 ? -26.354 48.440 33.565 1.00 35.41 770 ASP A CA 1
ATOM 6132 C C . ASP A 1 770 ? -26.338 47.576 34.853 1.00 35.41 770 ASP A C 1
ATOM 6134 O O . ASP A 1 770 ? -26.256 46.347 34.828 1.00 35.41 770 ASP A O 1
ATOM 6138 N N . LYS A 1 771 ? -26.503 48.242 36.006 1.00 37.94 771 LYS A N 1
ATOM 6139 C CA . LYS A 1 771 ? -26.809 47.640 37.315 1.00 37.94 771 LYS A CA 1
ATOM 6140 C C . LYS A 1 771 ? -28.199 46.979 37.309 1.00 37.94 771 LYS A C 1
ATOM 6142 O O . LYS A 1 771 ? -29.116 47.460 37.966 1.00 37.94 771 LYS A O 1
ATOM 6147 N N . ARG A 1 772 ? -28.367 45.866 36.602 1.00 39.91 772 ARG A N 1
ATOM 6148 C CA . ARG A 1 772 ? -29.484 44.934 36.819 1.00 39.91 772 ARG A CA 1
ATOM 6149 C C . ARG A 1 772 ? -28.903 43.631 37.331 1.00 39.91 772 ARG A C 1
ATOM 6151 O O . ARG A 1 772 ? -28.573 42.734 36.559 1.00 39.91 772 ARG A O 1
ATOM 6158 N N . GLY A 1 773 ? -28.676 43.591 38.643 1.00 35.31 773 GLY A N 1
ATOM 6159 C CA . GLY A 1 773 ? -28.155 42.409 39.319 1.00 35.31 773 GLY A CA 1
ATOM 6160 C C . GLY A 1 773 ? -29.121 41.243 39.140 1.00 35.31 773 GLY A C 1
ATOM 6161 O O . GLY A 1 773 ? -30.329 41.432 39.120 1.00 35.31 773 GLY A O 1
ATOM 6162 N N . TYR A 1 774 ? -28.615 40.031 38.982 1.00 37.75 774 TYR A N 1
ATOM 6163 C CA . TYR A 1 774 ? -29.383 38.815 39.230 1.00 37.75 774 TYR A CA 1
ATOM 6164 C C . TYR A 1 774 ? -28.746 38.162 40.454 1.00 37.75 774 TYR A C 1
ATOM 6166 O O . TYR A 1 774 ? -27.529 38.203 40.597 1.00 37.75 774 TYR A O 1
ATOM 6174 N N . VAL A 1 775 ? -29.543 37.576 41.345 1.00 38.88 775 VAL A N 1
ATOM 6175 C CA . VAL A 1 775 ? -29.032 36.893 42.544 1.00 38.88 775 VAL A CA 1
ATOM 6176 C C . VAL A 1 775 ? -29.326 35.402 42.431 1.00 38.88 775 VAL A C 1
ATOM 6178 O O . VAL A 1 775 ? -30.429 35.019 42.023 1.00 38.88 775 VAL A O 1
ATOM 6181 N N . VAL A 1 776 ? -28.361 34.553 42.798 1.00 38.88 776 VAL A N 1
ATOM 6182 C CA . VAL A 1 776 ? -28.548 33.099 42.834 1.00 38.88 776 VAL A CA 1
ATOM 6183 C C . VAL A 1 776 ? -29.104 32.671 44.196 1.00 38.88 776 VAL A C 1
ATOM 6185 O O . VAL A 1 776 ? -28.452 32.806 45.226 1.00 38.88 776 VAL A O 1
ATOM 6188 N N . ARG A 1 777 ? -30.321 32.111 44.221 1.00 40.75 777 ARG A N 1
ATOM 6189 C CA . ARG A 1 777 ? -30.886 31.414 45.398 1.00 40.75 777 ARG A CA 1
ATOM 6190 C C . ARG A 1 777 ? -31.196 29.966 45.034 1.00 40.75 777 ARG A C 1
ATOM 6192 O O . ARG A 1 777 ? -31.932 29.716 44.082 1.00 40.75 777 ARG A O 1
ATOM 6199 N N . ASN A 1 778 ? -30.645 29.009 45.785 1.00 38.12 778 ASN A N 1
ATOM 6200 C CA . ASN A 1 778 ? -30.810 27.562 45.560 1.00 38.12 778 ASN A CA 1
ATOM 6201 C C . ASN A 1 778 ? -30.445 27.104 44.126 1.00 38.12 778 ASN A C 1
ATOM 6203 O O . ASN A 1 778 ? -31.124 26.257 43.547 1.00 38.12 778 ASN A O 1
ATOM 6207 N N . GLY A 1 779 ? -29.404 27.692 43.521 1.00 34.75 779 GLY A N 1
ATOM 6208 C CA . GLY A 1 779 ? -28.970 27.354 42.156 1.00 34.75 779 GLY A CA 1
ATOM 6209 C C . GLY A 1 779 ? -29.886 27.872 41.035 1.00 34.75 779 GLY A C 1
ATOM 6210 O O . GLY A 1 779 ? -29.921 27.280 39.957 1.00 34.75 779 GLY A O 1
ATOM 6211 N N . ARG A 1 780 ? -30.660 28.943 41.273 1.00 32.84 780 ARG A N 1
ATOM 6212 C CA . ARG A 1 780 ? -31.495 29.634 40.268 1.00 32.84 780 ARG A CA 1
ATOM 6213 C C . ARG A 1 780 ? -31.153 31.120 40.180 1.00 32.84 780 ARG A C 1
ATOM 6215 O O . ARG A 1 780 ? -31.060 31.754 41.224 1.00 32.84 780 ARG A O 1
ATOM 6222 N N . LEU A 1 781 ? -31.085 31.669 38.961 1.00 36.94 781 LEU A N 1
ATOM 6223 C CA . LEU A 1 781 ? -31.004 33.116 38.715 1.00 36.94 781 LEU A CA 1
ATOM 6224 C C . LEU A 1 781 ? -32.364 33.796 38.921 1.00 36.94 781 LEU A C 1
ATOM 6226 O O . LEU A 1 781 ? -33.364 33.363 38.342 1.00 36.94 781 LEU A O 1
ATOM 6230 N N . ILE A 1 782 ? -32.388 34.879 39.697 1.00 40.34 782 ILE A N 1
ATOM 6231 C CA . ILE A 1 782 ? -33.563 35.737 39.903 1.00 40.34 782 ILE A CA 1
ATOM 6232 C C . ILE A 1 782 ? -33.154 37.193 39.618 1.00 40.34 782 ILE A C 1
ATOM 6234 O O . ILE A 1 782 ? -32.181 37.637 40.224 1.00 40.34 782 ILE A O 1
ATOM 6238 N N . PRO A 1 783 ? -33.849 37.939 38.733 1.00 37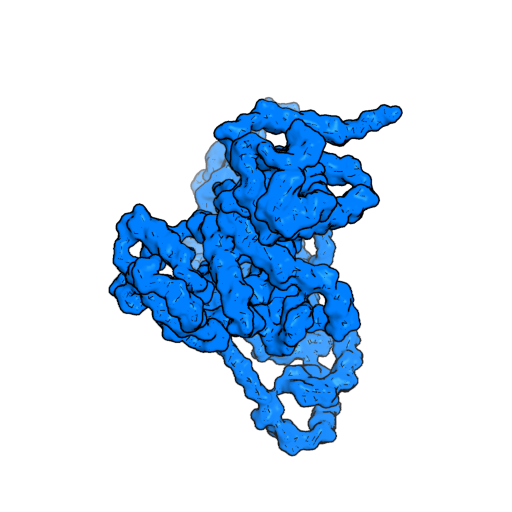.97 783 PRO A N 1
ATOM 6239 C CA . PRO A 1 783 ? -33.560 39.355 38.515 1.00 37.97 783 PRO A CA 1
ATOM 6240 C C . PRO A 1 783 ? -33.788 40.162 39.795 1.00 37.97 783 PRO A C 1
ATOM 6242 O O . PRO A 1 783 ? -34.835 40.056 40.433 1.00 37.97 783 PRO A O 1
ATOM 6245 N N . GLN A 1 784 ? -32.794 40.959 40.158 1.00 39.97 784 GLN A N 1
ATOM 6246 C CA . GLN A 1 784 ? -32.852 41.995 41.177 1.00 39.97 784 GLN A CA 1
ATOM 6247 C C . GLN A 1 784 ? -33.393 43.243 40.468 1.00 39.97 784 GLN A C 1
ATOM 6249 O O . GLN A 1 784 ? -32.703 43.831 39.633 1.00 39.97 784 GLN A O 1
ATOM 6254 N N . PHE A 1 785 ? -34.668 43.557 40.706 1.00 41.69 785 PHE A N 1
ATOM 6255 C CA . PHE A 1 785 ? -35.274 44.801 40.226 1.00 41.69 785 PHE A CA 1
ATOM 6256 C C . PHE A 1 785 ? -34.724 46.002 40.986 1.00 41.69 785 PHE A C 1
ATOM 6258 O O . PHE A 1 785 ? -34.543 45.871 42.221 1.00 41.69 785 PHE A O 1
#

Sequence (785 aa):
MATDSKLVRDIESLLEVAKGYDAEQADKRTRLDLIARLDALREELDDPVEKMFSQITNYSQTAAVNALLQLKVFHHVPREGSIAAKELAQIVNVDLEVLTRLMRILTATNIFRSVAEDTYAHTKFSLVYIDDVATDFLTLCVDEVAPAAYRLPEYMSTHDSSGILNPRTSPFAWHNDREGKNFYECLLEWPERLNRFNIAMTTQEAALPVLGMFPFSTLPASIDTSDPERAFIVDVAGGRGQSLLQITREIEESGVTGIGKAVLQDRERVLDAIPADALPGVEKVSIDFFTPQPIKNAHIYYLRRIMHNWQDREAIVILSHIADAMAPDSRLLIGEMVVPEVPKTGYAGLDMTVYWMDMCMLVIGGKERSEKEFKAILDAAGLRLLYGIMEMDISIRIFESLKLILSKTKPAVPIVRPNALESSPFYKLPPELICIITDNLPLESVGSLSLSCRPFYSLLKTKYQPSVKEVEYLVMQRFLYLLVRDLPAHIVCPKCNKLHYMLLADRHLASPLYSRPSKRLSECRLADLSGHYIGGIPAGFSSTIFRMAMKAHRQGDYSTANSLVDHLSYRKMDKLMLGFVGLHKTEARIYHGSLYVREQKVYMVPASQKIPLPWYGGFGICSHIPLTGISQLYWYDIHIPKADEIDGYENKQGILYCQYCHTEFSVDFKSYGKAGNAVFITQWIDFGKGQEEDDYKRRSRLGGITRWKKVAYQRGSICAAFEMKEYAEFKCDSTLTEQDEKELCTGCYWPWPGDTSPWPHDLSVLDKADKRGYVVRNGRLIPQF

Secondary structure (DSSP, 8-state):
----HHHHHHHHHHHHHHHT--TTT--HHHHHHHHHHHHHHHHHHS-HHHHHHHHHHHHHHHHHHHHHHHTTHHHHS-SSS-EEHHHHHHHHT--HHHHHHHHHHHHHTTSEEEEETTEEEE-HHHHHHHH-THHHHHHHIIIIIHHHHHTHHHHHHHS-TTGGGSGGG-HHHHHTT-TTS-HHHHHHT-HHHHHHHHHHHHHHHHHS-STTSS-GGGSGGGS-TT-TTSEEEEEET-TTSHHHHHHHHHHHHTT-----EEEEEE-HHHHTTS-TTSSTTEEEEE--TTS--SS-S-SEEEEES-GGGS-HHHHHHHHHHHHHH--TT-EEEEEEEEE-SSPPPGGG----HHHHHHHHHHHHT---EEHHHHHHHHHHTTEEEEE------SS--S-EEEEEEEEEPSP--------TTTTSGGGGS-HHHHHHHHHTS-HHHHHHHHTS-HHHHHHHHHHHHHHHTT--HHHHHHHHHHHGGG-TTEEEETTTTEEEEGGGGGGGSPPPTT----S---HHHHHHHHHHHTTSS-TT--HHHHHHHHHHHHTT-HHHHHHHHHTT-EEEEEE-TTS-EEEEEEEEEEETTEEEEEEEEEEEE-TTSPSSP-------SBTTB---SGGGGGGGT-----TTT-TT---TT--EE-SSSSEEEEEEEEE-GGG-EEEEEEEEEEEE---STT-HHHHHHHS-TT--PPP---TTHHHHHHHSS-GGG--GGGG--HHHHHHHHHS-----S------S--GGGGGGS----EEEETTEEEE--

Radius of gyration: 35.58 Å; Cα contacts (8 Å, |Δi|>4): 1182; chains: 1; bounding box: 93×86×87 Å